Protein AF-A0A519LPR6-F1 (afdb_monomer)

Secondary structure (DSSP, 8-state):
----SEEEEE--SSPBTTSEEE-EEEEE-TTS-GGG--GGG-EEEEEEE-TTS-EEEEEEEEES--EEEB-TTGGGS-EEEEEESSS--SSSTTEEEE--B--SS-EEEEEEEEETTS-B-SS--TTPEEEEEEEEES-TT-EEEEEEEE--SSSSS--TTSPEEEEEEEE--TTSEEEEEEE--HHHHHHHTTS-S-TTEEEEEEEEESSTT-EEEPPPEEEE-TT-PPPPPPP-------------------------SSSS--S-PPPPP----TTTHHHHHHHHHHB-----------TTPPPPPPP------------S--EEEEEEEEEEEEEEEEEEEEEEEEEE--SS-EE-SSHHHHHHHHHHHHTSHHHHGGGGGTEE--HHHHHHH--SSEE-TT-EEEEEEEEEEEEEEE-SEE-TT-EEEEEEEEES-TTSEEEEEEEESS-TTTSSTT-B--EEE--HHHHHS---TTSPPPSEEESSEEEE-BTTEEEEEEESS-S-HHHHHHHHHHHHH-EEEEEEEEE-SS-EE--SHHHHHHHHHHHHHHHHH-BTTBPPPPTTEE--HHHHHHH--SSEEPTT-EEEEEEEE---EEEEEEEEEESSSEEEEEES-STTTSEEES----TTSPPPHHHHHHHHHHHHHHTT-S-SS--S-STT---S---HHHHHHHHHHHHHHTTTTSHHHHHHHHHHHHHHTTTTT-SB-SS-SGGGSTTT-TTTTTTT--STTHHHHTS-BTTTTB-SHHHHHHHHHHH---TTT-TTHHHH-HHHHHHHHHHIIIIISEE-SSSEEEPP-SHHHHHTT-TT-EEEPEEEEEEETTEEEEEEE--THHHHTTT-HHHHHHHHHSSSTTHHHHHHHHHHHHHHTTTTTTT--TTS------S-EEEE-STT--GGGS-HHHHHHHHHHHHHTT-SEEEEEE----HHHHHHHHHHHHHHH-HHHHTTTS-HHHHHHHHHHHHHHHTT--HHHHHHHHHHHHHHH-HHHH-GGGS-TTTEEEEEEEGGG-SSHHHHHHHHHT-TTEEEEEEETTEEEEEEE-

Foldseek 3Di:
DQDWWQAAKDWDQAAAALDKTFIDRDDTGPPHDPVNHQLQQKKKFKWWQDPVRDTDGLPDIDGNTRIWHWAQVQLVTKMKIAITNPDTPRDHRRIGIHRYDADPDKDFNDKFKAFQVRHGDQEDDLFGKIKIKTAIGPQAQAKKKKWKWWDQDPDWDDDPPIDTQDIDIFGQHPLRMTMDIDGNHPVSLVVQCVRHPDNFKIKMWMWMDRDPPDIDIHTIHIYGDPPDDPDDDDDDDDDDDDDDDDDDDDDDDDDDDDDDDDDDPDDDDDDDDDDDDPDPPPSVVVSVSTIDDDDDDNDDDDDDDDYDDHDDDDDDDDQDDADQDKDWDAKAKWDKAQAAFPVAWPFKDKDFDAAFWQFLQDPVSLLVVLVVRCPDPVQVCVSVVQKHDDSVQQSVQPPDRTDHGRDMTMGIIGGGDIDTHGDQEDAAQDKIKIKIFIHNQAQFKKKKAKFWQDCLQPNHGRDTDWFWFDDPVLNPDDDDPPDQRDGDTDRMDMDGQHSRMDITITGRAGRDPVSRVSSVVSLVQAHWDDKFKFFAQAKQAAADLVSLLVVLVVSQVCCCVDDPRGGHDDPQKHFDSVQSSVQDDRGIDGGGDITMGIIHGNDWIWMKMWMWIDDVHTYTDIHLPDVVSTRTNAQPFQAQDAQDLVLQLVLQQLLCVVVVNPDSGWAQADPPFQAPDGDSVVLSVLLRVLCVVQVCRALLSVLLLCLQLCLQQVNRHFFFDPDQQQCLAPVNDPCNVVLPRDHRPQRNLFFFGASLGGGGLNLQVVVCLVPVDVCSVVVCCCRHYSNNSSVSSSCCQAPSQFDDDDFKDFQDDDPLCVVLVSHRPIATWDWDWGQDPVGIDIGIDHRCSVVSVSVSNSSVVCSSPVDDPCSVVSVVSSVSSCVSSVPPPSGNPPPDDDPPVLLADEAQDEPQRDPVLADPVVVVLLSVLCSQLVFNYWYWDHKADALLVVLLVLLVVCVVPNLVVVVVVWDPLQNVLSVLLVVCVVVVHDPVVSSVSSSVSCVVSPVCNGDVSNDDNQFKIWTWIQQVNTPRNVSSVVSLVVDPQWPDWDCPPRTTTTIGGD

Structure (mmCIF, N/CA/C/O backbone):
data_AF-A0A519LPR6-F1
#
_entry.id   AF-A0A519LPR6-F1
#
loop_
_atom_site.group_PDB
_atom_site.id
_atom_site.type_symbol
_atom_site.label_atom_id
_atom_site.label_alt_id
_atom_site.label_comp_id
_atom_site.label_asym_id
_atom_site.label_entity_id
_atom_site.label_seq_id
_atom_site.pdbx_PDB_ins_code
_atom_site.Cartn_x
_atom_site.Cartn_y
_atom_site.Cartn_z
_atom_site.occupancy
_atom_site.B_iso_or_equiv
_atom_site.auth_seq_id
_atom_site.auth_comp_id
_atom_site.auth_asym_id
_atom_site.auth_atom_id
_atom_site.pdbx_PDB_model_num
ATOM 1 N N . MET A 1 1 ? -40.014 -63.577 -13.607 1.00 56.56 1 MET A N 1
ATOM 2 C CA . MET A 1 1 ? -39.777 -64.097 -12.241 1.00 56.56 1 MET A CA 1
ATOM 3 C C . MET A 1 1 ? -40.738 -63.402 -11.289 1.00 56.56 1 MET A C 1
ATOM 5 O O . MET A 1 1 ? -40.980 -62.219 -11.478 1.00 56.56 1 MET A O 1
ATOM 9 N N . SER A 1 2 ? -41.324 -64.108 -10.322 1.00 75.56 2 SER A N 1
ATOM 10 C CA . SER A 1 2 ? -42.172 -63.490 -9.291 1.00 75.56 2 SER A CA 1
ATOM 11 C C . SER A 1 2 ? -41.346 -62.517 -8.442 1.00 75.56 2 SER A C 1
ATOM 13 O O . SER A 1 2 ? -40.274 -62.906 -7.972 1.00 75.56 2 SER A O 1
ATOM 15 N N . LYS A 1 3 ? -41.830 -61.282 -8.254 1.00 80.12 3 LYS A N 1
ATOM 16 C CA . LYS A 1 3 ? -41.153 -60.248 -7.455 1.00 80.12 3 LYS A CA 1
ATOM 17 C C . LYS A 1 3 ? -40.879 -60.742 -6.028 1.00 80.12 3 LYS A C 1
ATOM 19 O O . LYS A 1 3 ? -41.720 -61.423 -5.442 1.00 80.12 3 LYS A O 1
ATOM 24 N N . LYS A 1 4 ? -39.705 -60.415 -5.485 1.00 84.38 4 LYS A N 1
ATOM 25 C CA . LYS A 1 4 ? -39.261 -60.747 -4.120 1.00 84.38 4 LYS A CA 1
ATOM 26 C C . LYS A 1 4 ? -38.779 -59.468 -3.432 1.00 84.38 4 LYS A C 1
ATOM 28 O O . LYS A 1 4 ? -38.292 -58.572 -4.108 1.00 84.38 4 LYS A O 1
ATOM 33 N N . GLY A 1 5 ? -38.883 -59.396 -2.109 1.00 88.06 5 GLY A N 1
ATOM 34 C CA . GLY A 1 5 ? -38.517 -58.231 -1.300 1.00 88.06 5 GLY A CA 1
ATOM 35 C C . GLY A 1 5 ? -39.729 -57.524 -0.685 1.00 88.06 5 GLY A C 1
ATOM 36 O O . GLY A 1 5 ? -40.789 -58.129 -0.504 1.00 88.06 5 GLY A O 1
ATOM 37 N N . VAL A 1 6 ? -39.549 -56.254 -0.326 1.00 89.75 6 VAL A N 1
ATOM 38 C CA . VAL A 1 6 ? -40.571 -55.397 0.297 1.00 89.75 6 VAL A CA 1
ATOM 39 C C . VAL A 1 6 ? -41.661 -55.062 -0.721 1.00 89.75 6 VAL A C 1
ATOM 41 O O . VAL A 1 6 ? -41.338 -54.624 -1.818 1.00 89.75 6 VAL A O 1
ATOM 44 N N . SER A 1 7 ? -42.935 -55.249 -0.366 1.00 89.19 7 SER A N 1
ATOM 45 C CA . SER A 1 7 ? -44.067 -54.868 -1.227 1.00 89.19 7 SER A CA 1
ATOM 46 C C . SER A 1 7 ? -44.792 -53.613 -0.744 1.00 89.19 7 SER A C 1
ATOM 48 O O . SER A 1 7 ? -45.415 -52.929 -1.556 1.00 89.19 7 SER A O 1
ATOM 50 N N . LYS A 1 8 ? -44.727 -53.292 0.558 1.00 90.38 8 LYS A N 1
ATOM 51 C CA . LYS A 1 8 ? -45.408 -52.116 1.111 1.00 90.38 8 LYS A CA 1
ATOM 52 C C . LYS A 1 8 ? -44.695 -51.499 2.306 1.00 90.38 8 LYS A C 1
ATOM 54 O O . LYS A 1 8 ? -44.289 -52.211 3.228 1.00 90.38 8 LYS A O 1
ATOM 59 N N . ILE A 1 9 ? -44.658 -50.170 2.351 1.00 92.69 9 ILE A N 1
ATOM 60 C CA . ILE A 1 9 ? -44.212 -49.392 3.515 1.00 92.69 9 ILE A CA 1
ATOM 61 C C . ILE A 1 9 ? -45.292 -48.434 4.030 1.00 92.69 9 ILE A C 1
ATOM 63 O O . ILE A 1 9 ? -46.254 -48.124 3.330 1.00 92.69 9 ILE A O 1
ATOM 67 N N . SER A 1 10 ? -45.143 -47.985 5.277 1.00 88.94 10 SER A N 1
ATOM 68 C CA . SER A 1 10 ? -46.020 -47.004 5.926 1.00 88.94 10 SER A CA 1
ATOM 69 C C . SER A 1 10 ? -45.217 -46.008 6.764 1.00 88.94 10 SER A C 1
ATOM 71 O O . SER A 1 10 ? -44.190 -46.365 7.344 1.00 88.94 10 SER A O 1
ATOM 73 N N . GLY A 1 11 ? -45.695 -44.766 6.846 1.00 88.75 11 GLY A N 1
ATOM 74 C CA . GLY A 1 11 ? -45.138 -43.704 7.683 1.00 88.75 11 GLY A CA 1
ATOM 75 C C . GLY A 1 11 ? -45.740 -42.335 7.358 1.00 88.75 11 GLY A C 1
ATOM 76 O O . GLY A 1 11 ? -46.621 -42.217 6.506 1.00 88.75 11 GLY A O 1
ATOM 77 N N . ASN A 1 12 ? -45.297 -41.295 8.065 1.00 88.19 12 ASN A N 1
ATOM 78 C CA . ASN A 1 12 ? -45.859 -39.949 7.939 1.00 88.19 12 ASN A CA 1
ATOM 79 C C . ASN A 1 12 ? -45.363 -39.245 6.659 1.00 88.19 12 ASN A C 1
ATOM 81 O O . ASN A 1 12 ? -44.190 -38.911 6.558 1.00 88.19 12 ASN A O 1
ATOM 85 N N . ALA A 1 13 ? -46.259 -38.951 5.714 1.00 88.25 13 ALA A N 1
ATOM 86 C CA . ALA A 1 13 ? -45.936 -38.226 4.477 1.00 88.25 13 ALA A CA 1
ATOM 87 C C . ALA A 1 13 ? -45.678 -36.714 4.680 1.00 88.25 13 ALA A C 1
ATOM 89 O O . ALA A 1 13 ? -45.269 -36.009 3.758 1.00 88.25 13 ALA A O 1
ATOM 90 N N . SER A 1 14 ? -45.933 -36.180 5.875 1.00 86.69 14 SER A N 1
ATOM 91 C CA . SER A 1 14 ? -45.749 -34.764 6.219 1.00 86.69 14 SER A CA 1
ATOM 92 C C . SER A 1 14 ? -45.088 -34.613 7.596 1.00 86.69 14 SER A C 1
ATOM 94 O O . SER A 1 14 ? -45.714 -34.129 8.543 1.00 86.69 14 SER A O 1
ATOM 96 N N . PRO A 1 15 ? -43.831 -35.070 7.750 1.00 87.31 15 PRO A N 1
ATOM 97 C CA . PRO A 1 15 ? -43.103 -34.981 9.008 1.00 87.31 15 PRO A CA 1
ATOM 98 C C . PRO A 1 15 ? -42.803 -33.525 9.349 1.00 87.31 15 PRO A C 1
ATOM 100 O O . PRO A 1 15 ? -42.586 -32.697 8.465 1.00 87.31 15 PRO A O 1
ATOM 103 N N . LYS A 1 16 ? -42.763 -33.206 10.637 1.00 82.31 16 LYS A N 1
ATOM 104 C CA . LYS A 1 16 ? -42.327 -31.889 11.095 1.00 82.31 16 LYS A CA 1
ATOM 105 C C . LYS A 1 16 ? -40.807 -31.802 11.033 1.00 82.31 16 LYS A C 1
ATOM 107 O O . LYS A 1 16 ? -40.107 -32.730 11.436 1.00 82.31 16 LYS A O 1
ATOM 112 N N . VAL A 1 17 ? -40.296 -30.685 10.530 1.00 75.81 17 VAL A N 1
ATOM 113 C CA . VAL A 1 17 ? -38.853 -30.435 10.480 1.00 75.81 17 VAL A CA 1
ATOM 114 C C . VAL A 1 17 ? -38.254 -30.440 11.893 1.00 75.81 17 VAL A C 1
ATOM 116 O O . VAL A 1 17 ? -38.772 -29.802 12.806 1.00 75.81 17 VAL A O 1
ATOM 119 N N . GLY A 1 18 ? -37.150 -31.167 12.068 1.00 63.06 18 GLY A N 1
ATOM 120 C CA . GLY A 1 18 ? -36.461 -31.356 13.344 1.00 63.06 18 GLY A CA 1
ATOM 121 C C . GLY A 1 18 ? -37.014 -32.464 14.247 1.00 63.06 18 GLY A C 1
ATOM 122 O O . GLY A 1 18 ? -36.446 -32.687 15.314 1.00 63.06 18 GLY A O 1
ATOM 123 N N . GLU A 1 19 ? -38.071 -33.177 13.841 1.00 79.00 19 GLU A N 1
ATOM 124 C CA . GLU A 1 19 ? -38.595 -34.353 14.551 1.00 79.00 19 GLU A CA 1
ATOM 125 C C . GLU A 1 19 ? -38.208 -35.653 13.821 1.00 79.00 19 GLU A C 1
ATOM 127 O O . GLU A 1 19 ? -38.385 -35.783 12.605 1.00 79.00 19 GLU A O 1
ATOM 132 N N . ALA A 1 20 ? -37.685 -36.635 14.563 1.00 78.81 20 ALA A N 1
ATOM 133 C CA . ALA A 1 20 ? -37.379 -37.955 14.017 1.00 78.81 20 ALA A CA 1
ATOM 134 C C . ALA A 1 20 ? -38.678 -38.693 13.659 1.00 78.81 20 ALA A C 1
ATOM 136 O O . ALA A 1 20 ? -39.588 -38.814 14.477 1.00 78.81 20 ALA A O 1
ATOM 137 N N . THR A 1 21 ? -38.767 -39.197 12.430 1.00 82.12 21 THR A N 1
ATOM 138 C CA . THR A 1 21 ? -39.942 -39.899 11.903 1.00 82.12 21 THR A CA 1
ATOM 139 C C . THR A 1 21 ? -39.553 -41.299 11.447 1.00 82.12 21 THR A C 1
ATOM 141 O O . THR A 1 21 ? -38.676 -41.450 10.598 1.00 82.12 21 THR A O 1
ATOM 144 N N . THR A 1 22 ? -40.217 -42.325 11.978 1.00 88.50 22 THR A N 1
ATOM 145 C CA . THR A 1 22 ? -39.957 -43.728 11.622 1.00 88.50 22 THR A CA 1
ATOM 146 C C . THR A 1 22 ? -40.942 -44.238 10.577 1.00 88.50 22 THR A C 1
ATOM 148 O O . THR A 1 22 ? -42.157 -44.120 10.734 1.00 88.50 22 THR A O 1
ATOM 151 N N . TYR A 1 23 ? -40.403 -44.847 9.523 1.00 88.06 23 TYR A N 1
ATOM 152 C CA . TYR A 1 23 ? -41.128 -45.551 8.472 1.00 88.06 23 TYR A CA 1
ATOM 153 C C . TYR A 1 23 ? -40.917 -47.059 8.639 1.00 88.06 23 TYR A C 1
ATOM 155 O O . TYR A 1 23 ? -39.864 -47.510 9.090 1.00 88.06 23 TYR A O 1
ATOM 163 N N . THR A 1 24 ? -41.934 -47.852 8.311 1.00 90.00 24 THR A N 1
ATOM 164 C CA . THR A 1 24 ? -41.951 -49.297 8.581 1.00 90.00 24 THR A CA 1
ATOM 165 C C . THR A 1 24 ? -42.332 -50.099 7.347 1.00 90.00 24 THR A C 1
ATOM 167 O O . THR A 1 24 ? -43.152 -49.666 6.536 1.00 90.00 24 THR A O 1
ATOM 170 N N . VAL A 1 25 ? -41.735 -51.284 7.202 1.00 89.88 25 VAL A N 1
ATOM 171 C CA . VAL A 1 25 ? -42.185 -52.281 6.225 1.00 89.88 25 VAL A CA 1
ATOM 172 C C . VAL A 1 25 ? -43.454 -52.925 6.756 1.00 89.88 25 VAL A C 1
ATOM 174 O O . VAL A 1 25 ? -43.456 -53.485 7.849 1.00 89.88 25 VAL A O 1
ATOM 177 N N . THR A 1 26 ? -44.529 -52.838 5.980 1.00 89.38 26 THR A N 1
ATOM 178 C CA . THR A 1 26 ? -45.843 -53.379 6.355 1.00 89.38 26 THR A CA 1
ATOM 179 C C . THR A 1 26 ? -46.196 -54.646 5.596 1.00 89.38 26 THR A C 1
ATOM 181 O O . THR A 1 26 ? -47.017 -55.417 6.084 1.00 89.38 26 THR A O 1
ATOM 184 N N . ASP A 1 27 ? -45.574 -54.892 4.440 1.00 90.31 27 ASP A N 1
ATOM 185 C CA . ASP A 1 27 ? -45.832 -56.098 3.660 1.00 90.31 27 ASP A CA 1
ATOM 186 C C . ASP A 1 27 ? -44.630 -56.510 2.788 1.00 90.31 27 ASP A C 1
ATOM 188 O O . ASP A 1 27 ? -43.763 -55.696 2.447 1.00 90.31 27 ASP A O 1
ATOM 192 N N . TRP A 1 28 ? -44.592 -57.795 2.431 1.00 90.19 28 TRP A N 1
ATOM 193 C CA . TRP A 1 28 ? -43.559 -58.428 1.609 1.00 90.19 28 TRP A CA 1
ATOM 194 C C . TRP A 1 28 ? -44.188 -59.137 0.413 1.00 90.19 28 TRP A C 1
ATOM 196 O O . TRP A 1 28 ? -45.256 -59.737 0.527 1.00 90.19 28 TRP A O 1
ATOM 206 N N . TYR A 1 29 ? -43.499 -59.172 -0.730 1.00 89.25 29 TYR A N 1
ATOM 207 C CA . TYR A 1 29 ? -44.006 -59.923 -1.877 1.00 89.25 29 TYR A CA 1
ATOM 208 C C . TYR A 1 29 ? -44.158 -61.420 -1.535 1.00 89.25 29 TYR A C 1
ATOM 210 O O . TYR A 1 29 ? -43.256 -61.981 -0.898 1.00 89.25 29 TYR A O 1
ATOM 218 N N . PRO A 1 30 ? -45.226 -62.107 -1.997 1.00 85.75 30 PRO A N 1
ATOM 219 C CA . PRO A 1 30 ? -45.496 -63.506 -1.650 1.00 85.75 30 PRO A CA 1
ATOM 220 C C . PRO A 1 30 ? -44.339 -64.470 -1.939 1.00 85.75 30 PRO A C 1
ATOM 222 O O . PRO A 1 30 ? -44.128 -65.418 -1.189 1.00 85.75 30 PRO A O 1
ATOM 225 N N . ALA A 1 31 ? -43.546 -64.203 -2.981 1.00 86.50 31 ALA A N 1
ATOM 226 C CA . ALA A 1 31 ? -42.402 -65.032 -3.355 1.00 86.50 31 ALA A CA 1
ATOM 227 C C . ALA A 1 31 ? -41.140 -64.805 -2.495 1.00 86.50 31 ALA A C 1
ATOM 229 O O . ALA A 1 31 ? -40.107 -65.419 -2.769 1.00 86.50 31 ALA A O 1
ATOM 230 N N . THR A 1 32 ? -41.205 -63.939 -1.476 1.00 87.25 32 THR A N 1
ATOM 231 C CA . THR A 1 32 ? -40.131 -63.703 -0.497 1.00 87.25 32 THR A CA 1
ATOM 232 C C . THR A 1 32 ? -40.218 -64.748 0.620 1.00 87.25 32 THR A C 1
ATOM 234 O O . THR A 1 32 ? -41.171 -64.692 1.414 1.00 87.25 32 THR A O 1
ATOM 237 N N . PRO A 1 33 ? -39.259 -65.694 0.711 1.00 84.31 33 PRO A N 1
ATOM 238 C CA . PRO A 1 33 ? -39.266 -66.740 1.732 1.00 84.31 33 PRO A CA 1
ATOM 239 C C . PRO A 1 33 ? -39.314 -66.150 3.142 1.00 84.31 33 PRO A C 1
ATOM 241 O O . PRO A 1 33 ? -38.659 -65.148 3.417 1.00 84.31 33 PRO A O 1
ATOM 244 N N . GLN A 1 34 ? -40.073 -66.765 4.049 1.00 81.44 34 GLN A N 1
ATOM 245 C CA . GLN A 1 34 ? -40.317 -66.211 5.386 1.00 81.44 34 GLN A CA 1
ATOM 246 C C . GLN A 1 34 ? -39.031 -66.032 6.211 1.00 81.44 34 GLN A C 1
ATOM 248 O O . GLN A 1 34 ? -38.907 -65.053 6.937 1.00 81.44 34 GLN A O 1
ATOM 253 N N . ASN A 1 35 ? -38.037 -66.904 6.022 1.00 82.50 35 ASN A N 1
ATOM 254 C CA . ASN A 1 35 ? -36.707 -66.791 6.631 1.00 82.50 35 ASN A CA 1
ATOM 255 C C . ASN A 1 35 ? -35.829 -65.672 6.033 1.00 82.50 35 ASN A C 1
ATOM 257 O O . ASN A 1 35 ? -34.797 -65.344 6.608 1.00 82.50 35 ASN A O 1
ATOM 261 N N . GLN A 1 36 ? -36.216 -65.093 4.893 1.00 80.50 36 GLN A N 1
ATOM 262 C CA . GLN A 1 36 ? -35.518 -63.981 4.236 1.00 80.50 36 GLN A CA 1
ATOM 263 C C . GLN A 1 36 ? -36.206 -62.626 4.463 1.00 80.50 36 GLN A C 1
ATOM 265 O O . GLN A 1 36 ? -35.655 -61.597 4.083 1.00 80.50 36 GLN A O 1
ATOM 270 N N . ARG A 1 37 ? -37.385 -62.595 5.104 1.00 86.12 37 ARG A N 1
ATOM 271 C CA . ARG A 1 37 ? -38.114 -61.363 5.462 1.00 86.12 37 ARG A CA 1
ATOM 272 C C . ARG A 1 37 ? -37.467 -60.677 6.667 1.00 86.12 37 ARG A C 1
ATOM 274 O O . ARG A 1 37 ? -38.037 -60.606 7.751 1.00 86.12 37 ARG A O 1
ATOM 281 N N . ASN A 1 38 ? -36.241 -60.209 6.476 1.00 82.25 38 ASN A N 1
ATOM 282 C CA . ASN A 1 38 ? -35.452 -59.554 7.505 1.00 82.25 38 ASN A CA 1
ATOM 283 C C . ASN A 1 38 ? -35.555 -58.032 7.358 1.00 82.25 38 ASN A C 1
ATOM 285 O O . ASN A 1 38 ? -34.907 -57.452 6.490 1.00 82.25 38 ASN A O 1
ATOM 289 N N . VAL A 1 39 ? -36.331 -57.383 8.232 1.00 81.88 39 VAL A N 1
ATOM 290 C CA . VAL A 1 39 ? -36.450 -55.912 8.268 1.00 81.88 39 VAL A CA 1
ATOM 291 C C . VAL A 1 39 ? -35.086 -55.250 8.501 1.00 81.88 39 VAL A C 1
ATOM 293 O O . VAL A 1 39 ? -34.797 -54.227 7.891 1.00 81.88 39 VAL A O 1
ATOM 296 N N . GLY A 1 40 ? -34.208 -55.876 9.294 1.00 80.56 40 GLY A N 1
ATOM 297 C CA . GLY A 1 40 ? -32.841 -55.404 9.531 1.00 80.56 40 GLY A CA 1
ATOM 298 C C . GLY A 1 40 ? -31.945 -55.421 8.285 1.00 80.56 40 GLY A C 1
ATOM 299 O O . GLY A 1 40 ? -30.918 -54.753 8.272 1.00 80.56 40 GLY A O 1
ATOM 300 N N . GLY A 1 41 ? -32.334 -56.154 7.236 1.00 82.19 41 GLY A N 1
ATOM 301 C CA . GLY A 1 41 ? -31.647 -56.190 5.942 1.00 82.19 41 GLY A CA 1
ATOM 302 C C . GLY A 1 41 ? -32.251 -55.267 4.879 1.00 82.19 41 GLY A C 1
ATOM 303 O O . GLY A 1 41 ? -31.742 -55.234 3.765 1.00 82.19 41 GLY A O 1
ATOM 304 N N . VAL A 1 42 ? -33.332 -54.541 5.185 1.00 89.50 42 VAL A N 1
ATOM 305 C CA . VAL A 1 42 ? -34.010 -53.659 4.221 1.00 89.50 42 VAL A CA 1
ATOM 306 C C . VAL A 1 42 ? -33.230 -52.366 4.047 1.00 89.50 42 VAL A C 1
ATOM 308 O O . VAL A 1 42 ? -32.928 -51.688 5.029 1.00 89.50 42 VAL A O 1
ATOM 311 N N . THR A 1 43 ? -32.963 -52.000 2.799 1.00 89.81 43 THR A N 1
ATOM 312 C CA . THR A 1 43 ? -32.401 -50.709 2.414 1.00 89.81 43 THR A CA 1
ATOM 313 C C . THR A 1 43 ? -33.516 -49.684 2.232 1.00 89.81 43 THR A C 1
ATOM 315 O O . THR A 1 43 ? -34.444 -49.897 1.459 1.00 89.81 43 THR A O 1
ATOM 318 N N . TRP A 1 44 ? -33.398 -48.564 2.933 1.00 89.31 44 TRP A N 1
ATOM 319 C CA . TRP A 1 44 ? -34.225 -47.370 2.842 1.00 89.31 44 TRP A CA 1
ATOM 320 C C . TRP A 1 44 ? -33.446 -46.288 2.101 1.00 89.31 44 TRP A C 1
ATOM 322 O O . TRP A 1 44 ? -32.408 -45.851 2.594 1.00 89.31 44 TRP A O 1
ATOM 332 N N . GLU A 1 45 ? -33.919 -45.847 0.941 1.00 90.38 45 GLU A N 1
ATOM 333 C CA . GLU A 1 45 ? -33.246 -44.843 0.113 1.00 90.38 45 GLU A CA 1
ATOM 334 C C . GLU A 1 45 ? -34.130 -43.624 -0.124 1.00 90.38 45 GLU A C 1
ATOM 336 O O . GLU A 1 45 ? -35.321 -43.752 -0.410 1.00 90.38 45 GLU A O 1
ATOM 341 N N . LEU A 1 46 ? -33.533 -42.436 -0.021 1.00 87.69 46 LEU A N 1
ATOM 342 C CA . LEU A 1 46 ? -34.230 -41.181 -0.245 1.00 87.69 46 LEU A CA 1
ATOM 343 C C . LEU A 1 46 ? -33.880 -40.569 -1.608 1.00 87.69 46 LEU A C 1
ATOM 345 O O . LEU A 1 46 ? -32.729 -40.511 -2.039 1.00 87.69 46 LEU A O 1
ATOM 349 N N . PHE A 1 47 ? -34.898 -40.036 -2.266 1.00 86.88 47 PHE A N 1
ATOM 350 C CA . PHE A 1 47 ? -34.804 -39.344 -3.540 1.00 86.88 47 PHE A CA 1
ATOM 351 C C . PHE A 1 47 ? -35.416 -37.953 -3.410 1.00 86.88 47 PHE A C 1
ATOM 353 O O . PHE A 1 47 ? -36.399 -37.757 -2.700 1.00 86.88 47 PHE A O 1
ATOM 360 N N . LYS A 1 48 ? -34.864 -36.973 -4.124 1.00 86.75 48 LYS A N 1
ATOM 361 C CA . LYS A 1 48 ? -35.350 -35.590 -4.140 1.00 86.75 48 LYS A CA 1
ATOM 362 C C . LYS A 1 48 ? -36.062 -35.283 -5.449 1.00 86.75 48 LYS A C 1
ATOM 364 O O . LYS A 1 48 ? -35.532 -35.567 -6.527 1.00 86.75 48 LYS A O 1
ATOM 369 N N . LYS A 1 49 ? -37.233 -34.652 -5.357 1.00 86.94 49 LYS A N 1
ATOM 370 C CA . LYS A 1 49 ? -37.983 -34.153 -6.512 1.00 86.94 49 LYS A CA 1
ATOM 371 C C . LYS A 1 49 ? -37.293 -32.918 -7.091 1.00 86.94 49 LYS A C 1
ATOM 373 O O . LYS A 1 49 ? -37.007 -31.959 -6.376 1.00 86.94 49 LYS A O 1
ATOM 378 N N . ARG A 1 50 ? -37.007 -32.937 -8.390 1.00 84.38 50 ARG A N 1
ATOM 379 C CA . ARG A 1 50 ? -36.439 -31.801 -9.131 1.00 84.38 50 ARG A CA 1
ATOM 380 C C . ARG A 1 50 ? -37.548 -30.927 -9.717 1.00 84.38 50 ARG A C 1
ATOM 382 O O . ARG A 1 50 ? -38.706 -31.333 -9.783 1.00 84.38 50 ARG A O 1
ATOM 389 N N . SER A 1 51 ? -37.182 -29.739 -10.195 1.00 72.50 51 SER A N 1
ATOM 390 C CA . SER A 1 51 ? -38.108 -28.787 -10.831 1.00 72.50 51 SER A CA 1
ATOM 391 C C . SER A 1 51 ? -38.843 -29.361 -12.049 1.00 72.50 51 SER A C 1
ATOM 393 O O . SER A 1 51 ? -39.962 -28.952 -12.331 1.00 72.50 51 SER A O 1
ATOM 395 N N . ASN A 1 52 ? -38.254 -30.342 -12.740 1.00 73.19 52 ASN A N 1
ATOM 396 C CA . ASN A 1 52 ? -38.876 -31.067 -13.854 1.00 73.19 52 ASN A CA 1
ATOM 397 C C . ASN A 1 52 ? -39.798 -32.226 -13.410 1.00 73.19 52 ASN A C 1
ATOM 399 O O . ASN A 1 52 ? -40.211 -33.028 -14.242 1.00 73.19 52 ASN A O 1
ATOM 403 N N . GLY A 1 53 ? -40.076 -32.360 -12.109 1.00 77.38 53 GLY A N 1
ATOM 404 C CA . GLY A 1 53 ? -40.940 -33.396 -11.538 1.00 77.38 53 GLY A CA 1
ATOM 405 C C . GLY A 1 53 ? -40.280 -34.764 -11.337 1.00 77.38 53 GLY A C 1
ATOM 406 O O . GLY A 1 53 ? -40.871 -35.615 -10.675 1.00 77.38 53 GLY A O 1
ATOM 407 N N . ARG A 1 54 ? -39.058 -34.985 -11.846 1.00 83.00 54 ARG A N 1
ATOM 408 C CA . ARG A 1 54 ? -38.337 -36.260 -11.706 1.00 83.00 54 ARG A CA 1
ATOM 409 C C . ARG A 1 54 ? -37.682 -36.378 -10.331 1.00 83.00 54 ARG A C 1
ATOM 411 O O . ARG A 1 54 ? -37.100 -35.416 -9.828 1.00 83.00 54 ARG A O 1
ATOM 418 N N . PHE A 1 55 ? -37.720 -37.578 -9.760 1.00 84.00 55 PHE A N 1
ATOM 419 C CA . PHE A 1 55 ? -36.962 -37.918 -8.559 1.00 84.00 55 PHE A CA 1
ATOM 420 C C . PHE A 1 55 ? -35.544 -38.357 -8.931 1.00 84.00 55 PHE A C 1
ATOM 422 O O . PHE A 1 55 ? -35.342 -39.183 -9.821 1.00 84.00 55 PHE A O 1
ATOM 429 N N . THR A 1 56 ? -34.552 -37.773 -8.267 1.00 82.69 56 THR A N 1
ATOM 430 C CA . THR A 1 56 ? -33.138 -38.162 -8.381 1.00 82.69 56 THR A CA 1
ATOM 431 C C . THR A 1 56 ? -32.632 -38.589 -7.016 1.00 82.69 56 THR A C 1
ATOM 433 O O . THR A 1 56 ? -33.034 -37.973 -6.028 1.00 82.69 56 THR A O 1
ATOM 436 N N . THR A 1 57 ? -31.738 -39.576 -6.955 1.00 79.19 57 THR A N 1
ATOM 437 C CA . THR A 1 57 ? -31.166 -40.033 -5.679 1.00 79.19 57 THR A CA 1
ATOM 438 C C . THR A 1 57 ? -30.534 -38.866 -4.917 1.00 79.19 57 THR A C 1
ATOM 440 O O . THR A 1 57 ? -29.928 -37.973 -5.521 1.00 79.19 57 THR A O 1
ATOM 443 N N . THR A 1 58 ? -30.716 -38.845 -3.596 1.00 74.06 58 THR A N 1
ATOM 444 C CA . THR A 1 58 ? -29.905 -38.000 -2.709 1.00 74.06 58 THR A CA 1
ATOM 445 C C . THR A 1 58 ? -28.606 -38.703 -2.316 1.00 74.06 58 THR A C 1
ATOM 447 O O . THR A 1 58 ? -27.770 -38.096 -1.669 1.00 74.06 58 THR A O 1
ATOM 450 N N . ASN A 1 59 ? -28.408 -39.970 -2.699 1.00 74.31 59 ASN A N 1
ATOM 451 C CA . ASN A 1 59 ? -27.379 -40.881 -2.184 1.00 74.31 59 ASN A CA 1
ATOM 452 C C . ASN A 1 59 ? -27.530 -41.239 -0.691 1.00 74.31 59 ASN A C 1
ATOM 454 O O . ASN A 1 59 ? -26.664 -41.909 -0.134 1.00 74.31 59 ASN A O 1
ATOM 458 N N . ILE A 1 60 ? -28.633 -40.854 -0.038 1.00 74.94 60 ILE A N 1
ATOM 459 C CA . ILE A 1 60 ? -28.896 -41.196 1.365 1.00 74.94 60 ILE A CA 1
ATOM 460 C C . ILE A 1 60 ? -29.579 -42.564 1.417 1.00 74.94 60 ILE A C 1
ATOM 462 O O . ILE A 1 60 ? -30.740 -42.698 1.024 1.00 74.94 60 ILE A O 1
ATOM 466 N N . LYS A 1 61 ? -28.854 -43.569 1.923 1.00 82.56 61 LYS A N 1
ATOM 467 C CA . LYS A 1 61 ? -29.324 -44.951 2.099 1.00 82.56 61 LYS A CA 1
ATOM 468 C C . LYS A 1 61 ? -29.086 -45.420 3.534 1.00 82.56 61 LYS A C 1
ATOM 470 O O . LYS A 1 61 ? -28.011 -45.186 4.079 1.00 82.56 61 LYS A O 1
ATOM 475 N N . LYS A 1 62 ? -30.049 -46.124 4.128 1.00 81.88 62 LYS A N 1
ATOM 476 C CA . LYS A 1 62 ? -29.921 -46.773 5.445 1.00 81.88 62 LYS A CA 1
ATOM 477 C C . LYS A 1 62 ? -30.330 -48.222 5.346 1.00 81.88 62 LYS A C 1
ATOM 479 O O . LYS A 1 62 ? -31.345 -48.519 4.733 1.00 81.88 62 LYS A O 1
ATOM 484 N N . THR A 1 63 ? -29.589 -49.119 5.981 1.00 84.25 63 THR A N 1
ATOM 485 C CA . THR A 1 63 ? -29.989 -50.528 6.060 1.00 84.25 63 THR A CA 1
ATOM 486 C C . THR A 1 63 ? -30.489 -50.828 7.465 1.00 84.25 63 THR A C 1
ATOM 488 O O . THR A 1 63 ? -29.836 -50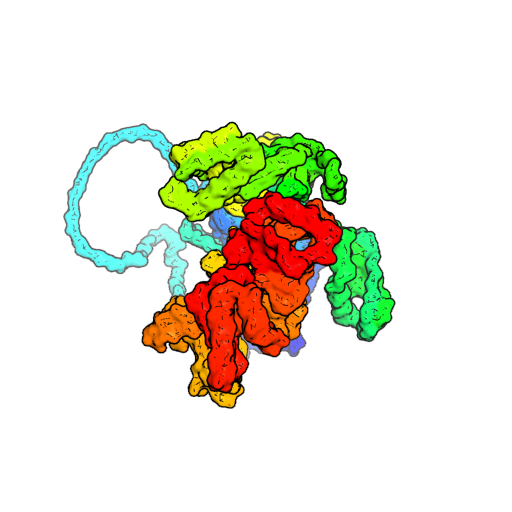.477 8.443 1.00 84.25 63 THR A O 1
ATOM 491 N N . GLY A 1 64 ? -31.678 -51.415 7.569 1.00 75.88 64 GLY A N 1
ATOM 492 C CA . GLY A 1 64 ? -32.281 -51.848 8.830 1.00 75.88 64 GLY A CA 1
ATOM 493 C C . GLY A 1 64 ? -32.962 -50.761 9.669 1.00 75.88 64 GLY A C 1
ATOM 494 O O . GLY A 1 64 ? -33.765 -51.103 10.533 1.00 75.88 64 GLY A O 1
ATOM 495 N N . SER A 1 65 ? -32.718 -49.473 9.400 1.00 79.94 65 SER A N 1
ATOM 496 C CA . SER A 1 65 ? -33.383 -48.347 10.074 1.00 79.94 65 S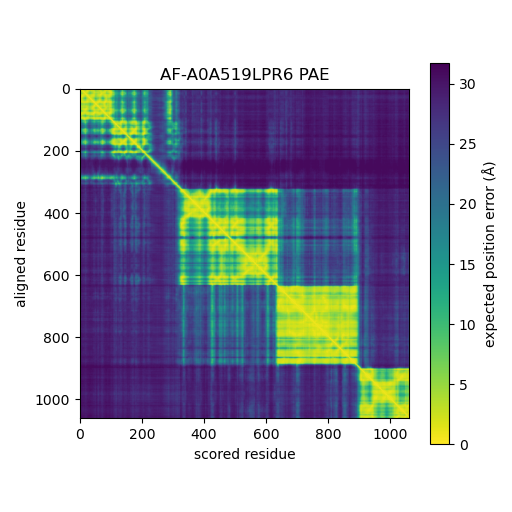ER A CA 1
ATOM 497 C C . SER A 1 65 ? -34.195 -47.508 9.090 1.00 79.94 65 SER A C 1
ATOM 499 O O . SER A 1 65 ? -33.638 -46.888 8.185 1.00 79.94 65 SER A O 1
ATOM 501 N N . GLY A 1 66 ? -35.512 -47.469 9.298 1.00 81.38 66 GLY A N 1
ATOM 502 C CA . GLY A 1 66 ? -36.438 -46.601 8.569 1.00 81.38 66 GLY A CA 1
ATOM 503 C C . GLY A 1 66 ? -36.669 -45.248 9.245 1.00 81.38 66 GLY A C 1
ATOM 504 O O . GLY A 1 66 ? -37.648 -44.586 8.929 1.00 81.38 66 GLY A O 1
ATOM 505 N N . THR A 1 67 ? -35.845 -44.835 10.210 1.00 84.38 67 THR A N 1
ATOM 506 C CA . THR A 1 67 ? -36.008 -43.546 10.910 1.00 84.38 67 THR A CA 1
ATOM 507 C C . THR A 1 67 ? -35.303 -42.432 10.154 1.00 84.38 67 THR A C 1
ATOM 509 O O . THR A 1 67 ? -34.181 -42.638 9.723 1.00 84.38 67 THR A O 1
ATOM 512 N N . PHE A 1 68 ? -35.929 -41.266 9.972 1.00 82.38 68 PHE A N 1
ATOM 513 C CA . PHE A 1 68 ? -35.350 -40.089 9.311 1.00 82.38 68 PHE A CA 1
ATOM 514 C C . PHE A 1 68 ? -35.766 -38.792 10.017 1.00 82.38 68 PHE A C 1
ATOM 516 O O . PHE A 1 68 ? -36.933 -38.629 10.365 1.00 82.38 68 PHE A O 1
ATOM 523 N N . THR A 1 69 ? -34.838 -37.843 10.148 1.00 81.88 69 THR A N 1
ATOM 524 C CA . THR A 1 69 ? -35.109 -36.477 10.629 1.00 81.88 69 THR A CA 1
ATOM 525 C C . THR A 1 69 ? -34.836 -35.488 9.500 1.00 81.88 69 THR A C 1
ATOM 527 O O . THR A 1 69 ? -33.769 -35.528 8.888 1.00 81.88 69 THR A O 1
ATOM 530 N N . PHE A 1 70 ? -35.786 -34.601 9.212 1.00 80.88 70 PHE A N 1
ATOM 531 C CA . PHE A 1 70 ? -35.686 -33.616 8.126 1.00 80.88 70 PHE A CA 1
ATOM 532 C C . PHE A 1 70 ? -35.263 -32.245 8.672 1.00 80.88 70 PHE A C 1
ATOM 534 O O . PHE A 1 70 ? -35.798 -31.820 9.693 1.00 80.88 70 PHE A O 1
ATOM 541 N N . GLY A 1 71 ? -34.322 -31.564 8.008 1.00 73.81 71 GLY A N 1
ATOM 542 C CA . GLY A 1 71 ? -33.782 -30.259 8.427 1.00 73.81 71 GLY A CA 1
ATOM 543 C C . GLY A 1 71 ? -34.530 -29.034 7.873 1.00 73.81 71 GLY A C 1
ATOM 544 O O . GLY A 1 71 ? -35.456 -29.167 7.073 1.00 73.81 71 GLY A O 1
ATOM 545 N N . GLU A 1 72 ? -34.120 -27.820 8.269 1.00 76.31 72 GLU A N 1
ATOM 546 C CA . GLU A 1 72 ? -34.754 -26.528 7.898 1.00 76.31 72 GLU A CA 1
ATOM 547 C C . GLU A 1 72 ? -34.895 -26.326 6.379 1.00 76.31 72 GLU A C 1
ATOM 549 O O . GLU A 1 72 ? -35.870 -25.744 5.902 1.00 76.31 72 GLU A O 1
ATOM 554 N N . VAL A 1 73 ? -33.953 -26.836 5.584 1.00 73.94 73 VAL A N 1
ATOM 555 C CA . VAL A 1 73 ? -33.999 -26.733 4.115 1.00 73.94 73 VAL A CA 1
ATOM 556 C C . VAL A 1 73 ? -35.018 -27.708 3.506 1.00 73.94 73 VAL A C 1
ATOM 558 O O . VAL A 1 73 ? -35.580 -27.443 2.438 1.00 73.94 73 VAL A O 1
ATOM 561 N N . ALA A 1 74 ? -35.310 -28.819 4.187 1.00 78.88 74 ALA A N 1
ATOM 562 C CA . ALA A 1 74 ? -36.157 -29.887 3.669 1.00 78.88 74 ALA A CA 1
ATOM 563 C C . ALA A 1 74 ? -37.631 -29.478 3.525 1.00 78.88 74 ALA A C 1
ATOM 565 O O . ALA A 1 74 ? -38.294 -29.966 2.616 1.00 78.88 74 ALA A O 1
ATOM 566 N N . GLN A 1 75 ? -38.127 -28.521 4.323 1.00 76.25 75 GLN A N 1
ATOM 567 C CA . GLN A 1 75 ? -39.501 -27.991 4.190 1.00 76.25 75 GLN A CA 1
ATOM 568 C C . GLN A 1 75 ? -39.785 -27.320 2.836 1.00 76.25 75 GLN A C 1
ATOM 570 O O . GLN A 1 75 ? -40.934 -27.071 2.487 1.00 76.25 75 GLN A O 1
ATOM 575 N N . ARG A 1 76 ? -38.738 -26.982 2.072 1.00 78.56 76 ARG A N 1
ATOM 576 C CA . ARG A 1 76 ? -38.857 -26.339 0.754 1.00 78.56 76 ARG A CA 1
ATOM 577 C C . ARG A 1 76 ? -38.863 -27.343 -0.398 1.00 78.56 76 ARG A C 1
ATOM 579 O O . ARG A 1 76 ? -38.890 -26.933 -1.555 1.00 78.56 76 ARG A O 1
ATOM 586 N N . ASN A 1 77 ? -38.776 -28.639 -0.102 1.00 83.75 77 ASN A N 1
ATOM 587 C CA . ASN A 1 77 ? -38.591 -29.695 -1.089 1.00 83.75 77 ASN A CA 1
ATOM 588 C C . ASN A 1 77 ? -39.557 -30.863 -0.843 1.00 83.75 77 ASN A C 1
ATOM 590 O O . ASN A 1 77 ? -40.053 -31.071 0.261 1.00 83.75 77 ASN A O 1
ATOM 594 N N . THR A 1 78 ? -39.781 -31.659 -1.888 1.00 88.00 78 THR A N 1
ATOM 595 C CA . THR A 1 78 ? -40.498 -32.937 -1.803 1.00 88.00 78 THR A CA 1
ATOM 596 C C . THR A 1 78 ? -39.513 -34.077 -2.021 1.00 88.00 78 THR A C 1
ATOM 598 O O . THR A 1 78 ? -38.688 -34.031 -2.941 1.00 88.00 78 THR A O 1
ATOM 601 N N . TYR A 1 79 ? -39.624 -35.115 -1.201 1.00 90.69 79 TYR A N 1
ATOM 602 C CA . TYR A 1 79 ? -38.786 -36.306 -1.245 1.00 90.69 79 TYR A CA 1
ATOM 603 C C . TYR A 1 79 ? -39.616 -37.546 -1.553 1.00 90.69 79 TYR A C 1
ATOM 605 O O . TYR A 1 79 ? -40.833 -37.536 -1.413 1.00 90.69 79 TYR A O 1
ATOM 613 N N . ARG A 1 80 ? -38.956 -38.617 -1.978 1.00 92.12 80 ARG A N 1
ATOM 614 C CA . ARG A 1 80 ? -39.524 -39.958 -2.075 1.00 92.12 80 ARG A CA 1
ATOM 615 C C . ARG A 1 80 ? -38.633 -40.896 -1.290 1.00 92.12 80 ARG A C 1
ATOM 617 O O . ARG A 1 80 ? -37.432 -40.932 -1.535 1.00 92.12 80 ARG A O 1
ATOM 624 N N . LEU A 1 81 ? -39.215 -41.603 -0.336 1.00 91.56 81 LEU A N 1
ATOM 625 C CA . LEU A 1 81 ? -38.555 -42.666 0.401 1.00 91.56 81 LEU A CA 1
ATOM 626 C C . LEU A 1 81 ? -38.955 -43.999 -0.211 1.00 91.56 81 LEU A C 1
ATOM 628 O O . LEU A 1 81 ? -40.143 -44.248 -0.401 1.00 91.56 81 LEU A O 1
ATOM 632 N N . GLU A 1 82 ? -37.978 -44.846 -0.486 1.00 91.75 82 GLU A N 1
ATOM 633 C CA . GLU A 1 82 ? -38.185 -46.194 -1.007 1.00 91.75 82 GLU A CA 1
ATOM 634 C C . GLU A 1 82 ? -37.564 -47.210 -0.058 1.00 91.75 82 GLU A C 1
ATOM 636 O O . GLU A 1 82 ? -36.502 -46.948 0.508 1.00 91.75 82 GLU A O 1
ATOM 641 N N . ALA A 1 83 ? -38.201 -48.371 0.104 1.00 89.00 83 ALA A N 1
ATOM 642 C CA . ALA A 1 83 ? -37.638 -49.475 0.873 1.00 89.00 83 ALA A CA 1
ATOM 643 C C . ALA A 1 83 ? -37.589 -50.758 0.047 1.00 89.00 83 ALA A C 1
ATOM 645 O O . ALA A 1 83 ? -38.601 -51.181 -0.512 1.00 89.00 83 ALA A O 1
ATOM 646 N N . TYR A 1 84 ? -36.429 -51.408 0.009 1.00 90.19 84 TYR A N 1
ATOM 647 C CA . TYR A 1 84 ? -36.219 -52.629 -0.762 1.00 90.19 84 TYR A CA 1
ATOM 648 C C . TYR A 1 84 ? -35.200 -53.564 -0.104 1.00 90.19 84 TYR A C 1
ATOM 650 O O . TYR A 1 84 ? -34.325 -53.135 0.639 1.00 90.19 84 TYR A O 1
ATOM 658 N N . LEU A 1 85 ? -35.321 -54.870 -0.369 1.00 86.69 85 LEU A N 1
ATOM 659 C CA . LEU A 1 85 ? -34.379 -55.891 0.123 1.00 86.69 85 LEU A CA 1
ATOM 660 C C . LEU A 1 85 ? -33.329 -56.289 -0.929 1.00 86.69 85 LEU A C 1
ATOM 662 O O . LEU A 1 85 ? -32.244 -56.727 -0.568 1.00 86.69 85 LEU A O 1
ATOM 666 N N . TYR A 1 86 ? -33.658 -56.162 -2.219 1.00 85.00 86 TYR A N 1
ATOM 667 C CA . TYR A 1 86 ? -32.780 -56.564 -3.323 1.00 85.00 86 TYR A CA 1
ATOM 668 C C . TYR A 1 86 ? -32.490 -55.381 -4.253 1.00 85.00 86 TYR A C 1
ATOM 670 O O . TYR A 1 86 ? -31.351 -54.936 -4.327 1.00 85.00 86 TYR A O 1
ATOM 678 N N . GLU A 1 87 ? -33.518 -54.829 -4.906 1.00 82.75 87 GLU A N 1
ATOM 679 C CA . GLU A 1 87 ? -33.398 -53.694 -5.833 1.00 82.75 87 GLU A CA 1
ATOM 680 C C . GLU A 1 87 ? -34.548 -52.696 -5.635 1.00 82.75 87 GLU A C 1
ATOM 682 O O . GLU A 1 87 ? -35.650 -53.089 -5.243 1.00 82.75 87 GLU A O 1
ATOM 687 N N . SER A 1 88 ? -34.283 -51.412 -5.904 1.00 81.88 88 SER A N 1
ATOM 688 C CA . SER A 1 88 ? -35.281 -50.332 -5.868 1.00 81.88 88 SER A CA 1
ATOM 689 C C . SER A 1 88 ? -36.308 -50.507 -6.988 1.00 81.88 88 SER A C 1
ATOM 691 O O . SER A 1 88 ? -35.957 -50.814 -8.128 1.00 81.88 88 SER A O 1
ATOM 693 N N . GLU A 1 89 ? -37.586 -50.310 -6.655 1.00 79.12 89 GLU A N 1
ATOM 694 C CA . GLU A 1 89 ? -38.688 -50.407 -7.619 1.00 79.12 89 GLU A CA 1
ATOM 695 C C . GLU A 1 89 ? -39.021 -49.059 -8.279 1.00 79.12 89 GLU A C 1
ATOM 697 O O . GLU A 1 89 ? -39.639 -49.048 -9.340 1.00 79.12 89 GLU A O 1
ATOM 702 N N . GLY A 1 90 ? -38.598 -47.928 -7.701 1.00 74.19 90 GLY A N 1
ATOM 703 C CA . GLY A 1 90 ? -38.779 -46.586 -8.266 1.00 74.19 90 GLY A CA 1
ATOM 704 C C . GLY A 1 90 ? -40.200 -46.010 -8.170 1.00 74.19 90 GLY A C 1
ATOM 705 O O . GLY A 1 90 ? -40.374 -44.790 -8.258 1.00 74.19 90 GLY A O 1
ATOM 706 N N . ASP A 1 91 ? -41.221 -46.851 -7.995 1.00 75.75 91 ASP A N 1
ATOM 707 C CA . ASP A 1 91 ? -42.625 -46.483 -7.816 1.00 75.75 91 ASP A CA 1
ATOM 708 C C . ASP A 1 91 ? -43.431 -47.569 -7.065 1.00 75.75 91 ASP A C 1
ATOM 710 O O . ASP A 1 91 ? -42.923 -48.630 -6.706 1.00 75.75 91 ASP A O 1
ATOM 714 N N . GLY A 1 92 ? -44.704 -47.282 -6.769 1.00 79.12 92 GLY A N 1
ATOM 715 C CA . GLY A 1 92 ? -45.620 -48.232 -6.130 1.00 79.12 92 GLY A CA 1
ATOM 716 C C . GLY A 1 92 ? -45.662 -48.162 -4.599 1.00 79.12 92 GLY A C 1
ATOM 717 O O . GLY A 1 92 ? -45.221 -47.197 -3.975 1.00 79.12 92 GLY A O 1
ATOM 718 N N . ALA A 1 93 ? -46.263 -49.183 -3.980 1.00 81.38 93 ALA A N 1
ATOM 719 C CA . ALA A 1 93 ? -46.593 -49.201 -2.549 1.00 81.38 93 ALA A CA 1
ATOM 720 C C . ALA A 1 93 ? -45.372 -49.374 -1.616 1.00 81.38 93 ALA A C 1
ATOM 722 O O . ALA A 1 93 ? -45.484 -49.181 -0.404 1.00 81.38 93 ALA A O 1
ATOM 723 N N . SER A 1 94 ? -44.208 -49.702 -2.180 1.00 83.12 94 SER A N 1
ATOM 724 C CA . SER A 1 94 ? -42.889 -49.719 -1.535 1.00 83.12 94 SER A CA 1
ATOM 725 C C . SER A 1 94 ? -42.246 -48.321 -1.447 1.00 83.12 94 SER A C 1
ATOM 727 O O . SER A 1 94 ? -41.118 -48.198 -0.963 1.00 83.12 94 SER A O 1
ATOM 729 N N . THR A 1 95 ? -42.968 -47.265 -1.857 1.00 90.31 95 THR A N 1
ATOM 730 C CA . THR A 1 95 ? -42.513 -45.865 -1.842 1.00 90.31 95 THR A CA 1
ATOM 731 C C . THR A 1 95 ? -43.477 -44.929 -1.094 1.00 90.31 95 THR A C 1
ATOM 733 O O . THR A 1 95 ? -44.682 -45.176 -1.046 1.00 90.31 95 THR A O 1
ATOM 736 N N . ILE A 1 96 ? -42.962 -43.838 -0.511 1.00 90.62 96 ILE A N 1
ATOM 737 C CA . ILE A 1 96 ? -43.743 -42.753 0.118 1.00 90.62 96 ILE A CA 1
ATOM 738 C C . ILE A 1 96 ? -43.190 -41.402 -0.345 1.00 90.62 96 ILE A C 1
ATOM 740 O O . ILE A 1 96 ? -42.002 -41.133 -0.170 1.00 90.62 96 ILE A O 1
ATOM 744 N N . GLU A 1 97 ? -44.039 -40.528 -0.896 1.00 91.75 97 GLU A N 1
ATOM 745 C CA . GLU A 1 97 ? -43.676 -39.123 -1.130 1.00 91.75 97 GLU A CA 1
ATOM 746 C C . GLU A 1 97 ? -43.834 -38.308 0.162 1.00 91.75 97 GLU A C 1
ATOM 748 O O . GLU A 1 97 ? -44.871 -38.353 0.820 1.00 91.75 97 GLU A O 1
ATOM 753 N N . ILE A 1 98 ? -42.788 -37.574 0.535 1.00 92.38 98 ILE A N 1
ATOM 754 C CA . ILE A 1 98 ? -42.649 -36.880 1.814 1.00 92.38 98 ILE A CA 1
ATOM 755 C C . ILE A 1 98 ? -42.490 -35.383 1.553 1.00 92.38 98 ILE A C 1
ATOM 757 O O . ILE A 1 98 ? -41.582 -34.966 0.832 1.00 92.38 98 ILE A O 1
ATOM 761 N N . THR A 1 99 ? -43.339 -34.565 2.173 1.00 89.25 99 THR A N 1
ATOM 762 C CA . THR A 1 99 ? -43.231 -33.097 2.156 1.00 89.25 99 THR A CA 1
ATOM 763 C C . THR A 1 99 ? -43.128 -32.580 3.592 1.00 89.25 99 THR A C 1
ATOM 765 O O . THR A 1 99 ? -44.161 -32.441 4.259 1.00 89.25 99 THR A O 1
ATOM 768 N N . PRO A 1 100 ? -41.906 -32.332 4.101 1.00 89.31 100 PRO A N 1
ATOM 769 C CA . PRO A 1 100 ? -41.706 -31.873 5.471 1.00 89.31 100 PRO A CA 1
ATOM 770 C C . PRO A 1 100 ? -42.402 -30.535 5.745 1.00 89.31 100 PRO A C 1
ATOM 772 O O . PRO A 1 100 ? -42.421 -29.653 4.891 1.00 89.31 100 PRO A O 1
ATOM 775 N N . GLN A 1 101 ? -42.973 -30.385 6.938 1.00 80.44 101 GLN A N 1
ATOM 776 C CA . GLN A 1 101 ? -43.731 -29.204 7.352 1.00 80.44 101 GLN A CA 1
ATOM 777 C C . GLN A 1 101 ? -42.929 -28.333 8.333 1.00 80.44 101 GLN A C 1
ATOM 779 O O . GLN A 1 101 ? -42.202 -28.880 9.173 1.00 80.44 101 GLN A O 1
ATOM 784 N N . PRO A 1 102 ? -43.081 -26.995 8.279 1.00 69.38 102 PRO A N 1
ATOM 785 C CA . PRO A 1 102 ? -42.468 -26.086 9.245 1.00 69.38 102 PRO A CA 1
ATOM 786 C C . PRO A 1 102 ? -43.002 -26.325 10.664 1.00 69.38 102 PRO A C 1
ATOM 788 O O . PRO A 1 102 ? -44.158 -26.709 10.859 1.00 69.38 102 PRO A O 1
ATOM 791 N N . VAL A 1 103 ? -42.181 -26.027 11.673 1.00 63.62 103 VAL A N 1
ATOM 792 C CA . VAL A 1 103 ? -42.594 -26.015 13.086 1.00 63.62 103 VAL A CA 1
ATOM 793 C C . VAL A 1 103 ? -42.788 -24.570 13.545 1.00 63.62 103 VAL A C 1
ATOM 795 O O . VAL A 1 103 ? -41.911 -23.730 13.371 1.00 63.62 103 VAL A O 1
ATOM 798 N N . ALA A 1 104 ? -43.941 -24.267 14.151 1.00 50.34 104 ALA A N 1
ATOM 799 C CA . ALA A 1 104 ? -44.287 -22.908 14.585 1.00 50.34 104 ALA A CA 1
ATOM 800 C C . ALA A 1 104 ? -43.433 -22.398 15.761 1.00 50.34 104 ALA A C 1
ATOM 802 O O . ALA A 1 104 ? -43.305 -21.193 15.955 1.00 50.34 104 ALA A O 1
ATOM 803 N N . ILE A 1 105 ? -42.854 -23.306 16.548 1.00 57.12 105 ILE A N 1
ATOM 804 C CA . ILE A 1 105 ? -42.064 -22.983 17.737 1.00 57.12 105 ILE A CA 1
ATOM 805 C C . ILE A 1 105 ? -40.578 -22.995 17.355 1.00 57.12 105 ILE A C 1
ATOM 807 O O . ILE A 1 105 ? -40.076 -24.055 16.978 1.00 57.12 105 ILE A O 1
ATOM 811 N N . PRO A 1 106 ? -39.865 -21.861 17.466 1.00 62.50 106 PRO A N 1
ATOM 812 C CA . PRO A 1 106 ? -38.434 -21.828 17.211 1.00 62.50 106 PRO A CA 1
ATOM 813 C C . PRO A 1 106 ? -37.662 -22.698 18.205 1.00 62.50 106 PRO A C 1
ATOM 815 O O . PRO A 1 106 ? -37.917 -22.650 19.414 1.00 62.50 106 PRO A O 1
ATOM 818 N N . LYS A 1 107 ? -36.714 -23.495 17.709 1.00 67.12 107 LYS A N 1
ATOM 819 C CA . LYS A 1 107 ? -35.978 -24.464 18.532 1.00 67.12 107 LYS A CA 1
ATOM 820 C C . LYS A 1 107 ? -34.550 -24.675 18.029 1.00 67.12 107 LYS A C 1
ATOM 822 O O . LYS A 1 107 ? -34.314 -24.755 16.825 1.00 67.12 107 LYS A O 1
ATOM 827 N N . ILE A 1 108 ? -33.616 -24.833 18.969 1.00 66.88 108 ILE A N 1
ATOM 828 C CA . ILE A 1 108 ? -32.275 -25.380 18.724 1.00 66.88 108 ILE A CA 1
ATOM 829 C C . ILE A 1 108 ? -32.384 -26.903 18.869 1.00 66.88 108 ILE A C 1
ATOM 831 O O . ILE A 1 108 ? -32.767 -27.389 19.929 1.00 66.88 108 ILE A O 1
ATOM 835 N N . ASN A 1 109 ? -32.117 -27.666 17.812 1.00 63.56 109 ASN A N 1
ATOM 836 C CA . ASN A 1 109 ? -32.264 -29.124 17.834 1.00 63.56 109 ASN A CA 1
ATOM 837 C C . ASN A 1 109 ? -31.005 -29.850 18.285 1.00 63.56 109 ASN A C 1
ATOM 839 O O . ASN A 1 109 ? -31.114 -30.833 19.011 1.00 63.56 109 ASN A O 1
ATOM 843 N N . LYS A 1 110 ? -29.830 -29.372 17.874 1.00 70.31 110 LYS A N 1
ATOM 844 C CA . LYS A 1 110 ? -28.549 -29.948 18.282 1.00 70.31 110 LYS A CA 1
ATOM 845 C C . LYS A 1 110 ? -27.462 -28.892 18.268 1.00 70.31 110 LYS A C 1
ATOM 847 O O . LYS A 1 110 ? -27.508 -27.966 17.458 1.00 70.31 110 LYS A O 1
ATOM 852 N N . VAL A 1 111 ? -26.480 -29.068 19.140 1.00 64.12 111 VAL A N 1
ATOM 853 C CA . VAL A 1 111 ? -25.209 -28.354 19.107 1.00 64.12 111 VAL A CA 1
ATOM 854 C C . VAL A 1 111 ? -24.113 -29.399 18.914 1.00 64.12 111 VAL A C 1
ATOM 856 O O . VAL A 1 111 ? -24.136 -30.443 19.557 1.00 64.12 111 VAL A O 1
ATOM 859 N N . GLU A 1 112 ? -23.194 -29.158 17.987 1.00 69.62 112 GLU A N 1
ATOM 860 C CA . GLU A 1 112 ? -22.110 -30.080 17.639 1.00 69.62 112 GLU A CA 1
ATOM 861 C C . GLU A 1 112 ? -20.763 -29.389 17.793 1.00 69.62 112 GLU A C 1
ATOM 863 O O . GLU A 1 112 ? -20.637 -28.208 17.466 1.00 69.62 112 GLU A O 1
ATOM 868 N N . LEU A 1 113 ? -19.755 -30.135 18.242 1.00 64.69 113 LEU A N 1
ATOM 869 C CA . LEU A 1 113 ? -18.369 -29.683 18.277 1.00 64.69 113 LEU A CA 1
ATOM 870 C C . LEU A 1 113 ? -17.598 -30.311 17.113 1.00 64.69 113 LEU A C 1
ATOM 872 O O . LEU A 1 113 ? -17.676 -31.511 16.846 1.00 64.69 113 LEU A O 1
ATOM 876 N N . GLN A 1 114 ? -16.884 -29.471 16.377 1.00 74.19 114 GLN A N 1
ATOM 877 C CA . GLN A 1 114 ? -16.163 -29.817 15.160 1.00 74.19 114 GLN A CA 1
ATOM 878 C C . GLN A 1 114 ? -14.778 -29.180 15.182 1.00 74.19 114 GLN A C 1
ATOM 880 O O . GLN A 1 114 ? -14.566 -28.138 15.810 1.00 74.19 114 GLN A O 1
ATOM 885 N N . TYR A 1 115 ? -13.829 -29.779 14.472 1.00 63.97 115 TYR A N 1
ATOM 886 C CA . TYR A 1 115 ? -12.627 -29.057 14.076 1.00 63.97 115 TYR A CA 1
ATOM 887 C C . TYR A 1 115 ? -12.995 -27.975 13.049 1.00 63.97 115 TYR A C 1
ATOM 889 O O . TYR A 1 115 ? -14.067 -27.972 12.444 1.00 63.97 115 TYR A O 1
ATOM 897 N N . VAL A 1 116 ? -12.088 -27.029 12.834 1.00 59.31 116 VAL A N 1
ATOM 898 C CA . VAL A 1 116 ? -12.245 -25.934 11.859 1.00 59.31 116 VAL A CA 1
ATOM 899 C C . VAL A 1 116 ? -12.393 -26.374 10.400 1.00 59.31 116 VAL A C 1
ATOM 901 O O . VAL A 1 116 ? -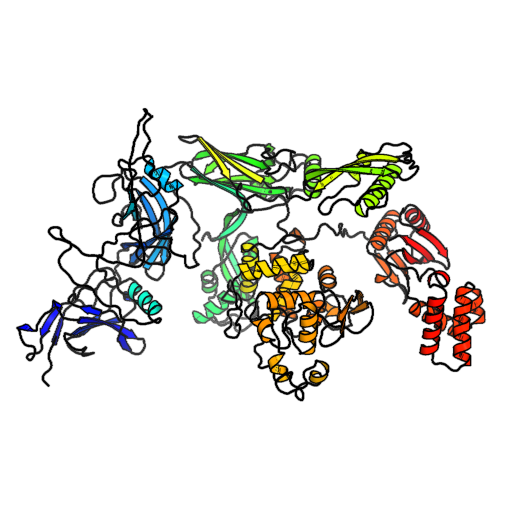12.782 -25.558 9.567 1.00 59.31 116 VAL A O 1
ATOM 904 N N . ASP A 1 117 ? -12.101 -27.634 10.082 1.00 59.03 117 ASP A N 1
ATOM 905 C CA . ASP A 1 117 ? -12.333 -28.246 8.770 1.00 59.03 117 ASP A CA 1
ATOM 906 C C . ASP A 1 117 ? -13.686 -28.987 8.668 1.00 59.03 117 ASP A C 1
ATOM 908 O O . ASP A 1 117 ? -13.907 -29.733 7.716 1.00 59.03 117 ASP A O 1
ATOM 912 N N . ASP A 1 118 ? -14.584 -28.778 9.640 1.00 55.97 118 ASP A N 1
ATOM 913 C CA . ASP A 1 118 ? -15.916 -29.389 9.763 1.00 55.97 118 ASP A CA 1
ATOM 914 C C . ASP A 1 118 ? -15.925 -30.906 10.020 1.00 55.97 118 ASP A C 1
ATOM 916 O O . ASP A 1 118 ? -16.990 -31.540 9.998 1.00 55.97 118 ASP A O 1
ATOM 920 N N . SER A 1 119 ? -14.767 -31.509 10.312 1.00 60.78 119 SER A N 1
ATOM 921 C CA . SER A 1 119 ? -14.727 -32.878 10.825 1.00 60.78 119 SER A CA 1
ATOM 922 C C . SER A 1 119 ? -15.252 -32.927 12.275 1.00 60.78 119 SER A C 1
ATOM 924 O O . SER A 1 119 ? -15.010 -31.995 13.048 1.00 60.78 119 SER A O 1
ATOM 926 N N . PRO A 1 120 ? -16.015 -33.968 12.673 1.00 53.00 120 PRO A N 1
ATOM 927 C CA . PRO A 1 120 ? -16.487 -34.118 14.050 1.00 53.00 120 PRO A CA 1
ATOM 928 C C . PRO A 1 120 ? -15.319 -34.079 15.036 1.00 53.00 120 PRO A C 1
ATOM 930 O O . PRO A 1 120 ? -14.343 -34.811 14.876 1.00 53.00 120 PRO A O 1
ATOM 933 N N . GLY A 1 121 ? -15.411 -33.211 16.039 1.00 54.53 121 GLY A N 1
ATOM 934 C CA . GLY A 1 121 ? -14.342 -32.988 16.998 1.00 54.53 121 GLY A CA 1
ATOM 935 C C . GLY A 1 121 ? -14.677 -33.627 18.332 1.00 54.53 121 GLY A C 1
ATOM 936 O O . GLY A 1 121 ? -15.541 -33.135 19.049 1.00 54.53 121 GLY A O 1
ATOM 937 N N . THR A 1 122 ? -13.982 -34.714 18.663 1.00 51.16 122 THR A N 1
ATOM 938 C CA . THR A 1 122 ? -14.106 -35.388 19.966 1.00 51.16 122 THR A CA 1
ATOM 939 C C . THR A 1 122 ? -12.854 -35.241 20.833 1.00 51.16 122 THR A C 1
ATOM 941 O O . THR A 1 122 ? -12.887 -35.629 21.991 1.00 51.16 122 THR A O 1
ATOM 944 N N . VAL A 1 123 ? -11.742 -34.705 20.302 1.00 49.06 123 VAL A N 1
ATOM 945 C CA . VAL A 1 123 ? -10.492 -34.453 21.051 1.00 49.06 123 VAL A CA 1
ATOM 946 C C . VAL A 1 123 ? -9.752 -33.249 20.455 1.00 49.06 123 VAL A C 1
ATOM 948 O O . VAL A 1 123 ? -9.206 -33.336 19.358 1.00 49.06 123 VAL A O 1
ATOM 951 N N . PHE A 1 124 ? -9.668 -32.124 21.161 1.00 55.47 124 PHE A N 1
ATOM 952 C CA . PHE A 1 124 ? -9.050 -30.901 20.627 1.00 55.47 124 PHE A CA 1
ATOM 953 C C . PHE A 1 124 ? -7.630 -30.666 21.161 1.00 55.47 124 PHE A C 1
ATOM 955 O O . PHE A 1 124 ? -7.334 -30.941 22.321 1.00 55.47 124 PHE A O 1
ATOM 962 N N . SER A 1 125 ? -6.734 -30.127 20.327 1.00 52.44 125 SER A N 1
ATOM 963 C CA . SER A 1 125 ? -5.395 -29.703 20.765 1.00 52.44 125 SER A CA 1
ATOM 964 C C . SER A 1 125 ? -5.432 -28.363 21.520 1.00 52.44 125 SER A C 1
ATOM 966 O O . SER A 1 125 ? -6.218 -27.475 21.204 1.00 52.44 125 SER A O 1
ATOM 968 N N . TYR A 1 126 ? -4.483 -28.150 22.442 1.00 51.91 126 TYR A N 1
ATOM 969 C CA . TYR A 1 126 ? -4.249 -26.909 23.223 1.00 51.91 126 TYR A CA 1
ATOM 970 C C . TYR A 1 126 ? -3.832 -25.680 22.393 1.00 51.91 126 TYR A C 1
ATOM 972 O O . TYR A 1 126 ? -3.374 -24.663 22.928 1.00 51.91 126 TYR A O 1
ATOM 980 N N . ARG A 1 127 ? -3.843 -25.816 21.070 1.00 53.69 127 ARG A N 1
ATOM 981 C CA . ARG A 1 127 ? -3.600 -24.750 20.095 1.00 53.69 127 ARG A CA 1
ATOM 982 C C . ARG A 1 127 ? -4.605 -24.812 18.940 1.00 53.69 127 ARG A C 1
ATOM 984 O O . ARG A 1 127 ? -4.430 -24.094 17.960 1.00 53.69 127 ARG A O 1
ATOM 991 N N . GLU A 1 128 ? -5.606 -25.686 19.034 1.00 59.47 128 GLU A N 1
ATOM 992 C CA . GLU A 1 128 ? -6.648 -25.864 18.029 1.00 59.47 128 GLU A CA 1
ATOM 993 C C . GLU A 1 128 ? -7.731 -24.792 18.192 1.00 59.47 128 GLU A C 1
ATOM 995 O O . GLU A 1 128 ? -7.961 -24.245 19.277 1.00 59.47 128 GLU A O 1
ATOM 1000 N N . LYS A 1 129 ? -8.446 -24.536 17.100 1.00 69.75 129 LYS A N 1
ATOM 1001 C CA . LYS A 1 129 ? -9.742 -23.869 17.140 1.00 69.75 129 LYS A CA 1
ATOM 1002 C C . LYS A 1 129 ? -10.838 -24.927 17.148 1.00 69.75 129 LYS A C 1
ATOM 1004 O O . LYS A 1 129 ? -10.877 -25.782 16.268 1.00 69.75 129 LYS A O 1
ATOM 1009 N N . MET A 1 130 ? -11.729 -24.833 18.123 1.00 72.19 130 MET A N 1
ATOM 1010 C CA . MET A 1 130 ? -12.935 -25.643 18.221 1.00 72.19 130 MET A CA 1
ATOM 1011 C C . MET A 1 130 ? -14.109 -24.885 17.603 1.00 72.19 130 MET A C 1
ATOM 1013 O O . MET A 1 130 ? -14.344 -23.731 17.943 1.00 72.19 130 MET A O 1
ATOM 1017 N N . ARG A 1 131 ? -14.872 -25.519 16.719 1.00 78.88 131 ARG A N 1
ATOM 1018 C CA . ARG A 1 131 ? -16.058 -24.948 16.074 1.00 78.88 131 ARG A CA 1
ATOM 1019 C C . ARG A 1 131 ? -17.316 -25.568 16.681 1.00 78.88 131 ARG A C 1
ATOM 1021 O O . ARG A 1 131 ? -17.525 -26.767 16.570 1.00 78.88 131 ARG A O 1
ATOM 1028 N N . ALA A 1 132 ? -18.156 -24.754 17.310 1.00 79.31 132 ALA A N 1
ATOM 1029 C CA . ALA A 1 132 ? -19.470 -25.144 17.802 1.00 79.31 132 ALA A CA 1
ATOM 1030 C C . ALA A 1 132 ? -20.550 -24.769 16.780 1.00 79.31 132 ALA A C 1
ATOM 1032 O O . ALA A 1 132 ? -20.650 -23.610 16.369 1.00 79.31 132 ALA A O 1
ATOM 1033 N N . ARG A 1 133 ? -21.376 -25.734 16.379 1.00 80.25 133 ARG A N 1
ATOM 1034 C CA . ARG A 1 133 ? -22.410 -25.576 15.352 1.00 80.25 133 ARG A CA 1
ATOM 1035 C C . ARG A 1 133 ? -23.783 -25.903 15.924 1.00 80.25 133 ARG A C 1
ATOM 1037 O O . ARG A 1 133 ? -24.023 -27.035 16.319 1.00 80.25 133 ARG A O 1
ATOM 1044 N N . ALA A 1 134 ? -24.691 -24.929 15.940 1.00 77.88 134 ALA A N 1
ATOM 1045 C CA . ALA A 1 134 ? -26.074 -25.125 16.364 1.00 77.88 134 ALA A CA 1
ATOM 1046 C C . ALA A 1 134 ? -26.993 -25.298 15.152 1.00 77.88 134 ALA A C 1
ATOM 1048 O O . ALA A 1 134 ? -27.057 -24.427 14.281 1.00 77.88 134 ALA A O 1
ATOM 1049 N N . GLN A 1 135 ? -27.727 -26.407 15.120 1.00 75.25 135 GLN A N 1
ATOM 1050 C CA . GLN A 1 135 ? -28.748 -26.695 14.120 1.00 75.25 135 GLN A CA 1
ATOM 1051 C C . GLN A 1 135 ? -30.117 -26.293 14.652 1.00 75.25 135 GLN A C 1
ATOM 1053 O O . GLN A 1 135 ? -30.541 -26.723 15.726 1.00 75.25 135 GLN A O 1
ATOM 1058 N N . CYS A 1 136 ? -30.798 -25.446 13.900 1.00 74.19 136 CYS A N 1
ATOM 1059 C CA . CYS A 1 136 ? -31.924 -24.662 14.364 1.00 74.19 136 CYS A CA 1
ATOM 1060 C C . CYS A 1 136 ? -33.090 -24.763 13.388 1.00 74.19 136 CYS A C 1
ATOM 1062 O O . CYS A 1 136 ? -32.888 -24.880 12.181 1.00 74.19 136 CYS A O 1
ATOM 1064 N N . VAL A 1 137 ? -34.309 -24.685 13.917 1.00 66.19 137 VAL A N 1
ATOM 1065 C CA . VAL A 1 137 ? -35.542 -24.657 13.120 1.00 66.19 137 VAL A CA 1
ATOM 1066 C C . VAL A 1 137 ? -36.325 -23.405 13.463 1.00 66.19 137 VAL A C 1
ATOM 1068 O O . VAL A 1 137 ? -36.486 -23.089 14.644 1.00 66.19 137 VAL A O 1
ATOM 1071 N N . ASN A 1 138 ? -36.796 -22.696 12.434 1.00 65.44 138 ASN A N 1
ATOM 1072 C CA . ASN A 1 138 ? -37.551 -21.443 12.557 1.00 65.44 138 ASN A CA 1
ATOM 1073 C C . ASN A 1 138 ? -36.793 -20.327 13.322 1.00 65.44 138 ASN A C 1
ATOM 1075 O O . ASN A 1 138 ? -37.383 -19.518 14.037 1.00 65.44 138 ASN A O 1
ATOM 1079 N N . LEU A 1 139 ? -35.460 -20.304 13.185 1.00 66.81 139 LEU A N 1
ATOM 1080 C CA . LEU A 1 139 ? -34.558 -19.337 13.828 1.00 66.81 139 LEU A CA 1
ATOM 1081 C C . LEU A 1 139 ? -33.725 -18.508 12.848 1.00 66.81 139 LEU A C 1
ATOM 1083 O O . LEU A 1 139 ? -32.924 -17.691 13.286 1.00 66.81 139 LEU A O 1
ATOM 1087 N N . THR A 1 140 ? -33.886 -18.686 11.537 1.00 75.44 140 THR A N 1
ATOM 1088 C CA . THR A 1 140 ? -33.124 -17.943 10.521 1.00 75.44 140 THR A CA 1
ATOM 1089 C C . THR A 1 140 ? -33.180 -16.428 10.750 1.00 75.44 140 THR A C 1
ATOM 1091 O O . THR A 1 140 ? -34.246 -15.847 10.941 1.00 75.44 140 THR A O 1
ATOM 1094 N N . GLY A 1 141 ? -32.014 -15.780 10.720 1.00 60.47 141 GLY A N 1
ATOM 1095 C CA . GLY A 1 141 ? -31.842 -14.349 10.977 1.00 60.47 141 GLY A CA 1
ATOM 1096 C C . GLY A 1 141 ? -31.786 -13.967 12.459 1.00 60.47 141 GLY A C 1
ATOM 1097 O O . GLY A 1 141 ? -31.482 -12.817 12.772 1.00 60.47 141 GLY A O 1
ATOM 1098 N N . GLN A 1 142 ? -32.036 -14.905 13.374 1.00 68.56 142 GLN A N 1
ATOM 1099 C CA . GLN A 1 142 ? -31.950 -14.668 14.810 1.00 68.56 142 GLN A CA 1
ATOM 1100 C C . GLN A 1 142 ? -30.538 -14.899 15.344 1.00 68.56 142 GLN A C 1
ATOM 1102 O O . GLN A 1 142 ? -29.791 -15.730 14.830 1.00 68.56 142 GLN A O 1
ATOM 1107 N N . LYS A 1 143 ? -30.174 -14.181 16.408 1.00 78.12 143 LYS A N 1
ATOM 1108 C CA . LYS A 1 143 ? -28.897 -14.358 17.106 1.00 78.12 143 LYS A CA 1
ATOM 1109 C C . LYS A 1 143 ? -29.011 -15.405 18.207 1.00 78.12 143 LYS A C 1
ATOM 1111 O O . LYS A 1 143 ? -29.937 -15.353 19.010 1.00 78.12 143 LYS A O 1
ATOM 1116 N N . LEU A 1 144 ? -28.031 -16.299 18.268 1.00 72.94 144 LEU A N 1
ATOM 1117 C CA . LEU A 1 144 ? -27.837 -17.255 19.354 1.00 72.94 144 LEU A CA 1
ATOM 1118 C C . LEU A 1 144 ? -26.591 -16.903 20.152 1.00 72.94 144 LEU A C 1
ATOM 1120 O O . LEU A 1 144 ? -25.599 -16.450 19.578 1.00 72.94 144 LEU A O 1
ATOM 1124 N N . LYS A 1 145 ? -26.628 -17.180 21.454 1.00 78.38 145 LYS A N 1
ATOM 1125 C CA . LYS A 1 145 ? -25.493 -17.051 22.368 1.00 78.38 145 LYS A CA 1
ATOM 1126 C C . LYS A 1 145 ? -24.894 -18.434 22.628 1.00 78.38 145 LYS A C 1
ATOM 1128 O O . LYS A 1 145 ? -25.571 -19.284 23.188 1.00 78.38 145 LYS A O 1
ATOM 1133 N N . PHE A 1 146 ? -23.650 -18.648 22.216 1.00 80.94 146 PHE A N 1
ATOM 1134 C CA . PHE A 1 146 ? -22.843 -19.842 22.469 1.00 80.94 146 PHE A CA 1
ATOM 1135 C C . PHE A 1 146 ? -21.927 -19.579 23.662 1.00 80.94 146 PHE A C 1
ATOM 1137 O O . PHE A 1 146 ? -21.175 -18.608 23.634 1.00 80.94 146 PHE A O 1
ATOM 1144 N N . SER A 1 147 ? -21.931 -20.440 24.670 1.00 71.44 147 SER A N 1
ATOM 1145 C CA . SER A 1 147 ? -21.098 -20.315 25.867 1.00 71.44 147 SER A CA 1
ATOM 1146 C C . SER A 1 147 ? -20.281 -21.588 26.064 1.00 71.44 147 SER A C 1
ATOM 1148 O O . SER A 1 147 ? -20.850 -22.669 26.130 1.00 71.44 147 SER A O 1
ATOM 1150 N N . LEU A 1 148 ? -18.958 -21.462 26.119 1.00 72.69 148 LEU A N 1
ATOM 1151 C CA . LEU A 1 148 ? -18.010 -22.543 26.385 1.00 72.69 148 LEU A CA 1
ATOM 1152 C C . LEU A 1 148 ? -17.791 -22.673 27.893 1.00 72.69 148 LEU A C 1
ATOM 1154 O O . LEU A 1 148 ? -17.450 -21.679 28.533 1.00 72.69 148 LEU A O 1
ATOM 1158 N N . TRP A 1 149 ? -17.930 -23.879 28.427 1.00 64.31 149 TRP A N 1
ATOM 1159 C CA . TRP A 1 149 ? -17.802 -24.201 29.846 1.00 64.31 149 TRP A CA 1
ATOM 1160 C C . TRP A 1 149 ? -16.734 -25.268 30.066 1.00 64.31 149 TRP A C 1
ATOM 1162 O O . TRP A 1 149 ? -16.540 -26.126 29.206 1.00 64.31 149 TRP A O 1
ATOM 1172 N N . GLU A 1 150 ? -16.075 -25.205 31.216 1.00 65.50 150 GLU A N 1
ATOM 1173 C CA . GLU A 1 150 ? -15.363 -26.329 31.832 1.00 65.50 150 GLU A CA 1
ATOM 1174 C C . GLU A 1 150 ? -16.345 -27.130 32.691 1.00 65.50 150 GLU A C 1
ATOM 1176 O O . GLU A 1 150 ? -17.192 -26.530 33.362 1.00 65.50 150 GLU A O 1
ATOM 1181 N N . ASP A 1 151 ? -16.256 -28.458 32.669 1.00 59.84 151 ASP A N 1
ATOM 1182 C CA . ASP A 1 151 ? -17.000 -29.316 33.589 1.00 59.84 151 ASP A CA 1
ATOM 1183 C C . ASP A 1 151 ? -16.121 -29.762 34.761 1.00 59.84 151 ASP A C 1
ATOM 1185 O O . ASP A 1 151 ? -15.248 -30.609 34.609 1.00 59.84 151 ASP A O 1
ATOM 1189 N N . ASP A 1 152 ? -16.336 -29.157 35.929 1.00 55.50 152 ASP A N 1
ATOM 1190 C CA . ASP A 1 152 ? -15.607 -29.431 37.172 1.00 55.50 152 ASP A CA 1
ATOM 1191 C C . ASP A 1 152 ? -16.471 -30.167 38.219 1.00 55.50 152 ASP A C 1
ATOM 1193 O O . ASP A 1 152 ? -16.022 -30.431 39.340 1.00 55.50 152 ASP A O 1
ATOM 1197 N N . ALA A 1 153 ? -17.713 -30.528 37.870 1.00 48.41 153 ALA A N 1
ATOM 1198 C CA . ALA A 1 153 ? -18.664 -31.187 38.758 1.00 48.41 153 ALA A CA 1
ATOM 1199 C C . ALA A 1 153 ? -18.802 -32.686 38.438 1.00 48.41 153 ALA A C 1
ATOM 1201 O O . ALA A 1 153 ? -18.875 -33.101 37.290 1.00 48.41 153 ALA A O 1
ATOM 1202 N N . ALA A 1 154 ? -18.895 -33.537 39.465 1.00 45.34 154 ALA A N 1
ATOM 1203 C CA . ALA A 1 154 ? -19.112 -34.969 39.257 1.00 45.34 154 ALA A CA 1
ATOM 1204 C C . ALA A 1 154 ? -20.543 -35.260 38.748 1.00 45.34 154 ALA A C 1
ATOM 1206 O O . ALA A 1 154 ? -21.506 -35.108 39.505 1.00 45.34 154 ALA A O 1
ATOM 1207 N N . GLY A 1 155 ? -20.669 -35.735 37.503 1.00 45.84 155 GLY A N 1
ATOM 1208 C CA . GLY A 1 155 ? -21.921 -36.193 36.875 1.00 45.84 155 GLY A CA 1
ATOM 1209 C C . GLY A 1 155 ? -22.161 -35.576 35.490 1.00 45.84 155 GLY A C 1
ATOM 1210 O O . GLY A 1 155 ? -21.551 -34.574 35.156 1.00 45.84 155 GLY A O 1
ATOM 1211 N N . ASP A 1 156 ? -23.056 -36.160 34.685 1.00 41.00 156 ASP A N 1
ATOM 1212 C CA . ASP A 1 156 ? -23.352 -35.653 33.335 1.00 41.00 156 ASP A CA 1
ATOM 1213 C C . ASP A 1 156 ? -24.214 -34.366 33.376 1.00 41.00 156 ASP A C 1
ATOM 1215 O O . ASP A 1 156 ? -25.296 -34.353 33.973 1.00 41.00 156 ASP A O 1
ATOM 1219 N N . GLY A 1 157 ? -23.795 -33.306 32.668 1.00 43.44 157 GLY A N 1
ATOM 1220 C CA . GLY A 1 157 ? -24.622 -32.133 32.335 1.00 43.44 157 GLY A CA 1
ATOM 1221 C C . GLY A 1 157 ? -24.293 -30.814 33.061 1.00 43.44 157 GLY A C 1
ATOM 1222 O O . GLY A 1 157 ? -23.569 -30.766 34.046 1.00 43.44 157 GLY A O 1
ATOM 1223 N N . HIS A 1 158 ? -24.862 -29.699 32.570 1.00 46.31 158 HIS A N 1
ATOM 1224 C CA . HIS A 1 158 ? -24.562 -28.338 33.054 1.00 46.31 158 HIS A CA 1
ATOM 1225 C C . HIS A 1 158 ? -24.957 -28.121 34.525 1.00 46.31 158 HIS A C 1
ATOM 1227 O O . HIS A 1 158 ? -26.146 -28.010 34.845 1.00 46.31 158 HIS A O 1
ATOM 1233 N N . ASN A 1 159 ? -23.962 -27.969 35.400 1.00 56.94 159 ASN A N 1
ATOM 1234 C CA . ASN A 1 159 ? -24.124 -27.579 36.799 1.00 56.94 159 ASN A CA 1
ATOM 1235 C C . ASN A 1 159 ? -23.769 -26.083 36.985 1.00 56.94 159 ASN A C 1
ATOM 1237 O O . ASN A 1 159 ? -23.051 -25.477 36.192 1.00 56.94 159 ASN A O 1
ATOM 1241 N N . ALA A 1 160 ? -24.349 -25.440 38.002 1.00 51.19 160 ALA A N 1
ATOM 1242 C CA . ALA A 1 160 ? -24.129 -24.027 38.318 1.00 51.19 160 ALA A CA 1
ATOM 1243 C C . ALA A 1 160 ? -22.696 -23.716 38.786 1.00 51.19 160 ALA A C 1
ATOM 1245 O O . ALA A 1 160 ? -22.309 -22.548 38.787 1.00 51.19 160 ALA A O 1
ATOM 1246 N N . ASN A 1 161 ? -21.939 -24.741 39.182 1.00 49.69 161 ASN A N 1
ATOM 1247 C CA . ASN A 1 161 ? -20.552 -24.609 39.629 1.00 49.69 161 ASN A CA 1
ATOM 1248 C C . ASN A 1 161 ? -19.543 -24.571 38.468 1.00 49.69 161 ASN A C 1
ATOM 1250 O O . ASN A 1 161 ? -18.429 -24.104 38.668 1.00 49.69 161 ASN A O 1
ATOM 1254 N N . ASN A 1 162 ? -19.969 -24.952 37.262 1.00 57.19 162 ASN A N 1
ATOM 1255 C CA . ASN A 1 162 ? -19.123 -25.045 36.079 1.00 57.19 162 ASN A CA 1
ATOM 1256 C C . ASN A 1 162 ? -18.559 -23.686 35.658 1.00 57.19 162 ASN A C 1
ATOM 1258 O O . ASN A 1 162 ? -19.270 -22.673 35.600 1.00 57.19 162 ASN A O 1
ATOM 1262 N N . LEU A 1 163 ? -17.280 -23.663 35.284 1.00 59.09 163 LEU A N 1
ATOM 1263 C CA . LEU A 1 163 ? -16.589 -22.428 34.934 1.00 59.09 163 LEU A CA 1
ATOM 1264 C C . LEU A 1 163 ? -16.917 -21.986 33.500 1.00 59.09 163 LEU A C 1
ATOM 1266 O O . LEU A 1 163 ? -16.564 -22.643 32.522 1.00 59.09 163 LEU A O 1
ATOM 1270 N N . LEU A 1 164 ? -17.536 -20.810 33.351 1.00 60.84 164 LEU A N 1
ATOM 1271 C CA . LEU A 1 164 ? -17.731 -20.170 32.046 1.00 60.84 164 LEU A CA 1
ATOM 1272 C C . LEU A 1 164 ? -16.398 -19.639 31.495 1.00 60.84 164 LEU A C 1
ATOM 1274 O O . LEU A 1 164 ? -15.779 -18.736 32.066 1.00 60.84 164 LEU A O 1
ATOM 1278 N N . ILE A 1 165 ? -15.987 -20.152 30.340 1.00 58.50 165 ILE A N 1
ATOM 1279 C CA . ILE A 1 165 ? -14.695 -19.862 29.710 1.00 58.50 165 ILE A CA 1
ATOM 1280 C C . ILE A 1 165 ? -14.793 -18.690 28.733 1.00 58.50 165 ILE A C 1
ATOM 1282 O O . ILE A 1 165 ? -14.034 -17.726 28.839 1.00 58.50 165 ILE A O 1
ATOM 1286 N N . GLU A 1 166 ? -15.707 -18.772 27.764 1.00 64.50 166 GLU A N 1
ATOM 1287 C CA . GLU A 1 166 ? -15.876 -17.782 26.695 1.00 64.50 166 GLU A CA 1
ATOM 1288 C C . GLU A 1 166 ? -17.326 -17.801 26.192 1.00 64.50 166 GLU A C 1
ATOM 1290 O O . GLU A 1 166 ? -18.000 -18.824 26.242 1.00 64.50 166 GLU A O 1
ATOM 1295 N N . THR A 1 167 ? -17.832 -16.673 25.691 1.00 74.00 167 THR A N 1
ATOM 1296 C CA . THR A 1 167 ? -19.151 -16.597 25.047 1.00 74.00 167 THR A CA 1
ATOM 1297 C C . THR A 1 167 ? -19.056 -15.890 23.700 1.00 74.00 167 THR A C 1
ATOM 1299 O O . THR A 1 167 ? -18.346 -14.892 23.569 1.00 74.00 167 THR A O 1
ATOM 1302 N N . LYS A 1 168 ? -19.793 -16.382 22.701 1.00 73.31 168 LYS A N 1
ATOM 1303 C CA . LYS A 1 168 ? -19.891 -15.811 21.352 1.00 73.31 168 LYS A CA 1
ATOM 1304 C C . LYS A 1 168 ? -21.332 -15.732 20.891 1.00 73.31 168 LYS A C 1
ATOM 1306 O O . LYS A 1 168 ? -22.134 -16.599 21.207 1.00 73.31 168 LYS A O 1
ATOM 1311 N N . GLU A 1 169 ? -21.648 -14.721 20.094 1.00 79.00 169 GLU A N 1
ATOM 1312 C CA . GLU A 1 169 ? -22.920 -14.672 19.377 1.00 79.00 169 GLU A CA 1
ATOM 1313 C C . GLU A 1 169 ? -22.732 -15.112 17.927 1.00 79.00 169 GLU A C 1
ATOM 1315 O O . GLU A 1 169 ? -21.771 -14.700 17.274 1.00 79.00 169 GLU A O 1
ATOM 1320 N N . ALA A 1 170 ? -23.678 -15.886 17.402 1.00 76.12 170 ALA A N 1
ATOM 1321 C CA . ALA A 1 170 ? -23.752 -16.197 15.979 1.00 76.12 170 ALA A CA 1
ATOM 1322 C C . ALA A 1 170 ? -25.195 -16.081 15.483 1.00 76.12 170 ALA A C 1
ATOM 1324 O O . ALA A 1 170 ? -26.139 -16.435 16.185 1.00 76.12 170 ALA A O 1
ATOM 1325 N N . THR A 1 171 ? -25.367 -15.542 14.276 1.00 81.00 171 THR A N 1
ATOM 1326 C CA . THR A 1 171 ? -26.690 -15.432 13.645 1.00 81.00 171 THR A CA 1
ATOM 1327 C C . THR A 1 171 ? -26.985 -16.715 12.883 1.00 81.00 171 THR A C 1
ATOM 1329 O O . THR A 1 171 ? -26.114 -17.207 12.170 1.00 81.00 171 THR A O 1
ATOM 1332 N N . VAL A 1 172 ? -28.195 -17.248 13.032 1.00 73.62 172 VAL A N 1
ATOM 1333 C CA . VAL A 1 172 ? -28.648 -18.419 12.280 1.00 73.62 172 VAL A CA 1
ATOM 1334 C C . VAL A 1 172 ? -28.814 -18.029 10.818 1.00 73.62 172 VAL A C 1
ATOM 1336 O O . VAL A 1 172 ? -29.548 -17.096 10.486 1.00 73.62 172 VAL A O 1
ATOM 1339 N N . ASP A 1 173 ? -28.128 -18.737 9.938 1.00 69.06 173 ASP A N 1
ATOM 1340 C CA . ASP A 1 173 ? -28.164 -18.489 8.509 1.00 69.06 173 ASP A CA 1
ATOM 1341 C C . ASP A 1 173 ? -29.460 -19.002 7.849 1.00 69.06 173 ASP A C 1
ATOM 1343 O O . ASP A 1 173 ? -30.379 -19.543 8.478 1.00 69.06 173 ASP A O 1
ATOM 1347 N N . SER A 1 174 ? -29.545 -18.820 6.531 1.00 67.62 174 SER A N 1
ATOM 1348 C CA . SER A 1 174 ? -30.684 -19.257 5.718 1.00 67.62 174 SER A CA 1
ATOM 1349 C C . SER A 1 174 ? -30.852 -20.776 5.619 1.00 67.62 174 SER A C 1
ATOM 1351 O O . SER A 1 174 ? -31.848 -21.226 5.055 1.00 67.62 174 SER A O 1
ATOM 1353 N N . THR A 1 175 ? -29.884 -21.554 6.112 1.00 66.31 175 THR A N 1
ATOM 1354 C CA . THR A 1 175 ? -29.924 -23.020 6.179 1.00 66.31 175 THR A CA 1
ATOM 1355 C C . THR A 1 175 ? -30.350 -23.538 7.554 1.00 66.31 175 THR A C 1
ATOM 1357 O O . THR A 1 175 ? -30.473 -24.747 7.734 1.00 66.31 175 THR A O 1
ATOM 1360 N N . GLY A 1 176 ? -30.606 -22.639 8.512 1.00 67.50 176 GLY A N 1
ATOM 1361 C CA . GLY A 1 176 ? -30.956 -22.999 9.884 1.00 67.50 176 GLY A CA 1
ATOM 1362 C C . GLY A 1 176 ? -29.734 -23.298 10.751 1.00 67.50 176 GLY A C 1
ATOM 1363 O O . GLY A 1 176 ? -29.855 -23.999 11.750 1.00 67.50 176 GLY A O 1
ATOM 1364 N N . VAL A 1 177 ? -28.547 -22.799 10.396 1.00 76.94 177 VAL A N 1
ATOM 1365 C CA . VAL A 1 177 ? -27.298 -23.101 11.108 1.00 76.94 177 VAL A CA 1
ATOM 1366 C C . VAL A 1 177 ? -26.688 -21.831 11.692 1.00 76.94 177 VAL A C 1
ATOM 1368 O O . VAL A 1 177 ? -26.574 -20.819 11.011 1.00 76.94 177 VAL A O 1
ATOM 1371 N N . ALA A 1 178 ? -26.247 -21.883 12.948 1.00 79.88 178 ALA A N 1
ATOM 1372 C CA . ALA A 1 178 ? -25.358 -20.878 13.533 1.00 79.88 178 ALA A CA 1
ATOM 1373 C C . ALA A 1 178 ? -24.032 -21.530 13.934 1.00 79.88 178 ALA A C 1
ATOM 1375 O O . ALA A 1 178 ? -24.002 -22.687 14.353 1.00 79.88 178 ALA A O 1
ATOM 1376 N N . THR A 1 179 ? -22.921 -20.810 13.798 1.00 84.69 179 THR A N 1
ATOM 1377 C CA . THR A 1 179 ? -21.583 -21.349 14.079 1.00 84.69 179 THR A CA 1
ATOM 1378 C C . THR A 1 179 ? -20.741 -20.348 14.856 1.00 84.69 179 THR A C 1
ATOM 1380 O O . THR A 1 179 ? -20.648 -19.183 14.474 1.00 84.69 179 THR A O 1
ATOM 1383 N N . ALA A 1 180 ? -20.112 -20.816 15.932 1.00 79.75 180 ALA A N 1
ATOM 1384 C CA . ALA A 1 180 ? -19.180 -20.056 16.753 1.00 79.75 180 ALA A CA 1
ATOM 1385 C C . ALA A 1 180 ? -17.861 -20.825 16.903 1.00 79.75 180 ALA A C 1
ATOM 1387 O O . ALA A 1 180 ? -17.867 -22.021 17.167 1.00 79.75 180 ALA A O 1
ATOM 1388 N N . GLU A 1 181 ? -16.721 -20.152 16.757 1.00 81.94 181 GLU A N 1
ATOM 1389 C CA . GLU A 1 181 ? -15.400 -20.775 16.919 1.00 81.94 181 GLU A CA 1
ATOM 1390 C C . GLU A 1 181 ? -14.724 -20.314 18.206 1.00 81.94 181 GLU A C 1
ATOM 1392 O O . GLU A 1 181 ? -14.619 -19.114 18.423 1.00 81.94 181 GLU A O 1
ATOM 1397 N N . PHE A 1 182 ? -14.190 -21.225 19.010 1.00 71.75 182 PHE A N 1
ATOM 1398 C CA . PHE A 1 182 ? -13.448 -20.972 20.243 1.00 71.75 182 PHE A CA 1
ATOM 1399 C C . PHE A 1 182 ? -11.966 -21.332 20.059 1.00 71.75 182 PHE A C 1
ATOM 1401 O O . PHE A 1 182 ? -11.637 -22.361 19.474 1.00 71.75 182 PHE A O 1
ATOM 1408 N N . MET A 1 183 ? -11.052 -20.484 20.539 1.00 72.62 183 MET A N 1
ATOM 1409 C CA . MET A 1 183 ? -9.606 -20.761 20.517 1.00 72.62 183 MET A CA 1
ATOM 1410 C C . MET A 1 183 ? -9.198 -21.373 21.856 1.00 72.62 183 MET A C 1
ATOM 1412 O O . MET A 1 183 ? -9.192 -20.670 22.864 1.00 72.62 183 MET A O 1
ATOM 1416 N N . LEU A 1 184 ? -8.790 -22.641 21.879 1.00 59.03 184 LEU A N 1
ATOM 1417 C CA . LEU A 1 184 ? -8.330 -23.293 23.108 1.00 59.03 184 LEU A CA 1
ATOM 1418 C C . LEU A 1 184 ? -6.870 -22.900 23.371 1.00 59.03 184 LEU A C 1
ATOM 1420 O O . LEU A 1 184 ? -5.946 -23.598 22.975 1.00 59.03 184 LEU A O 1
ATOM 1424 N N . THR A 1 185 ? -6.638 -21.722 23.962 1.00 54.62 185 THR A N 1
ATOM 1425 C CA . THR A 1 185 ? -5.278 -21.214 24.228 1.00 54.62 185 THR A CA 1
ATOM 1426 C C . THR A 1 185 ? -4.703 -21.736 25.547 1.00 54.62 185 THR A C 1
ATOM 1428 O O . THR A 1 185 ? -5.430 -21.981 26.507 1.00 54.62 185 THR A O 1
ATOM 1431 N N . ARG A 1 186 ? -3.367 -21.796 25.656 1.00 42.28 186 ARG A N 1
ATOM 1432 C CA . ARG A 1 186 ? -2.664 -22.131 26.915 1.00 42.28 186 ARG A CA 1
ATOM 1433 C C . ARG A 1 186 ? -3.100 -21.284 28.122 1.00 42.28 186 ARG A C 1
ATOM 1435 O O . ARG A 1 186 ? -3.100 -21.801 29.230 1.00 42.28 186 ARG A O 1
ATOM 1442 N N . ALA A 1 187 ? -3.473 -20.019 27.919 1.00 43.03 187 ALA A N 1
ATOM 1443 C CA . ALA A 1 187 ? -3.923 -19.132 28.995 1.00 43.03 187 ALA A CA 1
ATOM 1444 C C . ALA A 1 187 ? -5.343 -19.470 29.492 1.00 43.03 187 ALA A C 1
ATOM 1446 O O . ALA A 1 187 ? -5.606 -19.371 30.686 1.00 43.03 187 ALA A O 1
ATOM 1447 N N . LEU A 1 188 ? -6.237 -19.912 28.596 1.00 50.09 188 LEU A N 1
ATOM 1448 C CA . LEU A 1 188 ? -7.584 -20.387 28.950 1.00 50.09 188 LEU A CA 1
ATOM 1449 C C . LEU A 1 188 ? -7.518 -21.708 29.728 1.00 50.09 188 LEU A C 1
ATOM 1451 O O . LEU A 1 188 ? -8.262 -21.900 30.678 1.00 50.09 188 LEU A O 1
ATOM 1455 N N . MET A 1 189 ? -6.559 -22.568 29.385 1.00 51.50 189 MET A N 1
ATOM 1456 C CA . MET A 1 189 ? -6.354 -23.860 30.050 1.00 51.50 189 MET A CA 1
ATOM 1457 C C . MET A 1 189 ? -5.626 -23.727 31.396 1.00 51.50 189 MET A C 1
ATOM 1459 O O . MET A 1 189 ? -5.929 -24.458 32.326 1.00 51.50 189 MET A O 1
ATOM 1463 N N . GLN A 1 190 ? -4.738 -22.738 31.562 1.00 48.09 190 GLN A N 1
ATOM 1464 C CA . GLN A 1 190 ? -4.170 -22.393 32.877 1.00 48.09 190 GLN A CA 1
ATOM 1465 C C . GLN A 1 190 ? -5.208 -21.846 33.865 1.00 48.09 190 GLN A C 1
ATOM 1467 O O . GLN A 1 190 ? -4.995 -21.935 35.070 1.00 48.09 190 GLN A O 1
ATOM 1472 N N . LYS A 1 191 ? -6.299 -21.257 33.362 1.00 49.44 191 LYS A N 1
ATOM 1473 C CA . LYS A 1 191 ? -7.412 -20.751 34.171 1.00 49.44 191 LYS A CA 1
ATOM 1474 C C . LYS A 1 191 ? -8.306 -21.891 34.673 1.00 49.44 191 LYS A C 1
ATOM 1476 O O . LYS A 1 191 ? -8.695 -21.853 35.830 1.00 49.44 191 LYS A O 1
ATOM 1481 N N . ALA A 1 192 ? -8.549 -22.896 33.833 1.00 46.00 192 ALA A N 1
ATOM 1482 C CA . ALA A 1 192 ? -9.266 -24.120 34.192 1.00 46.00 192 ALA A CA 1
ATOM 1483 C C . ALA A 1 192 ? -8.496 -24.952 35.249 1.00 46.00 192 ALA A C 1
ATOM 1485 O O . ALA A 1 192 ? -8.998 -25.267 36.320 1.00 46.00 192 ALA A O 1
ATOM 1486 N N . MET A 1 193 ? -7.171 -25.084 35.081 1.00 47.88 193 MET A N 1
ATOM 1487 C CA . MET A 1 193 ? -6.279 -25.748 36.052 1.00 47.88 193 MET A CA 1
ATOM 1488 C C . MET A 1 193 ? -6.231 -25.127 37.470 1.00 47.88 193 MET A C 1
ATOM 1490 O O . MET A 1 193 ? -5.617 -25.715 38.359 1.00 47.88 193 MET A O 1
ATOM 1494 N N . GLN A 1 194 ? -6.786 -23.929 37.702 1.00 49.53 194 GLN A N 1
ATOM 1495 C CA . GLN A 1 194 ? -6.784 -23.284 39.027 1.00 49.53 194 GLN A CA 1
ATOM 1496 C C . GLN A 1 194 ? -7.917 -23.772 39.947 1.00 49.53 194 GLN A C 1
ATOM 1498 O O . GLN A 1 194 ? -7.868 -23.467 41.139 1.00 49.53 194 GLN A O 1
ATOM 1503 N N . GLY A 1 195 ? -8.894 -24.524 39.423 1.00 49.34 195 GLY A N 1
ATOM 1504 C CA . GLY A 1 195 ? -10.044 -25.040 40.179 1.00 49.34 195 GLY A CA 1
ATOM 1505 C C . GLY A 1 195 ? -10.172 -26.568 40.242 1.00 49.34 195 GLY A C 1
ATOM 1506 O O . GLY A 1 195 ? -11.096 -27.057 40.881 1.00 49.34 195 GLY A O 1
ATOM 1507 N N . GLU A 1 196 ? -9.269 -27.330 39.620 1.00 41.47 196 GLU A N 1
ATOM 1508 C CA . GLU A 1 196 ? -9.534 -28.730 39.258 1.00 41.47 196 GLU A CA 1
ATOM 1509 C C . GLU A 1 196 ? -8.976 -29.784 40.241 1.00 41.47 196 GLU A C 1
ATOM 1511 O O . GLU A 1 196 ? -7.909 -29.623 40.843 1.00 41.47 196 GLU A O 1
ATOM 1516 N N . THR A 1 197 ? -9.695 -30.907 40.357 1.00 41.53 197 THR A N 1
ATOM 1517 C CA . THR A 1 197 ? -9.381 -32.035 41.260 1.00 41.53 197 THR A CA 1
ATOM 1518 C C . THR A 1 197 ? -8.425 -33.068 40.624 1.00 41.53 197 THR A C 1
ATOM 1520 O O . THR A 1 197 ? -7.712 -33.757 41.356 1.00 41.53 197 THR A O 1
ATOM 1523 N N . ASP A 1 198 ? -8.347 -33.153 39.282 1.00 46.25 198 ASP A N 1
ATOM 1524 C CA . ASP A 1 198 ? -7.344 -33.948 38.541 1.00 46.25 198 ASP A CA 1
ATOM 1525 C C . ASP A 1 198 ? -6.750 -33.165 37.345 1.00 46.25 198 ASP A C 1
ATOM 1527 O O . ASP A 1 198 ? -7.331 -33.136 36.266 1.00 46.25 198 ASP A O 1
ATOM 1531 N N . PRO A 1 199 ? -5.534 -32.600 37.465 1.00 46.22 199 PRO A N 1
ATOM 1532 C CA . PRO A 1 199 ? -4.917 -31.747 36.442 1.00 46.22 199 PRO A CA 1
ATOM 1533 C C . PRO A 1 199 ? -4.452 -32.492 35.170 1.00 46.22 199 PRO A C 1
ATOM 1535 O O . PRO A 1 199 ? -3.681 -31.939 34.373 1.00 46.22 199 PRO A O 1
ATOM 1538 N N . LYS A 1 200 ? -4.825 -33.767 34.990 1.00 42.25 200 LYS A N 1
ATOM 1539 C CA . LYS A 1 200 ? -4.432 -34.611 33.848 1.00 42.25 200 LYS A CA 1
ATOM 1540 C C . LYS A 1 200 ? -5.445 -34.610 32.702 1.00 42.25 200 LYS A C 1
ATOM 1542 O O . LYS A 1 200 ? -5.024 -34.882 31.574 1.00 42.25 200 LYS A O 1
ATOM 1547 N N . GLN A 1 201 ? -6.719 -34.305 32.948 1.00 49.81 201 GLN A N 1
ATOM 1548 C CA . GLN A 1 201 ? -7.783 -34.292 31.938 1.00 49.81 201 GLN A CA 1
ATOM 1549 C C . GLN A 1 201 ? -8.744 -33.138 32.214 1.00 49.81 201 GLN A C 1
ATOM 1551 O O . GLN A 1 201 ? -9.282 -33.085 33.304 1.00 49.81 201 GLN A O 1
ATOM 1556 N N . LEU A 1 202 ? -8.945 -32.261 31.229 1.00 52.84 202 LEU A N 1
ATOM 1557 C CA . LEU A 1 202 ? -9.903 -31.156 31.291 1.00 52.84 202 LEU A CA 1
ATOM 1558 C C . LEU A 1 202 ? -11.138 -31.506 30.447 1.00 52.84 202 LEU A C 1
ATOM 1560 O O . LEU A 1 202 ? -10.984 -31.863 29.271 1.00 52.84 202 LEU A O 1
ATOM 1564 N N . GLU A 1 203 ? -12.337 -31.397 31.015 1.00 54.28 203 GLU A N 1
ATOM 1565 C CA . GLU A 1 203 ? -13.613 -31.641 30.324 1.00 54.28 203 GLU A CA 1
ATOM 1566 C C . GLU A 1 203 ? -14.283 -30.314 29.935 1.00 54.28 203 GLU A C 1
ATOM 1568 O O . GLU A 1 203 ? -14.361 -29.382 30.734 1.00 54.28 203 GLU A O 1
ATOM 1573 N N . PHE A 1 204 ? -14.760 -30.199 28.690 1.00 62.75 204 PHE A N 1
ATOM 1574 C CA . PHE A 1 204 ? -15.430 -28.987 28.204 1.00 62.75 204 PHE A CA 1
ATOM 1575 C C . PHE A 1 204 ? -16.713 -29.299 27.436 1.00 62.75 204 PHE A C 1
ATOM 1577 O O . PHE A 1 204 ? -16.814 -30.320 26.754 1.00 62.75 204 PHE A O 1
ATOM 1584 N N . TYR A 1 205 ? -17.660 -28.362 27.468 1.00 62.31 205 TYR A N 1
ATOM 1585 C CA . TYR A 1 205 ? -18.887 -28.406 26.666 1.00 62.31 205 TYR A CA 1
ATOM 1586 C C . TYR A 1 205 ? -19.345 -27.000 26.264 1.00 62.31 205 TYR A C 1
ATOM 1588 O O . TYR A 1 205 ? -18.890 -25.986 26.798 1.00 62.31 205 TYR A O 1
ATOM 1596 N N . VAL A 1 206 ? -20.256 -26.915 25.292 1.00 69.38 206 VAL A N 1
ATOM 1597 C CA . VAL A 1 206 ? -20.834 -25.645 24.832 1.00 69.38 206 VAL A CA 1
ATOM 1598 C C . VAL A 1 206 ? -22.341 -25.640 25.067 1.00 69.38 206 VAL A C 1
ATOM 1600 O O . VAL A 1 206 ? -23.043 -26.577 24.701 1.00 69.38 206 VAL A O 1
ATOM 1603 N N . THR A 1 207 ? -22.869 -24.559 25.636 1.00 67.62 207 THR A N 1
ATOM 1604 C CA . THR A 1 207 ? -24.313 -24.301 25.686 1.00 67.62 207 THR A CA 1
ATOM 1605 C C . THR A 1 207 ? -24.710 -23.279 24.632 1.00 67.62 207 THR A C 1
ATOM 1607 O O . THR A 1 207 ? -23.928 -22.390 24.294 1.00 67.62 207 THR A O 1
ATOM 1610 N N . VAL A 1 208 ? -25.929 -23.394 24.097 1.00 69.81 208 VAL A N 1
ATOM 1611 C CA . VAL A 1 208 ? -26.482 -22.428 23.138 1.00 69.81 208 VAL A CA 1
ATOM 1612 C C . VAL A 1 208 ? -27.863 -21.964 23.586 1.00 69.81 208 VAL A C 1
ATOM 1614 O O . VAL A 1 208 ? -28.724 -22.773 23.932 1.00 69.81 208 VAL A O 1
ATOM 1617 N N . GLU A 1 209 ? -28.072 -20.648 23.583 1.00 66.31 209 GLU A N 1
ATOM 1618 C CA . GLU A 1 209 ? -29.287 -19.994 24.071 1.00 66.31 209 GLU A CA 1
ATOM 1619 C C . GLU A 1 209 ? -29.903 -19.092 22.985 1.00 66.31 209 GLU A C 1
ATOM 1621 O O . GLU A 1 209 ? -29.200 -18.334 22.313 1.00 66.31 209 GLU A O 1
ATOM 1626 N N . TYR A 1 210 ? -31.231 -19.169 22.833 1.00 50.38 210 TYR A N 1
ATOM 1627 C CA . TYR A 1 210 ? -32.032 -18.337 21.917 1.00 50.38 210 TYR A CA 1
ATOM 1628 C C . TYR A 1 210 ? -32.947 -17.330 22.658 1.00 50.38 210 TYR A C 1
ATOM 1630 O O . TYR A 1 210 ? -33.302 -16.291 22.115 1.00 50.38 210 TYR A O 1
ATOM 1638 N N . PHE A 1 211 ? -33.266 -17.583 23.935 1.00 41.91 211 PHE A N 1
ATOM 1639 C CA . PHE A 1 211 ? -33.934 -16.657 24.861 1.00 41.91 211 PHE A CA 1
ATOM 1640 C C . PHE A 1 211 ? -33.389 -16.894 26.275 1.00 41.91 211 PHE A C 1
ATOM 1642 O O . PHE A 1 211 ? -33.043 -18.032 26.591 1.00 41.91 211 PHE A O 1
ATOM 1649 N N . GLN A 1 212 ? -33.372 -15.867 27.135 1.00 42.75 212 GLN A N 1
ATOM 1650 C CA . GLN A 1 212 ? -32.751 -15.888 28.477 1.00 42.75 212 GLN A CA 1
ATOM 1651 C C . GLN A 1 212 ? -33.168 -17.061 29.404 1.00 42.75 212 GLN A C 1
ATOM 1653 O O . GLN A 1 212 ? -32.502 -17.276 30.410 1.00 42.75 212 GLN A O 1
ATOM 1658 N N . ASN A 1 213 ? -34.202 -17.856 29.075 1.00 36.41 213 ASN A N 1
ATOM 1659 C CA . ASN A 1 213 ? -34.790 -18.861 29.974 1.00 36.41 213 ASN A CA 1
ATOM 1660 C C . ASN A 1 213 ? -34.910 -20.308 29.414 1.00 36.41 213 ASN A C 1
ATOM 1662 O O . ASN A 1 213 ? -35.640 -21.107 30.001 1.00 36.41 213 ASN A O 1
ATOM 1666 N N . ARG A 1 214 ? -34.240 -20.703 28.313 1.00 41.31 214 ARG A N 1
ATOM 1667 C CA . ARG A 1 214 ? -34.139 -22.133 27.897 1.00 41.31 214 ARG A CA 1
ATOM 1668 C C . ARG A 1 214 ? -32.741 -22.478 27.361 1.00 41.31 214 ARG A C 1
ATOM 1670 O O . ARG A 1 214 ? -32.409 -22.104 26.240 1.00 41.31 214 ARG A O 1
ATOM 1677 N N . LYS A 1 215 ? -31.952 -23.213 28.155 1.00 43.50 215 LYS A N 1
ATOM 1678 C CA . LYS A 1 215 ? -30.590 -23.686 27.832 1.00 43.50 215 LYS A CA 1
ATOM 1679 C C . LYS A 1 215 ? -30.630 -25.027 27.092 1.00 43.50 215 LYS A C 1
ATOM 1681 O O . LYS A 1 215 ? -31.435 -25.881 27.458 1.00 43.50 215 LYS A O 1
ATOM 1686 N N . HIS A 1 216 ? -29.802 -25.226 26.065 1.00 47.09 216 HIS A N 1
ATOM 1687 C CA . HIS A 1 216 ? -29.498 -26.546 25.480 1.00 47.09 216 HIS A CA 1
ATOM 1688 C C . HIS A 1 216 ? -27.969 -26.729 25.509 1.00 47.09 216 HIS A C 1
ATOM 1690 O O . HIS A 1 216 ? -27.248 -25.824 25.087 1.00 47.09 216 HIS A O 1
ATOM 1696 N N . ALA A 1 217 ? -27.483 -27.847 26.054 1.00 40.53 217 ALA A N 1
ATOM 1697 C CA . ALA A 1 217 ? -26.057 -28.158 26.222 1.00 40.53 217 ALA A CA 1
ATOM 1698 C C . ALA A 1 217 ? -25.606 -29.247 25.230 1.00 40.53 217 ALA A C 1
ATOM 1700 O O . ALA A 1 217 ? -26.436 -30.051 24.804 1.00 40.53 217 ALA A O 1
ATOM 1701 N N . THR A 1 218 ? -24.327 -29.253 24.842 1.00 46.06 218 THR A N 1
ATOM 1702 C CA . THR A 1 218 ? -23.680 -30.411 24.191 1.00 46.06 218 THR A CA 1
ATOM 1703 C C . THR A 1 218 ? -23.360 -31.502 25.214 1.00 46.06 218 THR A C 1
ATOM 1705 O O . THR A 1 218 ? -23.319 -31.217 26.408 1.00 46.06 218 THR A O 1
ATOM 1708 N N . ASP A 1 219 ? -23.054 -32.712 24.741 1.00 37.34 219 ASP A N 1
ATOM 1709 C CA . ASP A 1 219 ? -22.367 -33.728 25.549 1.00 37.34 219 ASP A CA 1
ATOM 1710 C C . ASP A 1 219 ? -20.936 -33.270 25.909 1.00 37.34 219 ASP A C 1
ATOM 1712 O O . ASP A 1 219 ? -20.360 -32.409 25.226 1.00 37.34 219 ASP A O 1
ATOM 1716 N N . ASN A 1 220 ? -20.372 -33.846 26.975 1.00 35.62 220 ASN A N 1
ATOM 1717 C CA . ASN A 1 220 ? -19.030 -33.538 27.481 1.00 35.62 220 ASN A CA 1
ATOM 1718 C C . ASN A 1 220 ? -17.924 -34.076 26.558 1.00 35.62 220 ASN A C 1
ATOM 1720 O O . ASN A 1 220 ? -18.061 -35.139 25.945 1.00 35.62 220 ASN A O 1
ATOM 1724 N N . VAL A 1 221 ? -16.805 -33.348 26.463 1.00 39.84 221 VAL A N 1
ATOM 1725 C CA . VAL A 1 221 ? -15.628 -33.744 25.673 1.00 39.84 221 VAL A CA 1
ATOM 1726 C C . VAL A 1 221 ? -14.349 -33.662 26.513 1.00 39.84 221 VAL A C 1
ATOM 1728 O O . VAL A 1 221 ? -13.989 -32.585 26.986 1.00 39.84 221 VAL A O 1
ATOM 1731 N N . ASN A 1 222 ? -13.622 -34.781 26.632 1.00 37.81 222 ASN A N 1
ATOM 1732 C CA . ASN A 1 222 ? -12.425 -34.902 27.479 1.00 37.81 222 ASN A CA 1
ATOM 1733 C C . ASN A 1 222 ? -11.136 -34.570 26.708 1.00 37.81 222 ASN A C 1
ATOM 1735 O O . ASN A 1 222 ? -10.898 -35.081 25.608 1.00 37.81 222 ASN A O 1
ATOM 1739 N N . VAL A 1 223 ? -10.246 -33.775 27.311 1.00 37.50 223 VAL A N 1
ATOM 1740 C CA . VAL A 1 223 ? -8.960 -33.359 26.722 1.00 37.50 223 VAL A CA 1
ATOM 1741 C C . VAL A 1 223 ? -7.791 -33.662 27.676 1.00 37.50 223 VAL A C 1
ATOM 1743 O O . VAL A 1 223 ? -7.727 -33.142 28.783 1.00 37.50 223 VAL A O 1
ATOM 1746 N N . ASN A 1 224 ? -6.821 -34.486 27.252 1.00 40.00 224 ASN A N 1
ATOM 1747 C CA . ASN A 1 224 ? -5.644 -34.867 28.064 1.00 40.00 224 ASN A CA 1
ATOM 1748 C C . ASN A 1 224 ? -4.551 -33.779 28.110 1.00 40.00 224 ASN A C 1
ATOM 1750 O O . ASN A 1 224 ? -4.101 -33.355 27.049 1.00 40.00 224 ASN A O 1
ATOM 1754 N N . ASN A 1 225 ? -4.007 -33.459 29.296 1.00 41.47 225 ASN A N 1
ATOM 1755 C CA . ASN A 1 225 ? -2.972 -32.433 29.527 1.00 41.47 225 ASN A CA 1
ATOM 1756 C C . ASN A 1 225 ? -1.532 -32.867 29.146 1.00 41.47 225 ASN A C 1
ATOM 1758 O O . ASN A 1 225 ? -0.935 -33.700 29.830 1.00 41.47 225 ASN A O 1
ATOM 1762 N N . PRO A 1 226 ? -0.891 -32.258 28.125 1.00 39.25 226 PRO A N 1
ATOM 1763 C CA . PRO A 1 226 ? 0.442 -32.633 27.655 1.00 39.25 226 PRO A CA 1
ATOM 1764 C C . PRO A 1 226 ? 1.597 -31.938 28.401 1.00 39.25 226 PRO A C 1
ATOM 1766 O O . PRO A 1 226 ? 2.749 -32.143 28.029 1.00 39.25 226 PRO A O 1
ATOM 1769 N N . SER A 1 227 ? 1.332 -31.096 29.411 1.00 37.41 227 SER A N 1
ATOM 1770 C CA . SER A 1 227 ? 2.376 -30.336 30.137 1.00 37.41 227 SER A CA 1
ATOM 1771 C C . SER A 1 227 ? 2.617 -30.820 31.573 1.00 37.41 227 SER A C 1
ATOM 1773 O O . SER A 1 227 ? 3.254 -30.113 32.353 1.00 37.41 227 SER A O 1
ATOM 1775 N N . HIS A 1 228 ? 2.122 -32.004 31.947 1.00 37.50 228 HIS A N 1
ATOM 1776 C CA . HIS A 1 228 ? 2.349 -32.549 33.285 1.00 37.50 228 HIS A CA 1
ATOM 1777 C C . HIS A 1 228 ? 3.830 -32.909 33.489 1.00 37.50 228 HIS A C 1
ATOM 1779 O O . HIS A 1 228 ? 4.343 -33.854 32.890 1.00 37.50 228 HIS A O 1
ATOM 1785 N N . VAL A 1 229 ? 4.509 -32.164 34.361 1.00 35.00 229 VAL A N 1
ATOM 1786 C CA . VAL A 1 229 ? 5.821 -32.530 34.905 1.00 35.00 229 VAL A CA 1
ATOM 1787 C C . VAL A 1 229 ? 5.585 -33.047 36.327 1.00 35.00 229 VAL A C 1
ATOM 1789 O O . VAL A 1 229 ? 5.063 -32.287 37.146 1.00 35.00 229 VAL A O 1
ATOM 1792 N N . PRO A 1 230 ? 5.928 -34.307 36.655 1.00 32.25 230 PRO A N 1
ATOM 1793 C CA . PRO A 1 230 ? 5.813 -34.801 38.022 1.00 32.25 230 PRO A CA 1
ATOM 1794 C C . PRO A 1 230 ? 6.726 -33.992 38.950 1.00 32.25 230 PRO A C 1
ATOM 1796 O O . PRO A 1 230 ? 7.890 -33.755 38.624 1.00 32.25 230 PRO A O 1
ATOM 1799 N N . ALA A 1 231 ? 6.219 -33.577 40.110 1.00 29.28 231 ALA A N 1
ATOM 1800 C CA . ALA A 1 231 ? 7.021 -32.872 41.104 1.00 29.28 231 ALA A CA 1
ATOM 1801 C C . ALA A 1 231 ? 8.148 -33.781 41.638 1.00 29.28 231 ALA A C 1
ATOM 1803 O O . ALA A 1 231 ? 7.891 -34.853 42.181 1.00 29.28 231 ALA A O 1
ATOM 1804 N N . THR A 1 232 ? 9.402 -33.351 41.480 1.00 28.61 232 THR A N 1
ATOM 1805 C CA . THR A 1 232 ? 10.602 -34.013 42.018 1.00 28.61 232 THR A CA 1
ATOM 1806 C C . THR A 1 232 ? 10.790 -33.714 43.507 1.00 28.61 232 THR A C 1
ATOM 1808 O O . THR A 1 232 ? 10.912 -32.552 43.896 1.00 28.61 232 THR A O 1
ATOM 1811 N N . THR A 1 233 ? 10.874 -34.760 44.327 1.00 29.67 233 THR A N 1
ATOM 1812 C CA . THR A 1 233 ? 11.248 -34.729 45.754 1.00 29.67 233 THR A CA 1
ATOM 1813 C C . THR A 1 233 ? 12.777 -34.565 45.942 1.00 29.67 233 THR A C 1
ATOM 1815 O O . THR A 1 233 ? 13.531 -35.018 45.077 1.00 29.67 233 THR A O 1
ATOM 1818 N N . PRO A 1 234 ? 13.284 -33.954 47.039 1.00 28.58 234 PRO A N 1
ATOM 1819 C CA . PRO A 1 234 ? 14.720 -33.691 47.233 1.00 28.58 234 PRO A CA 1
ATOM 1820 C C . PRO A 1 234 ? 15.566 -34.941 47.562 1.00 28.58 234 PRO A C 1
ATOM 1822 O O . PRO A 1 234 ? 15.094 -35.879 48.197 1.00 28.58 234 PRO A O 1
ATOM 1825 N N . GLN A 1 235 ? 16.836 -34.906 47.140 1.00 30.27 235 GLN A N 1
ATOM 1826 C CA . GLN A 1 235 ? 17.832 -35.996 47.086 1.00 30.27 235 GLN A CA 1
ATOM 1827 C C . GLN A 1 235 ? 18.193 -36.718 48.403 1.00 30.27 235 GLN A C 1
ATOM 1829 O O . GLN A 1 235 ? 18.318 -36.100 49.457 1.00 30.27 235 GLN A O 1
ATOM 1834 N N . SER A 1 236 ? 18.615 -37.987 48.271 1.00 24.39 236 SER A N 1
ATOM 1835 C CA . SER A 1 236 ? 19.748 -38.574 49.021 1.00 24.39 236 SER A CA 1
ATOM 1836 C C . SER A 1 236 ? 20.507 -39.642 48.187 1.00 24.39 236 SER A C 1
ATOM 1838 O O . SER A 1 236 ? 20.073 -40.005 47.099 1.00 24.39 236 SER A O 1
ATOM 1840 N N . ARG A 1 237 ? 21.718 -40.003 48.645 1.00 23.05 237 ARG A N 1
ATOM 1841 C CA . ARG A 1 237 ? 22.963 -40.380 47.914 1.00 23.05 237 ARG A CA 1
ATOM 1842 C C . ARG A 1 237 ? 23.213 -41.934 47.829 1.00 23.05 237 ARG A C 1
ATOM 1844 O O . ARG A 1 237 ? 22.293 -42.662 48.163 1.00 23.05 237 ARG A O 1
ATOM 1851 N N . PRO A 1 238 ? 24.382 -42.481 47.387 1.00 43.84 238 PRO A N 1
ATOM 1852 C CA . PRO A 1 238 ? 24.559 -43.375 46.215 1.00 43.84 238 PRO A CA 1
ATOM 1853 C C . PRO A 1 238 ? 25.128 -44.800 46.516 1.00 43.84 238 PRO A C 1
ATOM 1855 O O . PRO A 1 238 ? 25.639 -45.013 47.606 1.00 43.84 238 PRO A O 1
ATOM 1858 N N . GLN A 1 239 ? 25.150 -45.729 45.535 1.00 24.30 239 GLN A N 1
ATOM 1859 C CA . GLN A 1 239 ? 26.331 -46.536 45.096 1.00 24.30 239 GLN A CA 1
ATOM 1860 C C . GLN A 1 239 ? 25.995 -47.770 44.208 1.00 24.30 239 GLN A C 1
ATOM 1862 O O . GLN A 1 239 ? 25.134 -48.580 44.525 1.00 24.30 239 GLN A O 1
ATOM 1867 N N . GLU A 1 240 ? 26.743 -47.829 43.098 1.00 22.41 240 GLU A N 1
ATOM 1868 C CA . GLU A 1 240 ? 27.253 -48.894 42.188 1.00 22.41 240 GLU A CA 1
ATOM 1869 C C . GLU A 1 240 ? 27.497 -50.345 42.714 1.00 22.41 240 GLU A C 1
ATOM 1871 O O . GLU A 1 240 ? 27.410 -50.533 43.925 1.00 22.41 240 GLU A O 1
ATOM 1876 N N . PRO A 1 241 ? 27.987 -51.346 41.907 1.00 36.78 241 PRO A N 1
ATOM 1877 C CA . PRO A 1 241 ? 28.154 -51.462 40.428 1.00 36.78 241 PRO A CA 1
ATOM 1878 C C . PRO A 1 241 ? 27.967 -52.888 39.778 1.00 36.78 241 PRO A C 1
ATOM 1880 O O . PRO A 1 241 ? 27.856 -53.905 40.451 1.00 36.78 241 PRO A O 1
ATOM 1883 N N . ALA A 1 242 ? 28.111 -52.920 38.434 1.00 25.06 242 ALA A N 1
ATOM 1884 C CA . ALA A 1 242 ? 28.812 -53.914 37.573 1.00 25.06 242 ALA A CA 1
ATOM 1885 C C . ALA A 1 242 ? 28.191 -55.292 37.206 1.00 25.06 242 ALA A C 1
ATOM 1887 O O . ALA A 1 242 ? 28.077 -56.184 38.036 1.00 25.06 242 ALA A O 1
ATOM 1888 N N . SER A 1 243 ? 28.008 -55.589 35.902 1.00 23.75 243 SER A N 1
ATOM 1889 C CA . SER A 1 243 ? 29.031 -56.155 34.972 1.00 23.75 243 SER A CA 1
ATOM 1890 C C . SER A 1 243 ? 28.441 -56.843 33.704 1.00 23.75 243 SER A C 1
ATOM 1892 O O . SER A 1 243 ? 27.383 -57.456 33.737 1.00 23.75 243 SER A O 1
ATOM 1894 N N . ASN A 1 244 ? 29.172 -56.672 32.590 1.00 23.27 244 ASN A N 1
ATOM 1895 C CA . ASN A 1 244 ? 29.030 -57.103 31.169 1.00 23.27 244 ASN A CA 1
ATOM 1896 C C . ASN A 1 244 ? 29.220 -58.644 30.935 1.00 23.27 244 ASN A C 1
ATOM 1898 O O . ASN A 1 244 ? 29.518 -59.291 31.937 1.00 23.27 244 ASN A O 1
ATOM 1902 N N . PRO A 1 245 ? 29.182 -59.273 29.705 1.00 34.91 245 PRO A N 1
ATOM 1903 C CA . PRO A 1 245 ? 29.411 -58.726 28.340 1.00 34.91 245 PRO A CA 1
ATOM 1904 C C . PRO A 1 245 ? 28.633 -59.299 27.099 1.00 34.91 245 PRO A C 1
ATOM 1906 O O . PRO A 1 245 ? 27.880 -60.262 27.155 1.00 34.91 245 PRO A O 1
ATOM 1909 N N . THR A 1 246 ? 28.895 -58.609 25.975 1.00 21.31 246 THR A N 1
ATOM 1910 C CA . THR A 1 246 ? 28.581 -58.645 24.508 1.00 21.31 246 THR A CA 1
ATOM 1911 C C . THR A 1 246 ? 29.005 -59.921 23.713 1.00 21.31 246 THR A C 1
ATOM 1913 O O . THR A 1 246 ? 29.553 -60.814 24.353 1.00 21.31 246 THR A O 1
ATOM 1916 N N . PRO A 1 247 ? 29.016 -60.009 22.338 1.00 37.72 247 PRO A N 1
ATOM 1917 C CA . PRO A 1 247 ? 28.233 -59.448 21.182 1.00 37.72 247 PRO A CA 1
ATOM 1918 C C . PRO A 1 247 ? 27.868 -60.531 20.089 1.00 37.72 247 PRO A C 1
ATOM 1920 O O . PRO A 1 247 ? 28.424 -61.620 20.091 1.00 37.72 247 PRO A O 1
ATOM 1923 N N . SER A 1 248 ? 26.971 -60.387 19.091 1.00 23.53 248 SER A N 1
ATOM 1924 C CA . SER A 1 248 ? 27.102 -59.692 17.773 1.00 23.53 248 SER A CA 1
ATOM 1925 C C . SER A 1 248 ? 25.983 -60.220 16.817 1.00 23.53 248 SER A C 1
ATOM 1927 O O . SER A 1 248 ? 25.831 -61.428 16.701 1.00 23.53 248 SER A O 1
ATOM 1929 N N . GLN A 1 249 ? 25.006 -59.393 16.392 1.00 24.58 249 GLN A N 1
ATOM 1930 C CA . GLN A 1 249 ? 24.769 -58.782 15.046 1.00 24.58 249 GLN A CA 1
ATOM 1931 C C . GLN A 1 249 ? 24.385 -59.721 13.867 1.00 24.58 249 GLN A C 1
ATOM 1933 O O . GLN A 1 249 ? 24.846 -60.855 13.859 1.00 24.58 249 GLN A O 1
ATOM 1938 N N . PRO A 1 250 ? 23.632 -59.267 12.823 1.00 29.55 250 PRO A N 1
ATOM 1939 C CA . PRO A 1 250 ? 23.148 -57.908 12.505 1.00 29.55 250 PRO A CA 1
ATOM 1940 C C . PRO A 1 250 ? 21.620 -57.781 12.230 1.00 29.55 250 PRO A C 1
ATOM 1942 O O . PRO A 1 250 ? 20.889 -58.756 12.102 1.00 29.55 250 PRO A O 1
ATOM 1945 N N . ALA A 1 251 ? 21.149 -56.529 12.168 1.00 23.00 251 ALA A N 1
ATOM 1946 C CA . ALA A 1 251 ? 19.766 -56.072 11.938 1.00 23.00 251 ALA A CA 1
ATOM 1947 C C . ALA A 1 251 ? 19.382 -56.044 10.427 1.00 23.00 251 ALA A C 1
ATOM 1949 O O . ALA A 1 251 ? 20.242 -56.390 9.617 1.00 23.00 251 ALA A O 1
ATOM 1950 N N . PRO A 1 252 ? 18.212 -55.511 9.982 1.00 31.55 252 PRO A N 1
ATOM 1951 C CA . PRO A 1 252 ? 17.006 -55.069 10.702 1.00 31.55 252 PRO A CA 1
ATOM 1952 C C . PRO A 1 252 ? 15.682 -55.560 10.046 1.00 31.55 252 PRO A C 1
ATOM 1954 O O . PRO A 1 252 ? 15.677 -56.266 9.045 1.00 31.55 252 PRO A O 1
ATOM 1957 N N . THR A 1 253 ? 14.558 -55.048 10.562 1.00 30.61 253 THR A N 1
ATOM 1958 C CA . THR A 1 253 ? 13.236 -54.880 9.909 1.00 30.61 253 THR A CA 1
ATOM 1959 C C . THR A 1 253 ? 12.177 -55.944 10.195 1.00 30.61 253 THR A C 1
ATOM 1961 O O . THR A 1 253 ? 11.939 -56.875 9.441 1.00 30.61 253 THR A O 1
ATOM 1964 N N . SER A 1 254 ? 11.506 -55.776 11.333 1.00 26.28 254 SER A N 1
ATOM 1965 C CA . SER A 1 254 ? 10.309 -56.514 11.745 1.00 26.28 254 SER A CA 1
ATOM 1966 C C . SER A 1 254 ? 9.808 -55.812 13.031 1.00 26.28 254 SER A C 1
ATOM 1968 O O . SER A 1 254 ? 10.623 -55.233 13.741 1.00 26.28 254 SER A O 1
ATOM 1970 N N . ASN A 1 255 ? 8.551 -55.764 13.448 1.00 25.86 255 ASN A N 1
ATOM 1971 C CA . ASN A 1 255 ? 7.404 -56.575 13.109 1.00 25.86 255 ASN A CA 1
ATOM 1972 C C . ASN A 1 255 ? 6.164 -55.970 13.774 1.00 25.86 255 ASN A C 1
ATOM 1974 O O . ASN A 1 255 ? 6.239 -55.294 14.802 1.00 25.86 255 ASN A O 1
ATOM 1978 N N . VAL A 1 256 ? 5.015 -56.329 13.220 1.00 28.95 256 VAL A N 1
ATOM 1979 C CA . VAL A 1 256 ? 3.742 -56.385 13.936 1.00 28.95 256 VAL A CA 1
ATOM 1980 C C . VAL A 1 256 ? 3.635 -57.745 14.655 1.00 28.95 256 VAL A C 1
ATOM 1982 O O . VAL A 1 256 ? 3.911 -58.755 14.023 1.00 28.95 256 VAL A O 1
ATOM 1985 N N . ALA A 1 257 ? 3.203 -57.705 15.931 1.00 34.75 257 ALA A N 1
ATOM 1986 C CA . ALA A 1 257 ? 2.415 -58.654 16.768 1.00 34.75 257 ALA A CA 1
ATOM 1987 C C . ALA A 1 257 ? 2.784 -60.169 16.856 1.00 34.75 257 ALA A C 1
ATOM 1989 O O . ALA A 1 257 ? 3.284 -60.745 15.898 1.00 34.75 257 ALA A O 1
ATOM 1990 N N . PRO A 1 258 ? 2.502 -60.858 17.994 1.00 32.78 258 PRO A N 1
ATOM 1991 C CA . PRO A 1 258 ? 1.143 -61.368 18.265 1.00 32.78 258 PRO A CA 1
ATOM 1992 C C . PRO A 1 258 ? 0.683 -61.331 19.747 1.00 32.78 258 PRO A C 1
ATOM 1994 O O . PRO A 1 258 ? 1.437 -61.013 20.662 1.00 32.78 258 PRO A O 1
ATOM 1997 N N . ARG A 1 259 ? -0.610 -61.632 19.949 1.00 29.59 259 ARG A N 1
ATOM 1998 C CA . ARG A 1 259 ? -1.388 -61.593 21.207 1.00 29.59 259 ARG A CA 1
ATOM 1999 C C . ARG A 1 259 ? -1.437 -62.954 21.925 1.00 29.59 259 ARG A C 1
ATOM 2001 O O . ARG A 1 259 ? -1.392 -63.988 21.266 1.00 29.59 259 ARG A O 1
ATOM 2008 N N . ALA A 1 260 ? -1.665 -62.930 23.245 1.00 25.80 260 ALA A N 1
ATOM 2009 C CA . ALA A 1 260 ? -2.111 -64.064 24.071 1.00 25.80 260 ALA A CA 1
ATOM 2010 C C . ALA A 1 260 ? -3.231 -63.635 25.056 1.00 25.80 260 ALA A C 1
ATOM 2012 O O . ALA A 1 260 ? -3.443 -62.444 25.271 1.00 25.80 260 ALA A O 1
ATOM 2013 N N . ALA A 1 261 ? -3.975 -64.617 25.576 1.00 25.55 261 ALA A N 1
ATOM 2014 C CA . ALA A 1 261 ? -5.416 -64.584 25.873 1.00 25.55 261 ALA A CA 1
ATOM 2015 C C . ALA A 1 261 ? -5.865 -64.137 27.292 1.00 25.55 261 ALA A C 1
ATOM 2017 O O . ALA A 1 261 ? -5.079 -64.136 28.233 1.00 25.55 261 ALA A O 1
ATOM 2018 N N . ASN A 1 262 ? -7.179 -63.861 27.414 1.00 33.19 262 ASN A N 1
ATOM 2019 C CA . ASN A 1 262 ? -7.986 -63.449 28.590 1.00 33.19 262 ASN A CA 1
ATOM 2020 C C . ASN A 1 262 ? -8.044 -61.953 28.958 1.00 33.19 262 ASN A C 1
ATOM 2022 O O . ASN A 1 262 ? -7.977 -61.569 30.123 1.00 33.19 262 ASN A O 1
ATOM 2026 N N . SER A 1 263 ? -8.291 -61.103 27.962 1.00 31.41 263 SER A N 1
ATOM 2027 C CA . SER A 1 263 ? -8.897 -59.772 28.139 1.00 31.41 263 SER A CA 1
ATOM 2028 C C . SER A 1 263 ? -9.547 -59.327 26.806 1.00 31.41 263 SER A C 1
ATOM 2030 O O . SER A 1 263 ? -9.168 -59.882 25.770 1.00 31.41 263 SER A O 1
ATOM 2032 N N . PRO A 1 264 ? -10.552 -58.417 26.799 1.00 32.12 264 PRO A N 1
ATOM 2033 C CA . PRO A 1 264 ? -11.665 -58.323 25.824 1.00 32.12 264 PRO A CA 1
ATOM 2034 C C . PRO A 1 264 ? -11.337 -57.883 24.381 1.00 32.12 264 PRO A C 1
ATOM 2036 O O . PRO A 1 264 ? -12.161 -57.272 23.707 1.00 32.12 264 PRO A O 1
ATOM 2039 N N . ALA A 1 265 ? -10.143 -58.186 23.879 1.00 34.78 265 ALA A N 1
ATOM 2040 C CA . ALA A 1 265 ? -9.672 -57.843 22.541 1.00 34.78 265 ALA A CA 1
ATOM 2041 C C . ALA A 1 265 ? -9.480 -59.080 21.636 1.00 34.78 265 ALA A C 1
ATOM 2043 O O . ALA A 1 265 ? -8.554 -59.097 20.822 1.00 34.78 265 ALA A O 1
ATOM 2044 N N . ALA A 1 266 ? -10.303 -60.128 21.769 1.00 29.81 266 ALA A N 1
ATOM 2045 C CA . ALA A 1 266 ? -10.104 -61.386 21.035 1.00 29.81 266 ALA A CA 1
ATOM 2046 C C . ALA A 1 266 ? -11.087 -61.671 19.880 1.00 29.81 266 ALA A C 1
ATOM 2048 O O . ALA A 1 266 ? -10.719 -62.447 19.006 1.00 29.81 266 ALA A O 1
ATOM 2049 N N . ASP A 1 267 ? -12.242 -61.005 19.766 1.00 33.50 267 ASP A N 1
ATOM 2050 C CA . ASP A 1 267 ? -13.230 -61.352 18.728 1.00 33.50 267 ASP A CA 1
ATOM 2051 C C . ASP A 1 267 ? -13.557 -60.187 17.779 1.00 33.50 267 ASP A C 1
ATOM 2053 O O . ASP A 1 267 ? -14.474 -59.413 18.053 1.00 33.50 267 ASP A O 1
ATOM 2057 N N . LYS A 1 268 ? -12.822 -60.078 16.651 1.00 29.84 268 LYS A N 1
ATOM 2058 C CA . LYS A 1 268 ? -13.338 -59.848 15.268 1.00 29.84 268 LYS A CA 1
ATOM 2059 C C . LYS A 1 268 ? -12.262 -59.390 14.250 1.00 29.84 268 LYS A C 1
ATOM 2061 O O . LYS A 1 268 ? -11.260 -58.797 14.647 1.00 29.84 268 LYS A O 1
ATOM 2066 N N . PRO A 1 269 ? -12.446 -59.699 12.944 1.00 28.05 269 PRO A N 1
ATOM 2067 C CA . PRO A 1 269 ? -11.369 -59.773 11.950 1.00 28.05 269 PRO A CA 1
ATOM 2068 C C . PRO A 1 269 ? -11.035 -58.452 11.233 1.00 28.05 269 PRO A C 1
ATOM 2070 O O . PRO A 1 269 ? -11.775 -57.473 11.275 1.00 28.05 269 PRO A O 1
ATOM 2073 N N . GLN A 1 270 ? -9.889 -58.473 10.544 1.00 29.55 270 GLN A N 1
ATOM 2074 C CA . GLN A 1 270 ? -9.257 -57.373 9.812 1.00 29.55 270 GLN A CA 1
ATOM 2075 C C . GLN A 1 270 ? -9.936 -57.106 8.454 1.00 29.55 270 GLN A C 1
ATOM 2077 O O . GLN A 1 270 ? -10.116 -58.030 7.662 1.00 29.55 270 GLN A O 1
ATOM 2082 N N . SER A 1 271 ? -10.273 -55.843 8.161 1.00 25.00 271 SER A N 1
ATOM 2083 C CA . SER A 1 271 ? -10.846 -55.423 6.871 1.00 25.00 271 SER A CA 1
ATOM 2084 C C . SER A 1 271 ? -9.763 -54.905 5.915 1.00 25.00 271 SER A C 1
ATOM 2086 O O . SER A 1 271 ? -8.889 -54.134 6.319 1.00 25.00 271 SER A O 1
ATOM 2088 N N . GLN A 1 272 ? -9.838 -55.338 4.656 1.00 26.03 272 GLN A N 1
ATOM 2089 C CA . GLN A 1 272 ? -8.957 -54.969 3.550 1.00 26.03 272 GLN A CA 1
ATOM 2090 C C . GLN A 1 272 ? -9.262 -53.563 3.007 1.00 26.03 272 GLN A C 1
ATOM 2092 O O . GLN A 1 272 ? -10.404 -53.112 3.009 1.00 26.03 272 GLN A O 1
ATOM 2097 N N . LYS A 1 273 ? -8.211 -52.893 2.520 1.00 31.19 273 LYS A N 1
ATOM 2098 C CA . LYS A 1 273 ? -8.284 -51.712 1.648 1.00 31.19 273 LYS A CA 1
ATOM 2099 C C . LYS A 1 273 ? -8.966 -52.070 0.326 1.00 31.19 273 LYS A C 1
ATOM 2101 O O . LYS A 1 273 ? -8.590 -53.073 -0.266 1.00 31.19 273 LYS A O 1
ATOM 2106 N N . GLU A 1 274 ? -9.768 -51.151 -0.205 1.00 22.70 274 GLU A N 1
ATOM 2107 C CA . GLU A 1 274 ? -9.779 -50.858 -1.642 1.00 22.70 274 GLU A CA 1
ATOM 2108 C C . GLU A 1 274 ? -10.182 -49.397 -1.906 1.00 22.70 274 GLU A C 1
ATOM 2110 O O . GLU A 1 274 ? -10.885 -48.764 -1.120 1.00 22.70 274 GLU A O 1
ATOM 2115 N N . GLU A 1 275 ? -9.620 -48.851 -2.980 1.00 33.66 275 GLU A N 1
ATOM 2116 C CA . GLU A 1 275 ? -9.589 -47.447 -3.388 1.00 33.66 275 GLU A CA 1
ATOM 2117 C C . GLU A 1 275 ? -10.876 -46.969 -4.084 1.00 33.66 275 GLU A C 1
ATOM 2119 O O . GLU A 1 275 ? -11.535 -47.745 -4.773 1.00 33.66 275 GLU A O 1
ATOM 2124 N N . LYS A 1 276 ? -11.164 -45.659 -3.963 1.00 24.70 276 LYS A N 1
ATOM 2125 C CA . LYS A 1 276 ? -11.870 -44.722 -4.884 1.00 24.70 276 LYS A CA 1
ATOM 2126 C C . LYS A 1 276 ? -12.231 -43.477 -4.054 1.00 24.70 276 LYS A C 1
ATOM 2128 O O . LYS A 1 276 ? -12.543 -43.613 -2.884 1.00 24.70 276 LYS A O 1
ATOM 2133 N N . GLY A 1 277 ? -12.226 -42.224 -4.492 1.00 24.42 277 GLY A N 1
ATOM 2134 C CA . GLY A 1 277 ? -12.008 -41.534 -5.757 1.00 24.42 277 GLY A CA 1
ATOM 2135 C C . GLY A 1 277 ? -12.432 -40.076 -5.489 1.00 24.42 277 GLY A C 1
ATOM 2136 O O . GLY A 1 277 ? -13.393 -39.832 -4.761 1.00 24.42 277 GLY A O 1
ATOM 2137 N N . ILE A 1 278 ? -11.684 -39.094 -5.987 1.00 29.33 278 ILE A N 1
ATOM 2138 C CA . ILE A 1 278 ? -11.884 -37.663 -5.699 1.00 29.33 278 ILE A CA 1
ATOM 2139 C C . ILE A 1 278 ? -13.094 -37.144 -6.500 1.00 29.33 278 ILE A C 1
ATOM 2141 O O . ILE A 1 278 ? -12.901 -36.562 -7.559 1.00 29.33 278 ILE A O 1
ATOM 2145 N N . VAL A 1 279 ? -14.334 -37.379 -6.040 1.00 28.19 279 VAL A N 1
ATOM 2146 C CA . VAL A 1 279 ? -15.544 -36.688 -6.565 1.00 28.19 279 VAL A CA 1
ATOM 2147 C C . VAL A 1 279 ? -16.614 -36.353 -5.492 1.00 28.19 279 VAL A C 1
ATOM 2149 O O . VAL A 1 279 ? -17.425 -35.465 -5.722 1.00 28.19 279 VAL A O 1
ATOM 2152 N N . ASP A 1 280 ? -16.610 -36.915 -4.276 1.00 28.05 280 ASP A N 1
ATOM 2153 C CA . ASP A 1 280 ? -17.820 -36.873 -3.412 1.00 28.05 280 ASP A CA 1
ATOM 2154 C C . ASP A 1 280 ? -17.991 -35.720 -2.393 1.00 28.05 280 ASP A C 1
ATOM 2156 O O . ASP A 1 280 ? -18.991 -35.674 -1.679 1.00 28.05 280 ASP A O 1
ATOM 2160 N N . ARG A 1 281 ? -17.089 -34.733 -2.295 1.00 32.72 281 ARG A N 1
ATOM 2161 C CA . ARG A 1 281 ? -17.189 -33.728 -1.203 1.00 32.72 281 ARG A CA 1
ATOM 2162 C C . ARG A 1 281 ? -18.349 -32.729 -1.327 1.00 32.72 281 ARG A C 1
ATOM 2164 O O . ARG A 1 281 ? -18.769 -32.172 -0.317 1.00 32.72 281 ARG A O 1
ATOM 2171 N N . VAL A 1 282 ? -18.869 -32.479 -2.531 1.00 27.17 282 VAL A N 1
ATOM 2172 C CA . VAL A 1 282 ? -19.926 -31.469 -2.739 1.00 27.17 282 VAL A CA 1
ATOM 2173 C C . VAL A 1 282 ? -21.308 -32.038 -2.407 1.00 27.17 282 VAL A C 1
ATOM 2175 O O . VAL A 1 282 ? -22.093 -31.367 -1.748 1.00 27.17 282 VAL A O 1
ATOM 2178 N N . THR A 1 283 ? -21.604 -33.278 -2.799 1.00 34.19 283 THR A N 1
ATOM 2179 C CA . THR A 1 283 ? -22.886 -33.969 -2.559 1.00 34.19 283 THR A CA 1
ATOM 2180 C C . THR A 1 283 ? -23.148 -34.230 -1.074 1.00 34.19 283 THR A C 1
ATOM 2182 O O . THR A 1 283 ? -24.268 -34.029 -0.605 1.00 34.19 283 THR A O 1
ATOM 2185 N N . ASP A 1 284 ? -22.108 -34.573 -0.316 1.00 40.19 284 ASP A N 1
ATOM 2186 C CA . ASP A 1 284 ? -22.198 -34.854 1.121 1.00 40.19 284 ASP A CA 1
ATOM 2187 C C . ASP A 1 284 ? -22.585 -33.626 1.964 1.00 40.19 284 ASP A C 1
ATOM 2189 O O . ASP A 1 284 ? -23.326 -33.731 2.944 1.00 40.19 284 ASP A O 1
ATOM 2193 N N . TRP A 1 285 ? -22.127 -32.435 1.564 1.00 37.22 285 TRP A N 1
ATOM 2194 C CA . TRP A 1 285 ? -22.448 -31.180 2.248 1.00 37.22 285 TRP A CA 1
ATOM 2195 C C . TRP A 1 285 ? -23.930 -30.798 2.106 1.00 37.22 285 TRP A C 1
ATOM 2197 O O . TRP A 1 285 ? -24.568 -30.440 3.096 1.00 37.22 285 TRP A O 1
ATOM 2207 N N . TRP A 1 286 ? -24.507 -30.942 0.905 1.00 33.94 286 TRP A N 1
ATOM 2208 C CA . TRP A 1 286 ? -25.931 -30.667 0.657 1.00 33.94 286 TRP A CA 1
ATOM 2209 C C . TRP A 1 286 ? -26.853 -31.663 1.372 1.00 33.94 286 TRP A C 1
ATOM 2211 O O . TRP A 1 286 ? -27.891 -31.270 1.905 1.00 33.94 286 TRP A O 1
ATOM 2221 N N . ASN A 1 287 ? -26.454 -32.935 1.448 1.00 49.66 287 ASN A N 1
ATOM 2222 C CA . ASN A 1 287 ? -27.215 -33.982 2.131 1.00 49.66 287 ASN A CA 1
ATOM 2223 C C . ASN A 1 287 ? -27.326 -33.748 3.647 1.00 49.66 287 ASN A C 1
ATOM 2225 O O . ASN A 1 287 ? -28.398 -33.954 4.215 1.00 49.66 287 ASN A O 1
ATOM 2229 N N . LYS A 1 288 ? -26.260 -33.241 4.288 1.00 54.47 288 LYS A N 1
ATOM 2230 C CA . LYS A 1 288 ? -26.241 -32.896 5.726 1.00 54.47 288 LYS A CA 1
ATOM 2231 C C . LYS A 1 288 ? -27.144 -31.711 6.098 1.00 54.47 288 LYS A C 1
ATOM 2233 O O . LYS A 1 288 ? -27.542 -31.593 7.254 1.00 54.47 288 LYS A O 1
ATOM 2238 N N . LEU A 1 289 ? -27.454 -30.820 5.153 1.00 47.78 289 LEU A N 1
ATOM 2239 C CA . LEU A 1 289 ? -28.354 -29.677 5.375 1.00 47.78 289 LEU A CA 1
ATOM 2240 C C . LEU A 1 289 ? -29.838 -30.071 5.279 1.00 47.78 289 LEU A C 1
ATOM 2242 O O . LEU A 1 289 ? -30.689 -29.421 5.887 1.00 47.78 289 LEU A O 1
ATOM 2246 N N . GLU A 1 290 ? -30.151 -31.123 4.515 1.00 57.31 290 GLU A N 1
ATOM 2247 C CA . GLU A 1 290 ? -31.525 -31.566 4.245 1.00 57.31 290 GLU A CA 1
ATOM 2248 C C . GLU A 1 290 ? -31.993 -32.706 5.169 1.00 57.31 290 GLU A C 1
ATOM 2250 O O . GLU A 1 290 ? -33.165 -32.721 5.552 1.00 57.31 290 GLU A O 1
ATOM 2255 N N . LEU A 1 291 ? -31.106 -33.622 5.586 1.00 48.44 291 LEU A N 1
ATOM 2256 C CA . LEU A 1 291 ? -31.422 -34.686 6.549 1.00 48.44 291 LEU A CA 1
ATOM 2257 C C . LEU A 1 291 ? -30.429 -34.771 7.708 1.00 48.44 291 LEU A C 1
ATOM 2259 O O . LEU A 1 291 ? -29.216 -34.706 7.525 1.00 48.44 291 LEU A O 1
ATOM 2263 N N . TRP A 1 292 ? -30.974 -34.981 8.904 1.00 51.12 292 TRP A N 1
ATOM 2264 C CA . TRP A 1 292 ? -30.267 -35.028 10.184 1.00 51.12 292 TRP A CA 1
ATOM 2265 C C . TRP A 1 292 ? -30.334 -36.434 10.794 1.00 51.12 292 TRP A C 1
ATOM 2267 O O . TRP A 1 292 ? -30.992 -36.653 11.808 1.00 51.12 292 TRP A O 1
ATOM 2277 N N . ASP A 1 293 ? -29.709 -37.420 10.147 1.00 46.56 293 ASP A N 1
ATOM 2278 C CA . ASP A 1 293 ? -29.642 -38.785 10.677 1.00 46.56 293 ASP A CA 1
ATOM 2279 C C . ASP A 1 293 ? -28.219 -39.165 11.075 1.00 46.56 293 ASP A C 1
ATOM 2281 O O . ASP A 1 293 ? -27.323 -39.193 10.230 1.00 46.56 293 ASP A O 1
ATOM 2285 N N . TRP A 1 294 ? -28.009 -39.439 12.360 1.00 46.47 294 TRP A N 1
ATOM 2286 C CA . TRP A 1 294 ? -26.683 -39.652 12.934 1.00 46.47 294 TRP A CA 1
ATOM 2287 C C . TRP A 1 294 ? -26.628 -40.979 13.691 1.00 46.47 294 TRP A C 1
ATOM 2289 O O . TRP A 1 294 ? -27.504 -41.265 14.502 1.00 46.47 294 TRP A O 1
ATOM 2299 N N . ALA A 1 295 ? -25.575 -41.762 13.447 1.00 29.34 295 ALA A N 1
ATOM 2300 C CA . ALA A 1 295 ? -25.145 -42.835 14.336 1.00 29.34 295 ALA A CA 1
ATOM 2301 C C . ALA A 1 295 ? -24.158 -42.251 15.360 1.00 29.34 295 ALA A C 1
ATOM 2303 O O . ALA A 1 295 ? -23.200 -41.577 14.976 1.00 29.34 295 ALA A O 1
ATOM 2304 N N . GLU A 1 296 ? -24.388 -42.494 16.650 1.00 26.98 296 GLU A N 1
ATOM 2305 C CA . GLU A 1 296 ? -23.431 -42.174 17.712 1.00 26.98 296 GLU A CA 1
ATOM 2306 C C . GLU A 1 296 ? -22.158 -43.013 17.523 1.00 26.98 296 GLU A C 1
ATOM 2308 O O . GLU A 1 296 ? -22.210 -44.219 17.274 1.00 26.98 296 GLU A O 1
ATOM 2313 N N . SER A 1 297 ? -20.989 -42.383 17.587 1.00 25.84 297 SER A N 1
ATOM 2314 C CA . SER A 1 297 ? -19.699 -43.078 17.576 1.00 25.84 297 SER A CA 1
ATOM 2315 C C . SER A 1 297 ? -18.723 -42.316 18.476 1.00 25.84 297 SER A C 1
ATOM 2317 O O . SER A 1 297 ? -18.357 -41.193 18.131 1.00 25.84 297 SER A O 1
ATOM 2319 N N . PRO A 1 298 ? -18.297 -42.878 19.622 1.00 26.83 298 PRO A N 1
ATOM 2320 C CA . PRO A 1 298 ? -17.304 -42.244 20.483 1.00 26.83 298 PRO A CA 1
ATOM 2321 C C . PRO A 1 298 ? -15.903 -42.357 19.856 1.00 26.83 298 PRO A C 1
ATOM 2323 O O . PRO A 1 298 ? -15.479 -43.438 19.446 1.00 26.83 298 PRO A O 1
ATOM 2326 N N . GLY A 1 299 ? -15.178 -41.238 19.766 1.00 28.16 299 GLY A N 1
ATOM 2327 C CA . GLY A 1 299 ? -13.819 -41.174 19.215 1.00 28.16 299 GLY A CA 1
ATOM 2328 C C . GLY A 1 299 ? -12.748 -40.960 20.292 1.00 28.16 299 GLY A C 1
ATOM 2329 O O . GLY A 1 299 ? -12.856 -40.038 21.090 1.00 28.16 299 GLY A O 1
ATOM 2330 N N . THR A 1 300 ? -11.684 -41.771 20.279 1.00 29.47 300 THR A N 1
ATOM 2331 C CA . THR A 1 300 ? -10.476 -41.681 21.142 1.00 29.47 300 THR A CA 1
ATOM 2332 C C . THR A 1 300 ? -9.240 -41.209 20.361 1.00 29.47 300 THR A C 1
ATOM 2334 O O . THR A 1 300 ? -9.063 -41.689 19.241 1.00 29.47 300 THR A O 1
ATOM 2337 N N . ILE A 1 301 ? -8.316 -40.403 20.933 1.00 33.66 301 ILE A N 1
ATOM 2338 C CA . ILE A 1 301 ? -7.035 -40.016 20.274 1.00 33.66 301 ILE A CA 1
ATOM 2339 C C . ILE A 1 301 ? -5.817 -39.931 21.233 1.00 33.66 301 ILE A C 1
ATOM 2341 O O . ILE A 1 301 ? -5.941 -39.683 22.430 1.00 33.66 301 ILE A O 1
ATOM 2345 N N . LYS A 1 302 ? -4.622 -40.168 20.657 1.00 34.91 302 LYS A N 1
ATOM 2346 C CA . LYS A 1 302 ? -3.280 -40.309 21.257 1.00 34.91 302 LYS A CA 1
ATOM 2347 C C . LYS A 1 302 ? -2.426 -39.014 21.209 1.00 34.91 302 LYS A C 1
ATOM 2349 O O . LYS A 1 302 ? -2.631 -38.190 20.323 1.00 34.91 302 LYS A O 1
ATOM 2354 N N . PRO A 1 303 ? -1.382 -38.880 22.058 1.00 30.81 303 PRO A N 1
ATOM 2355 C CA . PRO A 1 303 ? -0.669 -37.618 22.345 1.00 30.81 303 PRO A CA 1
ATOM 2356 C C . PRO A 1 303 ? 0.125 -36.939 21.211 1.00 30.81 303 PRO A C 1
ATOM 2358 O O . PRO A 1 303 ? 0.700 -35.878 21.433 1.00 30.81 303 PRO A O 1
ATOM 2361 N N . THR A 1 304 ? 0.222 -37.529 20.019 1.00 36.97 304 THR A N 1
ATOM 2362 C CA . THR A 1 304 ? 1.151 -37.084 18.960 1.00 36.97 304 THR A CA 1
ATOM 2363 C C . THR A 1 304 ? 0.460 -36.523 17.714 1.00 36.97 304 THR A C 1
ATOM 2365 O O . THR A 1 304 ? 1.093 -36.434 16.664 1.00 36.97 304 THR A O 1
ATOM 2368 N N . GLN A 1 305 ? -0.828 -36.173 17.785 1.00 37.47 305 GLN A N 1
ATOM 2369 C CA . GLN A 1 305 ? -1.567 -35.698 16.613 1.00 37.47 305 GLN A CA 1
ATOM 2370 C C . GLN A 1 305 ? -1.304 -34.200 16.330 1.00 37.47 305 GLN A C 1
ATOM 2372 O O . GLN A 1 305 ? -1.489 -33.370 17.222 1.00 37.47 305 GLN A O 1
ATOM 2377 N N . PRO A 1 306 ? -0.853 -33.831 15.115 1.00 38.12 306 PRO A N 1
ATOM 2378 C CA . PRO A 1 306 ? -0.676 -32.435 14.712 1.00 38.12 306 PRO A CA 1
ATOM 2379 C C . PRO A 1 306 ? -2.028 -31.731 14.455 1.00 38.12 306 PRO A C 1
ATOM 2381 O O . PRO A 1 306 ? -2.993 -32.407 14.100 1.00 38.12 306 PRO A O 1
ATOM 2384 N N . PRO A 1 307 ? -2.103 -30.391 14.613 1.00 34.69 307 PRO A N 1
ATOM 2385 C CA . PRO A 1 307 ? 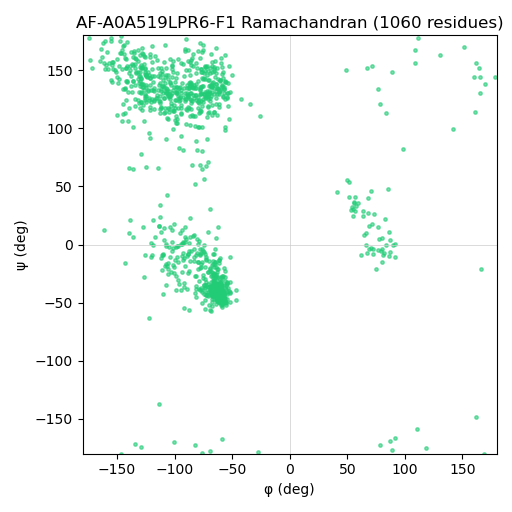-3.331 -29.617 14.413 1.00 34.69 307 PRO A CA 1
ATOM 2386 C C . PRO A 1 307 ? -3.802 -29.629 12.954 1.00 34.69 307 PRO A C 1
ATOM 2388 O O . PRO A 1 307 ? -2.997 -29.714 12.020 1.00 34.69 307 PRO A O 1
ATOM 2391 N N . THR A 1 308 ? -5.111 -29.503 12.767 1.00 35.16 308 THR A N 1
ATOM 2392 C CA . THR A 1 308 ? -5.769 -29.587 11.460 1.00 35.16 308 THR A CA 1
ATOM 2393 C C . THR A 1 308 ? -5.686 -28.240 10.735 1.00 35.16 308 THR A C 1
ATOM 2395 O O . THR A 1 308 ? -5.900 -27.180 11.324 1.00 35.16 308 THR A O 1
ATOM 2398 N N . GLN A 1 309 ? -5.332 -28.242 9.445 1.00 35.06 309 GLN A N 1
ATOM 2399 C CA . GLN A 1 309 ? -5.138 -27.004 8.679 1.00 35.06 309 GLN A CA 1
ATOM 2400 C C . GLN A 1 309 ? -6.479 -26.317 8.347 1.00 35.06 309 GLN A C 1
ATOM 2402 O O . GLN A 1 309 ? -7.381 -26.939 7.793 1.00 35.06 309 GLN A O 1
ATOM 2407 N N . GLN A 1 310 ? -6.595 -25.020 8.672 1.00 32.97 310 GLN A N 1
ATOM 2408 C CA . GLN A 1 310 ? -7.808 -24.211 8.473 1.00 32.97 310 GLN A CA 1
ATOM 2409 C C . GLN A 1 310 ? -8.140 -23.949 6.990 1.00 32.97 310 GLN A C 1
ATOM 2411 O O . GLN A 1 310 ? -7.267 -23.490 6.251 1.00 32.97 310 GLN A O 1
ATOM 2416 N N . PRO A 1 311 ? -9.418 -24.065 6.583 1.00 30.86 311 PRO A N 1
ATOM 2417 C CA . PRO A 1 311 ? -9.955 -23.372 5.414 1.00 30.86 311 PRO A CA 1
ATOM 2418 C C . PRO A 1 311 ? -10.165 -21.876 5.711 1.00 30.86 311 PRO A C 1
ATOM 2420 O O . PRO A 1 311 ? -10.548 -21.492 6.818 1.00 30.86 311 PRO A O 1
ATOM 2423 N N . ALA A 1 312 ? -9.914 -21.021 4.720 1.00 30.17 312 ALA A N 1
ATOM 2424 C CA . ALA A 1 312 ? -9.973 -19.569 4.853 1.00 30.17 312 ALA A CA 1
ATOM 2425 C C . ALA A 1 312 ? -11.376 -19.020 4.542 1.00 30.17 312 ALA A C 1
ATOM 2427 O O . ALA A 1 312 ? -11.731 -18.944 3.374 1.00 30.17 312 ALA A O 1
ATOM 2428 N N . ASP A 1 313 ? -12.150 -18.644 5.569 1.00 30.78 313 ASP A N 1
ATOM 2429 C CA . ASP A 1 313 ? -13.045 -17.468 5.566 1.00 30.78 313 ASP A CA 1
ATOM 2430 C C . ASP A 1 313 ? -13.831 -17.323 6.887 1.00 30.78 313 ASP A C 1
ATOM 2432 O O . ASP A 1 313 ? -14.259 -18.310 7.480 1.00 30.78 313 ASP A O 1
ATOM 2436 N N . GLY A 1 314 ? -14.063 -16.075 7.328 1.00 29.19 314 GLY A N 1
ATOM 2437 C CA . GLY A 1 314 ? -15.095 -15.745 8.328 1.00 29.19 314 GLY A CA 1
ATOM 2438 C C . GLY A 1 314 ? -14.729 -14.667 9.358 1.00 29.19 314 GLY A C 1
ATOM 2439 O O . GLY A 1 314 ? -14.099 -14.942 10.375 1.00 29.19 314 GLY A O 1
ATOM 2440 N N . LYS A 1 315 ? -15.181 -13.423 9.137 1.00 33.12 315 LYS A N 1
ATOM 2441 C CA . LYS A 1 315 ? -15.192 -12.338 10.141 1.00 33.12 315 LYS A CA 1
ATOM 2442 C C . LYS A 1 315 ? -16.467 -12.404 10.991 1.00 33.12 315 LYS A C 1
ATOM 2444 O O . LYS A 1 315 ? -17.554 -12.486 10.430 1.00 33.12 315 LYS A O 1
ATOM 2449 N N . ALA A 1 316 ? -16.345 -12.192 12.303 1.00 25.16 316 ALA A N 1
ATOM 2450 C CA . ALA A 1 316 ? -17.452 -11.800 13.178 1.00 25.16 316 ALA A CA 1
ATOM 2451 C C . ALA A 1 316 ? -17.020 -10.651 14.109 1.00 25.16 316 ALA A C 1
ATOM 2453 O O . ALA A 1 316 ? -15.908 -10.644 14.638 1.00 25.16 316 ALA A O 1
ATOM 2454 N N . VAL A 1 317 ? -17.899 -9.659 14.273 1.00 24.83 317 VAL A N 1
ATOM 2455 C CA . VAL A 1 317 ? -17.744 -8.494 15.158 1.00 24.83 317 VAL A CA 1
ATOM 2456 C C . VAL A 1 317 ? -18.456 -8.806 16.477 1.00 24.83 317 VAL A C 1
ATOM 2458 O O . VAL A 1 317 ? -19.645 -9.107 16.471 1.00 24.83 317 VAL A O 1
ATOM 2461 N N . SER A 1 318 ? -17.737 -8.738 17.598 1.00 24.27 318 SER A N 1
ATOM 2462 C CA . SER A 1 318 ? -18.234 -9.048 18.946 1.00 24.27 318 SER A CA 1
ATOM 2463 C C . SER A 1 318 ? -18.635 -7.787 19.723 1.00 24.27 318 SER A C 1
ATOM 2465 O O . SER A 1 318 ? -17.834 -6.857 19.838 1.00 24.27 318 SER A O 1
ATOM 2467 N N . VAL A 1 319 ? -19.817 -7.801 20.339 1.00 23.75 319 VAL A N 1
ATOM 2468 C CA . VAL A 1 319 ? -20.127 -7.026 21.552 1.00 23.75 319 VAL A CA 1
ATOM 2469 C C . VAL A 1 319 ? -20.140 -8.036 22.702 1.00 23.75 319 VAL A C 1
ATOM 2471 O O . VAL A 1 319 ? -20.777 -9.077 22.583 1.00 23.75 319 VAL A O 1
ATOM 2474 N N . VAL A 1 320 ? -19.371 -7.773 23.760 1.00 26.36 320 VAL A N 1
ATOM 2475 C CA . VAL A 1 320 ? -19.248 -8.630 24.950 1.00 26.36 320 VAL A CA 1
ATOM 2476 C C . VAL A 1 320 ? -20.368 -8.262 25.924 1.00 26.36 320 VAL A C 1
ATOM 2478 O O . VAL A 1 320 ? -20.541 -7.081 26.218 1.00 26.36 320 VAL A O 1
ATOM 2481 N N . GLN A 1 321 ? -21.105 -9.252 26.431 1.00 25.92 321 GLN A N 1
ATOM 2482 C CA . GLN A 1 321 ? -21.966 -9.101 27.605 1.00 25.92 321 GLN A CA 1
ATOM 2483 C C . GLN A 1 321 ? -21.501 -10.097 28.681 1.00 25.92 321 GLN A C 1
ATOM 2485 O O . GLN A 1 321 ? -21.213 -11.252 28.369 1.00 25.92 321 GLN A O 1
ATOM 2490 N N . ASP A 1 322 ? -21.367 -9.575 29.902 1.00 30.12 322 ASP A N 1
ATOM 2491 C CA . ASP A 1 322 ? -20.597 -10.044 31.063 1.00 30.12 322 ASP A CA 1
ATOM 2492 C C . ASP A 1 322 ? -20.466 -11.560 31.288 1.00 30.12 322 ASP A C 1
ATOM 2494 O O . ASP A 1 322 ? -21.431 -12.265 31.581 1.00 30.12 322 ASP A O 1
ATOM 2498 N N . THR A 1 323 ? -19.212 -12.022 31.304 1.00 34.16 323 THR A N 1
ATOM 2499 C CA . THR A 1 323 ? -18.757 -13.102 32.190 1.00 34.16 323 THR A CA 1
ATOM 2500 C C . THR A 1 323 ? -18.175 -12.436 33.435 1.00 34.16 323 THR A C 1
ATOM 2502 O O . THR A 1 323 ? -17.366 -11.523 33.273 1.00 34.16 323 THR A O 1
ATOM 2505 N N . GLY A 1 324 ? -18.522 -12.873 34.649 1.00 44.75 324 GLY A N 1
ATOM 2506 C CA . GLY A 1 324 ? -18.072 -12.275 35.922 1.00 44.75 324 GLY A CA 1
ATOM 2507 C C . GLY A 1 324 ? -16.558 -12.308 36.199 1.00 44.75 324 GLY A C 1
ATOM 2508 O O . GLY A 1 324 ? -16.140 -12.108 37.330 1.00 44.75 324 GLY A O 1
ATOM 2509 N N . VAL A 1 325 ? -15.724 -12.570 35.190 1.00 56.66 325 VAL A N 1
ATOM 2510 C CA . VAL A 1 325 ? -14.272 -12.448 35.275 1.00 56.66 325 VAL A CA 1
ATOM 2511 C C . VAL A 1 325 ? -13.862 -11.077 34.762 1.00 56.66 325 VAL A C 1
ATOM 2513 O O . VAL A 1 325 ? -13.970 -10.770 33.570 1.00 56.66 325 VAL A O 1
ATOM 2516 N N . GLU A 1 326 ? -13.367 -10.277 35.696 1.00 80.19 326 GLU A N 1
ATOM 2517 C CA . GLU A 1 326 ? -12.736 -8.998 35.430 1.00 80.19 326 GLU A CA 1
ATOM 2518 C C . GLU A 1 326 ? -11.456 -9.194 34.611 1.00 80.19 326 GLU A C 1
ATOM 2520 O O . GLU A 1 326 ? -10.584 -9.983 34.987 1.00 80.19 326 GLU A O 1
ATOM 2525 N N . ASP A 1 327 ? -11.338 -8.500 33.476 1.00 81.56 327 ASP A N 1
ATOM 2526 C CA . ASP A 1 327 ? -10.084 -8.411 32.732 1.00 81.56 327 ASP A CA 1
ATOM 2527 C C . ASP A 1 327 ? -10.036 -7.239 31.740 1.00 81.56 327 ASP A C 1
ATOM 2529 O O . ASP A 1 327 ? -11.060 -6.790 31.221 1.00 81.56 327 ASP A O 1
ATOM 2533 N N . ILE A 1 328 ? -8.821 -6.795 31.404 1.00 84.25 328 ILE A N 1
ATOM 2534 C CA . ILE A 1 328 ? -8.558 -5.911 30.261 1.00 84.25 328 ILE A CA 1
ATOM 2535 C C . ILE A 1 328 ? -8.165 -6.789 29.070 1.00 84.25 328 ILE A C 1
ATOM 2537 O O . ILE A 1 328 ? -7.157 -7.504 29.112 1.00 84.25 328 ILE A O 1
ATOM 2541 N N . LEU A 1 329 ? -8.975 -6.734 28.015 1.00 80.00 329 LEU A N 1
ATOM 2542 C CA . LEU A 1 329 ? -8.894 -7.603 26.840 1.00 80.00 329 LEU A CA 1
ATOM 2543 C C . LEU A 1 329 ? -8.032 -7.004 25.725 1.00 80.00 329 LEU A C 1
ATOM 2545 O O . LEU A 1 329 ? -7.346 -7.731 25.013 1.00 80.00 329 LEU A O 1
ATOM 2549 N N . ASP A 1 330 ? -8.095 -5.685 25.540 1.00 88.38 330 ASP A N 1
ATOM 2550 C CA . ASP A 1 330 ? -7.396 -4.975 24.465 1.00 88.38 330 ASP A CA 1
ATOM 2551 C C . ASP A 1 330 ? -7.220 -3.498 24.834 1.00 88.38 330 ASP A C 1
ATOM 2553 O O . ASP A 1 330 ? -8.074 -2.939 25.523 1.00 88.38 330 ASP A O 1
ATOM 2557 N N . ALA A 1 331 ? -6.170 -2.852 24.327 1.00 92.06 331 ALA A N 1
ATOM 2558 C CA . ALA A 1 331 ? -6.009 -1.401 24.374 1.00 92.06 331 ALA A CA 1
ATOM 2559 C C . ALA A 1 331 ? -5.317 -0.889 23.103 1.00 92.06 331 ALA A C 1
ATOM 2561 O O . ALA A 1 331 ? -4.330 -1.465 22.639 1.00 92.06 331 ALA A O 1
ATOM 2562 N N . TYR A 1 332 ? -5.849 0.178 22.508 1.00 91.44 332 TYR A N 1
ATOM 2563 C CA . TYR A 1 332 ? -5.403 0.674 21.208 1.00 91.44 332 TYR A CA 1
ATOM 2564 C C . TYR A 1 332 ? -5.758 2.144 20.955 1.00 91.44 332 TYR A C 1
ATOM 2566 O O . TYR A 1 332 ? -6.603 2.731 21.628 1.00 91.44 332 TYR A O 1
ATOM 2574 N N . PHE A 1 333 ? -5.123 2.725 19.935 1.00 93.50 333 PHE A N 1
ATOM 2575 C CA . PHE A 1 333 ? -5.488 4.026 19.378 1.00 93.50 333 PHE A CA 1
ATOM 2576 C C . PHE A 1 333 ? -6.593 3.854 18.336 1.00 93.50 333 PHE A C 1
ATOM 2578 O O . PHE A 1 333 ? -6.541 2.925 17.528 1.00 93.50 333 PHE A O 1
ATOM 2585 N N . ALA A 1 334 ? -7.578 4.746 18.315 1.00 88.62 334 ALA A N 1
ATOM 2586 C CA . ALA A 1 334 ? -8.708 4.665 17.398 1.00 88.62 334 ALA A CA 1
ATOM 2587 C C . ALA A 1 334 ? -9.084 6.016 16.780 1.00 88.62 334 ALA A C 1
ATOM 2589 O O . ALA A 1 334 ? -8.866 7.077 17.368 1.00 88.62 334 ALA A O 1
ATOM 2590 N N . LYS A 1 335 ? -9.713 5.963 15.603 1.00 86.12 335 LYS A N 1
ATOM 2591 C CA . LYS A 1 335 ? -10.499 7.064 15.037 1.00 86.12 335 LYS A CA 1
ATOM 2592 C C . LYS A 1 335 ? -11.983 6.736 15.160 1.00 86.12 335 LYS A C 1
ATOM 2594 O O . LYS A 1 335 ? -12.386 5.586 15.005 1.00 86.12 335 LYS A O 1
ATOM 2599 N N . LYS A 1 336 ? -12.792 7.754 15.443 1.00 84.19 336 LYS A N 1
ATOM 2600 C CA . LYS A 1 336 ? -14.252 7.641 15.474 1.00 84.19 336 LYS A CA 1
ATOM 2601 C C . LYS A 1 336 ? -14.783 7.834 14.061 1.00 84.19 336 LYS A C 1
ATOM 2603 O O . LYS A 1 336 ? -14.622 8.903 13.480 1.00 84.19 336 LYS A O 1
ATOM 2608 N N . GLU A 1 337 ? -15.402 6.798 13.520 1.00 79.56 337 GLU A N 1
ATOM 2609 C CA . GLU A 1 337 ? -16.023 6.798 12.200 1.00 79.56 337 GLU A CA 1
ATOM 2610 C C . GLU A 1 337 ? -17.506 6.466 12.329 1.00 79.56 337 GLU A C 1
ATOM 2612 O O . GLU A 1 337 ? -17.894 5.633 13.139 1.00 79.56 337 GLU A O 1
ATOM 2617 N N . TYR A 1 338 ? -18.354 7.091 11.521 1.00 77.12 338 TYR A N 1
ATOM 2618 C CA . TYR A 1 338 ? -19.784 6.793 11.508 1.00 77.12 338 TYR A CA 1
ATOM 2619 C C . TYR A 1 338 ? -20.058 5.798 10.386 1.00 77.12 338 TYR A C 1
ATOM 2621 O O . TYR A 1 338 ? -20.390 6.197 9.277 1.00 77.12 338 TYR A O 1
ATOM 2629 N N . THR A 1 339 ? -19.851 4.504 10.643 1.00 70.88 339 THR A N 1
ATOM 2630 C CA . THR A 1 339 ? -20.046 3.448 9.628 1.00 70.88 339 THR A CA 1
ATOM 2631 C C . THR A 1 339 ? -20.984 2.326 10.058 1.00 70.88 339 THR A C 1
ATOM 2633 O O . THR A 1 339 ? -21.373 1.507 9.227 1.00 70.88 339 THR A O 1
ATOM 2636 N N . LYS A 1 340 ? -21.396 2.284 11.330 1.00 73.00 340 LYS A N 1
ATOM 2637 C CA . LYS A 1 340 ? -22.326 1.264 11.826 1.00 73.00 340 LYS A CA 1
ATOM 2638 C C . LYS A 1 340 ? -23.751 1.623 11.416 1.00 73.00 340 LYS A C 1
ATOM 2640 O O . LYS A 1 340 ? -24.252 2.666 11.801 1.00 73.00 340 LYS A O 1
ATOM 2645 N N . GLN A 1 341 ? -24.446 0.767 10.686 1.00 77.31 341 GLN A N 1
ATOM 2646 C CA . GLN A 1 341 ? -25.861 0.988 10.372 1.00 77.31 341 GLN A CA 1
ATOM 2647 C C . GLN A 1 341 ? -26.712 0.782 11.640 1.00 77.31 341 GLN A C 1
ATOM 2649 O O . GLN A 1 341 ? -26.671 -0.301 12.220 1.00 77.31 341 GLN A O 1
ATOM 2654 N N . THR A 1 342 ? -27.436 1.805 12.120 1.00 70.75 342 THR A N 1
ATOM 2655 C CA . THR A 1 342 ? -28.156 1.732 13.417 1.00 70.75 342 THR A CA 1
ATOM 2656 C C . THR A 1 342 ? -29.643 1.416 13.301 1.00 70.75 342 THR A C 1
ATOM 2658 O O . THR A 1 342 ? -30.316 1.327 14.321 1.00 70.75 342 THR A O 1
ATOM 2661 N N . GLY A 1 343 ? -30.180 1.275 12.085 1.00 75.88 343 GLY A N 1
ATOM 2662 C CA . GLY A 1 343 ? -31.626 1.138 11.831 1.00 75.88 343 GLY A CA 1
ATOM 2663 C C . GLY A 1 343 ? -32.480 2.344 12.264 1.00 75.88 343 GLY A C 1
ATOM 2664 O O . GLY A 1 343 ? -33.655 2.415 11.923 1.00 75.88 343 GLY A O 1
ATOM 2665 N N . GLU A 1 344 ? -31.898 3.309 12.977 1.00 83.25 344 GLU A N 1
ATOM 2666 C CA . GLU A 1 344 ? -32.562 4.504 13.480 1.00 83.25 344 GLU A CA 1
ATOM 2667 C C . GLU A 1 344 ? -32.870 5.453 12.324 1.00 83.25 344 GLU A C 1
ATOM 2669 O O . GLU A 1 344 ? -31.981 5.793 11.544 1.00 83.25 344 GLU A O 1
ATOM 2674 N N . ALA A 1 345 ? -34.121 5.893 12.212 1.00 86.88 345 ALA A N 1
ATOM 2675 C CA . ALA A 1 345 ? -34.535 6.848 11.195 1.00 86.88 345 ALA A CA 1
ATOM 2676 C C . ALA A 1 345 ? -33.780 8.183 11.351 1.00 86.88 345 ALA A C 1
ATOM 2678 O O . ALA A 1 345 ? -33.735 8.764 12.437 1.00 86.88 345 ALA A O 1
ATOM 2679 N N . ALA A 1 346 ? -33.193 8.675 10.258 1.00 88.50 346 ALA A N 1
ATOM 2680 C CA . ALA A 1 346 ? -32.586 10.005 10.194 1.00 88.50 346 ALA A CA 1
ATOM 2681 C C . ALA A 1 346 ? -33.525 11.027 9.539 1.00 88.50 346 ALA A C 1
ATOM 2683 O O . ALA A 1 346 ? -33.636 12.155 10.011 1.00 88.50 346 ALA A O 1
ATOM 2684 N N . GLY A 1 347 ? -34.243 10.615 8.492 1.00 91.56 347 GLY A N 1
ATOM 2685 C CA . GLY A 1 347 ? -35.163 11.472 7.751 1.00 91.56 347 GLY A CA 1
ATOM 2686 C C . GLY A 1 347 ? -35.479 10.892 6.378 1.00 91.56 347 GLY A C 1
ATOM 2687 O O . GLY A 1 347 ? -35.498 9.679 6.194 1.00 91.56 347 GLY A O 1
ATOM 2688 N N . THR A 1 348 ? -35.726 11.750 5.397 1.00 93.75 348 THR A N 1
ATOM 2689 C CA . THR A 1 348 ? -35.948 11.334 4.008 1.00 93.75 348 THR A CA 1
ATOM 2690 C C . THR A 1 348 ? -34.982 12.044 3.078 1.00 93.75 348 THR A C 1
ATOM 2692 O O . THR A 1 348 ? -34.682 13.220 3.276 1.00 93.75 348 THR A O 1
ATOM 2695 N N . PHE A 1 349 ? -34.548 11.361 2.025 1.00 95.19 349 PHE A N 1
ATOM 2696 C CA . PHE A 1 349 ? -33.720 11.927 0.970 1.00 95.19 349 PHE A CA 1
ATOM 2697 C C . PHE A 1 349 ? -34.479 11.937 -0.352 1.00 95.19 349 PHE A C 1
ATOM 2699 O O . PHE A 1 349 ? -35.081 10.935 -0.738 1.00 95.19 349 PHE A O 1
ATOM 2706 N N . GLU A 1 350 ? -34.435 13.075 -1.040 1.00 96.19 350 GLU A N 1
ATOM 2707 C CA . GLU A 1 350 ? -35.047 13.271 -2.350 1.00 96.19 350 GLU A CA 1
ATOM 2708 C C . GLU A 1 350 ? -33.971 13.155 -3.439 1.00 96.19 350 GLU A C 1
ATOM 2710 O O . GLU A 1 350 ? -32.992 13.902 -3.459 1.00 96.19 350 GLU A O 1
ATOM 2715 N N . TYR A 1 351 ? -34.146 12.202 -4.351 1.00 95.38 351 TYR A N 1
ATOM 2716 C CA . TYR A 1 351 ? -33.239 11.927 -5.458 1.00 95.38 351 TYR A CA 1
ATOM 2717 C C . TYR A 1 351 ? -33.889 12.269 -6.802 1.00 95.38 351 TYR A C 1
ATOM 2719 O O . TYR A 1 351 ? -34.966 11.766 -7.122 1.00 95.38 351 TYR A O 1
ATOM 2727 N N . THR A 1 352 ? -33.207 13.073 -7.620 1.00 95.31 352 THR A N 1
ATOM 2728 C CA . THR A 1 352 ? -33.658 13.440 -8.970 1.00 95.31 352 THR A CA 1
ATOM 2729 C C . THR A 1 352 ? -33.126 12.460 -10.018 1.00 95.31 352 THR A C 1
ATOM 2731 O O . THR A 1 352 ? -31.918 12.257 -10.152 1.00 95.31 352 THR A O 1
ATOM 2734 N N . ILE A 1 353 ? -34.030 11.883 -10.805 1.00 92.94 353 ILE A N 1
ATOM 2735 C CA . ILE A 1 353 ? -33.751 10.916 -11.867 1.00 92.94 353 ILE A CA 1
ATOM 2736 C C . ILE A 1 353 ? -33.077 11.610 -13.061 1.00 92.94 353 ILE A C 1
ATOM 2738 O O . ILE A 1 353 ? -33.546 12.632 -13.557 1.00 92.94 353 ILE A O 1
ATOM 2742 N N . GLY A 1 354 ? -31.966 11.053 -13.551 1.00 86.88 354 GLY A N 1
ATOM 2743 C CA . GLY A 1 354 ? -31.154 11.669 -14.614 1.00 86.88 354 GLY A CA 1
ATOM 2744 C C . GLY A 1 354 ? -31.495 11.254 -16.054 1.00 86.88 354 GLY A C 1
ATOM 2745 O O . GLY A 1 354 ? -31.007 11.878 -16.996 1.00 86.88 354 GLY A O 1
ATOM 2746 N N . SER A 1 355 ? -32.311 10.215 -16.240 1.00 87.31 355 SER A N 1
ATOM 2747 C CA . SER A 1 355 ? -32.605 9.563 -17.530 1.00 87.31 355 SER A CA 1
ATOM 2748 C C . SER A 1 355 ? -34.107 9.369 -17.735 1.00 87.31 355 SER A C 1
ATOM 2750 O O . SER A 1 355 ? -34.854 9.332 -16.767 1.00 87.31 355 SER A O 1
ATOM 2752 N N . ASN A 1 356 ? -34.561 9.226 -18.982 1.00 89.75 356 ASN A N 1
ATOM 2753 C CA . ASN A 1 356 ? -35.959 8.899 -19.292 1.00 89.75 356 ASN A CA 1
ATOM 2754 C C . ASN A 1 356 ? -36.212 7.383 -19.281 1.00 89.75 356 ASN A C 1
ATOM 2756 O O . ASN A 1 356 ? -35.283 6.609 -19.504 1.00 89.75 356 ASN A O 1
ATOM 2760 N N . GLY A 1 357 ? -37.469 6.972 -19.087 1.00 85.31 357 GLY A N 1
ATOM 2761 C CA . GLY A 1 357 ? -37.906 5.590 -19.317 1.00 85.31 357 GLY A CA 1
ATOM 2762 C C . GLY A 1 357 ? -37.439 4.557 -18.284 1.00 85.31 357 GLY A C 1
ATOM 2763 O O . GLY A 1 357 ? -37.321 3.379 -18.619 1.00 85.31 357 GLY A O 1
ATOM 2764 N N . ASN A 1 358 ? -37.172 4.961 -17.040 1.00 89.25 358 ASN A N 1
ATOM 2765 C CA . ASN A 1 358 ? -36.768 4.032 -15.982 1.00 89.25 358 ASN A CA 1
ATOM 2766 C C . ASN A 1 358 ? -38.011 3.306 -15.445 1.00 89.25 358 ASN A C 1
ATOM 2768 O O . ASN A 1 358 ? -38.770 3.876 -14.664 1.00 89.25 358 ASN A O 1
ATOM 2772 N N . LYS A 1 359 ? -38.232 2.064 -15.882 1.00 90.44 359 LYS A N 1
ATOM 2773 C CA . LYS A 1 359 ? -39.379 1.236 -15.473 1.00 90.44 359 LYS A CA 1
ATOM 2774 C C . LYS A 1 359 ? -39.208 0.692 -14.055 1.00 90.44 359 LYS A C 1
ATOM 2776 O O . LYS A 1 359 ? -38.140 0.182 -13.737 1.00 90.44 359 LYS A O 1
ATOM 2781 N N . SER A 1 360 ? -40.264 0.746 -13.251 1.00 90.69 360 SER A N 1
ATOM 2782 C CA . SER A 1 360 ? -40.336 0.281 -11.856 1.00 90.69 360 SER A CA 1
ATOM 2783 C C . SER A 1 360 ? -41.647 -0.453 -11.534 1.00 90.69 360 SER A C 1
ATOM 2785 O O . SER A 1 360 ? -42.021 -0.556 -10.368 1.00 90.69 360 SER A O 1
ATOM 2787 N N . ALA A 1 361 ? -42.352 -0.976 -12.540 1.00 87.81 361 ALA A N 1
ATOM 2788 C CA . ALA A 1 361 ? -43.637 -1.653 -12.350 1.00 87.81 361 ALA A CA 1
ATOM 2789 C C . ALA A 1 361 ? -43.488 -3.027 -11.665 1.00 87.81 361 ALA A C 1
ATOM 2791 O O . ALA A 1 361 ? -44.334 -3.434 -10.871 1.00 87.81 361 ALA A O 1
ATOM 2792 N N . THR A 1 362 ? -42.392 -3.744 -11.929 1.00 92.00 362 THR A N 1
ATOM 2793 C CA . THR A 1 362 ? -42.120 -5.067 -11.338 1.00 92.00 362 THR A CA 1
ATOM 2794 C C . THR A 1 362 ? -41.068 -5.018 -10.227 1.00 92.00 362 THR A C 1
ATOM 2796 O O . THR A 1 362 ? -40.240 -4.109 -10.156 1.00 92.00 362 THR A O 1
ATOM 2799 N N . ALA A 1 363 ? -41.045 -6.036 -9.358 1.00 82.94 363 ALA A N 1
ATOM 2800 C CA . ALA A 1 363 ? -40.051 -6.138 -8.286 1.00 82.94 363 ALA A CA 1
ATOM 2801 C C . ALA A 1 363 ? -38.604 -6.153 -8.818 1.00 82.94 363 ALA A C 1
ATOM 2803 O O . ALA A 1 363 ? -37.738 -5.486 -8.257 1.00 82.94 363 ALA A O 1
ATOM 2804 N N . ALA A 1 364 ? -38.356 -6.856 -9.930 1.00 83.00 364 ALA A N 1
ATOM 2805 C CA . ALA A 1 364 ? -37.043 -6.911 -10.576 1.00 83.00 364 ALA A CA 1
ATOM 2806 C C . ALA A 1 364 ? -36.622 -5.553 -11.168 1.00 83.00 364 ALA A C 1
ATOM 2808 O O . ALA A 1 364 ? -35.461 -5.157 -11.080 1.00 83.00 364 ALA A O 1
ATOM 2809 N N . GLU A 1 365 ? -37.569 -4.809 -11.735 1.00 88.56 365 GLU A N 1
ATOM 2810 C CA . GLU A 1 365 ? -37.342 -3.461 -12.258 1.00 88.56 365 GLU A CA 1
ATOM 2811 C C . GLU A 1 365 ? -37.043 -2.446 -11.140 1.00 88.56 365 GLU A C 1
ATOM 2813 O O . GLU A 1 365 ? -36.068 -1.694 -11.239 1.00 88.56 365 GLU A O 1
ATOM 2818 N N . LYS A 1 366 ? -37.801 -2.480 -10.031 1.00 91.56 366 LYS A N 1
ATOM 2819 C CA . LYS A 1 366 ? -37.517 -1.662 -8.835 1.00 91.56 366 LYS A CA 1
ATOM 2820 C C . LYS A 1 366 ? -36.143 -1.964 -8.253 1.00 91.56 366 LYS A C 1
ATOM 2822 O O . LYS A 1 366 ? -35.413 -1.040 -7.910 1.00 91.56 366 LYS A O 1
ATOM 2827 N N . GLU A 1 367 ? -35.782 -3.241 -8.165 1.00 88.81 367 GLU A N 1
ATOM 2828 C CA . GLU A 1 367 ? -34.471 -3.690 -7.696 1.00 88.81 367 GLU A CA 1
ATOM 2829 C C . GLU A 1 367 ? -33.337 -3.099 -8.555 1.00 88.81 367 GLU A C 1
ATOM 2831 O O . GLU A 1 367 ? -32.363 -2.562 -8.022 1.00 88.81 367 GLU A O 1
ATOM 2836 N N . ASN A 1 368 ? -33.482 -3.136 -9.884 1.00 86.75 368 ASN A N 1
ATOM 2837 C CA . ASN A 1 368 ? -32.492 -2.599 -10.817 1.00 86.75 368 ASN A CA 1
ATOM 2838 C C . ASN A 1 368 ? -32.314 -1.083 -10.666 1.00 86.75 368 ASN A C 1
ATOM 2840 O O . ASN A 1 368 ? -31.184 -0.610 -10.530 1.00 86.75 368 ASN A O 1
ATOM 2844 N N . ILE A 1 369 ? -33.409 -0.315 -10.631 1.00 90.56 369 ILE A N 1
ATOM 2845 C CA . ILE A 1 369 ? -33.337 1.142 -10.434 1.00 90.56 369 ILE A CA 1
ATOM 2846 C C . ILE A 1 369 ? -32.767 1.474 -9.055 1.00 90.56 369 ILE A C 1
ATOM 2848 O O . ILE A 1 369 ? -31.888 2.329 -8.947 1.00 90.56 369 ILE A O 1
ATOM 2852 N N . ALA A 1 370 ? -33.214 0.788 -8.003 1.00 89.88 370 ALA A N 1
ATOM 2853 C CA . ALA A 1 370 ? -32.750 1.044 -6.647 1.00 89.88 370 ALA A CA 1
ATOM 2854 C C . ALA A 1 370 ? -31.242 0.790 -6.495 1.00 89.88 370 ALA A C 1
ATOM 2856 O O . ALA A 1 370 ? -30.558 1.605 -5.876 1.00 89.88 370 ALA A O 1
ATOM 2857 N N . ARG A 1 371 ? -30.691 -0.260 -7.127 1.00 87.75 371 ARG A N 1
ATOM 2858 C CA . ARG A 1 371 ? -29.234 -0.491 -7.183 1.00 87.75 371 ARG A CA 1
ATOM 2859 C C . ARG A 1 371 ? -28.496 0.637 -7.899 1.00 87.75 371 ARG A C 1
ATOM 2861 O O . ARG A 1 371 ? -27.452 1.082 -7.421 1.00 87.75 371 ARG A O 1
ATOM 2868 N N . ILE A 1 372 ? -29.038 1.119 -9.020 1.00 84.50 372 ILE A N 1
ATOM 2869 C CA . ILE A 1 372 ? -28.448 2.235 -9.771 1.00 84.50 372 ILE A CA 1
ATOM 2870 C C . ILE A 1 372 ? -28.416 3.501 -8.913 1.00 84.50 372 ILE A C 1
ATOM 2872 O O . ILE A 1 372 ? -27.381 4.163 -8.877 1.00 84.50 372 ILE A O 1
ATOM 2876 N N . ILE A 1 373 ? -29.517 3.827 -8.224 1.00 87.75 373 ILE A N 1
ATOM 2877 C CA . ILE A 1 373 ? -29.623 4.992 -7.331 1.00 87.75 373 ILE A CA 1
ATOM 2878 C C . ILE A 1 373 ? -28.640 4.855 -6.165 1.00 87.75 373 ILE A C 1
ATOM 2880 O O . ILE A 1 373 ? -27.864 5.778 -5.924 1.00 87.75 373 ILE A O 1
ATOM 2884 N N . LEU A 1 374 ? -28.600 3.693 -5.502 1.00 85.62 374 LEU A N 1
ATOM 2885 C CA . LEU A 1 374 ? -27.707 3.416 -4.371 1.00 85.62 374 LEU A CA 1
ATOM 2886 C C . LEU A 1 374 ? -26.222 3.638 -4.724 1.00 85.62 374 LEU A C 1
ATOM 2888 O O . LEU A 1 374 ? -25.436 4.064 -3.881 1.00 85.62 374 LEU A O 1
ATOM 2892 N N . GLY A 1 375 ? -25.839 3.409 -5.985 1.00 74.31 375 GLY A N 1
ATOM 2893 C CA . GLY A 1 375 ? -24.481 3.633 -6.488 1.00 74.31 375 GLY A CA 1
ATOM 2894 C C . GLY A 1 375 ? -24.107 5.093 -6.794 1.00 74.31 375 GLY A C 1
ATOM 2895 O O . GLY A 1 375 ? -22.936 5.364 -7.084 1.00 74.31 375 GLY A O 1
ATOM 2896 N N . LYS A 1 376 ? -25.048 6.047 -6.756 1.00 85.94 376 LYS A N 1
ATOM 2897 C CA . LYS A 1 376 ? -24.807 7.446 -7.161 1.00 85.94 376 LYS A CA 1
ATOM 2898 C C . LYS A 1 376 ? -24.048 8.243 -6.103 1.00 85.94 376 LYS A C 1
ATOM 2900 O O . LYS A 1 376 ? -24.228 8.055 -4.904 1.00 85.94 376 LYS A O 1
ATOM 2905 N N . SER A 1 377 ? -23.247 9.208 -6.559 1.00 71.31 377 SER A N 1
ATOM 2906 C CA . SER A 1 377 ? -22.471 10.112 -5.696 1.00 71.31 377 SER A CA 1
ATOM 2907 C C . SER A 1 377 ? -23.336 10.859 -4.678 1.00 71.31 377 SER A C 1
ATOM 2909 O O . SER A 1 377 ? -22.932 10.983 -3.529 1.00 71.31 377 SER A O 1
ATOM 2911 N N . ALA A 1 378 ? -24.544 11.278 -5.065 1.00 81.88 378 ALA A N 1
ATOM 2912 C CA . ALA A 1 378 ? -25.496 11.939 -4.171 1.00 81.88 378 ALA A CA 1
ATOM 2913 C C . ALA A 1 378 ? -25.900 11.065 -2.968 1.00 81.88 378 ALA A C 1
ATOM 2915 O O . ALA A 1 378 ? -26.080 11.586 -1.873 1.00 81.88 378 ALA A O 1
ATOM 2916 N N . ILE A 1 379 ? -25.995 9.743 -3.153 1.00 85.81 379 ILE A N 1
ATOM 2917 C CA . ILE A 1 379 ? -26.299 8.799 -2.067 1.00 85.81 379 ILE A CA 1
ATOM 2918 C C . ILE A 1 379 ? -25.057 8.527 -1.229 1.00 85.81 379 ILE A C 1
ATOM 2920 O O . ILE A 1 379 ? -25.138 8.483 -0.006 1.00 85.81 379 ILE A O 1
ATOM 2924 N N . LYS A 1 380 ? -23.886 8.426 -1.868 1.00 77.69 380 LYS A N 1
ATOM 2925 C CA . LYS A 1 380 ? -22.606 8.314 -1.154 1.00 77.69 380 LYS A CA 1
ATOM 2926 C C . LYS A 1 380 ? -22.344 9.527 -0.251 1.00 77.69 380 LYS A C 1
ATOM 2928 O O . LYS A 1 380 ? -21.802 9.349 0.829 1.00 77.69 380 LYS A O 1
ATOM 2933 N N . ALA A 1 381 ? -22.794 10.724 -0.634 1.00 79.81 381 ALA A N 1
ATOM 2934 C CA . ALA A 1 381 ? -22.666 11.938 0.176 1.00 79.81 381 ALA A CA 1
ATOM 2935 C C . ALA A 1 381 ? -23.497 11.919 1.478 1.00 79.81 381 ALA A C 1
ATOM 2937 O O . ALA A 1 381 ? -23.242 12.722 2.373 1.00 79.81 381 ALA A O 1
ATOM 2938 N N . LEU A 1 382 ? -24.457 10.995 1.645 1.00 81.44 382 LEU A N 1
ATOM 2939 C CA . LEU A 1 382 ? -25.190 10.844 2.912 1.00 81.44 382 LEU A CA 1
ATOM 2940 C C . LEU A 1 382 ? -24.259 10.526 4.090 1.00 81.44 382 LEU A C 1
ATOM 2942 O O . LEU A 1 382 ? -24.514 10.984 5.205 1.00 81.44 382 LEU A O 1
ATOM 2946 N N . SER A 1 383 ? -23.142 9.828 3.855 1.00 73.75 383 SER A N 1
ATOM 2947 C CA . SER A 1 383 ? -22.194 9.508 4.927 1.00 73.75 383 SER A CA 1
ATOM 2948 C C . SER A 1 383 ? -21.540 10.752 5.534 1.00 73.75 383 SER A C 1
ATOM 2950 O O . SER A 1 383 ? -21.191 10.738 6.711 1.00 73.75 383 SER A O 1
ATOM 2952 N N . GLU A 1 384 ? -21.415 11.845 4.772 1.00 78.12 384 GLU A N 1
ATOM 2953 C CA . GLU A 1 384 ? -20.911 13.136 5.274 1.00 78.12 384 GLU A CA 1
ATOM 2954 C C . GLU A 1 384 ? -21.879 13.761 6.286 1.00 78.12 384 GLU A C 1
ATOM 2956 O O . GLU A 1 384 ? -21.463 14.435 7.226 1.00 78.12 384 GLU A O 1
ATOM 2961 N N . LYS A 1 385 ? -23.175 13.460 6.142 1.00 84.31 385 LYS A N 1
ATOM 2962 C CA . LYS A 1 385 ? -24.231 13.823 7.094 1.00 84.31 385 LYS A CA 1
ATOM 2963 C C . LYS A 1 385 ? -24.397 12.797 8.218 1.00 84.31 385 LYS A C 1
ATOM 2965 O O . LYS A 1 385 ? -25.311 12.931 9.022 1.00 84.31 385 LYS A O 1
ATOM 2970 N N . LYS A 1 386 ? -23.516 11.789 8.301 1.00 86.62 386 LYS A N 1
ATOM 2971 C CA . LYS A 1 386 ? -23.625 10.650 9.229 1.00 86.62 386 LYS A CA 1
ATOM 2972 C C . LYS A 1 386 ? -24.927 9.855 9.004 1.00 86.62 386 LYS A C 1
ATOM 2974 O O . LYS A 1 386 ? -25.513 9.333 9.949 1.00 86.62 386 LYS A O 1
ATOM 2979 N N . GLU A 1 387 ? -25.366 9.739 7.749 1.00 91.00 387 GLU A N 1
ATOM 2980 C CA . GLU A 1 387 ? -26.578 9.024 7.332 1.00 91.00 387 GLU A CA 1
ATOM 2981 C C . GLU A 1 387 ? -26.290 7.977 6.243 1.00 91.00 387 GLU A C 1
ATOM 2983 O O . GLU A 1 387 ? -25.275 8.022 5.550 1.00 91.00 387 GLU A O 1
ATOM 2988 N N . TYR A 1 388 ? -27.207 7.029 6.060 1.00 88.31 388 TYR A N 1
ATOM 2989 C CA . TYR A 1 388 ? -27.219 6.078 4.949 1.00 88.31 388 TYR A CA 1
ATOM 2990 C C . TYR A 1 388 ? -28.656 5.770 4.509 1.00 88.31 388 TYR A C 1
ATOM 2992 O O . TYR A 1 388 ? -29.621 6.140 5.170 1.00 88.31 388 TYR A O 1
ATOM 3000 N N . THR A 1 389 ? -28.819 5.071 3.390 1.00 92.31 389 THR A N 1
ATOM 3001 C CA . THR A 1 389 ? -30.105 4.490 2.977 1.00 92.31 389 THR A CA 1
ATOM 3002 C C . THR A 1 389 ? -29.900 3.032 2.574 1.00 92.31 389 THR A C 1
ATOM 3004 O O . THR A 1 389 ? -28.764 2.576 2.420 1.00 92.31 389 THR A O 1
ATOM 3007 N N . THR A 1 390 ? -30.987 2.285 2.421 1.00 90.56 390 THR A N 1
ATOM 3008 C CA . THR A 1 390 ? -30.956 0.870 2.042 1.00 90.56 390 THR A CA 1
ATOM 3009 C C . THR A 1 390 ? -31.608 0.661 0.685 1.00 90.56 390 THR A C 1
ATOM 3011 O O . THR A 1 390 ? -32.430 1.459 0.234 1.00 90.56 390 THR A O 1
ATOM 3014 N N . LEU A 1 391 ? -31.266 -0.457 0.041 1.00 90.75 391 LEU A N 1
ATOM 3015 C CA . LEU A 1 391 ? -31.918 -0.879 -1.195 1.00 90.75 391 LEU A CA 1
ATOM 3016 C C . LEU A 1 391 ? -33.443 -0.970 -1.017 1.00 90.75 391 LEU A C 1
ATOM 3018 O O . LEU A 1 391 ? -34.192 -0.477 -1.856 1.00 90.75 391 LEU A O 1
ATOM 3022 N N . GLU A 1 392 ? -33.891 -1.529 0.110 1.00 92.44 392 GLU A N 1
ATOM 3023 C CA . GLU A 1 392 ? -35.312 -1.664 0.440 1.00 92.44 392 GLU A CA 1
ATOM 3024 C C . GLU A 1 392 ? -36.004 -0.312 0.645 1.00 92.44 392 GLU A C 1
ATOM 3026 O O . GLU A 1 392 ? -37.115 -0.119 0.154 1.00 92.44 392 GLU A O 1
ATOM 3031 N N . ALA A 1 393 ? -35.345 0.659 1.285 1.00 91.62 393 ALA A N 1
ATOM 3032 C CA . ALA A 1 393 ? -35.899 2.003 1.442 1.00 91.62 393 ALA A CA 1
ATOM 3033 C C . ALA A 1 393 ? -36.071 2.713 0.089 1.00 91.62 393 ALA A C 1
ATOM 3035 O O . ALA A 1 393 ? -37.105 3.336 -0.151 1.00 91.62 393 ALA A O 1
ATOM 3036 N N . ILE A 1 394 ? -35.101 2.579 -0.821 1.00 95.00 394 ILE A N 1
ATOM 3037 C CA . ILE A 1 394 ? -35.202 3.148 -2.173 1.00 95.00 394 ILE A CA 1
ATOM 3038 C C . ILE A 1 394 ? -36.315 2.454 -2.968 1.00 95.00 394 ILE A C 1
ATOM 3040 O O . ILE A 1 394 ? -37.120 3.130 -3.607 1.00 95.00 394 ILE A O 1
ATOM 3044 N N . LYS A 1 395 ? -36.411 1.119 -2.899 1.00 94.12 395 LYS A N 1
ATOM 3045 C CA . LYS A 1 395 ? -37.500 0.348 -3.527 1.00 94.12 395 LYS A CA 1
ATOM 3046 C C . LYS A 1 395 ? -38.873 0.789 -3.030 1.00 94.12 395 LYS A C 1
ATOM 3048 O O . LYS A 1 395 ? -39.789 0.914 -3.840 1.00 94.12 395 LYS A O 1
ATOM 3053 N N . ALA A 1 396 ? -39.004 1.047 -1.730 1.00 92.88 396 ALA A N 1
ATOM 3054 C CA . ALA A 1 396 ? -40.233 1.563 -1.138 1.00 92.88 396 ALA A CA 1
ATOM 3055 C C . ALA A 1 396 ? -40.581 2.974 -1.652 1.00 92.88 396 ALA A C 1
ATOM 3057 O O . ALA A 1 396 ? -41.757 3.280 -1.830 1.00 92.88 396 ALA A O 1
ATOM 3058 N N . GLY A 1 397 ? -39.576 3.806 -1.950 1.00 92.38 397 GLY A N 1
ATOM 3059 C CA . GLY A 1 397 ? -39.759 5.136 -2.545 1.00 92.38 397 GLY A CA 1
ATOM 3060 C C . GLY A 1 397 ? -40.141 5.135 -4.034 1.00 92.38 397 GLY A C 1
ATOM 3061 O O . GLY A 1 397 ? -40.681 6.125 -4.528 1.00 92.38 397 GLY A O 1
ATOM 3062 N N . LEU A 1 398 ? -39.893 4.038 -4.761 1.00 94.69 398 LEU A N 1
ATOM 3063 C CA . LEU A 1 398 ? -40.274 3.875 -6.170 1.00 94.69 398 LEU A CA 1
ATOM 3064 C C . LEU A 1 398 ? -41.751 3.468 -6.283 1.00 94.69 398 LEU A C 1
ATOM 3066 O O . LEU A 1 398 ? -42.096 2.282 -6.297 1.00 94.69 398 LEU A O 1
ATOM 3070 N N . THR A 1 399 ? -42.629 4.462 -6.362 1.00 93.62 399 THR A N 1
ATOM 3071 C CA . THR A 1 399 ? -44.090 4.293 -6.367 1.00 93.62 399 THR A CA 1
ATOM 3072 C C . THR A 1 399 ? -44.728 4.373 -7.752 1.00 93.62 399 THR A C 1
ATOM 3074 O O . THR A 1 399 ? -45.841 3.882 -7.916 1.00 93.62 399 THR A O 1
ATOM 3077 N N . LYS A 1 400 ? -44.049 4.953 -8.751 1.00 92.12 400 LYS A N 1
ATOM 3078 C CA . LYS A 1 400 ? -44.539 5.010 -10.141 1.00 92.12 400 LYS A CA 1
ATOM 3079 C C . LYS A 1 400 ? -44.115 3.785 -10.950 1.00 92.12 400 LYS A C 1
ATOM 3081 O O . LYS A 1 400 ? -43.090 3.174 -10.657 1.00 92.12 400 LYS A O 1
ATOM 3086 N N . ASP A 1 401 ? -44.845 3.494 -12.024 1.00 90.62 401 ASP A N 1
ATOM 3087 C CA . ASP A 1 401 ? -44.489 2.438 -12.984 1.00 90.62 401 ASP A CA 1
ATOM 3088 C C . ASP A 1 401 ? -43.309 2.825 -13.881 1.00 90.62 401 ASP A C 1
ATOM 3090 O O . ASP A 1 401 ? -42.545 1.963 -14.313 1.00 90.62 401 ASP A O 1
ATOM 3094 N N . VAL A 1 402 ? -43.144 4.122 -14.159 1.00 92.94 402 VAL A N 1
ATOM 3095 C CA . VAL A 1 402 ? -42.039 4.674 -14.950 1.00 92.94 402 VAL A CA 1
ATOM 3096 C C . VAL A 1 402 ? -41.615 6.017 -14.365 1.00 92.94 402 VAL A C 1
ATOM 3098 O O . VAL A 1 402 ? -42.464 6.863 -14.085 1.00 92.94 402 VAL A O 1
ATOM 3101 N N . TYR A 1 403 ? -40.304 6.216 -14.232 1.00 93.12 403 TYR A N 1
ATOM 3102 C CA . TYR A 1 403 ? -39.682 7.493 -13.896 1.00 93.12 403 TYR A CA 1
ATOM 3103 C C . TYR A 1 403 ? -38.889 8.054 -15.078 1.00 93.12 403 TYR A C 1
ATOM 3105 O O . TYR A 1 403 ? -38.083 7.358 -15.704 1.00 93.12 403 TYR A O 1
ATOM 3113 N N . ASN A 1 404 ? -39.073 9.338 -15.351 1.00 92.19 404 ASN A N 1
ATOM 3114 C CA . ASN A 1 404 ? -38.408 10.100 -16.392 1.00 92.19 404 ASN A CA 1
ATOM 3115 C C . ASN A 1 404 ? -37.397 11.100 -15.823 1.00 92.19 404 ASN A C 1
ATOM 3117 O O . ASN A 1 404 ? -37.302 11.326 -14.616 1.00 92.19 404 ASN A O 1
ATOM 3121 N N . LYS A 1 405 ? -36.619 11.710 -16.716 1.00 92.00 405 LYS A N 1
ATOM 3122 C CA . LYS A 1 405 ? -35.589 12.679 -16.362 1.00 92.00 405 LYS A CA 1
ATOM 3123 C C . LYS A 1 405 ? -36.218 13.852 -15.611 1.00 92.00 405 LYS A C 1
ATOM 3125 O O . LYS A 1 405 ? -37.255 14.370 -16.013 1.00 92.00 405 LYS A O 1
ATOM 3130 N N . ASN A 1 406 ? -35.539 14.291 -14.558 1.00 90.56 406 ASN A N 1
ATOM 3131 C CA . ASN A 1 406 ? -35.936 15.336 -13.614 1.00 90.56 406 ASN A CA 1
ATOM 3132 C C . ASN A 1 406 ? -37.090 14.974 -12.667 1.00 90.56 406 ASN A C 1
ATOM 3134 O O . ASN A 1 406 ? -37.410 15.774 -11.788 1.00 90.56 406 ASN A O 1
ATOM 3138 N N . GLU A 1 407 ? -37.691 13.788 -12.783 1.00 93.75 407 GLU A N 1
ATOM 3139 C CA . GLU A 1 407 ? -38.626 13.320 -11.762 1.00 93.75 407 GLU A CA 1
ATOM 3140 C C . GLU A 1 407 ? -37.889 12.945 -10.479 1.00 93.75 407 GLU A C 1
ATOM 3142 O O . GLU A 1 407 ? -36.710 12.587 -10.496 1.00 93.75 407 GLU A O 1
ATOM 3147 N N . LYS A 1 408 ? -38.591 13.037 -9.351 1.00 94.00 408 LYS A N 1
ATOM 3148 C CA . LYS A 1 408 ? -37.998 12.860 -8.030 1.00 94.00 408 LYS A CA 1
ATOM 3149 C C . LYS A 1 408 ? -38.520 11.606 -7.344 1.00 94.00 408 LYS A C 1
ATOM 3151 O O . LYS A 1 408 ? -39.691 11.254 -7.477 1.00 94.00 408 LYS A O 1
ATOM 3156 N N . VAL A 1 409 ? -37.635 10.956 -6.602 1.00 94.94 409 VAL A N 1
ATOM 3157 C CA . VAL A 1 409 ? -37.921 9.795 -5.760 1.00 94.94 409 VAL A CA 1
ATOM 3158 C C . VAL A 1 409 ? -37.507 10.146 -4.341 1.00 94.94 409 VAL A C 1
ATOM 3160 O O . VAL A 1 409 ? -36.360 10.526 -4.121 1.00 94.94 409 VAL A O 1
ATOM 3163 N N . THR A 1 410 ? -38.417 9.991 -3.385 1.00 96.12 410 THR A N 1
ATOM 3164 C CA . THR A 1 410 ? -38.140 10.246 -1.969 1.00 96.12 410 THR A CA 1
ATOM 3165 C C . THR A 1 410 ? -38.126 8.930 -1.210 1.00 96.12 410 THR A C 1
ATOM 3167 O O . THR A 1 410 ? -39.047 8.128 -1.348 1.00 96.12 410 THR A O 1
ATOM 3170 N N . PHE A 1 411 ? -37.090 8.695 -0.410 1.00 95.94 411 PHE A N 1
ATOM 3171 C CA . PHE A 1 411 ? -36.945 7.475 0.388 1.00 95.94 411 PHE A CA 1
ATOM 3172 C C . PHE A 1 411 ? -36.323 7.753 1.756 1.00 95.94 411 PHE A C 1
ATOM 3174 O O . PHE A 1 411 ? -35.688 8.782 1.975 1.00 95.94 411 PHE A O 1
ATOM 3181 N N . GLN A 1 412 ? -36.515 6.815 2.683 1.00 94.12 412 GLN A N 1
ATOM 3182 C CA . GLN A 1 412 ? -36.035 6.910 4.059 1.00 94.12 412 GLN A CA 1
ATOM 3183 C C . GLN A 1 412 ? -34.498 6.862 4.132 1.00 94.12 412 GLN A C 1
ATOM 3185 O O . GLN A 1 412 ? -33.849 6.046 3.468 1.00 94.12 412 GLN A O 1
ATOM 3190 N N . THR A 1 413 ? -33.923 7.702 4.990 1.00 93.19 413 THR A N 1
ATOM 3191 C CA . THR A 1 413 ? -32.536 7.608 5.454 1.00 93.19 413 THR A CA 1
ATOM 3192 C C . THR A 1 413 ? -32.481 7.190 6.915 1.00 93.19 413 THR A C 1
ATOM 3194 O O . THR A 1 413 ? -33.429 7.352 7.693 1.00 93.19 413 THR A O 1
ATOM 3197 N N . PHE A 1 414 ? -31.341 6.632 7.285 1.00 89.69 414 PHE A N 1
ATOM 3198 C CA . PHE A 1 414 ? -31.050 6.071 8.588 1.00 89.69 414 PHE A CA 1
ATOM 3199 C C . PHE A 1 414 ? -29.734 6.639 9.109 1.00 89.69 414 PHE A C 1
ATOM 3201 O O . PHE A 1 414 ? -28.846 6.975 8.325 1.00 89.69 414 PHE A O 1
ATOM 3208 N N . LYS A 1 415 ? -29.579 6.723 10.427 1.00 85.75 415 LYS A N 1
ATOM 3209 C CA . LYS A 1 415 ? -28.354 7.236 11.040 1.00 85.75 415 LYS A CA 1
ATOM 3210 C C . LYS A 1 415 ? -27.230 6.207 10.954 1.00 85.75 415 LYS A C 1
ATOM 3212 O O . LYS A 1 415 ? -27.433 5.002 11.102 1.00 85.75 415 LYS A O 1
ATOM 3217 N N . LEU A 1 416 ? -26.018 6.692 10.734 1.00 79.06 416 LEU A N 1
ATOM 3218 C CA . LEU A 1 416 ? -24.805 5.922 10.954 1.00 79.06 416 LEU A CA 1
ATOM 3219 C C . LEU A 1 416 ? -24.365 6.124 12.404 1.00 79.06 416 LEU A C 1
ATOM 3221 O O . LEU A 1 416 ? -24.219 7.241 12.889 1.00 79.06 416 LEU A O 1
ATOM 3225 N N . GLY A 1 417 ? -24.154 5.023 13.105 1.00 76.94 417 GLY A N 1
ATOM 3226 C CA . GLY A 1 417 ? -23.618 4.961 14.451 1.00 76.94 417 GLY A CA 1
ATOM 3227 C C . GLY A 1 417 ? -22.102 5.063 14.442 1.00 76.94 417 GLY A C 1
ATOM 3228 O O . GLY A 1 417 ? -21.430 4.586 13.521 1.00 76.94 417 GLY A O 1
ATOM 3229 N N . ALA A 1 418 ? -21.576 5.669 15.503 1.00 77.38 418 ALA A N 1
ATOM 3230 C CA . ALA A 1 418 ? -20.147 5.781 15.725 1.00 77.38 418 ALA A CA 1
ATOM 3231 C C . ALA A 1 418 ? -19.521 4.408 16.015 1.00 77.38 418 ALA A C 1
ATOM 3233 O O . ALA A 1 418 ? -20.014 3.627 16.830 1.00 77.38 418 ALA A O 1
ATOM 3234 N N . GLU A 1 419 ? -18.393 4.155 15.374 1.00 78.19 419 GLU A N 1
ATOM 3235 C CA . GLU A 1 419 ? -17.517 3.014 15.556 1.00 78.19 419 GLU A CA 1
ATOM 3236 C C . GLU A 1 419 ? -16.094 3.536 15.775 1.00 78.19 419 GLU A C 1
ATOM 3238 O O . GLU A 1 419 ? -15.633 4.446 15.086 1.00 78.19 419 GLU A O 1
ATOM 3243 N N . PHE A 1 420 ? -15.389 2.973 16.753 1.00 81.06 420 PHE A N 1
ATOM 3244 C CA . PHE A 1 420 ? -14.007 3.342 17.046 1.00 81.06 420 PHE A CA 1
ATOM 3245 C C . PHE A 1 420 ? -13.079 2.381 16.317 1.00 81.06 420 PHE A C 1
ATOM 3247 O O . PHE A 1 420 ? -12.770 1.296 16.810 1.00 81.06 420 PHE A O 1
ATOM 3254 N N . LYS A 1 421 ? -12.655 2.764 15.113 1.00 75.50 421 LYS A N 1
ATOM 3255 C CA . LYS A 1 421 ? -11.767 1.936 14.303 1.00 75.50 421 LYS A CA 1
ATOM 3256 C C . LYS A 1 421 ? -10.340 2.077 14.784 1.00 75.50 421 LYS A C 1
ATOM 3258 O O . LYS A 1 421 ? -9.790 3.179 14.815 1.00 75.50 421 LYS A O 1
ATOM 3263 N N . LYS A 1 422 ? -9.747 0.940 15.141 1.00 80.38 422 LYS A N 1
ATOM 3264 C CA . LYS A 1 422 ? -8.337 0.841 15.505 1.00 80.38 422 LYS A CA 1
ATOM 3265 C C . LYS A 1 422 ? -7.468 1.417 14.388 1.00 80.38 422 LYS A C 1
ATOM 3267 O O . LYS A 1 422 ? -7.623 1.055 13.223 1.00 80.38 422 LYS A O 1
ATOM 3272 N N . VAL A 1 423 ? -6.552 2.300 14.762 1.00 73.31 423 VAL A N 1
ATOM 3273 C CA . VAL A 1 423 ? -5.511 2.841 13.893 1.00 73.31 423 VAL A CA 1
ATOM 3274 C C . VAL A 1 423 ? -4.153 2.468 14.465 1.00 73.31 423 VAL A C 1
ATOM 3276 O O . VAL A 1 423 ? -3.945 2.503 15.674 1.00 73.31 423 VAL A O 1
ATOM 3279 N N . ASN A 1 424 ? -3.225 2.113 13.582 1.00 78.62 424 ASN A N 1
ATOM 3280 C CA . ASN A 1 424 ? -1.885 1.676 13.976 1.00 78.62 424 ASN A CA 1
ATOM 3281 C C . ASN A 1 424 ? -0.823 2.757 13.726 1.00 78.62 424 ASN A C 1
ATOM 3283 O O . ASN A 1 424 ? 0.341 2.546 14.043 1.00 78.62 424 ASN A O 1
ATOM 3287 N N . SER A 1 425 ? -1.206 3.909 13.167 1.00 79.75 425 SER A N 1
ATOM 3288 C CA . SER A 1 425 ? -0.327 5.068 13.049 1.00 79.75 425 SER A CA 1
ATOM 3289 C C . SER A 1 425 ? -1.103 6.383 12.986 1.00 79.75 425 SER A C 1
ATOM 3291 O O . SER A 1 425 ? -2.274 6.419 12.590 1.00 79.75 425 SER A O 1
ATOM 3293 N N . ALA A 1 426 ? -0.432 7.474 13.347 1.00 78.44 426 ALA A N 1
ATOM 3294 C CA . ALA A 1 426 ? -0.857 8.840 13.061 1.00 78.44 426 ALA A CA 1
ATOM 3295 C C . ALA A 1 426 ? 0.339 9.800 13.171 1.00 78.44 426 ALA A C 1
ATOM 3297 O O . ALA A 1 426 ? 1.256 9.543 13.957 1.00 78.44 426 ALA A O 1
ATOM 3298 N N . PRO A 1 427 ? 0.354 10.925 12.433 1.00 78.06 427 PRO A N 1
ATOM 3299 C CA . PRO A 1 427 ? 1.329 11.974 12.692 1.00 78.06 427 PRO A CA 1
ATOM 3300 C C . PRO A 1 427 ? 1.074 12.641 14.048 1.00 78.06 427 PRO A C 1
ATOM 3302 O O . PRO A 1 427 ? -0.055 12.663 14.544 1.00 78.06 427 PRO A O 1
ATOM 3305 N N . LEU A 1 428 ? 2.119 13.254 14.609 1.00 85.12 428 LEU A N 1
ATOM 3306 C CA . LEU A 1 428 ? 1.958 14.206 15.707 1.00 85.12 428 LEU A CA 1
ATOM 3307 C C . LEU A 1 428 ? 0.944 15.288 15.326 1.00 85.12 428 LEU A C 1
ATOM 3309 O O . LEU A 1 428 ? 0.793 15.606 14.146 1.00 85.12 428 LEU A O 1
ATOM 3313 N N . ASP A 1 429 ? 0.295 15.867 16.333 1.00 86.88 429 ASP A N 1
ATOM 3314 C CA . ASP A 1 429 ? -0.765 16.870 16.180 1.00 86.88 429 ASP A CA 1
ATOM 3315 C C . ASP A 1 429 ? -2.096 16.299 15.639 1.00 86.88 429 ASP A C 1
ATOM 3317 O O . ASP A 1 429 ? -2.971 17.046 15.210 1.00 86.88 429 ASP A O 1
ATOM 3321 N N . THR A 1 430 ? -2.292 14.974 15.700 1.00 85.75 430 THR A N 1
ATOM 3322 C CA . THR A 1 430 ? -3.556 14.311 15.318 1.00 85.75 430 THR A CA 1
ATOM 3323 C C . THR A 1 430 ? -4.479 14.098 16.517 1.00 85.75 430 THR A C 1
ATOM 3325 O O . THR A 1 430 ? -4.033 13.668 17.579 1.00 85.75 430 THR A O 1
ATOM 3328 N N . LYS A 1 431 ? -5.786 14.318 16.340 1.00 90.06 431 LYS A N 1
ATOM 3329 C CA . LYS A 1 431 ? -6.821 13.959 17.323 1.00 90.06 431 LYS A CA 1
ATOM 3330 C C . LYS A 1 431 ? -7.208 12.480 17.194 1.00 90.06 431 LYS A C 1
ATOM 3332 O O . LYS A 1 431 ? -7.502 12.017 16.092 1.00 90.06 431 LYS A O 1
ATOM 3337 N N . LEU A 1 432 ? -7.194 11.740 18.300 1.00 94.06 432 LEU A N 1
ATOM 3338 C CA . LEU A 1 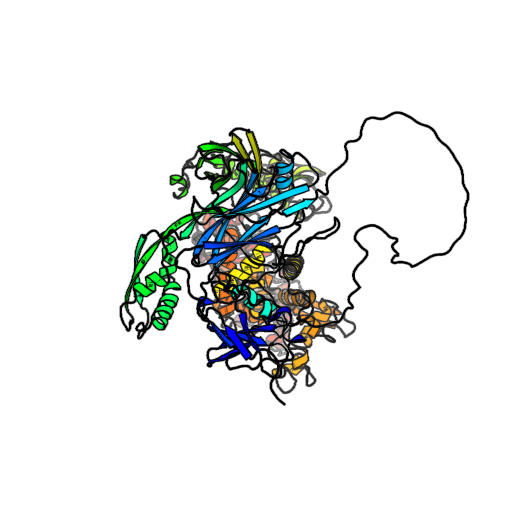432 ? -7.422 10.291 18.373 1.00 94.06 432 LEU A CA 1
ATOM 3339 C C . LEU A 1 432 ? -8.238 9.930 19.620 1.00 94.06 432 LEU A C 1
ATOM 3341 O O . LEU A 1 432 ? -8.483 10.767 20.480 1.00 94.06 432 LEU A O 1
ATOM 3345 N N . TYR A 1 433 ? -8.616 8.661 19.735 1.00 95.62 433 TYR A N 1
ATOM 3346 C CA . TYR A 1 433 ? -9.119 8.075 20.973 1.00 95.62 433 TYR A CA 1
ATOM 3347 C C . TYR A 1 433 ? -8.141 7.028 21.495 1.00 95.62 433 TYR A C 1
ATOM 3349 O O . TYR A 1 433 ? -7.663 6.196 20.724 1.00 95.62 433 TYR A O 1
ATOM 3357 N N . LEU A 1 434 ? -7.896 7.024 22.802 1.00 97.38 434 LEU A N 1
ATOM 3358 C CA . LEU A 1 434 ? -7.398 5.845 23.504 1.00 97.38 434 LEU A CA 1
ATOM 3359 C C . LEU A 1 434 ? -8.600 4.977 23.866 1.00 97.38 434 LEU A C 1
ATOM 3361 O O . LEU A 1 434 ? -9.533 5.454 24.511 1.00 97.38 434 LEU A O 1
ATOM 3365 N N . VAL A 1 435 ? -8.594 3.722 23.432 1.00 94.75 435 VAL A N 1
ATOM 3366 C CA . VAL A 1 435 ? -9.688 2.781 23.672 1.00 94.75 435 VAL A CA 1
ATOM 3367 C C . VAL A 1 435 ? -9.150 1.558 24.390 1.00 94.75 435 VAL A C 1
ATOM 3369 O O . VAL A 1 435 ? -8.155 0.988 23.951 1.00 94.75 435 VAL A O 1
ATOM 3372 N N . ALA A 1 436 ? -9.823 1.126 25.453 1.00 91.88 436 ALA A N 1
ATOM 3373 C CA . ALA A 1 436 ? -9.593 -0.180 26.062 1.00 91.88 436 ALA A CA 1
ATOM 3374 C C . ALA A 1 436 ? -10.901 -0.966 26.146 1.00 91.88 436 ALA A C 1
ATOM 3376 O O . ALA A 1 436 ? -11.949 -0.417 26.479 1.00 91.88 436 ALA A O 1
ATOM 3377 N N . ARG A 1 437 ? -10.828 -2.256 25.813 1.00 86.62 437 ARG A N 1
ATOM 3378 C CA . ARG A 1 437 ? -11.933 -3.209 25.946 1.00 86.62 437 ARG A CA 1
ATOM 3379 C C . ARG A 1 437 ? -11.693 -4.071 27.169 1.00 86.62 437 ARG A C 1
ATOM 3381 O O . ARG A 1 437 ? -10.579 -4.543 27.386 1.00 86.62 437 ARG A O 1
ATOM 3388 N N . THR A 1 438 ? -12.742 -4.300 27.932 1.00 81.44 438 THR A N 1
ATOM 3389 C CA . THR A 1 438 ? -12.700 -4.980 29.222 1.00 81.44 438 THR A CA 1
ATOM 3390 C C . THR A 1 438 ? -13.885 -5.929 29.358 1.00 81.44 438 THR A C 1
ATOM 3392 O O . THR A 1 438 ? -14.939 -5.686 28.777 1.00 81.44 438 THR A O 1
ATOM 3395 N N . SER A 1 439 ? -13.731 -6.972 30.163 1.00 77.94 439 SER A N 1
ATOM 3396 C CA . SER A 1 439 ? -14.812 -7.856 30.616 1.00 77.94 439 SER A CA 1
ATOM 3397 C C . SER A 1 439 ? -14.970 -7.705 32.126 1.00 77.94 439 SER A C 1
ATOM 3399 O O . SER A 1 439 ? -13.965 -7.472 32.794 1.00 77.94 439 SER A O 1
ATOM 3401 N N . GLY A 1 440 ? -16.190 -7.786 32.667 1.00 70.75 440 GLY A N 1
ATOM 3402 C CA . GLY A 1 440 ? -16.457 -7.807 34.114 1.00 70.75 440 GLY A CA 1
ATOM 3403 C C . GLY A 1 440 ? -16.143 -6.517 34.886 1.00 70.75 440 GLY A C 1
ATOM 3404 O O . GLY A 1 440 ? -16.489 -6.404 36.052 1.00 70.75 440 GLY A O 1
ATOM 3405 N N . LEU A 1 441 ? -15.513 -5.522 34.254 1.00 79.81 441 LEU A N 1
ATOM 3406 C CA . LEU A 1 441 ? -15.040 -4.287 34.894 1.00 79.81 441 LEU A CA 1
ATOM 3407 C C . LEU A 1 441 ? -15.981 -3.087 34.673 1.00 79.81 441 LEU A C 1
ATOM 3409 O O . LEU A 1 441 ? -15.575 -1.936 34.836 1.00 79.81 441 LEU A O 1
ATOM 3413 N N . ASN A 1 442 ? -17.233 -3.322 34.270 1.00 84.38 442 ASN A N 1
ATOM 3414 C CA . ASN A 1 442 ? -18.181 -2.245 33.990 1.00 84.38 442 ASN A CA 1
ATOM 3415 C C . ASN A 1 442 ? -18.438 -1.384 35.245 1.00 84.38 442 ASN A C 1
ATOM 3417 O O . ASN A 1 442 ? -18.645 -1.903 36.339 1.00 84.38 442 ASN A O 1
ATOM 3421 N N . GLY A 1 443 ? -18.399 -0.058 35.100 1.00 83.56 443 GLY A N 1
ATOM 3422 C CA . GLY A 1 443 ? -18.506 0.897 36.208 1.00 83.56 443 GLY A CA 1
ATOM 3423 C C . GLY A 1 443 ? -17.222 1.106 37.026 1.00 83.56 443 GLY A C 1
ATOM 3424 O O . GLY A 1 443 ? -17.197 1.991 37.881 1.00 83.56 443 GLY A O 1
ATOM 3425 N N . LYS A 1 444 ? -16.142 0.348 36.780 1.00 91.19 444 LYS A N 1
ATOM 3426 C CA . LYS A 1 444 ? -14.830 0.554 37.425 1.00 91.19 444 LYS A CA 1
ATOM 3427 C C . LYS A 1 444 ? -14.013 1.634 36.702 1.00 91.19 444 LYS A C 1
ATOM 3429 O O . LYS A 1 444 ? -14.299 1.993 35.560 1.00 91.19 444 LYS A O 1
ATOM 3434 N N . GLN A 1 445 ? -12.975 2.144 37.367 1.00 93.19 445 GLN A N 1
ATOM 3435 C CA . GLN A 1 445 ? -12.002 3.068 36.771 1.00 93.19 445 GLN A CA 1
ATOM 3436 C C . GLN A 1 445 ? -10.881 2.301 36.062 1.00 93.19 445 GLN A C 1
ATOM 3438 O O . GLN A 1 445 ? -10.321 1.352 36.622 1.00 93.19 445 GLN A O 1
ATOM 3443 N N . ALA A 1 446 ? -10.514 2.758 34.866 1.00 93.88 446 ALA A N 1
ATOM 3444 C CA . ALA A 1 446 ? -9.318 2.320 34.158 1.00 93.88 446 ALA A CA 1
ATOM 3445 C C . ALA A 1 446 ? -8.391 3.497 33.842 1.00 93.88 446 ALA A C 1
ATOM 3447 O O . ALA A 1 446 ? -8.844 4.600 33.539 1.00 93.88 446 ALA A O 1
ATOM 3448 N N . THR A 1 447 ? -7.090 3.225 33.871 1.00 97.44 447 THR A N 1
ATOM 3449 C CA . THR A 1 447 ? -6.008 4.160 33.573 1.00 97.44 447 THR A CA 1
ATOM 3450 C C . THR A 1 447 ? -5.220 3.668 32.367 1.00 97.44 447 THR A C 1
ATOM 3452 O O . THR A 1 447 ? -4.687 2.560 32.384 1.00 97.44 447 THR A O 1
ATOM 3455 N N . LEU A 1 448 ? -5.090 4.498 31.338 1.00 98.00 448 LEU A N 1
ATOM 3456 C CA . LEU A 1 448 ? -4.282 4.239 30.150 1.00 98.00 448 LEU A CA 1
ATOM 3457 C C . LEU A 1 448 ? -3.031 5.122 30.172 1.00 98.00 448 LEU A C 1
ATOM 3459 O O . LEU A 1 448 ? -3.106 6.314 30.462 1.00 98.00 448 LEU A O 1
ATOM 3463 N N . ILE A 1 449 ? -1.876 4.538 29.868 1.00 98.25 449 ILE A N 1
ATOM 3464 C CA . ILE A 1 449 ? -0.571 5.207 29.860 1.00 98.25 449 ILE A CA 1
ATOM 3465 C C . ILE A 1 449 ? 0.094 4.913 28.521 1.00 98.25 449 ILE A C 1
ATOM 3467 O O . ILE A 1 449 ? 0.295 3.751 28.168 1.00 98.25 449 ILE A O 1
ATOM 3471 N N . VAL A 1 450 ? 0.450 5.959 27.781 1.00 98.06 450 VAL A N 1
ATOM 3472 C CA . VAL A 1 450 ? 1.149 5.834 26.498 1.00 98.06 450 VAL A CA 1
ATOM 3473 C C . VAL A 1 450 ? 2.653 5.868 26.740 1.00 98.06 450 VAL A C 1
ATOM 3475 O O . VAL A 1 450 ? 3.150 6.751 27.441 1.00 98.06 450 VAL A O 1
ATOM 3478 N N . LYS A 1 451 ? 3.382 4.905 26.174 1.00 97.06 451 LYS A N 1
ATOM 3479 C CA . LYS A 1 451 ? 4.832 4.774 26.339 1.00 97.06 451 LYS A CA 1
ATOM 3480 C C . LYS A 1 451 ? 5.551 4.612 25.011 1.00 97.06 451 LYS A C 1
ATOM 3482 O O . LYS A 1 451 ? 5.020 3.995 24.093 1.00 97.06 451 LYS A O 1
ATOM 3487 N N . GLU A 1 452 ? 6.776 5.112 24.946 1.00 94.81 452 GLU A N 1
ATOM 3488 C CA . GLU A 1 452 ? 7.685 4.939 23.812 1.00 94.81 452 GLU A CA 1
ATOM 3489 C C . GLU A 1 452 ? 8.388 3.580 23.873 1.00 94.81 452 GLU A C 1
ATOM 3491 O O . GLU A 1 452 ? 8.848 3.159 24.935 1.00 94.81 452 GLU A O 1
ATOM 3496 N N . LYS A 1 453 ? 8.530 2.892 22.739 1.00 92.06 453 LYS A N 1
ATOM 3497 C CA . LYS A 1 453 ? 9.314 1.652 22.631 1.00 92.06 453 LYS A CA 1
ATOM 3498 C C . LYS A 1 453 ? 10.798 1.955 22.794 1.00 92.06 453 LYS A C 1
ATOM 3500 O O . LYS A 1 453 ? 11.445 1.395 23.672 1.00 92.06 453 LYS A O 1
ATOM 3505 N N . ASP A 1 454 ? 11.312 2.854 21.957 1.00 87.44 454 ASP A N 1
ATOM 3506 C CA . ASP A 1 454 ? 12.750 3.096 21.794 1.00 87.44 454 ASP A CA 1
ATOM 3507 C C . ASP A 1 454 ? 13.216 4.445 22.356 1.00 87.44 454 ASP A C 1
ATOM 3509 O O . ASP A 1 454 ? 14.430 4.688 22.424 1.00 87.44 454 ASP A O 1
ATOM 3513 N N . GLY A 1 455 ? 12.260 5.291 22.761 1.00 87.38 455 GLY A N 1
ATOM 3514 C CA . GLY A 1 455 ? 12.489 6.580 23.400 1.00 87.38 455 GLY A CA 1
ATOM 3515 C C . GLY A 1 455 ? 13.064 7.637 22.467 1.00 87.38 455 GLY A C 1
ATOM 3516 O O . GLY A 1 455 ? 14.038 8.284 22.851 1.00 87.38 455 GLY A O 1
ATOM 3517 N N . LEU A 1 456 ? 12.545 7.805 21.245 1.00 89.31 456 LEU A N 1
ATOM 3518 C CA . LEU A 1 456 ? 13.071 8.825 20.329 1.00 89.31 456 LEU A CA 1
ATOM 3519 C C . LEU A 1 456 ? 12.770 10.246 20.818 1.00 89.31 456 LEU A C 1
ATOM 3521 O O . LEU A 1 456 ? 13.588 11.149 20.647 1.00 89.31 456 LEU A O 1
ATOM 3525 N N . ILE A 1 457 ? 11.602 10.455 21.423 1.00 90.06 457 ILE A N 1
ATOM 3526 C CA . ILE A 1 457 ? 11.107 11.755 21.866 1.00 90.06 457 ILE A CA 1
ATOM 3527 C C . ILE A 1 457 ? 11.597 12.061 23.284 1.00 90.06 457 ILE A C 1
ATOM 3529 O O . ILE A 1 457 ? 12.248 13.095 23.482 1.00 90.06 457 ILE A O 1
ATOM 3533 N N . LYS A 1 458 ? 11.330 11.200 24.276 1.00 90.38 458 LYS A N 1
ATOM 3534 C CA . LYS A 1 458 ? 11.732 11.441 25.679 1.00 90.38 458 LYS A CA 1
ATOM 3535 C C . LYS A 1 458 ? 13.128 10.916 26.015 1.00 90.38 458 LYS A C 1
ATOM 3537 O O . LYS A 1 458 ? 13.647 11.260 27.072 1.00 90.38 458 LYS A O 1
ATOM 3542 N N . GLY A 1 459 ? 13.772 10.173 25.115 1.00 82.00 459 GLY A N 1
ATOM 3543 C CA . GLY A 1 459 ? 15.185 9.796 25.227 1.00 82.00 459 GLY A CA 1
ATOM 3544 C C . GLY A 1 459 ? 15.460 8.467 25.935 1.00 82.00 459 GLY A C 1
ATOM 3545 O O . GLY A 1 459 ? 16.624 8.094 26.065 1.00 82.00 459 GLY A O 1
ATOM 3546 N N . SER A 1 460 ? 14.437 7.736 26.388 1.00 86.88 460 SER A N 1
ATOM 3547 C CA . SER A 1 460 ? 14.608 6.421 27.016 1.00 86.88 460 SER A CA 1
ATOM 3548 C C . SER A 1 460 ? 13.513 5.429 26.622 1.00 86.88 460 SER A C 1
ATOM 3550 O O . SER A 1 460 ? 12.338 5.769 26.494 1.00 86.88 460 SER A O 1
ATOM 3552 N N . ALA A 1 461 ? 13.912 4.175 26.404 1.00 89.88 461 ALA A N 1
ATOM 3553 C CA . ALA A 1 461 ? 12.990 3.091 26.086 1.00 89.88 461 ALA A CA 1
ATOM 3554 C C . ALA A 1 461 ? 12.007 2.859 27.246 1.00 89.88 461 ALA A C 1
ATOM 3556 O O . ALA A 1 461 ? 12.409 2.802 28.409 1.00 89.88 461 ALA A O 1
ATOM 3557 N N . GLY A 1 462 ? 10.718 2.724 26.939 1.00 91.00 462 GLY A N 1
ATOM 3558 C CA . GLY A 1 462 ? 9.649 2.580 27.928 1.00 91.00 462 GLY A CA 1
ATOM 3559 C C . GLY A 1 462 ? 9.230 3.879 28.624 1.00 91.00 462 GLY A C 1
ATOM 3560 O O . GLY A 1 462 ? 8.400 3.817 29.537 1.00 91.00 462 GLY A O 1
ATOM 3561 N N . ALA A 1 463 ? 9.773 5.037 28.227 1.00 95.06 463 ALA A N 1
ATOM 3562 C CA . ALA A 1 463 ? 9.385 6.329 28.785 1.00 95.06 463 ALA A CA 1
ATOM 3563 C C . ALA A 1 463 ? 7.900 6.621 28.548 1.00 95.06 463 ALA A C 1
ATOM 3565 O O . ALA A 1 463 ? 7.357 6.321 27.487 1.00 95.06 463 ALA A O 1
ATOM 3566 N N . VAL A 1 464 ? 7.246 7.233 29.537 1.00 96.81 464 VAL A N 1
ATOM 3567 C CA . VAL A 1 464 ? 5.869 7.719 29.391 1.00 96.81 464 VAL A CA 1
ATOM 3568 C C . VAL A 1 464 ? 5.873 8.966 28.514 1.00 96.81 464 VAL A C 1
ATOM 3570 O O . VAL A 1 464 ? 6.639 9.895 28.771 1.00 96.81 464 VAL A O 1
ATOM 3573 N N . LEU A 1 465 ? 4.994 8.990 27.514 1.00 96.25 465 LEU A N 1
ATOM 3574 C CA . LEU A 1 465 ? 4.806 10.116 26.607 1.00 96.25 465 LEU A CA 1
ATOM 3575 C C . LEU A 1 465 ? 3.570 10.925 27.050 1.00 96.25 465 LEU A C 1
ATOM 3577 O O . LEU A 1 465 ? 2.452 10.436 26.875 1.00 96.25 465 LEU A O 1
ATOM 3581 N N . PRO A 1 466 ? 3.727 12.130 27.635 1.00 95.25 466 PRO A N 1
ATOM 3582 C CA . PRO A 1 466 ? 2.592 12.960 28.044 1.00 95.25 466 PRO A CA 1
ATOM 3583 C C . PRO A 1 466 ? 1.845 13.502 26.824 1.00 95.25 466 PRO A C 1
ATOM 3585 O O . PRO A 1 466 ? 2.479 14.053 25.934 1.00 95.25 466 PRO A O 1
ATOM 3588 N N . LEU A 1 467 ? 0.518 13.377 26.770 1.00 96.06 467 LEU A N 1
ATOM 3589 C CA . LEU A 1 467 ? -0.301 13.876 25.652 1.00 96.06 467 LEU A CA 1
ATOM 3590 C C . LEU A 1 467 ? -1.419 14.790 26.164 1.00 96.06 467 LEU A C 1
ATOM 3592 O O . LEU A 1 467 ? -1.771 14.753 27.343 1.00 96.06 467 LEU A O 1
ATOM 3596 N N . LEU A 1 468 ? -2.013 15.590 25.280 1.00 94.44 468 LEU A N 1
ATOM 3597 C CA . LEU A 1 468 ? -3.192 16.388 25.614 1.00 94.44 468 LEU A CA 1
ATOM 3598 C C . LEU A 1 468 ? -4.459 15.520 25.658 1.00 94.44 468 LEU A C 1
ATOM 3600 O O . LEU A 1 468 ? -4.873 14.963 24.644 1.00 94.44 468 LEU A O 1
ATOM 3604 N N . GLU A 1 469 ? -5.121 15.457 26.811 1.00 95.44 469 GLU A N 1
ATOM 3605 C CA . GLU A 1 469 ? -6.513 15.012 26.917 1.00 95.44 469 GLU A CA 1
ATOM 3606 C C . GLU A 1 469 ? -7.445 16.143 26.472 1.00 95.44 469 GLU A C 1
ATOM 3608 O O . GLU A 1 469 ? -7.288 17.293 26.904 1.00 95.44 469 GLU A O 1
ATOM 3613 N N . ILE A 1 470 ? -8.413 15.812 25.618 1.00 93.19 470 ILE A N 1
ATOM 3614 C CA . ILE A 1 470 ? -9.382 16.758 25.059 1.00 93.19 470 ILE A CA 1
ATOM 3615 C C . ILE A 1 470 ? -10.811 16.226 25.209 1.00 93.19 470 ILE A C 1
ATOM 3617 O O . ILE A 1 470 ? -11.038 15.045 25.460 1.00 93.19 470 ILE A O 1
ATOM 3621 N N . THR A 1 471 ? -11.802 17.102 25.072 1.00 91.50 471 THR A N 1
ATOM 3622 C CA . THR A 1 471 ? -13.222 16.742 25.173 1.00 91.50 471 THR A CA 1
ATOM 3623 C C . THR A 1 471 ? -13.781 16.235 23.841 1.00 91.50 471 THR A C 1
ATOM 3625 O O . THR A 1 471 ? -13.254 16.534 22.770 1.00 91.50 471 THR A O 1
ATOM 3628 N N . GLU A 1 472 ? -14.911 15.522 23.878 1.00 88.00 472 GLU A N 1
ATOM 3629 C CA . GLU A 1 472 ? -15.640 15.122 22.660 1.00 88.00 472 GLU A CA 1
ATOM 3630 C C . GLU A 1 472 ? -16.032 16.330 21.789 1.00 88.00 472 GLU A C 1
ATOM 3632 O O . GLU A 1 472 ? -15.963 16.251 20.567 1.00 88.00 472 GLU A O 1
ATOM 3637 N N . ALA A 1 473 ? -16.366 17.479 22.388 1.00 85.88 473 ALA A N 1
ATOM 3638 C CA . ALA A 1 473 ? -16.641 18.703 21.632 1.00 85.88 473 ALA A CA 1
ATOM 3639 C C . ALA A 1 473 ? -15.387 19.223 20.905 1.00 85.88 473 ALA A C 1
ATOM 3641 O O . ALA A 1 473 ? -15.457 19.656 19.757 1.00 85.88 473 ALA A O 1
ATOM 3642 N N . GLN A 1 474 ? -14.220 19.133 21.547 1.00 85.25 474 GLN A N 1
ATOM 3643 C CA . GLN A 1 474 ? -12.940 19.526 20.954 1.00 85.25 474 GLN A CA 1
ATOM 3644 C C . GLN A 1 474 ? -12.484 18.565 19.848 1.00 85.25 474 GLN A C 1
ATOM 3646 O O . GLN A 1 474 ? -11.733 18.987 18.968 1.00 85.25 474 GLN A O 1
ATOM 3651 N N . MET A 1 475 ? -12.949 17.309 19.838 1.00 83.69 475 MET A N 1
ATOM 3652 C CA . MET A 1 475 ? -12.693 16.370 18.736 1.00 83.69 475 MET A CA 1
ATOM 3653 C C . MET A 1 475 ? -13.299 16.840 17.410 1.00 83.69 475 MET A C 1
ATOM 3655 O O . MET A 1 475 ? -12.697 16.611 16.364 1.00 83.69 475 MET A O 1
ATOM 3659 N N . GLU A 1 476 ? -14.455 17.511 17.447 1.00 76.50 476 GLU A N 1
ATOM 3660 C CA . GLU A 1 476 ? -15.184 17.955 16.247 1.00 76.50 476 GLU A CA 1
ATOM 3661 C C . GLU A 1 476 ? -14.837 19.397 15.812 1.00 76.50 476 GLU A C 1
ATOM 3663 O O . GLU A 1 476 ? -15.183 19.811 14.709 1.00 76.50 476 GLU A O 1
ATOM 3668 N N . GLN A 1 477 ? -14.106 20.160 16.633 1.00 71.62 477 GLN A N 1
ATOM 3669 C CA . GLN A 1 477 ? -13.679 21.527 16.306 1.00 71.62 477 GLN A CA 1
ATOM 3670 C C . GLN A 1 477 ? -12.404 21.549 15.447 1.00 71.62 477 GLN A C 1
ATOM 3672 O O . GLN A 1 477 ? -11.425 20.856 15.742 1.00 71.62 477 GLN A O 1
ATOM 3677 N N . ALA A 1 478 ? -12.368 22.402 14.421 1.00 55.62 478 ALA A N 1
ATOM 3678 C CA . ALA A 1 478 ? -11.126 22.745 13.732 1.00 55.62 478 ALA A CA 1
ATOM 3679 C C . ALA A 1 478 ? -10.259 23.619 14.652 1.00 55.62 478 ALA A C 1
ATOM 3681 O O . ALA A 1 478 ? -10.753 24.597 15.208 1.00 55.62 478 ALA A O 1
ATOM 3682 N N . THR A 1 479 ? -8.984 23.269 14.837 1.00 53.44 479 THR A N 1
ATOM 3683 C CA . THR A 1 479 ? -8.056 24.065 15.655 1.00 53.44 479 THR A CA 1
ATOM 3684 C C . THR A 1 479 ? -7.596 25.285 14.842 1.00 53.44 479 THR A C 1
ATOM 3686 O O . THR A 1 479 ? -6.950 25.088 13.811 1.00 53.44 479 THR A O 1
ATOM 3689 N N . PRO A 1 480 ? -7.910 26.531 15.244 1.00 47.97 480 PRO A N 1
ATOM 3690 C CA . PRO A 1 480 ? -7.463 27.719 14.523 1.00 47.97 480 PRO A CA 1
ATOM 3691 C C . PRO A 1 480 ? -5.948 27.908 14.669 1.00 47.97 480 PRO A C 1
ATOM 3693 O O . PRO A 1 480 ? -5.400 27.760 15.765 1.00 47.97 480 PRO A O 1
ATOM 3696 N N . ALA A 1 481 ? -5.265 28.264 13.580 1.00 39.59 481 ALA A N 1
ATOM 3697 C CA . ALA A 1 481 ? -3.833 28.553 13.610 1.00 39.59 481 ALA A CA 1
ATOM 3698 C C . ALA A 1 481 ? -3.530 29.742 14.546 1.00 39.59 481 ALA A C 1
ATOM 3700 O O . ALA A 1 481 ? -4.179 30.782 14.452 1.00 39.59 481 ALA A O 1
ATOM 3701 N N . GLY A 1 482 ? -2.544 29.593 15.439 1.00 44.09 482 GLY A N 1
ATOM 3702 C CA . GLY A 1 482 ? -2.053 30.677 16.305 1.00 44.09 482 GLY A CA 1
ATOM 3703 C C . GLY A 1 482 ? -2.809 30.899 17.624 1.00 44.09 482 GLY A C 1
ATOM 3704 O O . GLY A 1 482 ? -2.555 31.897 18.293 1.00 44.09 482 GLY A O 1
ATOM 3705 N N . THR A 1 483 ? -3.711 29.995 18.026 1.00 53.50 483 THR A N 1
ATOM 3706 C CA . THR A 1 483 ? -4.353 30.015 19.359 1.00 53.50 483 THR A CA 1
ATOM 3707 C C . THR A 1 483 ? -3.891 28.840 20.220 1.00 53.50 483 THR A C 1
ATOM 3709 O O . THR A 1 483 ? -3.576 27.775 19.693 1.00 53.50 483 THR A O 1
ATOM 3712 N N . ALA A 1 484 ? -3.845 29.027 21.547 1.00 58.66 484 ALA A N 1
ATOM 3713 C CA . ALA A 1 484 ? -3.461 27.971 22.484 1.00 58.66 484 ALA A CA 1
ATOM 3714 C C . ALA A 1 484 ? -4.360 26.741 22.298 1.00 58.66 484 ALA A C 1
ATOM 3716 O O . ALA A 1 484 ? -5.587 26.848 22.367 1.00 58.66 484 ALA A O 1
ATOM 3717 N N . VAL A 1 485 ? -3.751 25.575 22.064 1.00 65.88 485 VAL A N 1
ATOM 3718 C CA . VAL A 1 485 ? -4.510 24.349 21.813 1.00 65.88 485 VAL A CA 1
ATOM 3719 C C . VAL A 1 485 ? -5.243 23.934 23.090 1.00 65.88 485 VAL A C 1
ATOM 3721 O O . VAL A 1 485 ? -4.601 23.716 24.122 1.00 65.88 485 VAL A O 1
ATOM 3724 N N . PRO A 1 486 ? -6.583 23.848 23.062 1.00 70.38 486 PRO A N 1
ATOM 3725 C CA . PRO A 1 486 ? -7.356 23.521 24.248 1.00 70.38 486 PRO A CA 1
ATOM 3726 C C . PRO A 1 486 ? -7.133 22.054 24.644 1.00 70.38 486 PRO A C 1
ATOM 3728 O O . PRO A 1 486 ? -7.127 21.172 23.789 1.00 70.38 486 PRO A O 1
ATOM 3731 N N . GLY A 1 487 ? -6.950 21.794 25.941 1.00 81.75 487 GLY A N 1
ATOM 3732 C CA . GLY A 1 487 ? -6.696 20.456 26.482 1.00 81.75 487 GLY A CA 1
ATOM 3733 C C . GLY A 1 487 ? -5.865 20.480 27.765 1.00 81.75 487 GLY A C 1
ATOM 3734 O O . GLY A 1 487 ? -5.324 21.518 28.159 1.00 81.75 487 GLY A O 1
ATOM 3735 N N . THR A 1 488 ? -5.760 19.328 28.427 1.00 89.00 488 THR A N 1
ATOM 3736 C CA . THR A 1 488 ? -4.920 19.148 29.623 1.00 89.00 488 THR A CA 1
ATOM 3737 C C . THR A 1 488 ? -3.842 18.119 29.336 1.00 89.00 488 THR A C 1
ATOM 3739 O O . THR A 1 488 ? -4.156 16.994 28.963 1.00 89.00 488 THR A O 1
ATOM 3742 N N . GLU A 1 489 ? -2.575 18.482 29.514 1.00 93.31 489 GLU A N 1
ATOM 3743 C CA . GLU A 1 489 ? -1.475 17.534 29.343 1.00 93.31 489 GLU A CA 1
ATOM 3744 C C . GLU A 1 489 ? -1.473 16.518 30.480 1.00 93.31 489 GLU A C 1
ATOM 3746 O O . GLU A 1 489 ? -1.492 16.889 31.656 1.00 93.31 489 GLU A O 1
ATOM 3751 N N . LYS A 1 490 ? -1.471 15.234 30.126 1.00 95.88 490 LYS A N 1
ATOM 3752 C CA . LYS A 1 490 ? -1.474 14.133 31.079 1.00 95.88 490 LYS A CA 1
ATOM 3753 C C . LYS A 1 490 ? -0.529 13.023 30.651 1.00 95.88 490 LYS A C 1
ATOM 3755 O O . LYS A 1 490 ? -0.408 12.680 29.479 1.00 95.88 490 LYS A O 1
ATOM 3760 N N . SER A 1 491 ? 0.084 12.409 31.654 1.00 95.75 491 SER A N 1
ATOM 3761 C CA . SER A 1 491 ? 0.875 11.181 31.519 1.00 95.75 491 SER A CA 1
ATOM 3762 C C . SER A 1 491 ? 0.042 9.920 31.777 1.00 95.75 491 SER A C 1
ATOM 3764 O O . SER A 1 491 ? 0.495 8.814 31.503 1.00 95.75 491 SER A O 1
ATOM 3766 N N . GLN A 1 492 ? -1.158 10.077 32.342 1.00 97.31 492 GLN A N 1
ATOM 3767 C CA . GLN A 1 492 ? -2.093 8.999 32.656 1.00 97.31 492 GLN A CA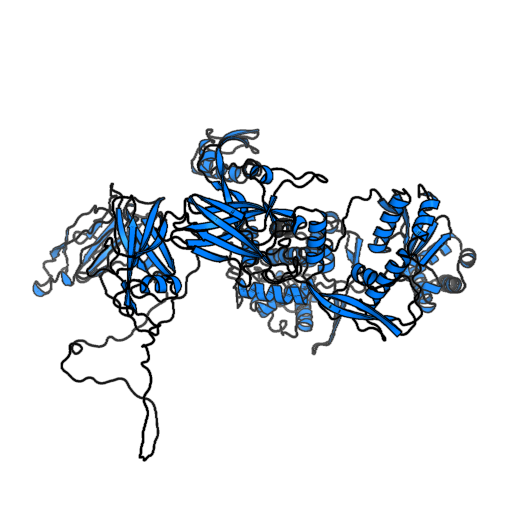 1
ATOM 3768 C C . GLN A 1 492 ? -3.515 9.464 32.339 1.00 97.31 492 GLN A C 1
ATOM 3770 O O . GLN A 1 492 ? -3.918 10.550 32.756 1.00 97.31 492 GLN A O 1
ATOM 3775 N N . PHE A 1 493 ? -4.265 8.639 31.619 1.00 97.44 493 PHE A N 1
ATOM 3776 C CA . PHE A 1 493 ? -5.608 8.947 31.142 1.00 97.44 493 PHE A CA 1
ATOM 3777 C C . PHE A 1 493 ? -6.605 8.039 31.851 1.00 97.44 493 PHE A C 1
ATOM 3779 O O . PHE A 1 493 ? -6.575 6.826 31.659 1.00 97.44 493 PHE A O 1
ATOM 3786 N N . THR A 1 494 ? -7.457 8.614 32.691 1.00 95.06 494 THR A N 1
ATOM 3787 C CA . THR A 1 494 ? -8.387 7.874 33.552 1.00 95.06 494 THR A CA 1
ATOM 3788 C C . THR A 1 494 ? -9.821 8.051 33.090 1.00 95.06 494 THR A C 1
ATOM 3790 O O . THR A 1 494 ? -10.218 9.165 32.751 1.00 95.06 494 THR A O 1
ATOM 3793 N N . GLY A 1 495 ? -10.622 6.996 33.157 1.00 92.44 495 GLY A N 1
ATOM 3794 C CA . GLY A 1 495 ? -12.060 7.104 32.945 1.00 92.44 495 GLY A CA 1
ATOM 3795 C C . GLY A 1 495 ? -12.830 5.889 33.440 1.00 92.44 495 GLY A C 1
ATOM 3796 O O . GLY A 1 495 ? -12.260 4.845 33.766 1.00 92.44 495 GLY A O 1
ATOM 3797 N N . THR A 1 496 ? -14.149 6.045 33.494 1.00 92.19 496 THR A N 1
ATOM 3798 C CA . THR A 1 496 ? -15.073 4.972 33.861 1.00 92.19 496 THR A CA 1
ATOM 3799 C C . THR A 1 496 ? -15.277 4.034 32.675 1.00 92.19 496 THR A C 1
ATOM 3801 O O . THR A 1 496 ? -15.458 4.480 31.541 1.00 92.19 496 THR A O 1
ATOM 3804 N N . ILE A 1 497 ? -15.252 2.731 32.935 1.00 86.44 497 ILE A N 1
ATOM 3805 C CA . ILE A 1 497 ? -15.580 1.704 31.948 1.00 86.44 497 ILE A CA 1
ATOM 3806 C C . ILE A 1 497 ? -17.101 1.652 31.790 1.00 86.44 497 ILE A C 1
ATOM 3808 O O . ILE A 1 497 ? -17.815 1.401 32.760 1.00 86.44 497 ILE A O 1
ATOM 3812 N N . GLU A 1 498 ? -17.592 1.830 30.566 1.00 76.62 498 GLU A N 1
ATOM 3813 C CA . GLU A 1 498 ? -19.015 1.766 30.230 1.00 76.62 498 GLU A CA 1
ATOM 3814 C C . GLU A 1 498 ? -19.253 0.754 29.106 1.00 76.62 498 GLU A C 1
ATOM 3816 O O . GLU A 1 498 ? -18.629 0.808 28.046 1.00 76.62 498 GLU A O 1
ATOM 3821 N N . ASN A 1 499 ? -20.179 -0.180 29.323 1.00 71.88 499 ASN A N 1
ATOM 3822 C CA . ASN A 1 499 ? -20.470 -1.297 28.421 1.00 71.88 499 ASN A CA 1
ATOM 3823 C C . ASN A 1 499 ? -19.205 -2.082 28.027 1.00 71.88 499 ASN A C 1
ATOM 3825 O O . ASN A 1 499 ? -19.005 -2.427 26.862 1.00 71.88 499 ASN A O 1
ATOM 3829 N N . GLY A 1 500 ? -18.318 -2.306 29.004 1.00 76.19 500 GLY A N 1
ATOM 3830 C CA . GLY A 1 500 ? -17.054 -3.017 28.803 1.00 76.19 500 GLY A CA 1
ATOM 3831 C C . GLY A 1 500 ? -16.027 -2.260 27.954 1.00 76.19 500 GLY A C 1
ATOM 3832 O O . GLY A 1 500 ? -15.082 -2.869 27.452 1.00 76.19 500 GLY A O 1
ATOM 3833 N N . VAL A 1 501 ? -16.193 -0.951 27.746 1.00 83.25 501 VAL A N 1
ATOM 3834 C CA . VAL A 1 501 ? -15.264 -0.136 26.957 1.00 83.25 501 VAL A CA 1
ATOM 3835 C C . VAL A 1 501 ? -14.984 1.186 27.659 1.00 83.25 501 VAL A C 1
ATOM 3837 O O . VAL A 1 501 ? -15.875 1.836 28.194 1.00 83.25 501 VAL A O 1
ATOM 3840 N N . ILE A 1 502 ? -13.734 1.624 27.597 1.00 90.94 502 ILE A N 1
ATOM 3841 C CA . ILE A 1 502 ? -13.337 2.997 27.897 1.00 90.94 502 ILE A CA 1
ATOM 3842 C C . ILE A 1 502 ? -12.843 3.661 26.612 1.00 90.94 502 ILE A C 1
ATOM 3844 O O . ILE A 1 502 ? -12.146 3.033 25.813 1.00 90.94 502 ILE A O 1
ATOM 3848 N N . LYS A 1 503 ? -13.222 4.925 26.405 1.00 94.44 503 LYS A N 1
ATOM 3849 C CA . LYS A 1 503 ? -12.836 5.757 25.258 1.00 94.44 503 LYS A CA 1
ATOM 3850 C C . LYS A 1 503 ? -12.428 7.139 25.766 1.00 94.44 503 LYS A C 1
ATOM 3852 O O . LYS A 1 503 ? -13.234 7.830 26.378 1.00 94.44 503 LYS A O 1
ATOM 3857 N N . ILE A 1 504 ? -11.184 7.534 25.530 1.00 95.75 504 ILE A N 1
ATOM 3858 C CA . ILE A 1 504 ? -10.647 8.813 26.005 1.00 95.75 504 ILE A CA 1
ATOM 3859 C C . ILE A 1 504 ? -10.177 9.617 24.793 1.00 95.75 504 ILE A C 1
ATOM 3861 O O . ILE A 1 504 ? -9.256 9.165 24.107 1.00 95.75 504 ILE A O 1
ATOM 3865 N N . PRO A 1 505 ? -10.794 10.772 24.490 1.00 96.19 505 PRO A N 1
ATOM 3866 C CA . PRO A 1 505 ? -10.336 11.630 23.411 1.00 96.19 505 PRO A CA 1
ATOM 3867 C C . PRO A 1 505 ? -9.001 12.296 23.771 1.00 96.19 505 PRO A C 1
ATOM 3869 O O . PRO A 1 505 ? -8.826 12.855 24.854 1.00 96.19 505 PRO A O 1
ATOM 3872 N N . ILE A 1 506 ? -8.050 12.239 22.845 1.00 96.12 506 ILE A N 1
ATOM 3873 C CA . ILE A 1 506 ? -6.708 12.799 23.002 1.00 96.12 506 ILE A CA 1
ATOM 3874 C C . ILE A 1 506 ? -6.288 13.578 21.755 1.00 96.12 506 ILE A C 1
ATOM 3876 O O . ILE A 1 506 ? -6.722 13.300 20.636 1.00 96.12 506 ILE A O 1
ATOM 3880 N N . HIS A 1 507 ? -5.374 14.521 21.935 1.00 93.75 507 HIS A N 1
ATOM 3881 C CA . HIS A 1 507 ? -4.616 15.153 20.865 1.00 93.75 507 HIS A CA 1
ATOM 3882 C C . HIS A 1 507 ? -3.155 14.720 21.011 1.00 93.75 507 HIS A C 1
ATOM 3884 O O . HIS A 1 507 ? -2.522 14.958 22.037 1.00 93.75 507 HIS A O 1
ATOM 3890 N N . LEU A 1 508 ? -2.630 14.034 19.994 1.00 93.06 508 LEU A N 1
ATOM 3891 C CA . LEU A 1 508 ? -1.310 13.401 19.968 1.00 93.06 508 LEU A CA 1
ATOM 3892 C C . LEU A 1 508 ? -0.179 14.438 19.849 1.00 93.06 508 LEU A C 1
ATOM 3894 O O . LEU A 1 508 ? 0.473 14.567 18.812 1.00 93.06 508 LEU A O 1
ATOM 3898 N N . ARG A 1 509 ? 0.002 15.233 20.897 1.00 92.19 509 ARG A N 1
ATOM 3899 C CA . ARG A 1 509 ? 0.963 16.333 20.994 1.00 92.19 509 ARG A CA 1
ATOM 3900 C C . ARG A 1 509 ? 1.178 16.730 22.462 1.00 92.19 509 ARG A C 1
ATOM 3902 O O . ARG A 1 509 ? 0.298 16.444 23.279 1.00 92.19 509 ARG A O 1
ATOM 3909 N N . PRO A 1 510 ? 2.274 17.439 22.775 1.00 92.00 510 PRO A N 1
ATOM 3910 C CA . PRO A 1 510 ? 2.405 18.157 24.034 1.00 92.00 510 PRO A CA 1
ATOM 3911 C C . PRO A 1 510 ? 1.560 19.441 24.021 1.00 92.00 510 PRO A C 1
ATOM 3913 O O . PRO A 1 510 ? 1.027 19.866 22.982 1.00 92.00 510 PRO A O 1
ATOM 3916 N N . LYS A 1 511 ? 1.462 20.089 25.183 1.00 87.56 511 LYS A N 1
ATOM 3917 C CA . LYS A 1 511 ? 0.748 21.362 25.341 1.00 87.56 511 LYS A CA 1
ATOM 3918 C C . LYS A 1 511 ? 1.421 22.519 24.603 1.00 87.56 511 LYS A C 1
ATOM 3920 O O . LYS A 1 511 ? 0.726 23.344 24.018 1.00 87.56 511 LYS A O 1
ATOM 3925 N N . SER A 1 512 ? 2.753 22.575 24.622 1.00 86.94 512 SER A N 1
ATOM 3926 C CA . SER A 1 512 ? 3.538 23.655 24.010 1.00 86.94 512 SER A CA 1
ATOM 3927 C C . SER A 1 512 ? 3.791 23.417 22.516 1.00 86.94 512 SER A C 1
ATOM 3929 O O . SER A 1 512 ? 4.184 22.319 22.119 1.00 86.94 512 SER A O 1
ATOM 3931 N N . ASP A 1 513 ? 3.617 24.450 21.686 1.00 81.50 513 ASP A N 1
ATOM 3932 C CA . ASP A 1 513 ? 4.002 24.417 20.266 1.00 81.50 513 ASP A CA 1
ATOM 3933 C C . ASP A 1 513 ? 5.523 24.281 20.076 1.00 81.50 513 ASP A C 1
ATOM 3935 O O . ASP A 1 513 ? 5.973 23.604 19.146 1.00 81.50 513 ASP A O 1
ATOM 3939 N N . ASP A 1 514 ? 6.324 24.843 20.986 1.00 84.56 514 ASP A N 1
ATOM 3940 C CA . ASP A 1 514 ? 7.784 24.708 20.959 1.00 84.56 514 ASP A CA 1
ATOM 3941 C C . ASP A 1 514 ? 8.200 23.262 21.235 1.00 84.56 514 ASP A C 1
ATOM 3943 O O . ASP A 1 514 ? 9.040 22.697 20.531 1.00 84.56 514 ASP A O 1
ATOM 3947 N N . GLU A 1 515 ? 7.570 22.619 22.223 1.00 89.06 515 GLU A N 1
ATOM 3948 C CA . GLU A 1 515 ? 7.839 21.211 22.518 1.00 89.06 515 GLU A CA 1
ATOM 3949 C C . GLU A 1 515 ? 7.357 20.310 21.372 1.00 89.06 515 GLU A C 1
ATOM 3951 O O . GLU A 1 515 ? 8.071 19.391 20.968 1.00 89.06 515 GLU A O 1
ATOM 3956 N N . LEU A 1 516 ? 6.201 20.608 20.769 1.00 86.19 516 LEU A N 1
ATOM 3957 C CA . LEU A 1 516 ? 5.731 19.900 19.577 1.00 86.19 516 LEU A CA 1
ATOM 3958 C C . LEU A 1 516 ? 6.723 20.040 18.413 1.00 86.19 516 LEU A C 1
ATOM 3960 O O . LEU A 1 516 ? 6.950 19.075 17.681 1.00 86.19 516 LEU A O 1
ATOM 3964 N N . THR A 1 517 ? 7.330 21.215 18.244 1.00 78.94 517 THR A N 1
ATOM 3965 C CA . THR A 1 517 ? 8.370 21.453 17.234 1.00 78.94 517 THR A CA 1
ATOM 3966 C C . THR A 1 517 ? 9.602 20.589 17.505 1.00 78.94 517 THR A C 1
ATOM 3968 O O . THR A 1 517 ? 10.073 19.906 16.596 1.00 78.94 517 THR A O 1
ATOM 3971 N N . GLN A 1 518 ? 10.052 20.502 18.760 1.00 86.81 518 GLN A N 1
ATOM 3972 C CA . GLN A 1 518 ? 11.153 19.614 19.157 1.00 86.81 518 GLN A CA 1
ATOM 3973 C C . GLN A 1 518 ? 10.821 18.129 18.937 1.00 86.81 518 GLN A C 1
ATOM 3975 O O . GLN A 1 518 ? 11.672 17.360 18.488 1.00 86.81 518 GLN A O 1
ATOM 3980 N N . TRP A 1 519 ? 9.588 17.701 19.229 1.00 90.00 519 TRP A N 1
ATOM 3981 C CA . TRP A 1 519 ? 9.141 16.331 18.962 1.00 90.00 519 TRP A CA 1
ATOM 3982 C C . TRP A 1 519 ? 9.164 16.026 17.460 1.00 90.00 519 TRP A C 1
ATOM 3984 O O . TRP A 1 519 ? 9.697 14.995 17.049 1.00 90.00 519 TRP A O 1
ATOM 3994 N N . LYS A 1 520 ? 8.632 16.935 16.630 1.00 81.69 520 LYS A N 1
ATOM 3995 C CA . LYS A 1 520 ? 8.657 16.823 15.162 1.00 81.69 520 LYS A CA 1
ATOM 3996 C C . LYS A 1 520 ? 10.092 16.745 14.635 1.00 81.69 520 LYS A C 1
ATOM 3998 O O . LYS A 1 520 ? 10.377 15.900 13.787 1.00 81.69 520 LYS A O 1
ATOM 4003 N N . GLU A 1 521 ? 10.998 17.565 15.167 1.00 81.69 521 GLU A N 1
ATOM 4004 C CA . GLU A 1 521 ? 12.419 17.542 14.814 1.00 81.69 521 GLU A CA 1
ATOM 4005 C C . GLU A 1 521 ? 13.047 16.178 15.138 1.00 81.69 521 GLU A C 1
ATOM 4007 O O . GLU A 1 521 ? 13.618 15.554 14.245 1.00 81.69 521 GLU A O 1
ATOM 4012 N N . LYS A 1 522 ? 12.869 15.655 16.358 1.00 86.00 522 LYS A N 1
ATOM 4013 C CA . LYS A 1 522 ? 13.398 14.339 16.770 1.00 86.00 522 LYS A CA 1
ATOM 4014 C C . LYS A 1 522 ? 12.882 13.195 15.896 1.00 86.00 522 LYS A C 1
ATOM 4016 O O . LYS A 1 522 ? 13.676 12.389 15.412 1.00 86.00 522 LYS A O 1
ATOM 4021 N N . VAL A 1 523 ? 11.574 13.164 15.628 1.00 83.00 523 VAL A N 1
ATOM 4022 C CA . VAL A 1 523 ? 10.955 12.167 14.736 1.00 83.00 523 VAL A CA 1
ATOM 4023 C C . VAL A 1 523 ? 11.511 12.271 13.311 1.00 83.00 523 VAL A C 1
ATOM 4025 O O . VAL A 1 523 ? 11.718 11.252 12.654 1.00 83.00 523 VAL A O 1
ATOM 4028 N N . SER A 1 524 ? 11.796 13.485 12.829 1.00 76.94 524 SER A N 1
ATOM 4029 C CA . SER A 1 524 ? 12.376 13.692 11.498 1.00 76.94 524 SER A CA 1
ATOM 4030 C C . SER A 1 524 ? 13.853 13.292 11.414 1.00 76.94 524 SER A C 1
ATOM 4032 O O . SER A 1 524 ? 14.260 12.671 10.429 1.00 76.94 524 SER A O 1
ATOM 4034 N N . LYS A 1 525 ? 14.642 13.613 12.451 1.00 78.38 525 LYS A N 1
ATOM 4035 C CA . LYS A 1 525 ? 16.088 13.387 12.480 1.00 78.38 525 LYS A CA 1
ATOM 4036 C C . LYS A 1 525 ? 16.439 11.914 12.679 1.00 78.38 525 LYS A C 1
ATOM 4038 O O . LYS A 1 525 ? 17.397 11.438 12.065 1.00 78.38 525 LYS A O 1
ATOM 4043 N N . GLY A 1 526 ? 15.638 11.195 13.467 1.00 82.06 526 GLY A N 1
ATOM 4044 C CA . GLY A 1 526 ? 15.906 9.821 13.885 1.00 82.06 526 GLY A CA 1
ATOM 4045 C C . GLY A 1 526 ? 16.719 9.752 15.180 1.00 82.06 526 GLY A C 1
ATOM 4046 O O . GLY A 1 526 ? 16.999 10.771 15.811 1.00 82.06 526 GLY A O 1
ATOM 4047 N N . LYS A 1 527 ? 17.065 8.536 15.609 1.00 85.38 527 LYS A N 1
ATOM 4048 C CA . LYS A 1 527 ? 17.753 8.302 16.884 1.00 85.38 527 LYS A CA 1
ATOM 4049 C C . LYS A 1 527 ? 19.225 8.669 16.754 1.00 85.38 527 LYS A C 1
ATOM 4051 O O . LYS A 1 527 ? 19.853 8.330 15.754 1.00 85.38 527 LYS A O 1
ATOM 4056 N N . GLU A 1 528 ? 19.767 9.352 17.754 1.00 88.31 528 GLU A N 1
ATOM 4057 C CA . GLU A 1 528 ? 21.200 9.636 17.825 1.00 88.31 528 GLU A CA 1
ATOM 4058 C C . GLU A 1 528 ? 21.995 8.319 17.796 1.00 88.31 528 GLU A C 1
ATOM 4060 O O . GLU A 1 528 ? 21.704 7.387 18.546 1.00 88.31 528 GLU A O 1
ATOM 4065 N N . ASP A 1 529 ? 22.959 8.227 16.882 1.00 88.19 529 ASP A N 1
ATOM 4066 C CA . ASP A 1 529 ? 23.736 7.023 16.579 1.00 88.19 529 ASP A CA 1
ATOM 4067 C C . ASP A 1 529 ? 25.212 7.391 16.357 1.00 88.19 529 ASP A C 1
ATOM 4069 O O . ASP A 1 529 ? 25.777 7.270 15.259 1.00 88.19 529 ASP A O 1
ATOM 4073 N N . GLY A 1 530 ? 25.830 7.857 17.442 1.00 91.50 530 GLY A N 1
ATOM 4074 C CA . GLY A 1 530 ? 27.243 8.208 17.522 1.00 91.50 530 GLY A CA 1
ATOM 4075 C C . GLY A 1 530 ? 27.556 9.641 17.096 1.00 91.50 530 GLY A C 1
ATOM 4076 O O . GLY A 1 530 ? 26.674 10.477 16.911 1.00 91.50 530 GLY A O 1
ATOM 4077 N N . GLU A 1 531 ? 28.846 9.916 16.933 1.00 94.31 531 GLU A N 1
ATOM 4078 C CA . GLU A 1 531 ? 29.367 11.226 16.550 1.00 94.31 531 GLU A CA 1
ATOM 4079 C C . GLU A 1 531 ? 30.252 11.112 15.310 1.00 94.31 531 GLU A C 1
ATOM 4081 O O . GLU A 1 531 ? 30.909 10.098 15.071 1.00 94.31 531 GLU A O 1
ATOM 4086 N N . TYR A 1 532 ? 30.297 12.187 14.535 1.00 95.50 532 TYR A N 1
ATOM 4087 C CA . TYR A 1 532 ? 31.211 12.367 13.425 1.00 95.50 532 TYR A CA 1
ATOM 4088 C C . TYR A 1 532 ? 32.283 13.381 13.813 1.00 95.50 532 TYR A C 1
ATOM 4090 O O . TYR A 1 532 ? 31.968 14.471 14.287 1.00 95.50 532 TYR A O 1
ATOM 4098 N N . THR A 1 533 ? 33.552 13.034 13.591 1.00 96.31 533 THR A N 1
ATOM 4099 C CA . THR A 1 533 ? 34.683 13.948 13.793 1.00 96.31 533 THR A CA 1
ATOM 4100 C C . THR A 1 533 ? 35.117 14.508 12.445 1.00 96.31 533 THR A C 1
ATOM 4102 O O . THR A 1 533 ? 35.592 13.767 11.587 1.00 96.31 533 THR A O 1
ATOM 4105 N N . TYR A 1 534 ? 34.961 15.816 12.259 1.00 95.94 534 TYR A N 1
ATOM 4106 C CA . TYR A 1 534 ? 35.414 16.526 11.069 1.00 95.94 534 TYR A CA 1
ATOM 4107 C C . TYR A 1 534 ? 36.759 17.196 11.318 1.00 95.94 534 TYR A C 1
ATOM 4109 O O . TYR A 1 534 ? 36.937 17.845 12.346 1.00 95.94 534 TYR A O 1
ATOM 4117 N N . LYS A 1 535 ? 37.678 17.071 10.361 1.00 96.06 535 LYS A N 1
ATOM 4118 C CA . LYS A 1 535 ? 39.034 17.617 10.395 1.00 96.06 535 LYS A CA 1
ATOM 4119 C C . LYS A 1 535 ? 39.208 18.718 9.346 1.00 96.06 535 LYS A C 1
ATOM 4121 O O . LYS A 1 535 ? 39.009 18.483 8.148 1.00 96.06 535 LYS A O 1
ATOM 4126 N N . PHE A 1 536 ? 39.610 19.911 9.782 1.00 93.69 536 PHE A N 1
ATOM 4127 C CA . PHE A 1 536 ? 39.836 21.061 8.905 1.00 93.69 536 PHE A CA 1
ATOM 4128 C C . PHE A 1 536 ? 41.107 20.877 8.060 1.00 93.69 536 PHE A C 1
ATOM 4130 O O . PHE A 1 536 ? 42.167 20.515 8.564 1.00 93.69 536 PHE A O 1
ATOM 4137 N N . ARG A 1 537 ? 41.013 21.132 6.747 1.00 88.62 537 ARG A N 1
ATOM 4138 C CA . ARG A 1 537 ? 42.132 20.964 5.791 1.00 88.62 537 ARG A CA 1
ATOM 4139 C C . ARG A 1 537 ? 43.012 22.211 5.639 1.00 88.62 537 ARG A C 1
ATOM 4141 O O . ARG A 1 537 ? 44.068 22.135 5.017 1.00 88.62 537 ARG A O 1
ATOM 4148 N N . GLY A 1 538 ? 42.578 23.332 6.200 1.00 87.38 538 GLY A N 1
ATOM 4149 C CA . GLY A 1 538 ? 43.220 24.641 6.135 1.00 87.38 538 GLY A CA 1
ATOM 4150 C C . GLY A 1 538 ? 42.483 25.632 7.033 1.00 87.38 538 GLY A C 1
ATOM 4151 O O . GLY A 1 538 ? 41.464 25.275 7.632 1.00 87.38 538 GLY A O 1
ATOM 4152 N N . GLU A 1 539 ? 42.994 26.858 7.111 1.00 88.94 539 GLU A N 1
ATOM 4153 C CA . GLU A 1 539 ? 42.408 27.917 7.934 1.00 88.94 539 GLU A CA 1
ATOM 4154 C C . GLU A 1 539 ? 40.945 28.185 7.539 1.00 88.94 539 GLU A C 1
ATOM 4156 O O . GLU A 1 539 ? 40.631 28.388 6.367 1.00 88.94 539 GLU A O 1
ATOM 4161 N N . ASN A 1 540 ? 40.040 28.150 8.517 1.00 89.38 540 ASN A N 1
ATOM 4162 C CA . ASN A 1 540 ? 38.625 28.475 8.347 1.00 89.38 540 ASN A CA 1
ATOM 4163 C C . ASN A 1 540 ? 38.223 29.537 9.366 1.00 89.38 540 ASN A C 1
ATOM 4165 O O . ASN A 1 540 ? 38.101 29.257 10.560 1.00 89.38 540 ASN A O 1
ATOM 4169 N N . ARG A 1 541 ? 38.025 30.766 8.891 1.00 90.06 541 ARG A N 1
ATOM 4170 C CA . ARG A 1 541 ? 37.681 31.913 9.730 1.00 90.06 541 ARG A CA 1
ATOM 4171 C C . ARG A 1 541 ? 36.163 32.053 9.861 1.00 90.06 541 ARG A C 1
ATOM 4173 O O . ARG A 1 541 ? 35.489 32.316 8.872 1.00 90.06 541 ARG A O 1
ATOM 4180 N N . ILE A 1 542 ? 35.650 31.920 11.085 1.00 93.12 542 ILE A N 1
ATOM 4181 C CA . ILE A 1 542 ? 34.250 32.192 11.438 1.00 93.12 542 ILE A CA 1
ATOM 4182 C C . ILE A 1 542 ? 34.205 33.526 12.188 1.00 93.12 542 ILE A C 1
ATOM 4184 O O . ILE A 1 542 ? 34.771 33.641 13.275 1.00 93.12 542 ILE A O 1
ATOM 4188 N N . THR A 1 543 ? 33.570 34.538 11.598 1.00 90.75 543 THR A N 1
ATOM 4189 C CA . THR A 1 543 ? 33.509 35.921 12.114 1.00 90.75 543 THR A CA 1
ATOM 4190 C C . THR A 1 543 ? 32.182 36.274 12.775 1.00 90.75 543 THR A C 1
ATOM 4192 O O . THR A 1 543 ? 32.138 37.168 13.614 1.00 90.75 543 THR A O 1
ATOM 4195 N N . ASP A 1 544 ? 31.115 35.569 12.412 1.00 90.06 544 ASP A N 1
ATOM 4196 C CA . ASP A 1 544 ? 29.731 35.837 12.810 1.00 90.06 544 ASP A CA 1
ATOM 4197 C C . ASP A 1 544 ? 28.837 34.597 12.585 1.00 90.06 544 ASP A C 1
ATOM 4199 O O . ASP A 1 544 ? 29.264 33.600 11.995 1.00 90.06 544 ASP A O 1
ATOM 4203 N N . GLU A 1 545 ? 27.581 34.648 13.035 1.00 85.44 545 GLU A N 1
ATOM 4204 C CA . GLU A 1 545 ? 26.625 33.535 12.910 1.00 85.44 545 GLU A CA 1
ATOM 4205 C C . GLU A 1 545 ? 26.299 33.150 11.447 1.00 85.44 545 GLU A C 1
ATOM 4207 O O . GLU A 1 545 ? 26.056 31.975 11.159 1.00 85.44 545 GLU A O 1
ATOM 4212 N N . ASN A 1 546 ? 26.376 34.080 10.487 1.00 84.19 546 ASN A N 1
ATOM 4213 C CA . ASN A 1 546 ? 26.145 33.770 9.068 1.00 84.19 546 ASN A CA 1
ATOM 4214 C C . ASN A 1 546 ? 27.321 32.979 8.473 1.00 84.19 546 ASN A C 1
ATOM 4216 O O . ASN A 1 546 ? 27.129 31.964 7.791 1.00 84.19 546 ASN A O 1
ATOM 4220 N N . SER A 1 547 ? 28.553 33.392 8.785 1.00 84.88 547 SER A N 1
ATOM 4221 C CA . SER A 1 547 ? 29.766 32.651 8.423 1.00 84.88 547 SER A CA 1
ATOM 4222 C C . SER A 1 547 ? 29.785 31.261 9.074 1.00 84.88 547 SER A C 1
ATOM 4224 O O . SER A 1 547 ? 30.186 30.282 8.446 1.00 84.88 547 SER A O 1
ATOM 4226 N N . LYS A 1 548 ? 29.246 31.137 10.294 1.00 90.19 548 LYS A N 1
ATOM 4227 C CA . LYS A 1 548 ? 29.119 29.872 11.026 1.00 90.19 548 LYS A CA 1
ATOM 4228 C C . LYS A 1 548 ? 28.184 28.888 10.323 1.00 90.19 548 LYS A C 1
ATOM 4230 O O . LYS A 1 548 ? 28.543 27.721 10.164 1.00 90.19 548 LYS A O 1
ATOM 4235 N N . LYS A 1 549 ? 27.026 29.359 9.846 1.00 85.38 549 LYS A N 1
ATOM 4236 C CA . LYS A 1 549 ? 26.082 28.562 9.043 1.00 85.38 549 LYS A CA 1
ATOM 4237 C C . LYS A 1 549 ? 26.711 28.087 7.731 1.00 85.38 549 LYS A C 1
ATOM 4239 O O . LYS A 1 549 ? 26.650 26.902 7.416 1.00 85.38 549 LYS A O 1
ATOM 4244 N N . THR A 1 550 ? 27.398 28.985 7.027 1.00 85.44 550 THR A N 1
ATOM 4245 C CA . THR A 1 550 ? 28.074 28.679 5.752 1.00 85.44 550 THR A CA 1
ATOM 4246 C C . THR A 1 550 ? 29.168 27.615 5.925 1.00 85.44 550 THR A C 1
ATOM 4248 O O . THR A 1 550 ? 29.267 26.654 5.153 1.00 85.44 550 THR A O 1
ATOM 4251 N N . VAL A 1 551 ? 29.977 27.737 6.984 1.00 91.25 551 VAL A N 1
ATOM 4252 C CA . VAL A 1 551 ? 31.003 26.739 7.320 1.00 91.25 551 VAL A CA 1
ATOM 4253 C C . VAL A 1 551 ? 30.360 25.408 7.719 1.00 91.25 551 VAL A C 1
ATOM 4255 O O . VAL A 1 551 ? 30.820 24.357 7.272 1.00 91.25 551 VAL A O 1
ATOM 4258 N N . ALA A 1 552 ? 29.266 25.419 8.482 1.00 90.44 552 ALA A N 1
ATOM 4259 C CA . ALA A 1 552 ? 28.542 24.205 8.854 1.00 90.44 552 ALA A CA 1
ATOM 4260 C C . ALA A 1 552 ? 27.964 23.444 7.644 1.00 90.44 552 ALA A C 1
ATOM 4262 O O . ALA A 1 552 ? 28.092 22.220 7.566 1.00 90.44 552 ALA A O 1
ATOM 4263 N N . GLU A 1 553 ? 27.383 24.146 6.668 1.00 85.19 553 GLU A N 1
ATOM 4264 C CA . GLU A 1 553 ? 26.891 23.557 5.412 1.00 85.19 553 GLU A CA 1
ATOM 4265 C C . GLU A 1 553 ? 28.029 22.920 4.600 1.00 85.19 553 GLU A C 1
ATOM 4267 O O . GLU A 1 553 ? 27.896 21.804 4.083 1.00 85.19 553 GLU A O 1
ATOM 4272 N N . THR A 1 554 ? 29.187 23.585 4.562 1.00 87.19 554 THR A N 1
ATOM 4273 C CA . THR A 1 554 ? 30.400 23.077 3.906 1.00 87.19 554 THR A CA 1
ATOM 4274 C C . THR A 1 554 ? 30.911 21.800 4.576 1.00 87.19 554 THR A C 1
ATOM 4276 O O . THR A 1 554 ? 31.207 20.809 3.902 1.00 87.19 554 THR A O 1
ATOM 4279 N N . ILE A 1 555 ? 30.968 21.790 5.911 1.00 92.94 555 ILE A N 1
ATOM 4280 C CA . ILE A 1 555 ? 31.322 20.608 6.706 1.00 92.94 555 ILE A CA 1
ATOM 4281 C C . ILE A 1 555 ? 30.370 19.451 6.392 1.00 92.94 555 ILE A C 1
ATOM 4283 O O . ILE A 1 555 ? 30.830 18.338 6.129 1.00 92.94 555 ILE A O 1
ATOM 4287 N N . LEU A 1 556 ? 29.058 19.708 6.351 1.00 88.69 556 LEU A N 1
ATOM 4288 C CA . LEU A 1 556 ? 28.062 18.679 6.062 1.00 88.69 556 LEU A CA 1
ATOM 4289 C C . LEU A 1 556 ? 28.228 18.086 4.657 1.00 88.69 556 LEU A C 1
ATOM 4291 O O . LEU A 1 556 ? 28.197 16.863 4.501 1.00 88.69 556 LEU A O 1
ATOM 4295 N N . LYS A 1 557 ? 28.422 18.928 3.634 1.00 85.75 557 LYS A N 1
ATOM 4296 C CA . LYS A 1 557 ? 28.652 18.488 2.246 1.00 85.75 557 LYS A CA 1
ATOM 4297 C C . LYS A 1 557 ? 29.878 17.577 2.147 1.00 85.75 557 LYS A C 1
ATOM 4299 O O . LYS A 1 557 ? 29.817 16.510 1.527 1.00 85.75 557 LYS A O 1
ATOM 4304 N N . ASN A 1 558 ? 30.967 17.975 2.802 1.00 89.62 558 ASN A N 1
ATOM 4305 C CA . ASN A 1 558 ? 32.218 17.224 2.826 1.00 89.62 558 ASN A CA 1
ATOM 4306 C C . ASN A 1 558 ? 32.079 15.893 3.573 1.00 89.62 558 ASN A C 1
ATOM 4308 O O . ASN A 1 558 ? 32.563 14.876 3.084 1.00 89.62 558 ASN A O 1
ATOM 4312 N N . ALA A 1 559 ? 31.390 15.878 4.714 1.00 88.19 559 ALA A N 1
ATOM 4313 C CA . ALA A 1 559 ? 31.138 14.656 5.473 1.00 88.19 559 ALA A CA 1
ATOM 4314 C C . ALA A 1 559 ? 30.246 13.665 4.696 1.00 88.19 559 ALA A C 1
ATOM 4316 O O . ALA A 1 559 ? 30.478 12.460 4.732 1.00 88.19 559 ALA A O 1
ATOM 4317 N N . LYS A 1 560 ? 29.255 14.150 3.932 1.00 80.69 560 LYS A N 1
ATOM 4318 C CA . LYS A 1 560 ? 28.381 13.299 3.098 1.00 80.69 560 LYS A CA 1
ATOM 4319 C C . LYS A 1 560 ? 29.086 12.681 1.893 1.00 80.69 560 LYS A C 1
ATOM 4321 O O . LYS A 1 560 ? 28.769 11.554 1.524 1.00 80.69 560 LYS A O 1
ATOM 4326 N N . SER A 1 561 ? 30.000 13.422 1.273 1.00 79.81 561 SER A N 1
ATOM 4327 C CA . SER A 1 561 ? 30.693 12.983 0.053 1.00 79.81 561 SER A CA 1
ATOM 4328 C C . SER A 1 561 ? 31.967 12.193 0.364 1.00 79.81 561 SER A C 1
ATOM 4330 O O . SER A 1 561 ? 32.394 11.365 -0.435 1.00 79.81 561 SER A O 1
ATOM 4332 N N . GLY A 1 562 ? 32.554 12.423 1.543 1.00 84.00 562 GLY A N 1
ATOM 4333 C CA . GLY A 1 562 ? 33.891 11.958 1.886 1.00 84.00 562 GLY A CA 1
ATOM 4334 C C . GLY A 1 562 ? 34.980 12.724 1.124 1.00 84.00 562 GLY A C 1
ATOM 4335 O O . GLY A 1 562 ? 34.765 13.273 0.046 1.00 84.00 562 GLY A O 1
ATOM 4336 N N . ASN A 1 563 ? 36.175 12.792 1.701 1.00 85.62 563 ASN A N 1
ATOM 4337 C CA . ASN A 1 563 ? 37.389 13.276 1.051 1.00 85.62 563 ASN A CA 1
ATOM 4338 C C . ASN A 1 563 ? 38.637 12.678 1.721 1.00 85.62 563 ASN A C 1
ATOM 4340 O O . ASN A 1 563 ? 38.546 11.970 2.720 1.00 85.62 563 ASN A O 1
ATOM 4344 N N . ALA A 1 564 ? 39.822 12.999 1.196 1.00 83.06 564 ALA A N 1
ATOM 4345 C CA . ALA A 1 564 ? 41.097 12.460 1.679 1.00 83.06 564 ALA A CA 1
ATOM 4346 C C . ALA A 1 564 ? 41.376 12.691 3.181 1.00 83.06 564 ALA A C 1
ATOM 4348 O O . ALA A 1 564 ? 42.178 11.970 3.765 1.00 83.06 564 ALA A O 1
ATOM 4349 N N . SER A 1 565 ? 40.747 13.688 3.815 1.00 84.69 565 SER A N 1
ATOM 4350 C CA . SER A 1 565 ? 40.945 14.009 5.238 1.00 84.69 565 SER A CA 1
ATOM 4351 C C . SER A 1 565 ? 39.736 13.682 6.118 1.00 84.69 565 SER A C 1
ATOM 4353 O O . SER A 1 565 ? 39.840 13.774 7.336 1.00 84.69 565 SER A O 1
ATOM 4355 N N . ASN A 1 566 ? 38.593 13.337 5.520 1.00 92.06 566 ASN A N 1
ATOM 4356 C CA . ASN A 1 566 ? 37.311 13.169 6.196 1.00 92.06 566 ASN A CA 1
ATOM 4357 C C . ASN A 1 566 ? 36.557 12.005 5.554 1.00 92.06 566 ASN A C 1
ATOM 4359 O O . ASN A 1 566 ? 36.167 12.091 4.392 1.00 92.06 566 ASN A O 1
ATOM 4363 N N . GLN A 1 567 ? 36.355 10.917 6.291 1.00 91.81 567 GLN A N 1
ATOM 4364 C CA . GLN A 1 567 ? 35.660 9.745 5.759 1.00 91.81 567 GLN A CA 1
ATOM 4365 C C . GLN A 1 567 ? 34.201 10.064 5.421 1.00 91.81 567 GLN A C 1
ATOM 4367 O O . GLN A 1 567 ? 33.556 10.862 6.089 1.00 91.81 567 GLN A O 1
ATOM 4372 N N . LYS A 1 568 ? 33.655 9.411 4.395 1.00 92.44 568 LYS A N 1
ATOM 4373 C CA . LYS A 1 568 ? 32.224 9.510 4.092 1.00 92.44 568 LYS A CA 1
ATOM 4374 C C . LYS A 1 568 ? 31.411 9.034 5.306 1.00 92.44 568 LYS A C 1
ATOM 4376 O O . LYS A 1 568 ? 31.725 7.987 5.873 1.00 92.44 568 LYS A O 1
ATOM 4381 N N . ILE A 1 569 ? 30.358 9.765 5.682 1.00 86.56 569 ILE A N 1
ATOM 4382 C CA . ILE A 1 569 ? 29.364 9.280 6.651 1.00 86.56 569 ILE A CA 1
ATOM 4383 C C . ILE A 1 569 ? 28.843 7.917 6.171 1.00 86.56 569 ILE A C 1
ATOM 4385 O O . ILE A 1 569 ? 28.471 7.765 5.007 1.00 86.56 569 ILE A O 1
ATOM 4389 N N . ALA A 1 570 ? 28.835 6.937 7.077 1.00 84.38 570 ALA A N 1
ATOM 4390 C CA . ALA A 1 570 ? 28.392 5.579 6.786 1.00 84.38 570 ALA A CA 1
ATOM 4391 C C . ALA A 1 570 ? 26.943 5.548 6.272 1.00 84.38 570 ALA A C 1
ATOM 4393 O O . ALA A 1 570 ? 26.082 6.292 6.753 1.00 84.38 570 ALA A O 1
ATOM 4394 N N . ASP A 1 571 ? 26.669 4.655 5.321 1.00 73.00 571 ASP A N 1
ATOM 4395 C CA . ASP A 1 571 ? 25.340 4.521 4.731 1.00 73.00 571 ASP A CA 1
ATOM 4396 C C . ASP A 1 571 ? 24.290 4.191 5.814 1.00 73.00 571 ASP A C 1
ATOM 4398 O O . ASP A 1 571 ? 24.516 3.386 6.719 1.00 73.00 571 ASP A O 1
ATOM 4402 N N . GLY A 1 572 ? 23.135 4.861 5.748 1.00 67.94 572 GLY A N 1
ATOM 4403 C CA . GLY A 1 572 ? 22.069 4.757 6.754 1.00 67.94 572 GLY A CA 1
ATOM 4404 C C . GLY A 1 572 ? 22.198 5.706 7.955 1.00 67.94 572 GLY A C 1
ATOM 4405 O O . GLY A 1 572 ? 21.252 5.794 8.742 1.00 67.94 572 GLY A O 1
ATOM 4406 N N . LYS A 1 573 ? 23.307 6.452 8.077 1.00 84.38 573 LYS A N 1
ATOM 4407 C CA . LYS A 1 573 ? 23.461 7.553 9.042 1.00 84.38 573 LYS A CA 1
ATOM 4408 C C . LYS A 1 573 ? 23.285 8.916 8.376 1.00 84.38 573 LYS A C 1
ATOM 4410 O O . LYS A 1 573 ? 23.409 9.075 7.164 1.00 84.38 573 LYS A O 1
ATOM 4415 N N . SER A 1 574 ? 22.952 9.924 9.168 1.00 82.69 574 SER A N 1
ATOM 4416 C CA . SER A 1 574 ? 22.728 11.297 8.718 1.00 82.69 574 SER A CA 1
ATOM 4417 C C . SER A 1 574 ? 23.264 12.293 9.738 1.00 82.69 574 SER A C 1
ATOM 4419 O O . SER A 1 574 ? 23.310 12.010 10.928 1.00 82.69 574 SER A O 1
ATOM 4421 N N . ALA A 1 575 ? 23.660 13.466 9.259 1.00 88.06 575 ALA A N 1
ATOM 4422 C CA . ALA A 1 575 ? 24.034 14.616 10.073 1.00 88.06 575 ALA A CA 1
ATOM 4423 C C . ALA A 1 575 ? 23.215 15.828 9.623 1.00 88.06 575 ALA A C 1
ATOM 4425 O O . ALA A 1 575 ? 22.781 15.887 8.466 1.00 88.06 575 ALA A O 1
ATOM 4426 N N . TYR A 1 576 ? 23.034 16.794 10.519 1.00 83.38 576 TYR A N 1
ATOM 4427 C CA . TYR A 1 576 ? 22.233 17.990 10.272 1.00 83.38 576 TYR A CA 1
ATOM 4428 C C . TYR A 1 576 ? 23.054 19.250 10.530 1.00 83.38 576 TYR A C 1
ATOM 4430 O O . TYR A 1 576 ? 23.903 19.279 11.420 1.00 83.38 576 TYR A O 1
ATOM 4438 N N . VAL A 1 577 ? 22.796 20.290 9.731 1.00 82.81 577 VAL A N 1
ATOM 4439 C CA . VAL A 1 577 ? 23.536 21.561 9.777 1.00 82.81 577 VAL A CA 1
ATOM 4440 C C . VAL A 1 577 ? 23.465 22.185 11.170 1.00 82.81 577 VAL A C 1
ATOM 4442 O O . VAL A 1 577 ? 24.493 22.603 11.689 1.00 82.81 577 VAL A O 1
ATOM 4445 N N . ASP A 1 578 ? 22.299 22.169 11.816 1.00 84.75 578 ASP A N 1
ATOM 4446 C CA . ASP A 1 578 ? 22.108 22.788 13.134 1.00 84.75 578 ASP A CA 1
ATOM 4447 C C . ASP A 1 578 ? 23.020 22.197 14.217 1.00 84.75 578 ASP A C 1
ATOM 4449 O O . ASP A 1 578 ? 23.513 22.919 15.081 1.00 84.75 578 ASP A O 1
ATOM 4453 N N . ASP A 1 579 ? 23.284 20.890 14.168 1.00 90.69 579 ASP A N 1
ATOM 4454 C CA . ASP A 1 579 ? 24.150 20.220 15.144 1.00 90.69 579 ASP A CA 1
ATOM 4455 C C . ASP A 1 579 ? 25.632 20.535 14.886 1.00 90.69 579 ASP A C 1
ATOM 4457 O O . ASP A 1 579 ? 26.424 20.626 15.823 1.00 90.69 579 ASP A O 1
ATOM 4461 N N . ILE A 1 580 ? 25.996 20.806 13.629 1.00 94.25 580 ILE A N 1
ATOM 4462 C CA . ILE A 1 580 ? 27.324 21.306 13.260 1.00 94.25 580 ILE A CA 1
ATOM 4463 C C . ILE A 1 580 ? 27.477 22.771 13.690 1.00 94.25 580 ILE A C 1
ATOM 4465 O O . ILE A 1 580 ? 28.497 23.124 14.274 1.00 94.25 580 ILE A O 1
ATOM 4469 N N . ILE A 1 581 ? 26.460 23.617 13.478 1.00 92.88 581 ILE A N 1
ATOM 4470 C CA . ILE A 1 581 ? 26.452 25.012 13.952 1.00 92.88 581 ILE A CA 1
ATOM 4471 C C . ILE A 1 581 ? 26.656 25.056 15.469 1.00 92.88 581 ILE A C 1
ATOM 4473 O O . ILE A 1 581 ? 27.462 25.849 15.952 1.00 92.88 581 ILE A O 1
ATOM 4477 N N . LYS A 1 582 ? 25.973 24.191 16.229 1.00 93.81 582 LYS A N 1
ATOM 4478 C CA . LYS A 1 582 ? 26.145 24.093 17.689 1.00 93.81 582 LYS A CA 1
ATOM 4479 C C . LYS A 1 582 ? 27.557 23.663 18.094 1.00 93.81 582 LYS A C 1
ATOM 4481 O O . LYS A 1 582 ? 28.044 24.111 19.125 1.00 93.81 582 LYS A O 1
ATOM 4486 N N . ALA A 1 583 ? 28.208 22.819 17.296 1.00 94.44 583 ALA A N 1
ATOM 4487 C CA . ALA A 1 583 ? 29.566 22.354 17.562 1.00 94.44 583 ALA A CA 1
ATOM 4488 C C . ALA A 1 583 ? 30.657 23.382 17.195 1.00 94.44 583 ALA A C 1
ATOM 4490 O O . ALA A 1 583 ? 31.785 23.298 17.685 1.00 94.44 583 ALA A O 1
ATOM 4491 N N . LEU A 1 584 ? 30.341 24.355 16.336 1.00 95.31 584 LEU A N 1
ATOM 4492 C CA . LEU A 1 584 ? 31.260 25.420 15.939 1.00 95.31 584 LEU A CA 1
ATOM 4493 C C . LEU A 1 584 ? 31.259 26.589 16.939 1.00 95.31 584 LEU A C 1
ATOM 4495 O O . LEU A 1 584 ? 30.269 26.887 17.605 1.00 95.31 584 LEU A O 1
ATOM 4499 N N . SER A 1 585 ? 32.373 27.314 17.000 1.00 94.62 585 SER A N 1
ATOM 4500 C CA . SER A 1 585 ? 32.545 28.578 17.730 1.00 94.62 585 SER A CA 1
ATOM 4501 C C . SER A 1 585 ? 32.925 29.694 16.758 1.00 94.62 585 SER A C 1
ATOM 4503 O O . SER A 1 585 ? 33.556 29.424 15.738 1.00 94.62 585 SER A O 1
ATOM 4505 N N . ILE A 1 586 ? 32.571 30.944 17.066 1.00 94.19 586 ILE A N 1
ATOM 4506 C CA . ILE A 1 586 ? 33.029 32.107 16.291 1.00 94.19 586 ILE A CA 1
ATOM 4507 C C . ILE A 1 586 ? 34.516 32.319 16.593 1.00 94.19 586 ILE A C 1
ATOM 4509 O O . ILE A 1 586 ? 34.884 32.943 17.587 1.00 94.19 586 ILE A O 1
ATOM 4513 N N . LYS A 1 587 ? 35.370 31.696 15.780 1.00 94.88 587 LYS A N 1
ATOM 4514 C CA . LYS A 1 587 ? 36.830 31.777 15.837 1.00 94.88 587 LYS A CA 1
ATOM 4515 C C . LYS A 1 587 ? 37.438 31.345 14.502 1.00 94.88 587 LYS A C 1
ATOM 4517 O O . LYS A 1 587 ? 36.752 30.831 13.618 1.00 94.88 587 LYS A O 1
ATOM 4522 N N . THR A 1 588 ? 38.752 31.473 14.388 1.00 94.31 588 THR A N 1
ATOM 4523 C CA . THR A 1 588 ? 39.516 30.831 13.316 1.00 94.31 588 THR A CA 1
ATOM 4524 C C . THR A 1 588 ? 39.883 29.401 13.715 1.00 94.31 588 THR A C 1
ATOM 4526 O O . THR A 1 588 ? 40.542 29.202 14.733 1.00 94.31 588 THR A O 1
ATOM 4529 N N . TYR A 1 589 ? 39.465 28.416 12.918 1.00 94.81 589 TYR A N 1
ATOM 4530 C CA . TYR A 1 589 ? 39.889 27.018 13.032 1.00 94.81 589 TYR A CA 1
ATOM 4531 C C . TYR A 1 589 ? 41.124 26.782 12.165 1.00 94.81 589 TYR A C 1
ATOM 4533 O O . TYR A 1 589 ? 41.090 27.030 10.957 1.00 94.81 589 TYR A O 1
ATOM 4541 N N . GLN A 1 590 ? 42.210 26.306 12.773 1.00 93.81 590 GLN A N 1
ATOM 4542 C CA . GLN A 1 590 ? 43.454 26.018 12.062 1.00 93.81 590 GLN A CA 1
ATOM 4543 C C . GLN A 1 590 ? 43.413 24.675 11.323 1.00 93.81 590 GLN A C 1
ATOM 4545 O O . GLN A 1 590 ? 42.546 23.826 11.546 1.00 93.81 590 GLN A O 1
ATOM 4550 N N . LYS A 1 591 ? 44.385 24.469 10.427 1.00 91.06 591 LYS A N 1
ATOM 4551 C CA . LYS A 1 591 ? 44.602 23.170 9.782 1.00 91.06 591 LYS A CA 1
ATOM 4552 C C . LYS A 1 591 ? 44.753 22.077 10.848 1.00 91.06 591 LYS A C 1
ATOM 4554 O O . LYS A 1 591 ? 45.420 22.277 11.855 1.00 91.06 591 LYS A O 1
ATOM 4559 N N . ASP A 1 592 ? 44.139 20.927 10.594 1.00 90.38 592 ASP A N 1
ATOM 4560 C CA . ASP A 1 592 ? 44.111 19.752 11.465 1.00 90.38 592 ASP A CA 1
ATOM 4561 C C . ASP A 1 592 ? 43.309 19.894 12.775 1.00 90.38 592 ASP A C 1
ATOM 4563 O O . ASP A 1 592 ? 43.114 18.881 13.452 1.00 90.38 592 ASP A O 1
ATOM 4567 N N . GLU A 1 593 ? 42.751 21.073 13.094 1.00 95.19 593 GLU A N 1
ATOM 4568 C CA . GLU A 1 593 ? 41.730 21.176 14.143 1.00 95.19 593 GLU A CA 1
ATOM 4569 C C . GLU A 1 593 ? 40.515 20.306 13.805 1.00 95.19 593 GLU A C 1
ATOM 4571 O O . GLU A 1 593 ? 40.240 19.992 12.639 1.00 95.19 593 GLU A O 1
ATOM 4576 N N . THR A 1 594 ? 39.770 19.915 14.841 1.00 95.50 594 THR A N 1
ATOM 4577 C CA . THR A 1 594 ? 38.595 19.061 14.682 1.00 95.50 594 THR A CA 1
ATOM 4578 C C . THR A 1 594 ? 37.359 19.635 15.350 1.00 95.50 594 THR A C 1
ATOM 4580 O O . THR A 1 594 ? 37.437 20.378 16.328 1.00 95.50 594 THR A O 1
ATOM 4583 N N . VAL A 1 595 ? 36.203 19.263 14.811 1.00 96.44 595 VAL A N 1
ATOM 4584 C CA . VAL A 1 595 ? 34.895 19.503 15.414 1.00 96.44 595 VAL A CA 1
ATOM 4585 C C . VAL A 1 595 ? 34.103 18.201 15.407 1.00 96.44 595 VAL A C 1
ATOM 4587 O O . VAL A 1 595 ? 34.164 17.437 14.440 1.00 96.44 595 VAL A O 1
ATOM 4590 N N . LYS A 1 596 ? 33.384 17.928 16.497 1.00 97.00 596 LYS A N 1
ATOM 4591 C CA . LYS A 1 596 ? 32.529 16.747 16.633 1.00 97.00 596 LYS A CA 1
ATOM 4592 C C . LYS A 1 596 ? 31.068 17.150 16.608 1.00 97.00 596 LYS A C 1
ATOM 4594 O O . LYS A 1 596 ? 30.692 18.108 17.273 1.00 97.00 596 LYS A O 1
ATOM 4599 N N . PHE A 1 597 ? 30.257 16.416 15.863 1.00 95.75 597 PHE A N 1
ATOM 4600 C CA . PHE A 1 597 ? 28.813 16.623 15.818 1.00 95.75 597 PHE A CA 1
ATOM 4601 C C . PHE A 1 597 ? 28.073 15.293 15.730 1.00 95.75 597 PHE A C 1
ATOM 4603 O O . PHE A 1 597 ? 28.634 14.267 15.348 1.00 95.75 597 PHE A O 1
ATOM 4610 N N . LYS A 1 598 ? 26.795 15.319 16.096 1.00 94.12 598 LYS A N 1
ATOM 4611 C CA . LYS A 1 598 ? 25.964 14.124 16.226 1.00 94.12 598 LYS A CA 1
ATOM 4612 C C . LYS A 1 598 ? 25.643 13.496 14.873 1.00 94.12 598 LYS A C 1
ATOM 4614 O O . LYS A 1 598 ? 25.364 14.194 13.894 1.00 94.12 598 LYS A O 1
ATOM 4619 N N . LEU A 1 599 ? 25.646 12.168 14.848 1.00 91.12 599 LEU A N 1
ATOM 4620 C CA . LEU A 1 599 ? 25.062 11.366 13.785 1.00 91.12 599 LEU A CA 1
ATOM 4621 C C . LEU A 1 599 ? 23.721 10.812 14.243 1.00 91.12 599 LEU A C 1
ATOM 4623 O O . LEU A 1 599 ? 23.499 10.549 15.420 1.00 91.12 599 LEU A O 1
ATOM 4627 N N . TYR A 1 600 ? 22.841 10.597 13.280 1.00 86.88 600 TYR A N 1
ATOM 4628 C CA . TYR A 1 600 ? 21.506 10.077 13.500 1.00 86.88 600 TYR A CA 1
ATOM 4629 C C . TYR A 1 600 ? 21.247 8.911 12.568 1.00 86.88 600 TYR A C 1
ATOM 4631 O O . TYR A 1 600 ? 21.650 8.925 11.404 1.00 86.88 600 TYR A O 1
ATOM 4639 N N . LYS A 1 601 ? 20.523 7.919 13.066 1.00 83.44 601 LYS A N 1
ATOM 4640 C CA . LYS A 1 601 ? 19.985 6.819 12.283 1.00 83.44 601 LYS A CA 1
ATOM 4641 C C . LYS A 1 601 ? 18.481 6.987 12.182 1.00 83.44 601 LYS A C 1
ATOM 4643 O O . LYS A 1 601 ? 17.785 7.110 13.192 1.00 83.44 601 LYS A O 1
ATOM 4648 N N . LYS A 1 602 ? 17.966 6.979 10.953 1.00 76.00 602 LYS A N 1
ATOM 4649 C CA . LYS A 1 602 ? 16.525 7.094 10.725 1.00 76.00 602 LYS A CA 1
ATOM 4650 C C . LYS A 1 602 ? 15.816 5.905 11.372 1.00 76.00 602 LYS A C 1
ATOM 4652 O O . LYS A 1 602 ? 16.091 4.755 11.037 1.00 76.00 602 LYS A O 1
ATOM 4657 N N . GLN A 1 603 ? 14.910 6.202 12.292 1.00 76.25 603 GLN A N 1
ATOM 4658 C CA . GLN A 1 603 ? 14.139 5.226 13.047 1.00 76.25 603 GLN A CA 1
ATOM 4659 C C . GLN A 1 603 ? 12.724 5.774 13.225 1.00 76.25 603 GLN A C 1
ATOM 4661 O O . GLN A 1 603 ? 12.545 6.977 13.400 1.00 76.25 603 GLN A O 1
ATOM 4666 N N . GLN A 1 604 ? 11.723 4.902 13.118 1.00 80.94 604 GLN A N 1
ATOM 4667 C CA . GLN A 1 604 ? 10.341 5.267 13.417 1.00 80.94 604 GLN A CA 1
ATOM 4668 C C . GLN A 1 604 ? 10.161 5.392 14.926 1.00 80.94 604 GLN A C 1
ATOM 4670 O O . GLN A 1 604 ? 10.712 4.584 15.671 1.00 80.94 604 GLN A O 1
ATOM 4675 N N . GLU A 1 605 ? 9.356 6.358 15.363 1.00 88.94 605 GLU A N 1
ATOM 4676 C CA . GLU A 1 605 ? 8.917 6.392 16.755 1.00 88.94 605 GLU A CA 1
ATOM 4677 C C . GLU A 1 605 ? 7.698 5.483 16.932 1.00 88.94 605 GLU A C 1
ATOM 4679 O O . GLU A 1 605 ? 6.741 5.545 16.156 1.00 88.94 605 GLU A O 1
ATOM 4684 N N . LEU A 1 606 ? 7.774 4.596 17.923 1.00 90.19 606 LEU A N 1
ATOM 4685 C CA . LEU A 1 606 ? 6.850 3.486 18.134 1.00 90.19 606 LEU A CA 1
ATOM 4686 C C . LEU A 1 606 ? 6.298 3.551 19.554 1.00 90.19 606 LEU A C 1
ATOM 4688 O O . LEU A 1 606 ? 7.066 3.546 20.510 1.00 90.19 606 LEU A O 1
ATOM 4692 N N . LEU A 1 607 ? 4.977 3.543 19.704 1.00 94.94 607 LEU A N 1
ATOM 4693 C CA . LEU A 1 607 ? 4.295 3.632 20.989 1.00 94.94 607 LEU A CA 1
ATOM 4694 C C . LEU A 1 607 ? 3.578 2.332 21.352 1.00 94.94 607 LEU A C 1
ATOM 4696 O O . LEU A 1 607 ? 3.105 1.591 20.489 1.00 94.94 607 LEU A O 1
ATOM 4700 N N . PHE A 1 608 ? 3.437 2.094 22.650 1.00 96.94 608 PHE A N 1
ATOM 4701 C CA . PHE A 1 608 ? 2.606 1.038 23.220 1.00 96.94 608 PHE A CA 1
ATOM 4702 C C . PHE A 1 608 ? 1.780 1.581 24.396 1.00 96.94 608 PHE A C 1
ATOM 4704 O O . PHE A 1 608 ? 2.040 2.680 24.893 1.00 96.94 608 PHE A O 1
ATOM 4711 N N . ILE A 1 609 ? 0.751 0.843 24.817 1.00 97.94 609 ILE A N 1
ATOM 4712 C CA . ILE A 1 609 ? -0.180 1.289 25.865 1.00 97.94 609 ILE A CA 1
ATOM 4713 C C . ILE A 1 609 ? -0.069 0.359 27.067 1.00 97.94 609 ILE A C 1
ATOM 4715 O O . ILE A 1 609 ? -0.250 -0.846 26.930 1.00 97.94 609 ILE A O 1
ATOM 4719 N N . GLN A 1 610 ? 0.171 0.912 28.251 1.00 97.81 610 GLN A N 1
ATOM 4720 C CA . GLN A 1 610 ? -0.052 0.217 29.516 1.00 97.81 610 GLN A CA 1
ATOM 4721 C C . GLN A 1 610 ? -1.447 0.583 30.030 1.00 97.81 610 GLN A C 1
ATOM 4723 O O . GLN A 1 610 ? -1.735 1.758 30.249 1.00 97.81 610 GLN A O 1
ATOM 4728 N N . ALA A 1 611 ? -2.314 -0.408 30.204 1.00 97.25 611 ALA A N 1
ATOM 4729 C CA . ALA A 1 611 ? -3.666 -0.238 30.715 1.00 97.25 611 ALA A CA 1
ATOM 4730 C C . ALA A 1 611 ? -3.787 -0.876 32.100 1.00 97.25 611 ALA A C 1
ATOM 4732 O O . ALA A 1 611 ? -3.388 -2.025 32.302 1.00 97.25 611 ALA A O 1
ATOM 4733 N N . LYS A 1 612 ? -4.359 -0.125 33.039 1.00 96.75 612 LYS A N 1
ATOM 4734 C CA . LYS A 1 612 ? -4.593 -0.549 34.417 1.00 96.75 612 LYS A CA 1
ATOM 4735 C C . LYS A 1 612 ? -6.062 -0.415 34.769 1.00 96.75 612 LYS A C 1
ATOM 4737 O O . LYS A 1 612 ? -6.699 0.529 34.320 1.00 96.75 612 LYS A O 1
ATOM 4742 N N . ALA A 1 613 ? -6.592 -1.311 35.584 1.00 94.06 613 ALA A N 1
ATOM 4743 C CA . ALA A 1 613 ? -7.939 -1.195 36.132 1.00 94.06 613 ALA A CA 1
ATOM 4744 C C . ALA A 1 613 ? -7.989 -1.872 37.500 1.00 94.06 613 ALA A C 1
ATOM 4746 O O . ALA A 1 613 ? -7.321 -2.885 37.712 1.00 94.06 613 ALA A O 1
ATOM 4747 N N . GLN A 1 614 ? -8.770 -1.304 38.416 1.00 86.56 614 GLN A N 1
ATOM 4748 C CA . GLN A 1 614 ? -8.983 -1.883 39.738 1.00 86.56 614 GLN A CA 1
ATOM 4749 C C . GLN A 1 614 ? -10.406 -2.426 39.832 1.00 86.56 614 GLN A C 1
ATOM 4751 O O . GLN A 1 614 ? -11.371 -1.659 39.829 1.00 86.56 614 GLN A O 1
ATOM 4756 N N . GLY A 1 615 ? -10.513 -3.744 39.935 1.00 82.00 615 GLY A N 1
ATOM 4757 C CA . GLY A 1 615 ? -11.741 -4.436 40.290 1.00 82.00 615 GLY A CA 1
ATOM 4758 C C . GLY A 1 615 ? -11.595 -5.129 41.646 1.00 82.00 615 GLY A C 1
ATOM 4759 O O . GLY A 1 615 ? -11.014 -4.552 42.570 1.00 82.00 615 GLY A O 1
ATOM 4760 N N . GLU A 1 616 ? -12.080 -6.359 41.765 1.00 79.56 616 GLU A N 1
ATOM 4761 C CA . GLU A 1 616 ? -11.744 -7.296 42.845 1.00 79.56 616 GLU A CA 1
ATOM 4762 C C . GLU A 1 616 ? -10.230 -7.520 42.947 1.00 79.56 616 GLU A C 1
ATOM 4764 O O . GLU A 1 616 ? -9.682 -7.623 44.045 1.00 79.56 616 GLU A O 1
ATOM 4769 N N . LYS A 1 617 ? -9.531 -7.519 41.805 1.00 82.06 617 LYS A N 1
ATOM 4770 C CA . LYS A 1 617 ? -8.065 -7.554 41.729 1.00 82.06 617 LYS A CA 1
ATOM 4771 C C . LYS A 1 617 ? -7.509 -6.428 40.863 1.00 82.06 617 LYS A C 1
ATOM 4773 O O . LYS A 1 617 ? -8.217 -5.783 40.089 1.00 82.06 617 LYS A O 1
ATOM 4778 N N . GLN A 1 618 ? -6.210 -6.182 41.011 1.00 88.75 618 GLN A N 1
ATOM 4779 C CA . GLN A 1 618 ? -5.504 -5.209 40.189 1.00 88.75 618 GLN A CA 1
ATOM 4780 C C . GLN A 1 618 ? -5.159 -5.817 38.824 1.00 88.75 618 GLN A C 1
ATOM 4782 O O . GLN A 1 618 ? -4.506 -6.857 38.741 1.00 88.75 618 GLN A O 1
ATOM 4787 N N . HIS A 1 619 ? -5.553 -5.132 37.753 1.00 89.00 619 HIS A N 1
ATOM 4788 C CA . HIS A 1 619 ? -5.155 -5.435 36.382 1.00 89.00 619 HIS A CA 1
ATOM 4789 C C . HIS A 1 619 ? -4.118 -4.412 35.924 1.00 89.00 619 HIS A C 1
ATOM 4791 O O . HIS A 1 619 ? -4.349 -3.211 36.043 1.00 89.00 619 HIS A O 1
ATOM 4797 N N . ASP A 1 620 ? -2.990 -4.879 35.388 1.00 95.94 620 ASP A N 1
ATOM 4798 C CA . ASP A 1 620 ? -1.940 -4.045 34.797 1.00 95.94 620 ASP A CA 1
ATOM 4799 C C . ASP A 1 620 ? -1.326 -4.802 33.611 1.00 95.94 620 ASP A C 1
ATOM 4801 O O . ASP A 1 620 ? -0.647 -5.814 33.790 1.00 95.94 620 ASP A O 1
ATOM 4805 N N . LYS A 1 621 ? -1.645 -4.372 32.386 1.00 93.44 621 LYS A N 1
ATOM 4806 C CA . LYS A 1 621 ? -1.250 -5.057 31.149 1.00 93.44 621 LYS A CA 1
ATOM 4807 C C . LYS A 1 621 ? -0.703 -4.081 30.122 1.00 93.44 621 LYS A C 1
ATOM 4809 O O . LYS A 1 621 ? -1.153 -2.944 30.022 1.00 93.44 621 LYS A O 1
ATOM 4814 N N . GLU A 1 622 ? 0.226 -4.559 29.305 1.00 95.44 622 GLU A N 1
ATOM 4815 C CA . GLU A 1 622 ? 0.776 -3.808 28.179 1.00 95.44 622 GLU A CA 1
ATOM 4816 C C . GLU A 1 622 ? 0.238 -4.359 26.853 1.00 95.44 622 GLU A C 1
ATOM 4818 O O . GLU A 1 622 ? 0.257 -5.563 26.600 1.00 95.44 622 GLU A O 1
ATOM 4823 N N . PHE A 1 623 ? -0.224 -3.459 25.994 1.00 93.88 623 PHE A N 1
ATOM 4824 C CA . PHE A 1 623 ? -0.794 -3.733 24.680 1.00 93.88 623 PHE A CA 1
ATOM 4825 C C . PHE A 1 623 ? 0.036 -3.048 23.600 1.00 93.88 623 PHE A C 1
ATOM 4827 O O . PHE A 1 623 ? 0.714 -2.057 23.866 1.00 93.88 623 PHE A O 1
ATOM 4834 N N . LEU A 1 624 ? -0.042 -3.562 22.368 1.00 89.62 624 LEU A N 1
ATOM 4835 C CA . LEU A 1 624 ? 0.744 -3.085 21.217 1.00 89.62 624 LEU A CA 1
ATOM 4836 C C . LEU A 1 624 ? 2.266 -3.272 21.382 1.00 89.62 624 LEU A C 1
ATOM 4838 O O . LEU A 1 624 ? 3.046 -2.572 20.754 1.00 89.62 624 LEU A O 1
ATOM 4842 N N . LYS A 1 625 ? 2.701 -4.227 22.215 1.00 84.75 625 LYS A N 1
ATOM 4843 C CA . LYS A 1 625 ? 4.124 -4.493 22.510 1.00 84.75 625 LYS A CA 1
ATOM 4844 C C . LYS A 1 625 ? 4.702 -5.715 21.771 1.00 84.75 625 LYS A C 1
ATOM 4846 O O . LYS A 1 625 ? 5.775 -6.197 22.116 1.00 84.75 625 LYS A O 1
ATOM 4851 N N . ALA A 1 626 ? 3.982 -6.245 20.782 1.00 71.94 626 ALA A N 1
ATOM 4852 C CA . ALA A 1 626 ? 4.487 -7.282 19.881 1.00 71.94 626 ALA A CA 1
ATOM 4853 C C . ALA A 1 626 ? 5.150 -6.641 18.650 1.00 71.94 626 ALA A C 1
ATOM 4855 O O . ALA A 1 626 ? 4.744 -5.559 18.222 1.00 71.94 626 ALA A O 1
ATOM 4856 N N . GLU A 1 627 ? 6.149 -7.303 18.059 1.00 57.81 627 GLU A N 1
ATOM 4857 C CA . GLU A 1 627 ? 6.770 -6.819 16.820 1.00 57.81 627 GLU A CA 1
ATOM 4858 C C . GLU A 1 627 ? 5.723 -6.655 15.707 1.00 57.81 627 GLU A C 1
ATOM 4860 O O . GLU A 1 627 ? 4.882 -7.527 15.487 1.00 57.81 627 GLU A O 1
ATOM 4865 N N . GLY A 1 628 ? 5.732 -5.489 15.055 1.00 53.78 628 GLY A N 1
ATOM 4866 C CA . GLY A 1 628 ? 4.713 -5.083 14.079 1.00 53.78 628 GLY A CA 1
ATOM 4867 C C . GLY A 1 628 ? 3.363 -4.623 14.657 1.00 53.78 628 GLY A C 1
ATOM 4868 O O . GLY A 1 628 ? 2.517 -4.172 13.889 1.00 53.78 628 GLY A O 1
ATOM 4869 N N . ALA A 1 629 ? 3.143 -4.694 15.977 1.00 69.12 629 ALA A N 1
ATOM 4870 C CA . ALA A 1 629 ? 1.893 -4.266 16.622 1.00 69.12 629 ALA A CA 1
ATOM 4871 C C . ALA A 1 629 ? 1.952 -2.866 17.259 1.00 69.12 629 ALA A C 1
ATOM 4873 O O . ALA A 1 629 ? 0.901 -2.336 17.621 1.00 69.12 629 ALA A O 1
ATOM 4874 N N . TYR A 1 630 ? 3.147 -2.286 17.412 1.00 83.19 630 TYR A N 1
ATOM 4875 C CA . TYR A 1 630 ? 3.345 -0.939 17.954 1.00 83.19 630 TYR A CA 1
ATOM 4876 C C . TYR A 1 630 ? 2.598 0.126 17.145 1.00 83.19 630 TYR A C 1
ATOM 4878 O O . TYR A 1 630 ? 2.457 0.023 15.926 1.00 83.19 630 TYR A O 1
ATOM 4886 N N . PHE A 1 631 ? 2.167 1.185 17.825 1.00 87.25 631 PHE A N 1
ATOM 4887 C CA . PHE A 1 631 ? 1.590 2.350 17.172 1.00 87.25 631 PHE A CA 1
ATOM 4888 C C . PHE A 1 631 ? 2.692 3.254 16.616 1.00 87.25 631 PHE A C 1
ATOM 4890 O O . PHE A 1 631 ? 3.554 3.709 17.358 1.00 87.25 631 PHE A O 1
ATOM 4897 N N . VAL A 1 632 ? 2.667 3.545 15.321 1.00 85.50 632 VAL A N 1
ATOM 4898 C CA . VAL A 1 632 ? 3.715 4.327 14.658 1.00 85.50 632 VAL A CA 1
ATOM 4899 C C . VAL A 1 632 ? 3.389 5.822 14.703 1.00 85.50 632 VAL A C 1
ATOM 4901 O O . VAL A 1 632 ? 2.348 6.259 14.206 1.00 85.50 632 VAL A O 1
ATOM 4904 N N . ILE A 1 633 ? 4.310 6.633 15.224 1.00 83.12 633 ILE A N 1
ATOM 4905 C CA . ILE A 1 633 ? 4.263 8.091 15.088 1.00 83.12 633 ILE A CA 1
ATOM 4906 C C . ILE A 1 633 ? 4.787 8.468 13.707 1.00 83.12 633 ILE A C 1
ATOM 4908 O O . ILE A 1 633 ? 5.984 8.468 13.426 1.00 83.12 633 ILE A O 1
ATOM 4912 N N . GLY A 1 634 ? 3.844 8.761 12.818 1.00 68.62 634 GLY A N 1
ATOM 4913 C CA . GLY A 1 634 ? 4.093 9.031 11.412 1.00 68.62 634 GLY A CA 1
ATOM 4914 C C . GLY A 1 634 ? 2.825 8.885 10.577 1.00 68.62 634 GLY A C 1
ATOM 4915 O O . GLY A 1 634 ? 1.872 8.196 10.948 1.00 68.62 634 GLY A O 1
ATOM 4916 N N . LYS A 1 635 ? 2.799 9.549 9.420 1.00 59.22 635 LYS A N 1
ATOM 4917 C CA . LYS A 1 635 ? 1.745 9.321 8.424 1.00 59.22 635 LYS A CA 1
ATOM 4918 C C . LYS A 1 635 ? 1.868 7.889 7.896 1.00 59.22 635 LYS A C 1
ATOM 4920 O O . LYS A 1 635 ? 2.983 7.380 7.777 1.00 59.22 635 LYS A O 1
ATOM 4925 N N . ASN A 1 636 ? 0.740 7.237 7.612 1.00 55.59 636 ASN A N 1
ATOM 4926 C CA . ASN A 1 636 ? 0.665 5.822 7.233 1.00 55.59 636 ASN A CA 1
ATOM 4927 C C . ASN A 1 636 ? 1.146 5.610 5.779 1.00 55.59 636 ASN A C 1
ATOM 4929 O O . ASN A 1 636 ? 0.401 5.143 4.921 1.00 55.59 636 ASN A O 1
ATOM 4933 N N . CYS A 1 637 ? 2.380 6.033 5.477 1.00 67.19 637 CYS A N 1
ATOM 4934 C CA . CYS A 1 637 ? 2.898 6.043 4.120 1.00 67.19 637 CYS A CA 1
ATOM 4935 C C . CYS A 1 637 ? 3.461 4.690 3.695 1.00 67.19 637 CYS A C 1
ATOM 4937 O O . CYS A 1 637 ? 4.257 4.092 4.413 1.00 67.19 637 CYS A O 1
ATOM 4939 N N . PHE A 1 638 ? 3.132 4.266 2.473 1.00 75.81 638 PHE A N 1
ATOM 4940 C CA . PHE A 1 638 ? 3.764 3.149 1.756 1.00 75.81 638 PHE A CA 1
ATOM 4941 C C . PHE A 1 638 ? 5.172 3.503 1.217 1.00 75.81 638 PHE A C 1
ATOM 4943 O O . PHE A 1 638 ? 5.831 2.677 0.579 1.00 75.81 638 PHE A O 1
ATOM 4950 N N . CYS A 1 639 ? 5.627 4.739 1.447 1.00 73.62 639 CYS A N 1
ATOM 4951 C CA . CYS A 1 639 ? 6.891 5.307 0.995 1.00 73.62 639 CYS A CA 1
ATOM 4952 C C . CYS A 1 639 ? 8.055 4.621 1.704 1.00 73.62 639 CYS A C 1
ATOM 4954 O O . CYS A 1 639 ? 8.046 4.511 2.927 1.00 73.62 639 CYS A O 1
ATOM 4956 N N . ASN A 1 640 ? 9.117 4.310 0.969 1.00 71.00 640 ASN A N 1
ATOM 4957 C CA . ASN A 1 640 ? 10.440 3.970 1.499 1.00 71.00 640 ASN A CA 1
ATOM 4958 C C . ASN A 1 640 ? 10.445 2.811 2.517 1.00 71.00 640 ASN A C 1
ATOM 4960 O O . ASN A 1 640 ? 11.347 2.714 3.345 1.00 71.00 640 ASN A O 1
ATOM 4964 N N . ARG A 1 641 ? 9.435 1.940 2.449 1.00 78.62 641 ARG A N 1
ATOM 4965 C CA . ARG A 1 641 ? 9.308 0.690 3.205 1.00 78.62 641 ARG A CA 1
ATOM 4966 C C . ARG A 1 641 ? 8.602 -0.355 2.356 1.00 78.62 641 ARG A C 1
ATOM 4968 O O . ARG A 1 641 ? 7.977 0.004 1.363 1.00 78.62 641 ARG A O 1
ATOM 4975 N N . ASP A 1 642 ? 8.620 -1.606 2.771 1.00 82.75 642 ASP A N 1
ATOM 4976 C CA . ASP A 1 642 ? 7.870 -2.663 2.095 1.00 82.75 642 ASP A CA 1
ATOM 4977 C C . ASP A 1 642 ? 6.357 -2.515 2.324 1.00 82.75 642 ASP A C 1
ATOM 4979 O O . ASP A 1 642 ? 5.910 -1.991 3.353 1.00 82.75 642 ASP A O 1
ATOM 4983 N N . ILE A 1 643 ? 5.562 -2.954 1.344 1.00 84.69 643 ILE A N 1
ATOM 4984 C CA . ILE A 1 643 ? 4.111 -3.115 1.509 1.00 84.69 643 ILE A CA 1
ATOM 4985 C C . ILE A 1 643 ? 3.894 -4.420 2.283 1.00 84.69 643 ILE A C 1
ATOM 4987 O O . ILE A 1 643 ? 4.448 -5.452 1.909 1.00 84.69 643 ILE A O 1
ATOM 4991 N N . THR A 1 644 ? 3.111 -4.393 3.358 1.00 82.12 644 THR A N 1
ATOM 4992 C CA . THR A 1 644 ? 2.787 -5.606 4.129 1.00 82.12 644 THR A CA 1
ATOM 4993 C C . THR A 1 644 ? 1.706 -6.439 3.433 1.00 82.12 644 THR A C 1
ATOM 4995 O O . THR A 1 644 ? 0.959 -5.926 2.600 1.00 82.12 644 THR A O 1
ATOM 4998 N N . LEU A 1 645 ? 1.585 -7.728 3.776 1.00 73.56 645 LEU A N 1
ATOM 4999 C CA . LEU A 1 645 ? 0.595 -8.626 3.160 1.00 73.56 645 LEU A CA 1
ATOM 5000 C C . LEU A 1 645 ? -0.836 -8.090 3.283 1.00 73.56 645 LEU A C 1
ATOM 5002 O O . LEU A 1 645 ? -1.522 -7.932 2.278 1.00 73.56 645 LEU A O 1
ATOM 5006 N N . THR A 1 646 ? -1.238 -7.702 4.491 1.00 71.12 646 THR A N 1
ATOM 5007 C CA . THR A 1 646 ? -2.564 -7.133 4.765 1.00 71.12 646 THR A CA 1
ATOM 5008 C C . THR A 1 646 ? -2.827 -5.853 3.969 1.00 71.12 646 THR A C 1
ATOM 5010 O O . THR A 1 646 ? -3.943 -5.605 3.506 1.00 71.12 646 THR A O 1
ATOM 5013 N N . GLU A 1 647 ? -1.806 -5.013 3.807 1.00 82.69 647 GLU A N 1
ATOM 5014 C CA . GLU A 1 647 ? -1.897 -3.787 3.017 1.00 82.69 647 GLU A CA 1
ATOM 5015 C C . GLU A 1 647 ? -2.071 -4.084 1.529 1.00 82.69 647 GLU A C 1
ATOM 5017 O O . GLU A 1 647 ? -2.934 -3.482 0.891 1.00 82.69 647 GLU A O 1
ATOM 5022 N N . PHE A 1 648 ? -1.304 -5.030 0.986 1.00 91.94 648 PHE A N 1
ATOM 5023 C CA . PHE A 1 648 ? -1.437 -5.466 -0.401 1.00 91.94 648 PHE A CA 1
ATOM 5024 C C . PHE A 1 648 ? -2.814 -6.080 -0.676 1.00 91.94 648 PHE A C 1
ATOM 5026 O O . PHE A 1 648 ? -3.475 -5.694 -1.637 1.00 91.94 648 PHE A O 1
ATOM 5033 N N . GLU A 1 649 ? -3.292 -6.963 0.201 1.00 85.56 649 GLU A N 1
ATOM 5034 C CA . GLU A 1 649 ? -4.636 -7.546 0.109 1.00 85.56 649 GLU A CA 1
ATOM 5035 C C . GLU A 1 649 ? -5.723 -6.471 0.157 1.00 85.56 649 GLU A C 1
ATOM 5037 O O . GLU A 1 649 ? -6.706 -6.534 -0.579 1.00 85.56 649 GLU A O 1
ATOM 5042 N N . THR A 1 650 ? -5.525 -5.434 0.974 1.00 82.50 650 THR A N 1
ATOM 5043 C CA . THR A 1 650 ? -6.431 -4.282 1.031 1.00 82.50 650 THR A CA 1
ATOM 5044 C C . THR A 1 650 ? -6.394 -3.465 -0.260 1.00 82.50 650 THR A C 1
ATOM 5046 O O . THR A 1 650 ? -7.450 -3.038 -0.729 1.00 82.50 650 THR A O 1
ATOM 5049 N N . ILE A 1 651 ? -5.209 -3.244 -0.842 1.00 89.94 651 ILE A N 1
ATOM 5050 C CA . ILE A 1 651 ? -5.055 -2.561 -2.134 1.00 89.94 651 ILE A CA 1
ATOM 5051 C C . ILE A 1 651 ? -5.805 -3.335 -3.222 1.00 89.94 651 ILE A C 1
ATOM 5053 O O . ILE A 1 651 ? -6.656 -2.760 -3.901 1.00 89.94 651 ILE A O 1
ATOM 5057 N N . LEU A 1 652 ? -5.539 -4.639 -3.340 1.00 94.31 652 LEU A N 1
ATOM 5058 C CA . LEU A 1 652 ? -6.161 -5.517 -4.328 1.00 94.31 652 LEU A CA 1
ATOM 5059 C C . LEU A 1 652 ? -7.684 -5.530 -4.190 1.00 94.31 652 LEU A C 1
ATOM 5061 O O . LEU A 1 652 ? -8.403 -5.325 -5.170 1.00 94.31 652 LEU A O 1
ATOM 5065 N N . LYS A 1 653 ? -8.165 -5.713 -2.958 1.00 88.12 653 LYS A N 1
ATOM 5066 C CA . LYS A 1 653 ? -9.588 -5.744 -2.647 1.00 88.12 653 LYS A CA 1
ATOM 5067 C C . LYS A 1 653 ? -10.281 -4.448 -3.048 1.00 88.12 653 LYS A C 1
ATOM 5069 O O . LYS A 1 653 ? -11.267 -4.500 -3.774 1.00 88.12 653 LYS A O 1
ATOM 5074 N N . LYS A 1 654 ? -9.759 -3.293 -2.621 1.00 85.94 654 LYS A N 1
ATOM 5075 C CA . LYS A 1 654 ? -10.378 -1.991 -2.911 1.00 85.94 654 LYS A CA 1
ATOM 5076 C C . LYS A 1 654 ? -10.413 -1.684 -4.408 1.00 85.94 654 LYS A C 1
ATOM 5078 O O . LYS A 1 654 ? -11.435 -1.206 -4.894 1.00 85.94 654 LYS A O 1
ATOM 5083 N N . LEU A 1 655 ? -9.342 -2.003 -5.142 1.00 89.31 655 LEU A N 1
ATOM 5084 C CA . LEU A 1 655 ? -9.323 -1.851 -6.600 1.00 89.31 655 LEU A CA 1
ATOM 5085 C C . LEU A 1 655 ? -10.425 -2.684 -7.252 1.00 89.31 655 LEU A C 1
ATOM 5087 O O . LEU A 1 655 ? -11.240 -2.157 -8.004 1.00 89.31 655 LEU A O 1
ATOM 5091 N N . ARG A 1 656 ? -10.511 -3.965 -6.899 1.00 90.00 656 ARG A N 1
ATOM 5092 C CA . ARG A 1 656 ? -11.478 -4.890 -7.491 1.00 90.00 656 ARG A CA 1
ATOM 5093 C C . ARG A 1 656 ? -12.925 -4.602 -7.094 1.00 90.00 656 ARG A C 1
ATOM 5095 O O . ARG A 1 656 ? -13.811 -4.713 -7.938 1.00 90.00 656 ARG A O 1
ATOM 5102 N N . GLU A 1 657 ? -13.168 -4.167 -5.859 1.00 84.25 657 GLU A N 1
ATOM 5103 C CA . GLU A 1 657 ? -14.480 -3.681 -5.412 1.00 84.25 657 GLU A CA 1
ATOM 5104 C C . GLU A 1 657 ? -14.919 -2.440 -6.197 1.00 84.25 657 GLU A C 1
ATOM 5106 O O . GLU A 1 657 ? -16.086 -2.345 -6.580 1.00 84.25 657 GLU A O 1
ATOM 5111 N N . SER A 1 658 ? -13.993 -1.517 -6.491 1.00 81.75 658 SER A N 1
ATOM 5112 C CA . SER A 1 658 ? -14.291 -0.314 -7.282 1.00 81.75 658 SER A CA 1
ATOM 5113 C C . SER A 1 658 ? -14.741 -0.628 -8.716 1.00 81.75 658 SER A C 1
ATOM 5115 O O . SER A 1 658 ? -15.439 0.175 -9.333 1.00 81.75 658 SER A O 1
ATOM 5117 N N . GLU A 1 659 ? -14.403 -1.821 -9.211 1.00 85.06 659 GLU A N 1
ATOM 5118 C CA . GLU A 1 659 ? -14.718 -2.305 -10.555 1.00 85.06 659 GLU A CA 1
ATOM 5119 C C . GLU A 1 659 ? -15.801 -3.397 -10.587 1.00 85.06 659 GLU A C 1
ATOM 5121 O O . GLU A 1 659 ? -16.138 -3.889 -11.663 1.00 85.06 659 GLU A O 1
ATOM 5126 N N . GLY A 1 660 ? -16.332 -3.815 -9.432 1.00 81.06 660 GLY A N 1
ATOM 5127 C CA . GLY A 1 660 ? -17.326 -4.891 -9.356 1.00 81.06 660 GLY A CA 1
ATOM 5128 C C . GLY A 1 660 ? -16.792 -6.286 -9.715 1.00 81.06 660 GLY A C 1
ATOM 5129 O O . GLY A 1 660 ? -17.556 -7.136 -10.171 1.00 81.06 660 GLY A O 1
ATOM 5130 N N . VAL A 1 661 ? -15.494 -6.546 -9.531 1.00 81.38 661 VAL A N 1
ATOM 5131 C CA . VAL A 1 661 ? -14.900 -7.877 -9.747 1.00 81.38 661 VAL A CA 1
ATOM 5132 C C . VAL A 1 661 ? -15.266 -8.801 -8.580 1.00 81.38 661 VAL A C 1
ATOM 5134 O O . VAL A 1 661 ? -14.990 -8.484 -7.426 1.00 81.38 661 VAL A O 1
ATOM 5137 N N . ALA A 1 662 ? -15.857 -9.965 -8.874 1.00 79.12 662 ALA A N 1
ATOM 5138 C CA . ALA A 1 662 ? -16.367 -10.890 -7.854 1.00 79.12 662 ALA A CA 1
ATOM 5139 C C . ALA A 1 662 ? -15.270 -11.462 -6.934 1.00 79.12 662 ALA A C 1
ATOM 5141 O O . ALA A 1 662 ? -15.431 -11.489 -5.716 1.00 79.12 662 ALA A O 1
ATOM 5142 N N . ASN A 1 663 ? -14.139 -11.898 -7.501 1.00 83.56 663 ASN A N 1
ATOM 5143 C CA . ASN A 1 663 ? -13.000 -12.369 -6.717 1.00 83.56 663 ASN A CA 1
ATOM 5144 C C . ASN A 1 663 ? -12.113 -11.182 -6.332 1.00 83.56 663 ASN A C 1
ATOM 5146 O O . ASN A 1 663 ? -11.333 -10.691 -7.146 1.00 83.56 663 ASN A O 1
ATOM 5150 N N . THR A 1 664 ? -12.207 -10.731 -5.085 1.00 84.12 664 THR A N 1
ATOM 5151 C CA . THR A 1 664 ? -11.501 -9.534 -4.606 1.00 84.12 664 THR A CA 1
ATOM 5152 C C . THR A 1 664 ? -10.138 -9.821 -3.968 1.00 84.12 664 THR A C 1
ATOM 5154 O O . THR A 1 664 ? -9.406 -8.878 -3.687 1.00 84.12 664 THR A O 1
ATOM 5157 N N . THR A 1 665 ? -9.764 -11.090 -3.766 1.00 80.44 665 THR A N 1
ATOM 5158 C CA . THR A 1 665 ? -8.597 -11.464 -2.940 1.00 80.44 665 THR A CA 1
ATOM 5159 C C . THR A 1 665 ? -7.586 -12.384 -3.622 1.00 80.44 665 THR A C 1
ATOM 5161 O O . THR A 1 665 ? -6.409 -12.326 -3.277 1.00 80.44 665 THR A O 1
ATOM 5164 N N . GLY A 1 666 ? -8.001 -13.224 -4.575 1.00 84.31 666 GLY A N 1
ATOM 5165 C CA . GLY A 1 666 ? -7.125 -14.204 -5.227 1.00 84.31 666 GLY A CA 1
ATOM 5166 C C . GLY A 1 666 ? -6.364 -13.640 -6.427 1.00 84.31 666 GLY A C 1
ATOM 5167 O O . GLY A 1 666 ? -6.896 -12.831 -7.187 1.00 84.31 666 GLY A O 1
ATOM 5168 N N . LEU A 1 667 ? -5.137 -14.096 -6.658 1.00 94.38 667 LEU A N 1
ATOM 5169 C CA . LEU A 1 667 ? -4.348 -13.733 -7.839 1.00 94.38 667 LEU A CA 1
ATOM 5170 C C . LEU A 1 667 ? -4.360 -14.859 -8.880 1.00 94.38 667 LEU A C 1
ATOM 5172 O O . LEU A 1 667 ? -4.518 -16.030 -8.546 1.00 94.38 667 LEU A O 1
ATOM 5176 N N . PHE A 1 668 ? -4.164 -14.490 -10.146 1.00 96.31 668 PHE A N 1
ATOM 5177 C CA . PHE A 1 668 ? -3.745 -15.396 -11.223 1.00 96.31 668 PHE A CA 1
ATOM 5178 C C . PHE A 1 668 ? -4.646 -16.632 -11.435 1.00 96.31 668 PHE A C 1
ATOM 5180 O O . PHE A 1 668 ? -4.179 -17.734 -11.734 1.00 96.31 668 PHE A O 1
ATOM 5187 N N . TYR A 1 669 ? -5.957 -16.458 -11.253 1.00 93.12 669 TYR A N 1
ATOM 5188 C CA . TYR A 1 669 ? -6.940 -17.547 -11.218 1.00 93.12 669 TYR A CA 1
ATOM 5189 C C . TYR A 1 669 ? -7.595 -17.869 -12.568 1.00 93.12 669 TYR A C 1
ATOM 5191 O O . TYR A 1 669 ? -8.461 -18.737 -12.616 1.00 93.12 669 TYR A O 1
ATOM 5199 N N . ARG A 1 670 ? -7.235 -17.183 -13.658 1.00 93.69 670 ARG A N 1
ATOM 5200 C CA . ARG A 1 670 ? -7.751 -17.523 -14.994 1.00 93.69 670 ARG A CA 1
ATOM 5201 C C . ARG A 1 670 ? -7.182 -18.850 -15.476 1.00 93.69 670 ARG A C 1
ATOM 5203 O O . ARG A 1 670 ? -6.015 -19.146 -15.232 1.00 93.69 670 ARG A O 1
ATOM 5210 N N . ASP A 1 671 ? -7.984 -19.582 -16.243 1.00 93.31 671 ASP A N 1
ATOM 5211 C CA . ASP A 1 671 ? -7.648 -20.922 -16.743 1.00 93.31 671 ASP A CA 1
ATOM 5212 C C . ASP A 1 671 ? -6.379 -20.954 -17.607 1.00 93.31 671 ASP A C 1
ATOM 5214 O O . ASP A 1 671 ? -5.681 -21.960 -17.654 1.00 93.31 671 ASP A O 1
ATOM 5218 N N . ASN A 1 672 ? -6.046 -19.847 -18.281 1.00 92.38 672 ASN A N 1
ATOM 5219 C CA . ASN A 1 672 ? -4.840 -19.748 -19.102 1.00 92.38 672 ASN A CA 1
ATOM 5220 C C . ASN A 1 672 ? -3.568 -19.410 -18.299 1.00 92.38 672 ASN A C 1
ATOM 5222 O O . ASN A 1 672 ? -2.487 -19.327 -18.882 1.00 92.38 672 ASN A O 1
ATOM 5226 N N . CYS A 1 673 ? -3.674 -19.174 -16.990 1.00 94.19 673 CYS A N 1
ATOM 5227 C CA . CYS A 1 673 ? -2.544 -18.811 -16.149 1.00 94.19 673 CYS A CA 1
ATOM 5228 C C . CYS A 1 673 ? -2.001 -20.040 -15.414 1.00 94.19 673 CYS A C 1
ATOM 5230 O O . CYS A 1 673 ? -2.593 -20.512 -14.446 1.00 94.19 673 CYS A O 1
ATOM 5232 N N . ASN A 1 674 ? -0.830 -20.517 -15.831 1.00 93.56 674 ASN A N 1
ATOM 5233 C CA . ASN A 1 674 ? -0.152 -21.683 -15.252 1.00 93.56 674 ASN A CA 1
ATOM 5234 C C . ASN A 1 674 ? 1.063 -21.279 -14.401 1.00 93.56 674 ASN A C 1
ATOM 5236 O O . ASN A 1 674 ? 2.134 -21.866 -14.525 1.00 93.56 674 ASN A O 1
ATOM 5240 N N . LEU A 1 675 ? 0.907 -20.232 -13.588 1.00 94.62 675 LEU A N 1
ATOM 5241 C CA . LEU A 1 675 ? 1.943 -19.765 -12.667 1.00 94.62 675 LEU A CA 1
ATOM 5242 C C . LEU A 1 675 ? 2.168 -20.785 -11.536 1.00 94.62 675 LEU A C 1
ATOM 5244 O O . LEU A 1 675 ? 1.196 -21.298 -10.978 1.00 94.62 675 LEU A O 1
ATOM 5248 N N . ASP A 1 676 ? 3.432 -21.051 -11.219 1.00 92.44 676 ASP A N 1
ATOM 5249 C CA . ASP A 1 676 ? 3.909 -22.004 -10.211 1.00 92.44 676 ASP A CA 1
ATOM 5250 C C . ASP A 1 676 ? 3.464 -21.664 -8.781 1.00 92.44 676 ASP A C 1
ATOM 5252 O O . ASP A 1 676 ? 3.065 -22.553 -8.029 1.00 92.44 676 ASP A O 1
ATOM 5256 N N . ASP A 1 677 ? 3.471 -20.380 -8.422 1.00 90.81 677 ASP A N 1
ATOM 5257 C CA . ASP A 1 677 ? 2.984 -19.862 -7.146 1.00 90.81 677 ASP A CA 1
ATOM 5258 C C . ASP A 1 677 ? 2.050 -18.667 -7.368 1.00 90.81 677 ASP A C 1
ATOM 5260 O O . ASP A 1 677 ? 2.414 -17.646 -7.954 1.00 90.81 677 ASP A O 1
ATOM 5264 N N . LYS A 1 678 ? 0.816 -18.801 -6.875 1.00 92.12 678 LYS A N 1
ATOM 5265 C CA . LYS A 1 678 ? -0.261 -17.810 -7.018 1.00 92.12 678 LYS A CA 1
ATOM 5266 C C . LYS A 1 678 ? -0.646 -17.152 -5.693 1.00 92.12 678 LYS A C 1
ATOM 5268 O O . LYS A 1 678 ? -1.676 -16.484 -5.611 1.00 92.12 678 LYS A O 1
ATOM 5273 N N . THR A 1 679 ? 0.136 -17.363 -4.637 1.00 90.56 679 THR A N 1
ATOM 5274 C CA . THR A 1 679 ? -0.166 -16.815 -3.315 1.00 90.56 679 THR A CA 1
ATOM 5275 C C . THR A 1 679 ? 0.152 -15.323 -3.243 1.00 90.56 679 THR A C 1
ATOM 5277 O O . THR A 1 679 ? 1.153 -14.838 -3.779 1.00 90.56 679 THR A O 1
ATOM 5280 N N . ASN A 1 680 ? -0.679 -14.578 -2.509 1.00 88.88 680 ASN A N 1
ATOM 5281 C CA . ASN A 1 680 ? -0.452 -13.153 -2.257 1.00 88.88 680 ASN A CA 1
ATOM 5282 C C . ASN A 1 680 ? 0.885 -12.912 -1.543 1.00 88.88 680 ASN A C 1
ATOM 5284 O O . ASN A 1 680 ? 1.582 -11.948 -1.849 1.00 88.88 680 ASN A O 1
ATOM 5288 N N . ALA A 1 681 ? 1.253 -13.801 -0.614 1.00 84.31 681 ALA A N 1
ATOM 5289 C CA . ALA A 1 681 ? 2.481 -13.703 0.166 1.00 84.31 681 ALA A CA 1
ATOM 5290 C C . ALA A 1 681 ? 3.736 -13.805 -0.711 1.00 84.31 681 ALA A C 1
ATOM 5292 O O . ALA A 1 681 ? 4.587 -12.916 -0.647 1.00 84.31 681 ALA A O 1
ATOM 5293 N N . SER A 1 682 ? 3.835 -14.832 -1.560 1.00 91.75 682 SER A N 1
ATOM 5294 C CA . SER A 1 682 ? 4.992 -15.007 -2.441 1.00 91.75 682 SER A CA 1
ATOM 5295 C C . SER A 1 682 ? 5.070 -13.918 -3.505 1.00 91.75 682 SER A C 1
ATOM 5297 O O . SER A 1 682 ? 6.147 -13.361 -3.731 1.00 91.75 682 SER A O 1
ATOM 5299 N N . PHE A 1 683 ? 3.934 -13.556 -4.115 1.00 97.19 683 PHE A N 1
ATOM 5300 C CA . PHE A 1 683 ? 3.874 -12.460 -5.084 1.00 97.19 683 PHE A CA 1
ATOM 5301 C C . PHE A 1 683 ? 4.384 -11.151 -4.476 1.00 97.19 683 PHE A C 1
ATOM 5303 O O . PHE A 1 683 ? 5.257 -10.488 -5.040 1.00 97.19 683 PHE A O 1
ATOM 5310 N N . LEU A 1 684 ? 3.887 -10.805 -3.287 1.00 97.00 684 LEU A N 1
ATOM 5311 C CA . LEU A 1 684 ? 4.273 -9.584 -2.598 1.00 97.00 684 LEU A CA 1
ATOM 5312 C C . LEU A 1 684 ? 5.739 -9.593 -2.161 1.00 97.00 684 LEU A C 1
ATOM 5314 O O . LEU A 1 684 ? 6.416 -8.575 -2.296 1.00 97.00 684 LEU A O 1
ATOM 5318 N N . ALA A 1 685 ? 6.238 -10.722 -1.653 1.00 92.88 685 ALA A N 1
ATOM 5319 C CA . ALA A 1 685 ? 7.640 -10.857 -1.275 1.00 92.88 685 ALA A CA 1
ATOM 5320 C C . ALA A 1 685 ? 8.556 -10.550 -2.469 1.00 92.88 685 ALA A C 1
ATOM 5322 O O . ALA A 1 685 ? 9.482 -9.748 -2.341 1.00 92.88 685 ALA A O 1
ATOM 5323 N N . LYS A 1 686 ? 8.240 -11.103 -3.648 1.00 96.81 686 LYS A N 1
ATOM 5324 C CA . LYS A 1 686 ? 8.992 -10.863 -4.888 1.00 96.81 686 LYS A CA 1
ATOM 5325 C C . LYS A 1 686 ? 8.867 -9.424 -5.383 1.00 96.81 686 LYS A C 1
ATOM 5327 O O . LYS A 1 686 ? 9.870 -8.819 -5.754 1.00 96.81 686 LYS A O 1
ATOM 5332 N N . ILE A 1 687 ? 7.667 -8.846 -5.343 1.00 97.00 687 ILE A N 1
ATOM 5333 C CA . ILE A 1 687 ? 7.438 -7.434 -5.684 1.00 97.00 687 ILE A CA 1
ATOM 5334 C C . ILE A 1 687 ? 8.271 -6.506 -4.785 1.00 97.00 687 ILE A C 1
ATOM 5336 O O . ILE A 1 687 ? 8.985 -5.653 -5.305 1.00 97.00 687 ILE A O 1
ATOM 5340 N N . ASN A 1 688 ? 8.225 -6.672 -3.458 1.00 94.44 688 ASN A N 1
ATOM 5341 C CA . ASN A 1 688 ? 8.968 -5.822 -2.518 1.00 94.44 688 ASN A CA 1
ATOM 5342 C C . ASN A 1 688 ? 10.488 -5.968 -2.691 1.00 94.44 688 ASN A C 1
ATOM 5344 O O . ASN A 1 688 ? 11.199 -4.962 -2.734 1.00 94.44 688 ASN A O 1
ATOM 5348 N N . GLU A 1 689 ? 10.978 -7.203 -2.858 1.00 94.44 689 GLU A N 1
ATOM 5349 C CA . GLU A 1 689 ? 12.386 -7.496 -3.158 1.00 94.44 689 GLU A CA 1
ATOM 5350 C C . GLU A 1 689 ? 12.862 -6.682 -4.372 1.00 94.44 689 GLU A C 1
ATOM 5352 O O . GLU A 1 689 ? 13.870 -5.970 -4.306 1.00 94.44 689 GLU A O 1
ATOM 5357 N N . LYS A 1 690 ? 12.092 -6.720 -5.467 1.00 95.38 690 LYS A N 1
ATOM 5358 C CA . LYS A 1 690 ? 12.431 -6.012 -6.705 1.00 95.38 690 LYS A CA 1
ATOM 5359 C C . LYS A 1 690 ? 12.223 -4.504 -6.604 1.00 95.38 690 LYS A C 1
ATOM 5361 O O . LYS A 1 690 ? 13.046 -3.756 -7.124 1.00 95.38 690 LYS A O 1
ATOM 5366 N N . PHE A 1 691 ? 11.201 -4.030 -5.894 1.00 94.69 691 PHE A N 1
ATOM 5367 C CA . PHE A 1 691 ? 11.008 -2.599 -5.643 1.00 94.69 691 PHE A CA 1
ATOM 5368 C C . PHE A 1 691 ? 12.216 -1.981 -4.950 1.00 94.69 691 PHE A C 1
ATOM 5370 O O . PHE A 1 691 ? 12.708 -0.943 -5.397 1.00 94.69 691 PHE A O 1
ATOM 5377 N N . LYS A 1 692 ? 12.736 -2.654 -3.919 1.00 85.44 692 LYS A N 1
ATOM 5378 C CA . LYS A 1 692 ? 13.926 -2.213 -3.195 1.00 85.44 692 LYS A CA 1
ATOM 5379 C C . LYS A 1 692 ? 15.160 -2.180 -4.095 1.00 85.44 692 LYS A C 1
ATOM 5381 O O . LYS A 1 692 ? 15.874 -1.180 -4.093 1.00 85.44 692 LYS A O 1
ATOM 5386 N N . ALA A 1 693 ? 15.387 -3.238 -4.876 1.00 81.56 693 ALA A N 1
ATOM 5387 C CA . ALA A 1 693 ? 16.545 -3.352 -5.767 1.00 81.56 693 ALA A CA 1
ATOM 5388 C C . ALA A 1 693 ? 16.549 -2.324 -6.917 1.00 81.56 693 ALA A C 1
ATOM 5390 O O . ALA A 1 693 ? 17.614 -1.957 -7.403 1.00 81.56 693 ALA A O 1
ATOM 5391 N N . HIS A 1 694 ? 15.373 -1.845 -7.333 1.00 84.44 694 HIS A N 1
ATOM 5392 C CA . HIS A 1 694 ? 15.188 -0.964 -8.495 1.00 84.44 694 HIS A CA 1
ATOM 5393 C C . HIS A 1 694 ? 14.699 0.448 -8.139 1.00 84.44 694 HIS A C 1
ATOM 5395 O O . HIS A 1 694 ? 14.202 1.188 -8.993 1.00 84.44 694 HIS A O 1
ATOM 5401 N N . GLU A 1 695 ? 14.819 0.824 -6.867 1.00 82.81 695 GLU A N 1
ATOM 5402 C CA . GLU A 1 695 ? 14.440 2.137 -6.343 1.00 82.81 695 GLU A CA 1
ATOM 5403 C C . GLU A 1 695 ? 12.975 2.535 -6.600 1.00 82.81 695 GLU A C 1
ATOM 5405 O O . GLU A 1 695 ? 12.628 3.720 -6.643 1.00 82.81 695 GLU A O 1
ATOM 5410 N N . ILE A 1 696 ? 12.068 1.563 -6.694 1.00 90.88 696 ILE A N 1
ATOM 5411 C CA . ILE A 1 696 ? 10.613 1.785 -6.754 1.00 90.88 696 ILE A CA 1
ATOM 5412 C C . ILE A 1 696 ? 10.097 1.969 -5.314 1.00 90.88 696 ILE A C 1
ATOM 5414 O O . ILE A 1 696 ? 9.205 1.280 -4.825 1.00 90.88 696 ILE A O 1
ATOM 5418 N N . ASN A 1 697 ? 10.738 2.886 -4.588 1.00 76.94 697 ASN A N 1
ATOM 5419 C CA . ASN A 1 697 ? 10.595 3.034 -3.142 1.00 76.94 697 ASN A CA 1
ATOM 5420 C C . ASN A 1 697 ? 9.592 4.131 -2.769 1.00 76.94 697 ASN A C 1
ATOM 5422 O O . ASN A 1 697 ? 8.911 4.021 -1.751 1.00 76.94 697 ASN A O 1
ATOM 5426 N N . THR A 1 698 ? 9.454 5.174 -3.588 1.00 80.31 698 THR A N 1
ATOM 5427 C CA . THR A 1 698 ? 8.498 6.259 -3.334 1.00 80.31 698 THR A CA 1
ATOM 5428 C C . THR A 1 698 ? 7.066 5.790 -3.594 1.00 80.31 698 THR A C 1
ATOM 5430 O O . THR A 1 698 ? 6.828 4.908 -4.421 1.00 80.31 698 THR A O 1
ATOM 5433 N N . CYS A 1 699 ? 6.088 6.394 -2.914 1.00 83.94 699 CYS A N 1
ATOM 5434 C CA . CYS A 1 699 ? 4.684 6.055 -3.149 1.00 83.94 699 CYS A CA 1
ATOM 5435 C C . CYS A 1 699 ? 4.281 6.228 -4.603 1.00 83.94 699 CYS A C 1
ATOM 5437 O O . CYS A 1 699 ? 3.676 5.325 -5.164 1.00 83.94 699 CYS A O 1
ATOM 5439 N N . ILE A 1 700 ? 4.649 7.348 -5.224 1.00 89.50 700 ILE A N 1
ATOM 5440 C CA . ILE A 1 700 ? 4.231 7.626 -6.594 1.00 89.50 700 ILE A CA 1
ATOM 5441 C C . ILE A 1 700 ? 4.818 6.610 -7.585 1.00 89.50 700 ILE A C 1
ATOM 5443 O O . ILE A 1 700 ? 4.082 6.092 -8.418 1.00 89.50 700 ILE A O 1
ATOM 5447 N N . ARG A 1 701 ? 6.081 6.188 -7.415 1.00 94.06 701 ARG A N 1
ATOM 5448 C CA . ARG A 1 701 ? 6.688 5.120 -8.229 1.00 94.06 701 ARG A CA 1
ATOM 5449 C C . ARG A 1 701 ? 5.943 3.790 -8.082 1.00 94.06 701 ARG A C 1
ATOM 5451 O O . ARG A 1 701 ? 5.596 3.180 -9.089 1.00 94.06 701 ARG A O 1
ATOM 5458 N N . LYS A 1 702 ? 5.629 3.370 -6.849 1.00 95.38 702 LYS A N 1
ATOM 5459 C CA . LYS A 1 702 ? 4.848 2.143 -6.594 1.00 95.38 702 LYS A CA 1
ATOM 5460 C C . LYS A 1 702 ? 3.444 2.221 -7.175 1.00 95.38 702 LYS A C 1
ATOM 5462 O O . LYS A 1 702 ? 2.989 1.263 -7.786 1.00 95.38 702 LYS A O 1
ATOM 5467 N N . ILE A 1 703 ? 2.771 3.356 -6.994 1.00 96.12 703 ILE A N 1
ATOM 5468 C CA . ILE A 1 703 ? 1.422 3.612 -7.503 1.00 96.12 703 ILE A CA 1
ATOM 5469 C C . ILE A 1 703 ? 1.402 3.454 -9.026 1.00 96.12 703 ILE A C 1
ATOM 5471 O O . ILE A 1 703 ? 0.569 2.715 -9.548 1.00 96.12 703 ILE A O 1
ATOM 5475 N N . HIS A 1 704 ? 2.328 4.105 -9.735 1.00 97.69 704 HIS A N 1
ATOM 5476 C CA . HIS A 1 704 ? 2.407 4.006 -11.193 1.00 97.69 704 HIS A CA 1
ATOM 5477 C C . HIS A 1 704 ? 2.785 2.599 -11.658 1.00 97.69 704 HIS A C 1
ATOM 5479 O O . HIS A 1 704 ? 2.130 2.079 -12.556 1.00 97.69 704 HIS A O 1
ATOM 5485 N N . PHE A 1 705 ? 3.764 1.947 -11.022 1.00 98.44 705 PHE A N 1
ATOM 5486 C CA . PHE A 1 705 ? 4.127 0.571 -11.366 1.00 98.44 705 PHE A CA 1
ATOM 5487 C C . PHE A 1 705 ? 2.930 -0.377 -11.208 1.00 98.44 705 PHE A C 1
ATOM 5489 O O . PHE A 1 705 ? 2.557 -1.056 -12.163 1.00 98.44 705 PHE A O 1
ATOM 5496 N N . LEU A 1 706 ? 2.292 -0.378 -10.027 1.00 98.00 706 LEU A N 1
ATOM 5497 C CA . LEU A 1 706 ? 1.125 -1.214 -9.724 1.00 98.00 706 LEU A CA 1
ATOM 5498 C C . LEU A 1 706 ? -0.033 -0.938 -10.687 1.00 98.00 706 LEU A C 1
ATOM 5500 O O . LEU A 1 706 ? -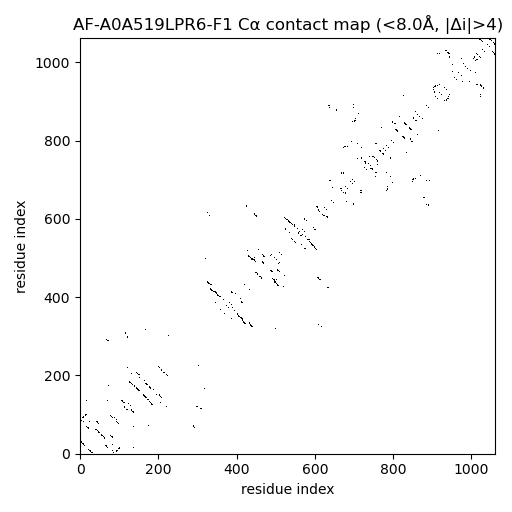0.688 -1.880 -11.114 1.00 98.00 706 LEU A O 1
ATOM 5504 N N . THR A 1 707 ? -0.248 0.324 -11.069 1.00 97.69 707 THR A N 1
ATOM 5505 C CA . THR A 1 707 ? -1.261 0.714 -12.062 1.00 97.69 707 THR A CA 1
ATOM 5506 C C . THR A 1 707 ? -1.044 0.008 -13.398 1.00 97.69 707 THR A C 1
ATOM 5508 O O . THR A 1 707 ? -1.989 -0.549 -13.958 1.00 97.69 707 THR A O 1
ATOM 5511 N N . GLN A 1 708 ? 0.192 0.019 -13.909 1.00 97.81 708 GLN A N 1
ATOM 5512 C CA . GLN A 1 708 ? 0.501 -0.594 -15.200 1.00 97.81 708 GLN A CA 1
ATOM 5513 C C . GLN A 1 708 ? 0.345 -2.114 -15.131 1.00 97.81 708 GLN A C 1
ATOM 5515 O O . GLN A 1 708 ? -0.430 -2.675 -15.901 1.00 97.81 708 GLN A O 1
ATOM 5520 N N . VAL A 1 709 ? 0.991 -2.777 -14.164 1.00 97.94 709 VAL A N 1
ATOM 5521 C CA . VAL A 1 709 ? 0.922 -4.246 -14.075 1.00 97.94 709 VAL A CA 1
ATOM 5522 C C . VAL A 1 709 ? -0.481 -4.754 -13.755 1.00 97.94 709 VAL A C 1
ATOM 5524 O O . VAL A 1 709 ? -0.855 -5.823 -14.223 1.00 97.94 709 VAL A O 1
ATOM 5527 N N . TYR A 1 710 ? -1.291 -3.997 -13.008 1.00 97.62 710 TYR A N 1
ATOM 5528 C CA . TYR A 1 710 ? -2.684 -4.358 -12.753 1.00 97.62 710 TYR A CA 1
ATOM 5529 C C . TYR A 1 710 ? -3.491 -4.369 -14.052 1.00 97.62 710 TYR A C 1
ATOM 5531 O O . TYR A 1 710 ? -4.245 -5.307 -14.288 1.00 97.62 710 TYR A O 1
ATOM 5539 N N . HIS A 1 711 ? -3.294 -3.388 -14.935 1.00 96.31 711 HIS A N 1
ATOM 5540 C CA . HIS A 1 711 ? -3.952 -3.384 -16.238 1.00 96.31 711 HIS A CA 1
ATOM 5541 C C . HIS A 1 711 ? -3.448 -4.517 -17.151 1.00 96.31 711 HIS A C 1
ATOM 5543 O O . HIS A 1 711 ? -4.253 -5.276 -17.685 1.00 96.31 711 HIS A O 1
ATOM 5549 N N . GLU A 1 712 ? -2.128 -4.673 -17.287 1.00 96.44 712 GLU A N 1
ATOM 5550 C CA . GLU A 1 712 ? -1.498 -5.658 -18.188 1.00 96.44 712 GLU A CA 1
ATOM 5551 C C . GLU A 1 712 ? -1.824 -7.123 -17.854 1.00 96.44 712 GLU A C 1
ATOM 5553 O O . GLU A 1 712 ? -1.707 -8.014 -18.695 1.00 96.44 712 GLU A O 1
ATOM 5558 N N . THR A 1 713 ? -2.233 -7.397 -16.618 1.00 96.62 713 THR A N 1
ATOM 5559 C CA . THR A 1 713 ? -2.511 -8.754 -16.122 1.00 96.62 713 THR A CA 1
ATOM 5560 C C . THR A 1 713 ? -3.998 -9.068 -16.017 1.00 96.62 713 THR A C 1
ATOM 5562 O O . THR A 1 713 ? -4.375 -10.021 -15.328 1.00 96.62 713 THR A O 1
ATOM 5565 N N . ASP A 1 714 ? -4.859 -8.259 -16.645 1.00 95.00 714 ASP A N 1
ATOM 5566 C CA . ASP A 1 714 ? -6.311 -8.330 -16.456 1.00 95.00 714 ASP A CA 1
ATOM 5567 C C . ASP A 1 714 ? -6.654 -8.290 -14.956 1.00 95.00 714 ASP A C 1
ATOM 5569 O O . ASP A 1 714 ? -7.312 -9.174 -14.420 1.00 95.00 714 ASP A O 1
ATOM 5573 N N . LYS A 1 715 ? -6.166 -7.276 -14.233 1.00 95.56 715 LYS A N 1
ATOM 5574 C CA . LYS A 1 715 ? -6.433 -7.064 -12.796 1.00 95.56 715 LYS A CA 1
ATOM 5575 C C . LYS A 1 715 ? -5.784 -8.131 -11.907 1.00 95.56 715 LYS A C 1
ATOM 5577 O O . LYS A 1 715 ? -6.393 -8.603 -10.940 1.00 95.56 715 LYS A O 1
ATOM 5582 N N . PHE A 1 716 ? -4.558 -8.536 -12.245 1.00 96.75 716 PHE A N 1
ATOM 5583 C CA . PHE A 1 716 ? -3.825 -9.670 -11.668 1.00 96.75 716 PHE A CA 1
ATOM 5584 C C . PHE A 1 716 ? -4.565 -11.008 -11.761 1.00 96.75 716 PHE A C 1
ATOM 5586 O O . PHE A 1 716 ? -4.583 -11.791 -10.810 1.00 96.75 716 PHE A O 1
ATOM 5593 N N . GLN A 1 717 ? -5.217 -11.269 -12.889 1.00 95.69 717 GLN A N 1
ATOM 5594 C CA . GLN A 1 717 ? -5.921 -12.524 -13.143 1.00 95.69 717 GLN A CA 1
ATOM 5595 C C . GLN A 1 717 ? -5.124 -13.492 -14.015 1.00 95.69 717 GLN A C 1
ATOM 5597 O O . GLN A 1 717 ? -5.344 -14.700 -13.926 1.00 95.69 717 GLN A O 1
ATOM 5602 N N . THR A 1 718 ? -4.197 -12.989 -14.831 1.00 97.31 718 THR A N 1
ATOM 5603 C CA . THR A 1 718 ? -3.366 -13.816 -15.707 1.00 97.31 718 THR A CA 1
ATOM 5604 C C . THR A 1 718 ? -1.994 -13.196 -15.965 1.00 97.31 718 THR A C 1
ATOM 5606 O O . THR A 1 718 ? -1.786 -11.997 -15.804 1.00 97.31 718 THR A O 1
ATOM 5609 N N . THR A 1 719 ? -1.051 -14.036 -16.374 1.00 97.44 719 THR A N 1
ATOM 5610 C CA . THR A 1 719 ? 0.314 -13.682 -16.798 1.00 97.44 719 THR A CA 1
ATOM 5611 C C . THR A 1 719 ? 0.563 -14.048 -18.261 1.00 97.44 719 THR A C 1
ATOM 5613 O O . THR A 1 719 ? 1.699 -13.973 -18.721 1.00 97.44 719 THR A O 1
ATOM 5616 N N . LEU A 1 720 ? -0.467 -14.487 -18.991 1.00 96.62 720 LEU A N 1
ATOM 5617 C CA . LEU A 1 720 ? -0.369 -14.947 -20.373 1.00 96.62 720 LEU A CA 1
ATOM 5618 C C . LEU A 1 720 ? -1.443 -14.267 -21.224 1.00 96.62 720 LEU A C 1
ATOM 5620 O O . LEU A 1 720 ? -2.621 -14.269 -20.862 1.00 96.62 720 LEU A O 1
ATOM 5624 N N . GLU A 1 721 ? -1.044 -13.720 -22.372 1.00 94.06 721 GLU A N 1
ATOM 5625 C CA . GLU A 1 721 ? -1.975 -13.149 -23.345 1.00 94.06 721 GLU A CA 1
ATOM 5626 C C . GLU A 1 721 ? -3.016 -14.192 -23.797 1.00 94.06 721 GLU A C 1
ATOM 5628 O O . GLU A 1 721 ? -2.680 -15.333 -24.136 1.00 94.06 721 GLU A O 1
ATOM 5633 N N . TYR A 1 722 ? -4.291 -13.790 -23.831 1.00 94.38 722 TYR A N 1
ATOM 5634 C CA . TYR A 1 722 ? -5.401 -14.653 -24.250 1.00 94.38 722 TYR A CA 1
ATOM 5635 C C . TYR A 1 722 ? -5.368 -15.000 -25.744 1.00 94.38 722 TYR A C 1
ATOM 5637 O O . TYR A 1 722 ? -5.785 -16.089 -26.135 1.00 94.38 722 TYR A O 1
ATOM 5645 N N . ALA A 1 723 ? -4.878 -14.090 -26.589 1.00 92.69 723 ALA A N 1
ATOM 5646 C CA . ALA A 1 723 ? -4.763 -14.335 -28.022 1.00 92.69 723 ALA A CA 1
ATOM 5647 C C . ALA A 1 723 ? -3.742 -15.448 -28.315 1.00 92.69 723 ALA A C 1
ATOM 5649 O O . ALA A 1 723 ? -2.790 -15.666 -27.564 1.00 92.69 723 ALA A O 1
ATOM 5650 N N . ASN A 1 724 ? -3.908 -16.154 -29.436 1.00 90.94 724 ASN A N 1
ATOM 5651 C CA . ASN A 1 724 ? -2.981 -17.217 -29.842 1.00 90.94 724 ASN A CA 1
ATOM 5652 C C . ASN A 1 724 ? -1.596 -16.683 -30.264 1.00 90.94 724 ASN A C 1
ATOM 5654 O O . ASN A 1 724 ? -0.629 -17.424 -30.196 1.00 90.94 724 ASN A O 1
ATOM 5658 N N . GLY A 1 725 ? -1.479 -15.399 -30.617 1.00 92.50 725 GLY A N 1
ATOM 5659 C CA . GLY A 1 725 ? -0.219 -14.757 -31.004 1.00 92.50 725 GLY A CA 1
ATOM 5660 C C . GLY A 1 725 ? 0.105 -14.822 -32.499 1.00 92.50 725 GLY A C 1
ATOM 5661 O O . GLY A 1 725 ? 1.097 -14.228 -32.908 1.00 92.50 725 GLY A O 1
ATOM 5662 N N . ILE A 1 726 ? -0.745 -15.439 -33.334 1.00 93.81 726 ILE A N 1
ATOM 5663 C CA . ILE A 1 726 ? -0.517 -15.552 -34.792 1.00 93.81 726 ILE A CA 1
ATOM 5664 C C . ILE A 1 726 ? -0.378 -14.183 -35.472 1.00 93.81 726 ILE A C 1
ATOM 5666 O O . ILE A 1 726 ? 0.354 -14.020 -36.439 1.00 93.81 726 ILE A O 1
ATOM 5670 N N . LYS A 1 727 ? -1.019 -13.152 -34.908 1.00 93.75 727 LYS A N 1
ATOM 5671 C CA . LYS A 1 727 ? -0.902 -11.764 -35.373 1.00 93.75 727 LYS A CA 1
ATOM 5672 C C . LYS A 1 727 ? 0.526 -11.213 -35.286 1.00 93.75 727 LYS A C 1
ATOM 5674 O O . LYS A 1 727 ? 0.758 -10.142 -35.808 1.00 93.75 727 LYS A O 1
ATOM 5679 N N . TYR A 1 728 ? 1.444 -11.875 -34.581 1.00 93.06 728 TYR A N 1
ATOM 5680 C CA . TYR A 1 728 ? 2.845 -11.469 -34.447 1.00 93.06 728 TYR A CA 1
ATOM 5681 C C . TYR A 1 728 ? 3.791 -12.295 -35.334 1.00 93.06 728 TYR A C 1
ATOM 5683 O O . TYR A 1 728 ? 5.007 -12.113 -35.255 1.00 93.06 728 TYR A O 1
ATOM 5691 N N . ASP A 1 729 ? 3.269 -13.222 -36.140 1.00 94.06 729 ASP A N 1
ATOM 5692 C CA . ASP A 1 729 ? 4.080 -14.020 -37.058 1.00 94.06 729 ASP A CA 1
ATOM 5693 C C . ASP A 1 729 ? 4.559 -13.206 -38.273 1.00 94.06 729 ASP A C 1
ATOM 5695 O O . ASP A 1 729 ? 3.896 -12.251 -38.700 1.00 94.06 729 ASP A O 1
ATOM 5699 N N . PRO A 1 730 ? 5.705 -13.587 -38.871 1.00 90.69 730 PRO A N 1
ATOM 5700 C CA . PRO A 1 730 ? 6.133 -13.019 -40.145 1.00 90.69 730 PRO A CA 1
ATOM 5701 C C . PRO A 1 730 ? 5.053 -13.230 -41.218 1.00 90.69 730 PRO A C 1
ATOM 5703 O O . PRO A 1 730 ? 4.498 -14.318 -41.348 1.00 90.69 730 PRO A O 1
ATOM 5706 N N . GLY A 1 731 ? 4.751 -12.178 -41.983 1.00 89.81 731 GLY A N 1
ATOM 5707 C CA . GLY A 1 731 ? 3.678 -12.179 -42.988 1.00 89.81 731 GLY A CA 1
ATOM 5708 C C . GLY A 1 731 ? 2.287 -11.817 -42.449 1.00 89.81 731 GLY A C 1
ATOM 5709 O O . GLY A 1 731 ? 1.389 -11.566 -43.247 1.00 89.81 731 GLY A O 1
ATOM 5710 N N . HIS A 1 732 ? 2.115 -11.729 -41.124 1.00 91.44 732 HIS A N 1
ATOM 5711 C CA . HIS A 1 732 ? 0.881 -11.255 -40.480 1.00 91.44 732 HIS A CA 1
ATOM 5712 C C . HIS A 1 732 ? 1.018 -9.863 -39.840 1.00 91.44 732 HIS A C 1
ATOM 5714 O O . HIS A 1 732 ? 0.003 -9.214 -39.592 1.00 91.44 732 HIS A O 1
ATOM 5720 N N . HIS A 1 733 ? 2.249 -9.401 -39.588 1.00 91.19 733 HIS A N 1
ATOM 5721 C CA . HIS A 1 733 ? 2.548 -8.066 -39.062 1.00 91.19 733 HIS A CA 1
ATOM 5722 C C . HIS A 1 733 ? 3.817 -7.498 -39.692 1.00 91.19 733 HIS A C 1
ATOM 5724 O O . HIS A 1 733 ? 4.845 -8.179 -39.729 1.00 91.19 733 HIS A O 1
ATOM 5730 N N . ASP A 1 734 ? 3.767 -6.236 -40.113 1.00 92.44 734 ASP A N 1
ATOM 5731 C CA . ASP A 1 734 ? 4.861 -5.586 -40.850 1.00 92.44 734 ASP A CA 1
ATOM 5732 C C . ASP A 1 734 ? 6.156 -5.527 -40.023 1.00 92.44 734 ASP A C 1
ATOM 5734 O O . ASP A 1 734 ? 7.242 -5.841 -40.509 1.00 92.44 734 ASP A O 1
ATOM 5738 N N . ASP A 1 735 ? 6.038 -5.239 -38.724 1.00 91.69 735 ASP A N 1
ATOM 5739 C CA . ASP A 1 735 ? 7.194 -5.170 -37.822 1.00 91.69 735 ASP A CA 1
ATOM 5740 C C . ASP A 1 735 ? 7.727 -6.529 -37.324 1.00 91.69 735 ASP A C 1
ATOM 5742 O O . ASP A 1 735 ? 8.676 -6.546 -36.532 1.00 91.69 735 ASP A O 1
ATOM 5746 N N . ALA A 1 736 ? 7.146 -7.670 -37.724 1.00 93.00 736 ALA A N 1
ATOM 5747 C CA . ALA A 1 736 ? 7.510 -8.978 -37.164 1.00 93.00 736 ALA A CA 1
ATOM 5748 C C . ALA A 1 736 ? 9.001 -9.297 -37.351 1.00 93.00 736 ALA A C 1
ATOM 5750 O O . ALA A 1 736 ? 9.704 -9.588 -36.377 1.00 93.00 736 ALA A O 1
ATOM 5751 N N . ALA A 1 737 ? 9.506 -9.142 -38.578 1.00 91.81 737 ALA A N 1
ATOM 5752 C CA . ALA A 1 737 ? 10.909 -9.389 -38.900 1.00 91.81 737 ALA A CA 1
ATOM 5753 C C . ALA A 1 737 ? 11.851 -8.429 -38.148 1.00 91.81 737 ALA A C 1
ATOM 5755 O O . ALA A 1 737 ? 12.845 -8.868 -37.567 1.00 91.81 737 ALA A O 1
ATOM 5756 N N . GLY A 1 738 ? 11.506 -7.135 -38.075 1.00 91.06 738 GLY A N 1
ATOM 5757 C CA . GLY A 1 738 ? 12.276 -6.128 -37.328 1.00 91.06 738 GLY A CA 1
ATOM 5758 C C . GLY A 1 738 ? 12.324 -6.399 -35.818 1.00 91.06 738 GLY A C 1
ATOM 5759 O O . GLY A 1 738 ? 13.314 -6.109 -35.142 1.00 91.06 738 GLY A O 1
ATOM 5760 N N . ASN A 1 739 ? 11.289 -7.048 -35.288 1.00 93.12 739 ASN A N 1
ATOM 5761 C CA . ASN A 1 739 ? 11.198 -7.483 -33.898 1.00 93.12 739 ASN A CA 1
ATOM 5762 C C . ASN A 1 739 ? 11.733 -8.908 -33.649 1.00 93.12 739 ASN A C 1
ATOM 5764 O O . ASN A 1 739 ? 11.680 -9.412 -32.520 1.00 93.12 739 ASN A O 1
ATOM 5768 N N . GLY A 1 740 ? 12.334 -9.523 -34.671 1.00 93.25 740 GLY A N 1
ATOM 5769 C CA . GLY A 1 740 ? 13.043 -10.796 -34.588 1.00 93.25 740 GLY A CA 1
ATOM 5770 C C . GLY A 1 740 ? 12.166 -12.032 -34.770 1.00 93.25 740 GLY A C 1
ATOM 5771 O O . GLY A 1 740 ? 12.694 -13.135 -34.653 1.00 93.25 740 GLY A O 1
ATOM 5772 N N . ASN A 1 741 ? 10.873 -11.879 -35.059 1.00 96.81 741 ASN A N 1
ATOM 5773 C CA . ASN A 1 741 ? 10.002 -12.989 -35.436 1.00 96.81 741 ASN A CA 1
ATOM 5774 C C . ASN A 1 741 ? 10.196 -13.259 -36.935 1.00 96.81 741 ASN A C 1
ATOM 5776 O O . ASN A 1 741 ? 9.710 -12.506 -37.777 1.00 96.81 741 ASN A O 1
ATOM 5780 N N . THR A 1 742 ? 10.958 -14.298 -37.271 1.00 95.25 742 THR A N 1
ATOM 5781 C CA . THR A 1 742 ? 11.401 -14.571 -38.652 1.00 95.25 742 THR A CA 1
ATOM 5782 C C . THR A 1 742 ? 10.917 -15.911 -39.188 1.00 95.25 742 THR A C 1
ATOM 5784 O O . THR A 1 742 ? 11.085 -16.178 -40.374 1.00 95.25 742 THR A O 1
ATOM 5787 N N . VAL A 1 743 ? 10.323 -16.756 -38.342 1.00 94.50 743 VAL A N 1
ATOM 5788 C CA . VAL A 1 743 ? 9.703 -18.024 -38.750 1.00 94.50 743 VAL A CA 1
ATOM 5789 C C . VAL A 1 743 ? 8.256 -18.098 -38.268 1.00 94.50 743 VAL A C 1
ATOM 5791 O O . VAL A 1 743 ? 7.926 -17.542 -37.222 1.00 94.50 743 VAL A O 1
ATOM 5794 N N . ALA A 1 744 ? 7.391 -18.777 -39.024 1.00 93.75 744 ALA A N 1
ATOM 5795 C CA . ALA A 1 744 ? 6.013 -19.026 -38.602 1.00 93.75 744 ALA A CA 1
ATOM 5796 C C . ALA A 1 744 ? 5.987 -19.773 -37.254 1.00 93.75 744 ALA A C 1
ATOM 5798 O O . ALA A 1 744 ? 6.763 -20.709 -37.047 1.00 93.75 744 ALA A O 1
ATOM 5799 N N . GLY A 1 745 ? 5.120 -19.341 -36.336 1.00 93.62 745 GLY A N 1
ATOM 5800 C CA . GLY A 1 745 ? 5.066 -19.808 -34.951 1.00 93.62 745 GLY A CA 1
ATOM 5801 C C . GLY A 1 745 ? 5.917 -18.993 -33.965 1.00 93.62 745 GLY A C 1
ATOM 5802 O O . GLY A 1 745 ? 5.748 -19.153 -32.753 1.00 93.62 745 GLY A O 1
ATOM 5803 N N . ASP A 1 746 ? 6.798 -18.087 -34.422 1.00 96.06 746 ASP A N 1
ATOM 5804 C CA . ASP A 1 746 ? 7.502 -17.155 -33.524 1.00 96.06 746 ASP A CA 1
ATOM 5805 C C . ASP A 1 746 ? 6.506 -16.222 -32.802 1.00 96.06 746 ASP A C 1
ATOM 5807 O O . ASP A 1 746 ? 6.705 -15.882 -31.635 1.00 96.06 746 ASP A O 1
ATOM 5811 N N . GLY A 1 747 ? 5.416 -15.831 -33.459 1.00 95.00 747 GLY A N 1
ATOM 5812 C CA . GLY A 1 747 ? 4.372 -14.980 -32.904 1.00 95.00 747 GLY A CA 1
ATOM 5813 C C . GLY A 1 747 ? 3.677 -15.609 -31.702 1.00 95.00 747 GLY A C 1
ATOM 5814 O O . GLY A 1 747 ? 3.605 -14.996 -30.637 1.00 95.00 747 GLY A O 1
ATOM 5815 N N . GLU A 1 748 ? 3.247 -16.866 -31.819 1.00 94.94 748 GLU A N 1
ATOM 5816 C CA . GLU A 1 748 ? 2.699 -17.631 -30.692 1.00 94.94 748 GLU A CA 1
ATOM 5817 C C . GLU A 1 748 ? 3.738 -17.817 -29.574 1.00 94.94 748 GLU A C 1
ATOM 5819 O O . GLU A 1 748 ? 3.454 -17.605 -28.386 1.00 94.94 748 GLU A O 1
ATOM 5824 N N . ARG A 1 749 ? 4.979 -18.141 -29.952 1.00 96.50 749 ARG A N 1
ATOM 5825 C CA . ARG A 1 749 ? 6.085 -18.372 -29.017 1.00 96.50 749 ARG A CA 1
ATOM 5826 C C . ARG A 1 749 ? 6.424 -17.125 -28.190 1.00 96.50 749 ARG A C 1
ATOM 5828 O O . ARG A 1 749 ? 6.611 -17.232 -26.973 1.00 96.50 749 ARG A O 1
ATOM 5835 N N . TYR A 1 750 ? 6.435 -15.944 -28.806 1.00 97.31 750 TYR A N 1
ATOM 5836 C CA . TYR A 1 750 ? 6.850 -14.673 -28.194 1.00 97.31 750 TYR A CA 1
ATOM 5837 C C . TYR A 1 750 ? 5.710 -13.657 -28.004 1.00 97.31 750 TYR A C 1
ATOM 5839 O O . TYR A 1 750 ? 5.978 -12.460 -27.888 1.00 97.31 750 TYR A O 1
ATOM 5847 N N . LYS A 1 751 ? 4.456 -14.122 -27.924 1.00 95.88 751 LYS A N 1
ATOM 5848 C CA . LYS A 1 751 ? 3.303 -13.328 -27.459 1.00 95.88 751 LYS A CA 1
ATOM 5849 C C . LYS A 1 751 ? 3.429 -12.907 -25.989 1.00 95.88 751 LYS A C 1
ATOM 5851 O O . LYS A 1 751 ? 4.272 -13.470 -25.278 1.00 95.88 751 LYS A O 1
ATOM 5856 N N . GLY A 1 752 ? 2.560 -12.003 -25.535 1.00 96.69 752 GLY A N 1
ATOM 5857 C CA . GLY A 1 752 ? 2.625 -11.386 -24.208 1.00 96.69 752 GLY A CA 1
ATOM 5858 C C . GLY A 1 752 ? 2.678 -12.387 -23.047 1.00 96.69 752 GLY A C 1
ATOM 5859 O O . GLY A 1 752 ? 1.849 -13.301 -22.955 1.00 96.69 752 GLY A O 1
ATOM 5860 N N . LYS A 1 753 ? 3.692 -12.232 -22.178 1.00 98.00 753 LYS A N 1
ATOM 5861 C CA . LYS A 1 753 ? 3.897 -13.022 -20.947 1.00 98.00 753 LYS A CA 1
ATOM 5862 C C . LYS A 1 753 ? 4.415 -12.167 -19.787 1.00 98.00 753 LYS A C 1
ATOM 5864 O O . LYS A 1 753 ? 5.119 -11.182 -20.000 1.00 98.00 753 LYS A O 1
ATOM 5869 N N . GLY A 1 754 ? 4.135 -12.586 -18.557 1.00 97.81 754 GLY A N 1
ATOM 5870 C CA . GLY A 1 754 ? 4.564 -11.899 -17.335 1.00 97.81 754 GLY A CA 1
ATOM 5871 C C . GLY A 1 754 ? 3.710 -10.670 -17.011 1.00 97.81 754 GLY A C 1
ATOM 5872 O O . GLY A 1 754 ? 2.690 -10.421 -17.652 1.00 97.81 754 GLY A O 1
ATOM 5873 N N . LEU A 1 755 ? 4.108 -9.889 -15.999 1.00 98.12 755 LEU A N 1
ATOM 5874 C CA . LEU A 1 755 ? 3.238 -8.823 -15.472 1.00 98.12 755 LEU A CA 1
ATOM 5875 C C . LEU A 1 755 ? 3.154 -7.569 -16.352 1.00 98.12 755 LEU A C 1
ATOM 5877 O O . LEU A 1 755 ? 2.272 -6.749 -16.135 1.00 98.12 755 LEU A O 1
ATOM 5881 N N . MET A 1 756 ? 4.069 -7.409 -17.311 1.00 96.75 756 MET A N 1
ATOM 5882 C CA . MET A 1 756 ? 4.074 -6.303 -18.280 1.00 96.75 756 MET A CA 1
ATOM 5883 C C . MET A 1 756 ? 3.943 -6.808 -19.728 1.00 96.75 756 MET A C 1
ATOM 5885 O O . MET A 1 756 ? 4.365 -6.128 -20.656 1.00 96.75 756 MET A O 1
ATOM 5889 N N . GLN A 1 757 ? 3.430 -8.032 -19.912 1.00 95.88 757 GLN A N 1
ATOM 5890 C CA . GLN A 1 757 ? 3.177 -8.644 -21.224 1.00 95.88 757 GLN A CA 1
ATOM 5891 C C . GLN A 1 757 ? 4.381 -8.562 -22.187 1.00 95.88 757 GLN A C 1
ATOM 5893 O O . GLN A 1 757 ? 4.277 -8.081 -23.318 1.00 95.88 757 GLN A O 1
ATOM 5898 N N . LEU A 1 758 ? 5.547 -9.064 -21.755 1.00 96.94 758 LEU A N 1
ATOM 5899 C CA . LEU A 1 758 ? 6.762 -9.111 -22.572 1.00 96.94 758 LEU A CA 1
ATOM 5900 C C . LEU A 1 758 ? 6.479 -9.814 -23.907 1.00 96.94 758 LEU A C 1
ATOM 5902 O O . LEU A 1 758 ? 6.107 -10.989 -23.940 1.00 96.94 758 LEU A O 1
ATOM 5906 N N . THR A 1 759 ? 6.676 -9.080 -25.001 1.00 95.31 759 THR A N 1
ATOM 5907 C CA . THR A 1 759 ? 6.309 -9.488 -26.365 1.00 95.31 759 THR A CA 1
ATOM 5908 C C . THR A 1 759 ? 7.489 -9.285 -27.312 1.00 95.31 759 THR A C 1
ATOM 5910 O O . THR A 1 759 ? 8.299 -8.386 -27.076 1.00 95.31 759 THR A O 1
ATOM 5913 N N . TRP A 1 760 ? 7.549 -10.078 -28.387 1.00 96.00 760 TRP A N 1
ATOM 5914 C CA . TRP A 1 760 ? 8.560 -10.083 -29.457 1.00 96.00 760 TRP A CA 1
ATOM 5915 C C . TRP A 1 760 ? 9.903 -10.732 -29.109 1.00 96.00 760 TRP A C 1
ATOM 5917 O O . TRP A 1 760 ? 10.527 -10.399 -28.099 1.00 96.00 760 TRP A O 1
ATOM 5927 N N . LYS A 1 761 ? 10.429 -11.583 -30.004 1.00 96.12 761 LYS A N 1
ATOM 5928 C CA . LYS A 1 761 ? 11.688 -12.328 -29.801 1.00 96.12 761 LYS A CA 1
ATOM 5929 C C . LYS A 1 761 ? 12.871 -11.437 -29.420 1.00 96.12 761 LYS A C 1
ATOM 5931 O O . LYS A 1 761 ? 13.651 -11.788 -28.533 1.00 96.12 761 LYS A O 1
ATOM 5936 N N . ASN A 1 762 ? 12.999 -10.258 -30.031 1.00 94.56 762 ASN A N 1
ATOM 5937 C CA . ASN A 1 762 ? 14.080 -9.322 -29.719 1.00 94.56 762 ASN A CA 1
ATOM 5938 C C . ASN A 1 762 ? 14.003 -8.742 -28.301 1.00 94.56 762 ASN A C 1
ATOM 5940 O O . ASN A 1 762 ? 15.039 -8.341 -27.774 1.00 94.56 762 ASN A O 1
ATOM 5944 N N . ASN A 1 763 ? 12.831 -8.679 -27.667 1.00 95.81 763 ASN A N 1
ATOM 5945 C CA . ASN A 1 763 ? 12.731 -8.252 -26.269 1.00 95.81 763 ASN A CA 1
ATOM 5946 C C . ASN A 1 763 ? 13.063 -9.400 -25.313 1.00 95.81 763 ASN A C 1
ATOM 5948 O O . ASN A 1 763 ? 13.768 -9.172 -24.335 1.00 95.81 763 ASN A O 1
ATOM 5952 N N . TYR A 1 764 ? 12.692 -10.641 -25.649 1.00 96.44 764 TYR A N 1
ATOM 5953 C CA . TYR A 1 764 ? 13.149 -11.826 -24.910 1.00 96.44 764 TYR A CA 1
ATOM 5954 C C . TYR A 1 764 ? 14.676 -11.971 -24.953 1.00 96.44 764 TYR A C 1
ATOM 5956 O O . TYR A 1 764 ? 15.284 -12.269 -23.931 1.00 96.44 764 TYR A O 1
ATOM 5964 N N . LYS A 1 765 ? 15.327 -11.687 -26.092 1.00 94.94 765 LYS A N 1
ATOM 5965 C CA . LYS A 1 765 ? 16.802 -11.660 -26.187 1.00 94.94 765 LYS A CA 1
ATOM 5966 C C . LYS A 1 765 ? 17.432 -10.608 -25.268 1.00 94.94 765 LYS A C 1
ATOM 5968 O O . LYS A 1 765 ? 18.417 -10.900 -24.595 1.00 94.94 765 LYS A O 1
ATOM 5973 N N . LYS A 1 766 ? 16.855 -9.401 -25.202 1.00 95.81 766 LYS A N 1
ATOM 5974 C CA . LYS A 1 766 ? 17.328 -8.344 -24.289 1.00 95.81 766 LYS A CA 1
ATOM 5975 C C . LYS A 1 766 ? 17.132 -8.735 -22.826 1.00 95.81 766 LYS A C 1
ATOM 5977 O O . LYS A 1 766 ? 18.049 -8.564 -22.027 1.00 95.81 766 LYS A O 1
ATOM 5982 N N . TYR A 1 767 ? 15.983 -9.319 -22.491 1.00 96.94 767 TYR A N 1
ATOM 5983 C CA . TYR A 1 767 ? 15.723 -9.790 -21.136 1.00 96.94 767 TYR A CA 1
ATOM 5984 C C . TYR A 1 767 ? 16.625 -10.975 -20.746 1.00 96.94 767 TYR A C 1
ATOM 5986 O O . TYR A 1 767 ? 17.148 -10.979 -19.636 1.00 96.94 767 TYR A O 1
ATOM 5994 N N . LYS A 1 768 ? 16.916 -11.915 -21.659 1.00 95.81 768 LYS A N 1
ATOM 5995 C CA . LYS A 1 768 ? 17.937 -12.969 -21.473 1.00 95.81 768 LYS A CA 1
ATOM 5996 C C . LYS A 1 768 ? 19.312 -12.366 -21.183 1.00 95.81 768 LYS A C 1
ATOM 5998 O O . LYS A 1 768 ? 19.972 -12.782 -20.241 1.00 95.81 768 LYS A O 1
ATOM 6003 N N . ALA A 1 769 ? 19.739 -11.352 -21.939 1.00 94.31 769 ALA A N 1
ATOM 6004 C CA . ALA A 1 769 ? 21.008 -10.667 -21.678 1.00 94.31 769 ALA A CA 1
ATOM 6005 C C . ALA A 1 769 ? 21.027 -9.985 -20.296 1.00 94.31 769 ALA A C 1
ATOM 6007 O O . ALA A 1 769 ? 22.057 -9.941 -19.619 1.00 94.31 769 ALA A O 1
ATOM 6008 N N . TYR A 1 770 ? 19.890 -9.443 -19.855 1.00 94.75 770 TYR A N 1
ATOM 6009 C CA . TYR A 1 770 ? 19.751 -8.856 -18.527 1.00 94.75 770 TYR A CA 1
ATOM 6010 C C . TYR A 1 770 ? 19.823 -9.908 -17.408 1.00 94.75 770 TYR A C 1
ATOM 6012 O O . TYR A 1 770 ? 20.698 -9.786 -16.550 1.00 94.75 770 TYR A O 1
ATOM 6020 N N . SER A 1 771 ? 18.936 -10.903 -17.452 1.00 94.44 771 SER A N 1
ATOM 6021 C CA . SER A 1 771 ? 18.681 -11.884 -16.386 1.00 94.44 771 SER A CA 1
ATOM 6022 C C . SER A 1 771 ? 19.661 -13.059 -16.368 1.00 94.44 771 SER A C 1
ATOM 6024 O O . SER A 1 771 ? 19.880 -13.647 -15.317 1.00 94.44 771 SER A O 1
ATOM 6026 N N . GLY A 1 772 ? 20.249 -13.409 -17.515 1.00 92.94 772 GLY A N 1
ATOM 6027 C CA . GLY A 1 772 ? 21.015 -14.644 -17.706 1.00 92.94 772 GLY A CA 1
ATOM 6028 C C . GLY A 1 772 ? 20.149 -15.888 -17.949 1.00 92.94 772 GLY A C 1
ATOM 6029 O O . GLY A 1 772 ? 20.686 -16.956 -18.223 1.00 92.94 772 GLY A O 1
ATOM 6030 N N . GLU A 1 773 ? 18.823 -15.760 -17.896 1.00 95.00 773 GLU A N 1
ATOM 6031 C CA . GLU A 1 773 ? 17.877 -16.871 -18.010 1.00 95.00 773 GLU A CA 1
ATOM 6032 C C . GLU A 1 773 ? 17.541 -17.180 -19.472 1.00 95.00 773 GLU A C 1
ATOM 6034 O O . GLU A 1 773 ? 17.273 -16.270 -20.263 1.00 95.00 773 GLU A O 1
ATOM 6039 N N . ASP A 1 774 ? 17.486 -18.463 -19.850 1.00 94.06 774 ASP A N 1
ATOM 6040 C CA . ASP A 1 774 ? 17.122 -18.860 -21.218 1.00 94.06 774 ASP A CA 1
ATOM 6041 C C . ASP A 1 774 ? 15.609 -18.785 -21.486 1.00 94.06 774 ASP A C 1
ATOM 6043 O O . ASP A 1 774 ? 14.904 -19.774 -21.700 1.00 94.06 774 ASP A O 1
ATOM 6047 N N . VAL A 1 775 ? 15.102 -17.559 -21.504 1.00 96.06 775 VAL A N 1
ATOM 6048 C CA . VAL A 1 775 ? 13.716 -17.226 -21.854 1.00 96.06 775 VAL A CA 1
ATOM 6049 C C . VAL A 1 775 ? 13.490 -17.164 -23.367 1.00 96.06 775 VAL A C 1
ATOM 6051 O O . VAL A 1 775 ? 12.356 -17.059 -23.821 1.00 96.06 775 VAL A O 1
ATOM 6054 N N . VAL A 1 776 ? 14.548 -17.224 -24.181 1.00 95.62 776 VAL A N 1
ATOM 6055 C CA . VAL A 1 776 ? 14.421 -17.271 -25.648 1.00 95.62 776 VAL A CA 1
ATOM 6056 C C . VAL A 1 776 ? 14.127 -18.700 -26.095 1.00 95.62 776 VAL A C 1
ATOM 6058 O O . VAL A 1 776 ? 13.217 -18.910 -26.906 1.00 95.62 776 VAL A O 1
ATOM 6061 N N . GLY A 1 777 ? 14.865 -19.672 -25.544 1.00 95.50 777 GLY A N 1
ATOM 6062 C CA . GLY A 1 777 ? 14.595 -21.096 -25.703 1.00 95.50 777 GLY A CA 1
ATOM 6063 C C . GLY A 1 777 ? 13.314 -21.519 -24.986 1.00 95.50 777 GLY A C 1
ATOM 6064 O O . GLY A 1 777 ? 12.514 -22.246 -25.571 1.00 95.50 777 GLY A O 1
ATOM 6065 N N . SER A 1 778 ? 13.049 -20.981 -23.792 1.00 96.62 778 SER A N 1
ATOM 6066 C CA . SER A 1 778 ? 11.896 -21.364 -22.960 1.00 96.62 778 SER A CA 1
ATOM 6067 C C . SER A 1 778 ? 11.004 -20.169 -22.567 1.00 96.62 778 SER A C 1
ATOM 6069 O O . SER A 1 778 ? 10.911 -19.827 -21.388 1.00 96.62 778 SER A O 1
ATOM 6071 N N . PRO A 1 779 ? 10.304 -19.518 -23.517 1.00 96.88 779 PRO A N 1
ATOM 6072 C CA . PRO A 1 779 ? 9.573 -18.271 -23.257 1.00 96.88 779 PRO A CA 1
ATOM 6073 C C . PRO A 1 779 ? 8.371 -18.426 -22.325 1.00 96.88 779 PRO A C 1
ATOM 6075 O O . PRO A 1 779 ? 8.025 -17.474 -21.630 1.00 96.88 779 PRO A O 1
ATOM 6078 N N . LEU A 1 780 ? 7.754 -19.613 -22.255 1.00 96.50 780 LEU A N 1
ATOM 6079 C CA . LEU A 1 780 ? 6.646 -19.882 -21.327 1.00 96.50 780 LEU A CA 1
ATOM 6080 C C . LEU A 1 780 ? 7.034 -19.672 -19.859 1.00 96.50 780 LEU A C 1
ATOM 6082 O O . LEU A 1 780 ? 6.170 -19.273 -19.079 1.00 96.50 780 LEU A O 1
ATOM 6086 N N . ARG A 1 781 ? 8.321 -19.825 -19.509 1.00 97.94 781 ARG A N 1
ATOM 6087 C CA . ARG A 1 781 ? 8.833 -19.591 -18.151 1.00 97.94 781 ARG A CA 1
ATOM 6088 C C . ARG A 1 781 ? 8.486 -18.193 -17.629 1.00 97.94 781 ARG A C 1
ATOM 6090 O O . ARG A 1 781 ? 8.161 -18.045 -16.461 1.00 97.94 781 ARG A O 1
ATOM 6097 N N . VAL A 1 782 ? 8.436 -17.180 -18.501 1.00 98.12 782 VAL A N 1
ATOM 6098 C CA . VAL A 1 782 ? 8.053 -15.800 -18.130 1.00 98.12 782 VAL A CA 1
ATOM 6099 C C . VAL A 1 782 ? 6.596 -15.706 -17.641 1.00 98.12 782 VAL A C 1
ATOM 6101 O O . VAL A 1 782 ? 6.261 -14.810 -16.872 1.00 98.12 782 VAL A O 1
ATOM 6104 N N . SER A 1 783 ? 5.725 -16.630 -18.058 1.00 97.00 783 SER A N 1
ATOM 6105 C CA . SER A 1 783 ? 4.328 -16.719 -17.602 1.00 97.00 783 SER A CA 1
ATOM 6106 C C . SER A 1 783 ? 4.073 -17.795 -16.542 1.00 97.00 783 SER A C 1
ATOM 6108 O O . SER A 1 783 ? 3.032 -17.733 -15.892 1.00 97.00 783 SER A O 1
ATOM 6110 N N . THR A 1 784 ? 4.972 -18.771 -16.378 1.00 97.25 784 THR A N 1
ATOM 6111 C CA . THR A 1 784 ? 4.786 -19.912 -15.463 1.00 97.25 784 THR A CA 1
ATOM 6112 C C . THR A 1 784 ? 5.644 -19.843 -14.204 1.00 97.25 784 THR A C 1
ATOM 6114 O O . THR A 1 784 ? 5.302 -20.501 -13.236 1.00 97.25 784 THR A O 1
ATOM 6117 N N . GLU A 1 785 ? 6.713 -19.044 -14.176 1.00 97.88 785 GLU A N 1
ATOM 6118 C CA . GLU A 1 785 ? 7.560 -18.855 -12.990 1.00 97.88 785 GLU A CA 1
ATOM 6119 C C . GLU A 1 785 ? 7.341 -17.460 -12.400 1.00 97.88 785 GLU A C 1
ATOM 6121 O O . GLU A 1 785 ? 7.652 -16.444 -13.034 1.00 97.88 785 GLU A O 1
ATOM 6126 N N . LEU A 1 786 ? 6.844 -17.392 -11.162 1.00 97.62 786 LEU A N 1
ATOM 6127 C CA . LEU A 1 786 ? 6.529 -16.140 -10.470 1.00 97.62 786 LEU A CA 1
ATOM 6128 C C . LEU A 1 786 ? 7.723 -15.175 -10.432 1.00 97.62 786 LEU A C 1
ATOM 6130 O O . LEU A 1 786 ? 7.562 -13.973 -10.654 1.00 97.62 786 LEU A O 1
ATOM 6134 N N . ASN A 1 787 ? 8.932 -15.693 -10.197 1.00 96.62 787 ASN A N 1
ATOM 6135 C CA . ASN A 1 787 ? 10.141 -14.872 -10.149 1.00 96.62 787 ASN A CA 1
ATOM 6136 C C . ASN A 1 787 ? 10.412 -14.167 -11.489 1.00 96.62 787 ASN A C 1
ATOM 6138 O O . ASN A 1 787 ? 10.659 -12.963 -11.498 1.00 96.62 787 ASN A O 1
ATOM 6142 N N . LEU A 1 788 ? 10.313 -14.882 -12.615 1.00 98.12 788 LEU A N 1
ATOM 6143 C CA . LEU A 1 788 ? 10.543 -14.313 -13.948 1.00 98.12 788 LEU A CA 1
ATOM 6144 C C . LEU A 1 788 ? 9.405 -13.390 -14.385 1.00 98.12 788 LEU A C 1
ATOM 6146 O O . LEU A 1 788 ? 9.651 -12.368 -15.030 1.00 98.12 788 LEU A O 1
ATOM 6150 N N . ALA A 1 789 ? 8.163 -13.706 -14.009 1.00 98.38 789 ALA A N 1
ATOM 6151 C CA . ALA A 1 789 ? 7.011 -12.855 -14.290 1.00 98.38 789 ALA A CA 1
ATOM 6152 C C . ALA A 1 789 ? 7.158 -11.465 -13.644 1.00 98.38 789 ALA A C 1
ATOM 6154 O O . ALA A 1 789 ? 6.887 -10.453 -14.295 1.00 98.38 789 ALA A O 1
ATOM 6155 N N . VAL A 1 790 ? 7.615 -11.412 -12.385 1.00 98.31 790 VAL A N 1
ATOM 6156 C CA . VAL A 1 790 ? 7.867 -10.159 -11.651 1.00 98.31 790 VAL A CA 1
ATOM 6157 C C . VAL A 1 790 ? 9.132 -9.463 -12.163 1.00 98.31 790 VAL A C 1
ATOM 6159 O O . VAL A 1 790 ? 9.107 -8.263 -12.440 1.00 98.31 790 VAL A O 1
ATOM 6162 N N . ASP A 1 791 ? 10.234 -10.201 -12.305 1.00 98.19 791 ASP A N 1
ATOM 6163 C CA . ASP A 1 791 ? 11.536 -9.644 -12.681 1.00 98.19 791 ASP A CA 1
ATOM 6164 C C . ASP A 1 791 ? 11.524 -9.035 -14.091 1.00 98.19 791 ASP A C 1
ATOM 6166 O O . ASP A 1 791 ? 11.991 -7.913 -14.274 1.00 98.19 791 ASP A O 1
ATOM 6170 N N . SER A 1 792 ? 10.893 -9.699 -15.065 1.00 98.44 792 SER A N 1
ATOM 6171 C CA . SER A 1 792 ? 10.742 -9.166 -16.427 1.00 98.44 792 SER A CA 1
ATOM 6172 C C . SER A 1 792 ? 9.958 -7.851 -16.474 1.00 98.44 792 SER A C 1
ATOM 6174 O O . SER A 1 792 ? 10.307 -6.953 -17.243 1.00 98.44 792 SER A O 1
ATOM 6176 N N . ALA A 1 793 ? 8.942 -7.683 -15.625 1.00 98.44 793 ALA A N 1
ATOM 6177 C CA . ALA A 1 793 ? 8.164 -6.450 -15.552 1.00 98.44 793 ALA A CA 1
ATOM 6178 C C . ALA A 1 793 ? 8.959 -5.290 -14.933 1.00 98.44 793 ALA A C 1
ATOM 6180 O O . ALA A 1 793 ? 8.908 -4.164 -15.432 1.00 98.44 793 ALA A O 1
ATOM 6181 N N . VAL A 1 794 ? 9.734 -5.557 -13.878 1.00 98.06 794 VAL A N 1
ATOM 6182 C CA . VAL A 1 794 ? 10.606 -4.551 -13.247 1.00 98.06 794 VAL A CA 1
ATOM 6183 C C . VAL A 1 794 ? 11.799 -4.203 -14.142 1.00 98.06 794 VAL A C 1
ATOM 6185 O O . VAL A 1 794 ? 12.180 -3.031 -14.246 1.00 98.06 794 VAL A O 1
ATOM 6188 N N . TRP A 1 795 ? 12.348 -5.184 -14.862 1.00 97.69 795 TRP A N 1
ATOM 6189 C CA . TRP A 1 795 ? 13.323 -4.945 -15.922 1.00 97.69 795 TRP A CA 1
ATOM 6190 C C . TRP A 1 795 ? 12.743 -4.025 -16.996 1.00 97.69 795 TRP A C 1
ATOM 6192 O O . TRP A 1 795 ? 13.362 -3.009 -17.309 1.00 97.69 795 TRP A O 1
ATOM 6202 N N . PHE A 1 796 ? 11.541 -4.315 -17.507 1.00 98.06 796 PHE A N 1
ATOM 6203 C CA . PHE A 1 796 ? 10.891 -3.470 -18.509 1.00 98.06 796 PHE A CA 1
ATOM 6204 C C . PHE A 1 796 ? 10.733 -2.026 -18.024 1.00 98.06 796 PHE A C 1
ATOM 6206 O O . PHE A 1 796 ? 11.158 -1.099 -18.715 1.00 98.06 796 PHE A O 1
ATOM 6213 N N . TRP A 1 797 ? 10.208 -1.858 -16.807 1.00 98.00 797 TRP A N 1
ATOM 6214 C CA . TRP A 1 797 ? 10.002 -0.567 -16.150 1.00 98.00 797 TRP A CA 1
ATOM 6215 C C . TRP A 1 797 ? 11.284 0.266 -16.019 1.00 98.00 797 TRP A C 1
ATOM 6217 O O . TRP A 1 797 ? 11.274 1.480 -16.224 1.00 98.00 797 TRP A O 1
ATOM 6227 N N . THR A 1 798 ? 12.398 -0.373 -15.660 1.00 94.44 798 THR A N 1
ATOM 6228 C CA . THR A 1 798 ? 13.647 0.344 -15.369 1.00 94.44 798 THR A CA 1
ATOM 6229 C C . THR A 1 798 ? 14.568 0.504 -16.567 1.00 94.44 798 THR A C 1
ATOM 6231 O O . THR A 1 798 ? 15.297 1.493 -16.632 1.00 94.44 798 THR A O 1
ATOM 6234 N N . GLN A 1 799 ? 14.580 -0.464 -17.485 1.00 93.38 799 GLN A N 1
ATOM 6235 C CA . GLN A 1 799 ? 15.583 -0.527 -18.547 1.00 93.38 799 GLN A CA 1
ATOM 6236 C C . GLN A 1 799 ? 15.213 -1.415 -19.751 1.00 93.38 799 GLN A C 1
ATOM 6238 O O . GLN A 1 799 ? 16.101 -1.756 -20.532 1.00 93.38 799 GLN A O 1
ATOM 6243 N N . GLY A 1 800 ? 13.963 -1.862 -19.901 1.00 90.50 800 GLY A N 1
ATOM 6244 C CA . GLY A 1 800 ? 13.568 -2.739 -21.015 1.00 90.50 800 GLY A CA 1
ATOM 6245 C C . GLY A 1 800 ? 12.779 -2.041 -22.121 1.00 90.50 800 GLY A C 1
ATOM 6246 O O . GLY A 1 800 ? 12.617 -2.614 -23.200 1.00 90.50 800 GLY A O 1
ATOM 6247 N N . LYS A 1 801 ? 12.334 -0.793 -21.910 1.00 94.31 801 LYS A N 1
ATOM 6248 C CA . LYS A 1 801 ? 11.703 0.008 -22.966 1.00 94.31 801 LYS A CA 1
ATOM 6249 C C . LYS A 1 801 ? 12.749 0.558 -23.936 1.00 94.31 801 LYS A C 1
ATOM 6251 O O . LYS A 1 801 ? 13.392 1.573 -23.684 1.00 94.31 801 LYS A O 1
ATOM 6256 N N . VAL A 1 802 ? 12.859 -0.091 -25.090 1.00 92.38 802 VAL A N 1
ATOM 6257 C CA . VAL A 1 802 ? 13.775 0.307 -26.165 1.00 92.38 802 VAL A CA 1
ATOM 6258 C C . VAL A 1 802 ? 13.348 1.637 -26.788 1.00 92.38 802 VAL A C 1
ATOM 6260 O O . VAL A 1 802 ? 12.190 1.813 -27.171 1.00 92.38 802 VAL A O 1
ATOM 6263 N N . LEU A 1 803 ? 14.309 2.547 -26.923 1.00 91.19 803 LEU A N 1
ATOM 6264 C CA . LEU A 1 803 ? 14.188 3.837 -27.594 1.00 91.19 803 LEU A CA 1
ATOM 6265 C C . LEU A 1 803 ? 15.315 4.001 -28.626 1.00 91.19 803 LEU A C 1
ATOM 6267 O O . LEU A 1 803 ? 16.316 3.284 -28.595 1.00 91.19 803 LEU A O 1
ATOM 6271 N N . GLY A 1 804 ? 15.161 4.969 -29.535 1.00 85.75 804 GLY A N 1
ATOM 6272 C CA . GLY A 1 804 ? 16.210 5.324 -30.497 1.00 85.75 804 GLY A CA 1
ATOM 6273 C C . GLY A 1 804 ? 17.509 5.772 -29.813 1.00 85.75 804 GLY A C 1
ATOM 6274 O O . GLY A 1 804 ? 17.496 6.175 -28.645 1.00 85.75 804 GLY A O 1
ATOM 6275 N N . ALA A 1 805 ? 18.625 5.728 -30.544 1.00 78.94 805 ALA A N 1
ATOM 6276 C CA . ALA A 1 805 ? 19.956 6.095 -30.051 1.00 78.94 805 ALA A CA 1
ATOM 6277 C C . ALA A 1 805 ? 20.032 7.535 -29.483 1.00 78.94 805 ALA A C 1
ATOM 6279 O O . ALA A 1 805 ? 19.139 8.359 -29.689 1.00 78.94 805 ALA A O 1
ATOM 6280 N N . GLY A 1 806 ? 21.084 7.835 -28.714 1.00 83.19 806 GLY A N 1
ATOM 6281 C CA . GLY A 1 806 ? 21.328 9.152 -28.099 1.00 83.19 806 GLY A CA 1
ATOM 6282 C C . GLY A 1 806 ? 21.200 9.170 -26.572 1.00 83.19 806 GLY A C 1
ATOM 6283 O O . GLY A 1 806 ? 20.880 8.160 -25.949 1.00 83.19 806 GLY A O 1
ATOM 6284 N N . THR A 1 807 ? 21.451 10.318 -25.952 1.00 84.50 807 THR A N 1
ATOM 6285 C CA . THR A 1 807 ? 21.520 10.471 -24.484 1.00 84.50 807 THR A CA 1
ATOM 6286 C C . THR A 1 807 ? 20.227 10.978 -23.852 1.00 84.50 807 THR A C 1
ATOM 6288 O O . THR A 1 807 ? 20.035 10.808 -22.653 1.00 84.50 807 THR A O 1
ATOM 6291 N N . THR A 1 808 ? 19.308 11.519 -24.653 1.00 87.62 808 THR A N 1
ATOM 6292 C CA . THR A 1 808 ? 18.055 12.118 -24.173 1.00 87.62 808 THR A CA 1
ATOM 6293 C C . THR A 1 808 ? 16.858 11.593 -24.961 1.00 87.62 808 THR A C 1
ATOM 6295 O O . THR A 1 808 ? 16.949 11.292 -26.157 1.00 87.62 808 THR A O 1
ATOM 6298 N N . TRP A 1 809 ? 15.728 11.437 -24.280 1.00 91.06 809 TRP A N 1
ATOM 6299 C CA . TRP A 1 809 ? 14.426 11.164 -24.868 1.00 91.06 809 TRP A CA 1
ATOM 6300 C C . TRP A 1 809 ? 13.520 12.370 -24.661 1.00 91.06 809 TRP A C 1
ATOM 6302 O O . TRP A 1 809 ? 13.276 12.769 -23.524 1.00 91.06 809 TRP A O 1
ATOM 6312 N N . THR A 1 810 ? 13.015 12.926 -25.756 1.00 91.31 810 THR A N 1
ATOM 6313 C CA . THR A 1 810 ? 11.977 13.955 -25.728 1.00 91.31 810 THR A CA 1
ATOM 6314 C C . THR A 1 810 ? 10.626 13.272 -25.838 1.00 91.31 810 THR A C 1
ATOM 6316 O O . THR A 1 810 ? 10.410 12.489 -26.767 1.00 91.31 810 THR A O 1
ATOM 6319 N N . VAL A 1 811 ? 9.720 13.572 -24.912 1.00 88.75 811 VAL A N 1
ATOM 6320 C CA . VAL A 1 811 ? 8.347 13.075 -24.979 1.00 88.75 811 VAL A CA 1
ATOM 6321 C C . VAL A 1 811 ? 7.700 13.614 -26.264 1.00 88.75 811 VAL A C 1
ATOM 6323 O O . VAL A 1 811 ? 7.610 14.838 -26.428 1.00 88.75 811 VAL A O 1
ATOM 6326 N N . PRO A 1 812 ? 7.285 12.736 -27.197 1.00 89.00 812 PRO A N 1
ATOM 6327 C CA . PRO A 1 812 ? 6.700 13.167 -28.460 1.00 89.00 812 PRO A CA 1
ATOM 6328 C C . PRO A 1 812 ? 5.369 13.863 -28.203 1.00 89.00 812 PRO A C 1
ATOM 6330 O O . PRO A 1 812 ? 4.664 13.491 -27.274 1.00 89.00 812 PRO A O 1
ATOM 6333 N N . THR A 1 813 ? 4.991 14.826 -29.043 1.00 85.81 813 THR A N 1
ATOM 6334 C CA . THR A 1 813 ? 3.643 15.405 -28.964 1.00 85.81 813 THR A CA 1
ATOM 6335 C C . THR A 1 813 ? 2.640 14.378 -29.468 1.00 85.81 813 THR A C 1
ATOM 6337 O O . THR A 1 813 ? 2.609 14.037 -30.649 1.00 85.81 813 THR A O 1
ATOM 6340 N N . THR A 1 814 ? 1.846 13.849 -28.549 1.00 82.75 814 THR A N 1
ATOM 6341 C CA . THR A 1 814 ? 0.800 12.864 -28.801 1.00 82.75 814 THR A CA 1
ATOM 6342 C C . THR A 1 814 ? -0.424 13.236 -27.978 1.00 82.75 814 THR A C 1
ATOM 6344 O O . THR A 1 814 ? -0.325 13.981 -27.002 1.00 82.75 814 THR A O 1
ATOM 6347 N N . SER A 1 815 ? -1.571 12.630 -28.285 1.00 78.38 815 SER A N 1
ATOM 6348 C CA . SER A 1 815 ? -2.764 12.809 -27.453 1.00 78.38 815 SER A CA 1
ATOM 6349 C C . SER A 1 815 ? -2.539 12.405 -25.990 1.00 78.38 815 SER A C 1
ATOM 6351 O O . SER A 1 815 ? -3.314 12.831 -25.141 1.00 78.38 815 SER A O 1
ATOM 6353 N N . PHE A 1 816 ? -1.526 11.581 -25.678 1.00 78.00 816 PHE A N 1
ATOM 6354 C CA . PHE A 1 816 ? -1.143 11.139 -24.327 1.00 78.00 816 PHE A CA 1
ATOM 6355 C C . PHE A 1 816 ? -0.470 12.243 -23.538 1.00 78.00 816 PHE A C 1
ATOM 6357 O O . PHE A 1 816 ? -0.920 12.619 -22.461 1.00 78.00 816 PHE A O 1
ATOM 6364 N N . SER A 1 817 ? 0.583 12.778 -24.124 1.00 78.56 817 SER A N 1
ATOM 6365 C CA . SER A 1 817 ? 1.481 13.734 -23.506 1.00 78.56 817 SER A CA 1
ATOM 6366 C C . SER A 1 817 ? 0.900 15.155 -23.445 1.00 78.56 817 SER A C 1
ATOM 6368 O O . SER A 1 817 ? 1.341 15.980 -22.646 1.00 78.56 817 SER A O 1
ATOM 6370 N N . GLU A 1 818 ? -0.145 15.437 -24.234 1.00 76.81 818 GLU A N 1
ATOM 6371 C CA . GLU A 1 818 ? -0.989 16.629 -24.075 1.00 76.81 818 GLU A CA 1
ATOM 6372 C C . GLU A 1 818 ? -1.784 16.601 -22.767 1.00 76.81 818 GLU A C 1
ATOM 6374 O O . GLU A 1 818 ? -1.961 17.639 -22.131 1.00 76.81 818 GLU A O 1
ATOM 6379 N N . TYR A 1 819 ? -2.251 15.419 -22.355 1.00 75.19 819 TYR A N 1
ATOM 6380 C CA . TYR A 1 819 ? -3.136 15.274 -21.202 1.00 75.19 819 TYR A CA 1
ATOM 6381 C C . TYR A 1 819 ? -2.405 15.399 -19.865 1.00 75.19 819 TYR A C 1
ATOM 6383 O O . TYR A 1 819 ? -2.936 16.002 -18.938 1.00 75.19 819 TYR A O 1
ATOM 6391 N N . ASP A 1 820 ? -1.206 14.821 -19.748 1.00 80.81 820 ASP A N 1
ATOM 6392 C CA . ASP A 1 820 ? -0.367 14.945 -18.547 1.00 80.81 820 ASP A CA 1
ATOM 6393 C C . ASP A 1 820 ? 0.676 16.075 -18.659 1.00 80.81 820 ASP A C 1
ATOM 6395 O O . ASP A 1 820 ? 1.540 16.211 -17.793 1.00 80.81 820 ASP A O 1
ATOM 6399 N N . HIS A 1 821 ? 0.567 16.911 -19.700 1.00 81.75 821 HIS A N 1
ATOM 6400 C CA . HIS A 1 821 ? 1.427 18.069 -19.979 1.00 81.75 821 HIS A CA 1
ATOM 6401 C C . HIS A 1 821 ? 2.928 17.743 -20.040 1.00 81.75 821 HIS A C 1
ATOM 6403 O O . HIS A 1 821 ? 3.788 18.574 -19.733 1.00 81.75 821 HIS A O 1
ATOM 6409 N N . SER A 1 822 ? 3.253 16.524 -20.455 1.00 84.50 822 SER A N 1
ATOM 6410 C CA . SER A 1 822 ? 4.621 16.039 -20.621 1.00 84.50 822 SER A CA 1
ATOM 6411 C C . SER A 1 822 ? 5.206 16.330 -22.006 1.00 84.50 822 SER A C 1
ATOM 6413 O O . SER A 1 822 ? 6.403 16.122 -22.199 1.00 84.50 822 SER A O 1
ATOM 6415 N N . ASN A 1 823 ? 4.403 16.817 -22.962 1.00 86.31 823 ASN A N 1
ATOM 6416 C CA . ASN A 1 823 ? 4.843 17.200 -24.310 1.00 86.31 823 ASN A CA 1
ATOM 6417 C C . ASN A 1 823 ? 6.167 17.970 -24.295 1.00 86.31 823 ASN A C 1
ATOM 6419 O O . ASN A 1 823 ? 6.293 18.995 -23.625 1.00 86.31 823 ASN A O 1
ATOM 6423 N N . GLY A 1 824 ? 7.154 17.492 -25.055 1.00 83.06 824 GLY A N 1
ATOM 6424 C CA . GLY A 1 824 ? 8.441 18.171 -25.196 1.00 83.06 824 GLY A CA 1
ATOM 6425 C C . GLY A 1 824 ? 9.346 18.103 -23.960 1.00 83.06 824 GLY A C 1
ATOM 6426 O O . GLY A 1 824 ? 10.490 18.551 -24.033 1.00 83.06 824 GLY A O 1
ATOM 6427 N N . LYS A 1 825 ? 8.896 17.518 -22.839 1.00 82.19 825 LYS A N 1
ATOM 6428 C CA . LYS A 1 825 ? 9.757 17.284 -21.675 1.00 82.19 825 LYS A CA 1
ATOM 6429 C C . LYS A 1 825 ? 10.829 16.260 -22.034 1.00 82.19 825 LYS A C 1
ATOM 6431 O O . LYS A 1 825 ? 10.579 15.285 -22.743 1.00 82.19 825 LYS A O 1
ATOM 6436 N N . GLN A 1 826 ? 12.039 16.505 -21.551 1.00 85.94 826 GLN A N 1
ATOM 6437 C CA . GLN A 1 826 ? 13.209 15.695 -21.854 1.00 85.94 826 GLN A CA 1
ATOM 6438 C C . GLN A 1 826 ? 13.628 14.871 -20.645 1.00 85.94 826 GLN A C 1
ATOM 6440 O O . GLN A 1 826 ? 13.642 15.361 -19.516 1.00 85.94 826 GLN A O 1
ATOM 6445 N N . PHE A 1 827 ? 14.003 13.623 -20.898 1.00 84.81 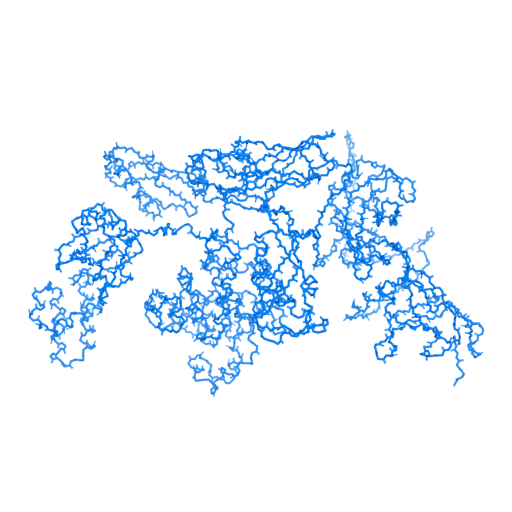827 PHE A N 1
ATOM 6446 C CA . PHE A 1 827 ? 14.460 12.689 -19.882 1.00 84.81 827 PHE A CA 1
ATOM 6447 C C . PHE A 1 827 ? 15.755 12.006 -20.321 1.00 84.81 827 PHE A C 1
ATOM 6449 O O . PHE A 1 827 ? 15.896 11.674 -21.502 1.00 84.81 827 PHE A O 1
ATOM 6456 N N . PRO A 1 828 ? 16.697 11.758 -19.398 1.00 78.88 828 PRO A N 1
ATOM 6457 C CA . PRO A 1 828 ? 17.922 11.050 -19.727 1.00 78.88 828 PRO A CA 1
ATOM 6458 C C . PRO A 1 828 ? 17.616 9.613 -20.162 1.00 78.88 828 PRO A C 1
ATOM 6460 O O . PRO A 1 828 ? 16.792 8.917 -19.560 1.00 78.88 828 PRO A O 1
ATOM 6463 N N . LYS A 1 829 ? 18.318 9.167 -21.203 1.00 88.12 829 LYS A N 1
ATOM 6464 C CA . LYS A 1 829 ? 18.367 7.769 -21.623 1.00 88.12 829 LYS A CA 1
ATOM 6465 C C . LYS A 1 829 ? 19.627 7.112 -21.088 1.00 88.12 829 LYS A C 1
ATOM 6467 O O . LYS A 1 829 ? 20.708 7.695 -21.095 1.00 88.12 829 LYS A O 1
ATOM 6472 N N . THR A 1 830 ? 19.498 5.852 -20.708 1.00 87.75 830 THR A N 1
ATOM 6473 C CA . THR A 1 830 ? 20.629 4.984 -20.390 1.00 87.75 830 THR A CA 1
ATOM 6474 C C . THR A 1 830 ? 20.975 4.150 -21.617 1.00 87.75 830 THR A C 1
ATOM 6476 O O . THR A 1 830 ? 20.086 3.592 -22.263 1.00 87.75 830 THR A O 1
ATOM 6479 N N . GLN A 1 831 ? 22.264 4.059 -21.939 1.00 91.38 831 GLN A N 1
ATOM 6480 C CA . GLN A 1 831 ? 22.772 3.137 -22.953 1.00 91.38 831 GLN A CA 1
ATOM 6481 C C . GLN A 1 831 ? 23.097 1.800 -22.293 1.00 91.38 831 GLN A C 1
ATOM 6483 O O . GLN A 1 831 ? 23.942 1.731 -21.402 1.00 91.38 831 GLN A O 1
ATOM 6488 N N . ILE A 1 832 ? 22.420 0.740 -22.724 1.00 91.19 832 ILE A N 1
ATOM 6489 C CA . ILE A 1 832 ? 22.700 -0.627 -22.296 1.00 91.19 832 ILE A CA 1
ATOM 6490 C C . ILE A 1 832 ? 23.553 -1.284 -23.369 1.00 91.19 832 ILE A C 1
ATOM 6492 O O . ILE A 1 832 ? 23.213 -1.233 -24.549 1.00 91.19 832 ILE A O 1
ATOM 6496 N N . SER A 1 833 ? 24.650 -1.915 -22.958 1.00 91.44 833 SER A N 1
ATOM 6497 C CA . SER A 1 833 ? 25.462 -2.774 -23.813 1.00 91.44 833 SER A CA 1
ATOM 6498 C C . SER A 1 833 ? 25.907 -3.989 -23.012 1.00 91.44 833 SER A C 1
ATOM 6500 O O . SER A 1 833 ? 26.583 -3.849 -21.992 1.00 91.44 833 SER A O 1
ATOM 6502 N N . LYS A 1 834 ? 25.491 -5.181 -23.439 1.00 88.25 834 LYS A N 1
ATOM 6503 C CA . LYS A 1 834 ? 25.865 -6.448 -22.806 1.00 88.25 834 LYS A CA 1
ATOM 6504 C C . LYS A 1 834 ? 26.393 -7.427 -23.841 1.00 88.25 834 LYS A C 1
ATOM 6506 O O . LYS A 1 834 ? 25.740 -7.682 -24.850 1.00 88.25 834 LYS A O 1
ATOM 6511 N N . VAL A 1 835 ? 27.549 -8.011 -23.550 1.00 86.88 835 VAL A N 1
ATOM 6512 C CA . VAL A 1 835 ? 28.119 -9.108 -24.334 1.00 86.88 835 VAL A CA 1
ATOM 6513 C C . VAL A 1 835 ? 27.483 -10.413 -23.866 1.00 86.88 835 VAL A C 1
ATOM 6515 O O . VAL A 1 835 ? 27.479 -10.713 -22.673 1.00 86.88 835 VAL A O 1
ATOM 6518 N N . THR A 1 836 ? 26.929 -11.178 -24.799 1.00 81.94 836 THR A N 1
ATOM 6519 C CA . THR A 1 836 ? 26.369 -12.512 -24.560 1.00 81.94 836 THR A CA 1
ATOM 6520 C C . THR A 1 836 ? 27.081 -13.535 -25.449 1.00 81.94 836 THR A C 1
ATOM 6522 O O . THR A 1 836 ? 27.715 -13.135 -26.429 1.00 81.94 836 THR A O 1
ATOM 6525 N N . PRO A 1 837 ? 26.962 -14.848 -25.171 1.00 77.00 837 PRO A N 1
ATOM 6526 C CA . PRO A 1 837 ? 27.479 -15.882 -26.072 1.00 77.00 837 PRO A CA 1
ATOM 6527 C C . PRO A 1 837 ? 26.926 -15.778 -27.503 1.00 77.00 837 PRO A C 1
ATOM 6529 O O . PRO A 1 837 ? 27.613 -16.130 -28.455 1.00 77.00 837 PRO A O 1
ATOM 6532 N N . ASP A 1 838 ? 25.713 -15.236 -27.650 1.00 74.56 838 ASP A N 1
ATOM 6533 C CA . ASP A 1 838 ? 25.001 -15.079 -28.922 1.00 74.56 838 ASP A CA 1
ATOM 6534 C C . ASP A 1 838 ? 25.313 -13.728 -29.619 1.00 74.56 838 ASP A C 1
ATOM 6536 O O . ASP A 1 838 ? 24.701 -13.396 -30.636 1.00 74.56 838 ASP A O 1
ATOM 6540 N N . GLY A 1 839 ? 26.236 -12.924 -29.067 1.00 83.06 839 GLY A N 1
ATOM 6541 C CA . GLY A 1 839 ? 26.636 -11.603 -29.569 1.00 83.06 839 GLY A CA 1
ATOM 6542 C C . GLY A 1 839 ? 26.378 -10.449 -28.591 1.00 83.06 839 GLY A C 1
ATOM 6543 O O . GLY A 1 839 ? 25.970 -10.646 -27.443 1.00 83.06 839 GLY A O 1
ATOM 6544 N N . THR A 1 840 ? 26.625 -9.216 -29.037 1.00 87.38 840 THR A N 1
ATOM 6545 C CA . THR A 1 840 ? 26.406 -8.007 -28.224 1.00 87.38 840 THR A CA 1
ATOM 6546 C C . THR A 1 840 ? 24.980 -7.489 -28.384 1.00 87.38 840 THR A C 1
ATOM 6548 O O . THR A 1 840 ? 24.515 -7.243 -29.496 1.00 87.38 840 THR A O 1
ATOM 6551 N N . VAL A 1 841 ? 24.292 -7.279 -27.262 1.00 89.31 841 VAL A N 1
ATOM 6552 C CA . VAL A 1 841 ? 22.979 -6.634 -27.200 1.00 89.31 841 VAL A CA 1
ATOM 6553 C C . VAL A 1 841 ? 23.165 -5.192 -26.739 1.00 89.31 841 VAL A C 1
ATOM 6555 O O . VAL A 1 841 ? 23.556 -4.962 -25.594 1.00 89.31 841 VAL A O 1
ATOM 6558 N N . SER A 1 842 ? 22.847 -4.230 -27.610 1.00 90.25 842 SER A N 1
ATOM 6559 C CA . SER A 1 842 ? 22.938 -2.799 -27.302 1.00 90.25 842 SER A CA 1
ATOM 6560 C C . SER A 1 842 ? 21.656 -2.051 -27.651 1.00 90.25 842 SER A C 1
ATOM 6562 O O . SER A 1 842 ? 21.066 -2.289 -28.704 1.00 90.25 842 SER A O 1
ATOM 6564 N N . TYR A 1 843 ? 21.209 -1.162 -26.764 1.00 93.00 843 TYR A N 1
ATOM 6565 C CA . TYR A 1 843 ? 20.030 -0.321 -26.976 1.00 93.00 843 TYR A CA 1
ATOM 6566 C C . TYR A 1 843 ? 19.974 0.847 -25.979 1.00 93.00 843 TYR A C 1
ATOM 6568 O O . TYR A 1 843 ? 20.537 0.777 -24.886 1.00 93.00 843 TYR A O 1
ATOM 6576 N N . ALA A 1 844 ? 19.248 1.906 -26.341 1.00 93.19 844 ALA A N 1
ATOM 6577 C CA . ALA A 1 844 ? 18.935 3.009 -25.438 1.00 93.19 844 ALA A CA 1
ATOM 6578 C C . ALA A 1 844 ? 17.594 2.756 -24.735 1.00 93.19 844 ALA A C 1
ATOM 6580 O O . ALA A 1 844 ? 16.667 2.214 -25.340 1.00 93.19 844 ALA A O 1
ATOM 6581 N N . THR A 1 845 ? 17.466 3.174 -23.479 1.00 94.75 845 THR A N 1
ATOM 6582 C CA . THR A 1 845 ? 16.238 3.013 -22.683 1.00 94.75 845 THR A CA 1
ATOM 6583 C C . THR A 1 845 ? 16.008 4.204 -21.766 1.00 94.75 845 THR A C 1
ATOM 6585 O O . THR A 1 845 ? 16.927 4.974 -21.499 1.00 94.75 845 THR A O 1
ATOM 6588 N N . ILE A 1 846 ? 14.789 4.335 -21.252 1.00 93.00 846 ILE A N 1
ATOM 6589 C CA . ILE A 1 846 ? 14.439 5.244 -20.157 1.00 93.00 846 ILE A CA 1
ATOM 6590 C C . ILE A 1 846 ? 14.060 4.445 -18.908 1.00 93.00 846 ILE A C 1
ATOM 6592 O O . ILE A 1 846 ? 13.479 3.366 -19.018 1.00 93.00 846 ILE A O 1
ATOM 6596 N N . ASN A 1 847 ? 14.360 4.992 -17.729 1.00 93.31 847 ASN A N 1
ATOM 6597 C CA . ASN A 1 847 ? 13.831 4.495 -16.464 1.00 93.31 847 ASN A CA 1
ATOM 6598 C C . ASN A 1 847 ? 12.497 5.189 -16.148 1.00 93.31 847 ASN A C 1
ATOM 6600 O O . ASN A 1 847 ? 12.462 6.401 -15.917 1.00 93.31 847 ASN A O 1
ATOM 6604 N N . MET A 1 848 ? 11.400 4.427 -16.101 1.00 95.50 848 MET A N 1
ATOM 6605 C CA . MET A 1 848 ? 10.055 4.968 -15.872 1.00 95.50 848 MET A CA 1
ATOM 6606 C C . MET A 1 848 ? 9.867 5.592 -14.483 1.00 95.50 848 MET A C 1
ATOM 6608 O O . MET A 1 848 ? 8.944 6.386 -14.308 1.00 95.50 848 MET A O 1
ATOM 6612 N N . ASN A 1 849 ? 10.761 5.335 -13.516 1.00 89.19 849 ASN A N 1
ATOM 6613 C CA . ASN A 1 849 ? 10.767 6.055 -12.238 1.00 89.19 849 ASN A CA 1
ATOM 6614 C C . ASN A 1 849 ? 10.813 7.579 -12.437 1.00 89.19 849 ASN A C 1
ATOM 6616 O O . ASN A 1 849 ? 10.129 8.300 -11.716 1.00 89.19 849 ASN A O 1
ATOM 6620 N N . LEU A 1 850 ? 11.552 8.060 -13.445 1.00 86.31 850 LEU A N 1
ATOM 6621 C CA . LEU A 1 850 ? 11.678 9.489 -13.758 1.00 86.31 850 LEU A CA 1
ATOM 6622 C C . LEU A 1 850 ? 10.341 10.113 -14.174 1.00 86.31 850 LEU A C 1
ATOM 6624 O O . LEU A 1 850 ? 10.047 11.254 -13.827 1.00 86.31 850 LEU A O 1
ATOM 6628 N N . LEU A 1 851 ? 9.530 9.351 -14.907 1.00 89.62 851 LEU A N 1
ATOM 6629 C CA . LEU A 1 851 ? 8.206 9.767 -15.365 1.00 89.62 851 LEU A CA 1
ATOM 6630 C C . LEU A 1 851 ? 7.183 9.665 -14.232 1.00 89.62 851 LEU A C 1
ATOM 6632 O O . LEU A 1 851 ? 6.343 10.547 -14.070 1.00 89.62 851 LEU A O 1
ATOM 6636 N N . ALA A 1 852 ? 7.282 8.612 -13.417 1.00 87.44 852 ALA A N 1
ATOM 6637 C CA . ALA A 1 852 ? 6.402 8.408 -12.275 1.00 87.44 852 ALA A CA 1
ATOM 6638 C C . ALA A 1 852 ? 6.598 9.500 -11.216 1.00 87.44 852 ALA A C 1
ATOM 6640 O O . ALA A 1 852 ? 5.620 9.985 -10.659 1.00 87.44 852 ALA A O 1
ATOM 6641 N N . ASP A 1 853 ? 7.833 9.956 -10.986 1.00 78.19 853 ASP A N 1
ATOM 6642 C CA . ASP A 1 853 ? 8.118 11.079 -10.081 1.00 78.19 853 ASP A CA 1
ATOM 6643 C C . ASP A 1 853 ? 7.494 12.405 -10.547 1.00 78.19 853 ASP A C 1
ATOM 6645 O O . ASP A 1 853 ? 7.257 13.293 -9.728 1.00 78.19 853 ASP A O 1
ATOM 6649 N N . LYS A 1 854 ? 7.219 12.537 -11.850 1.00 79.38 854 LYS A N 1
ATOM 6650 C CA . LYS A 1 854 ? 6.497 13.669 -12.453 1.00 79.38 854 LYS A CA 1
ATOM 6651 C C . LYS A 1 854 ? 4.997 13.417 -12.612 1.00 79.38 854 LYS A C 1
ATOM 6653 O O . LYS A 1 854 ? 4.285 14.295 -13.078 1.00 79.38 854 LYS A O 1
ATOM 6658 N N . ASP A 1 855 ? 4.525 12.247 -12.188 1.00 84.38 855 ASP A N 1
ATOM 6659 C CA . ASP A 1 855 ? 3.130 11.821 -12.249 1.00 84.38 855 ASP A CA 1
ATOM 6660 C C . ASP A 1 855 ? 2.551 11.685 -13.679 1.00 84.38 855 ASP A C 1
ATOM 6662 O O . ASP A 1 855 ? 1.348 11.822 -13.899 1.00 84.38 855 ASP A O 1
ATOM 6666 N N . TYR A 1 856 ? 3.401 11.368 -14.663 1.00 92.00 856 TYR A N 1
ATOM 6667 C CA . TYR A 1 856 ? 3.046 11.301 -16.090 1.00 92.00 856 TYR A CA 1
ATOM 6668 C C . TYR A 1 856 ? 2.436 9.952 -16.506 1.00 92.00 856 TYR A C 1
ATOM 6670 O O . TYR A 1 856 ? 3.044 9.155 -17.226 1.00 92.00 856 TYR A O 1
ATOM 6678 N N . ILE A 1 857 ? 1.220 9.670 -16.022 1.00 92.06 857 ILE A N 1
ATOM 6679 C CA . ILE A 1 857 ? 0.530 8.383 -16.238 1.00 92.06 857 ILE A CA 1
ATOM 6680 C C . ILE A 1 857 ? 0.315 8.049 -17.713 1.00 92.06 857 ILE A C 1
ATOM 6682 O O . ILE A 1 857 ? 0.465 6.894 -18.117 1.00 92.06 857 ILE A O 1
ATOM 6686 N N . ASP A 1 858 ? -0.033 9.032 -18.529 1.00 90.31 858 ASP A N 1
ATOM 6687 C CA . ASP A 1 858 ? -0.386 8.794 -19.922 1.00 90.31 858 ASP A CA 1
ATOM 6688 C C . ASP A 1 858 ? 0.858 8.553 -20.766 1.00 90.31 858 ASP A C 1
ATOM 6690 O O . ASP A 1 858 ? 0.867 7.660 -21.613 1.00 90.31 858 ASP A O 1
ATOM 6694 N N . THR A 1 859 ? 1.932 9.275 -20.464 1.00 92.19 859 THR A N 1
ATOM 6695 C CA . THR A 1 859 ? 3.256 9.058 -21.050 1.00 92.19 859 THR A CA 1
ATOM 6696 C C . THR A 1 859 ? 3.794 7.671 -20.723 1.00 92.19 859 THR A C 1
ATOM 6698 O O . THR A 1 859 ? 4.267 6.959 -21.610 1.00 92.19 859 THR A O 1
ATOM 6701 N N . ILE A 1 860 ? 3.685 7.250 -19.458 1.00 95.00 860 ILE A N 1
ATOM 6702 C CA . ILE A 1 860 ? 4.069 5.897 -19.034 1.00 95.00 860 ILE A CA 1
ATOM 6703 C C . ILE A 1 860 ? 3.219 4.859 -19.771 1.00 95.00 860 ILE A C 1
ATOM 6705 O O . ILE A 1 860 ? 3.761 3.910 -20.330 1.00 95.00 860 ILE A O 1
ATOM 6709 N N . SER A 1 861 ? 1.902 5.059 -19.832 1.00 93.44 861 SER A N 1
ATOM 6710 C CA . SER A 1 861 ? 0.982 4.134 -20.508 1.00 93.44 861 SER A CA 1
ATOM 6711 C C . SER A 1 861 ? 1.290 4.007 -22.004 1.00 93.44 861 SER A C 1
ATOM 6713 O O . SER A 1 861 ? 1.270 2.903 -22.551 1.00 93.44 861 SER A O 1
ATOM 6715 N N . TRP A 1 862 ? 1.650 5.115 -22.659 1.00 92.12 862 TRP A N 1
ATOM 6716 C CA . TRP A 1 862 ? 2.105 5.117 -24.048 1.00 92.12 862 TRP A CA 1
ATOM 6717 C C . TRP A 1 862 ? 3.418 4.346 -24.225 1.00 92.12 862 TRP A C 1
ATOM 6719 O O . TRP A 1 862 ? 3.558 3.573 -25.169 1.00 92.12 862 TRP A O 1
ATOM 6729 N N . LEU A 1 863 ? 4.377 4.479 -23.306 1.00 92.56 863 LEU A N 1
ATOM 6730 C CA . LEU A 1 863 ? 5.612 3.695 -23.372 1.00 92.56 863 LEU A CA 1
ATOM 6731 C C . LEU A 1 863 ? 5.374 2.197 -23.158 1.00 92.56 863 LEU A C 1
ATOM 6733 O O . LEU A 1 863 ? 6.060 1.394 -23.795 1.00 92.56 863 LEU A O 1
ATOM 6737 N N . VAL A 1 864 ? 4.421 1.824 -22.303 1.00 92.62 864 VAL A N 1
ATOM 6738 C CA . VAL A 1 864 ? 4.083 0.422 -22.026 1.00 92.62 864 VAL A CA 1
ATOM 6739 C C . VAL A 1 864 ? 3.401 -0.238 -23.230 1.00 92.62 864 VAL A C 1
ATOM 6741 O O . VAL A 1 864 ? 3.887 -1.263 -23.695 1.00 92.62 864 VAL A O 1
ATOM 6744 N N . ASN A 1 865 ? 2.340 0.362 -23.782 1.00 85.19 865 ASN A N 1
ATOM 6745 C CA . ASN A 1 865 ? 1.486 -0.299 -24.786 1.00 85.19 865 ASN A CA 1
ATOM 6746 C C . ASN A 1 865 ? 1.571 0.307 -26.207 1.00 85.19 865 ASN A C 1
ATOM 6748 O O . ASN A 1 865 ? 1.056 -0.256 -27.165 1.00 85.19 865 ASN A O 1
ATOM 6752 N N . GLY A 1 866 ? 2.183 1.480 -26.385 1.00 73.88 866 GLY A N 1
ATOM 6753 C CA . GLY A 1 866 ? 2.334 2.142 -27.692 1.00 73.88 866 GLY A CA 1
ATOM 6754 C C . GLY A 1 866 ? 1.054 2.747 -28.296 1.00 73.88 866 GLY A C 1
ATOM 6755 O O . GLY A 1 866 ? 1.147 3.467 -29.287 1.00 73.88 866 GLY A O 1
ATOM 6756 N N . GLY A 1 867 ? -0.128 2.508 -27.709 1.00 73.69 867 GLY A N 1
ATOM 6757 C CA . GLY A 1 867 ? -1.431 2.946 -28.230 1.00 73.69 867 GLY A CA 1
ATOM 6758 C C . GLY A 1 867 ? -2.463 3.300 -27.149 1.00 73.69 867 GLY A C 1
ATOM 6759 O O . GLY A 1 867 ? -2.182 3.253 -25.955 1.00 73.69 867 GLY A O 1
ATOM 6760 N N . GLY A 1 868 ? -3.672 3.706 -27.569 1.00 69.62 868 GLY A N 1
ATOM 6761 C CA . GLY A 1 868 ? -4.724 4.253 -26.680 1.00 69.62 868 GLY A CA 1
ATOM 6762 C C . GLY A 1 868 ? -5.490 3.225 -25.857 1.00 69.62 868 GLY A C 1
ATOM 6763 O O . GLY A 1 868 ? -6.291 3.597 -25.000 1.00 69.62 868 GLY A O 1
ATOM 6764 N N . ASN A 1 869 ? -5.254 1.944 -26.120 1.00 78.88 869 ASN A N 1
ATOM 6765 C CA . ASN A 1 869 ? -6.019 0.861 -25.531 1.00 78.88 869 ASN A CA 1
ATOM 6766 C C . ASN A 1 869 ? -5.718 0.747 -24.027 1.00 78.88 869 ASN A C 1
ATOM 6768 O O . ASN A 1 869 ? -4.552 0.664 -23.628 1.00 78.88 869 ASN A O 1
ATOM 6772 N N . GLY A 1 870 ? -6.764 0.776 -23.197 1.00 82.75 870 GLY A N 1
ATOM 6773 C CA . GLY A 1 870 ? -6.631 0.703 -21.741 1.00 82.75 870 GLY A CA 1
ATOM 6774 C C . GLY A 1 870 ? -6.251 2.009 -21.032 1.00 82.75 870 GLY A C 1
ATOM 6775 O O . GLY A 1 870 ? -5.957 2.002 -19.836 1.00 82.75 870 GLY A O 1
ATOM 6776 N N . ARG A 1 871 ? -6.173 3.133 -21.758 1.00 87.00 871 ARG A N 1
ATOM 6777 C CA . ARG A 1 871 ? -5.687 4.417 -21.224 1.00 87.00 871 ARG A CA 1
ATOM 6778 C C . ARG A 1 871 ? -6.584 4.967 -20.116 1.00 87.00 871 ARG A C 1
ATOM 6780 O O . ARG A 1 871 ? -6.076 5.440 -19.101 1.00 87.00 871 ARG A O 1
ATOM 6787 N N . GLN A 1 872 ? -7.901 4.927 -20.307 1.00 88.19 872 GLN A N 1
ATOM 6788 C CA . GLN A 1 872 ? -8.837 5.471 -19.324 1.00 88.19 872 GLN A CA 1
ATOM 6789 C C . GLN A 1 872 ? -8.844 4.616 -18.053 1.00 88.19 872 GLN A C 1
ATOM 6791 O O . GLN A 1 872 ? -8.749 5.152 -16.953 1.00 88.19 872 GLN A O 1
ATOM 6796 N N . GLU A 1 873 ? -8.818 3.295 -18.210 1.00 91.62 873 GLU A N 1
ATOM 6797 C CA . GLU A 1 873 ? -8.732 2.332 -17.119 1.00 91.62 873 GLU A CA 1
ATOM 6798 C C . GLU A 1 873 ? -7.479 2.568 -16.272 1.00 91.62 873 GLU A C 1
ATOM 6800 O O . GLU A 1 873 ? -7.572 2.660 -15.052 1.00 91.62 873 GLU A O 1
ATOM 6805 N N . ARG A 1 874 ? -6.307 2.768 -16.893 1.00 94.12 874 ARG A N 1
ATOM 6806 C CA . ARG A 1 874 ? -5.065 3.077 -16.158 1.00 94.12 874 ARG A CA 1
ATOM 6807 C C . ARG A 1 874 ? -5.158 4.374 -15.358 1.00 94.12 874 ARG A C 1
ATOM 6809 O O . ARG A 1 874 ? -4.661 4.422 -14.235 1.00 94.12 874 ARG A O 1
ATOM 6816 N N . ARG A 1 875 ? -5.805 5.421 -15.880 1.00 92.38 875 ARG A N 1
ATOM 6817 C CA . ARG A 1 875 ? -6.038 6.662 -15.116 1.00 92.38 875 ARG A CA 1
ATOM 6818 C C . ARG A 1 875 ? -6.957 6.424 -13.922 1.00 92.38 875 ARG A C 1
ATOM 6820 O O . ARG A 1 875 ? -6.697 6.951 -12.839 1.00 92.38 875 ARG A O 1
ATOM 6827 N N . ASP A 1 876 ? -8.009 5.635 -14.110 1.00 91.31 876 ASP A N 1
ATOM 6828 C CA . ASP A 1 876 ? -8.961 5.308 -13.050 1.00 91.31 876 ASP A CA 1
ATOM 6829 C C . ASP A 1 876 ? -8.299 4.452 -11.960 1.00 91.31 876 ASP A C 1
ATOM 6831 O O . ASP A 1 876 ? -8.444 4.750 -10.771 1.00 91.31 876 ASP A O 1
ATOM 6835 N N . TYR A 1 877 ? -7.465 3.484 -12.349 1.00 94.69 877 TYR A N 1
ATOM 6836 C CA . TYR A 1 877 ? -6.633 2.699 -11.435 1.00 94.69 877 TYR A CA 1
ATOM 6837 C C . TYR A 1 877 ? -5.642 3.579 -10.685 1.00 94.69 877 TYR A C 1
ATOM 6839 O O . TYR A 1 877 ? -5.603 3.525 -9.459 1.00 94.69 877 TYR A O 1
ATOM 6847 N N . LEU A 1 878 ? -4.907 4.457 -11.374 1.00 94.06 878 LEU A N 1
ATOM 6848 C CA . LEU A 1 878 ? -3.995 5.402 -10.728 1.00 94.06 878 LEU A CA 1
ATOM 6849 C C . LEU A 1 878 ? -4.727 6.232 -9.668 1.00 94.06 878 LEU A C 1
ATOM 6851 O O . LEU A 1 878 ? -4.243 6.384 -8.546 1.00 94.06 878 LEU A O 1
ATOM 6855 N N . LYS A 1 879 ? -5.906 6.763 -10.011 1.00 88.38 879 LYS A N 1
ATOM 6856 C CA . LYS A 1 879 ? -6.732 7.561 -9.102 1.00 88.38 879 LYS A CA 1
ATOM 6857 C C . LYS A 1 879 ? -7.163 6.749 -7.883 1.00 88.38 879 LYS A C 1
ATOM 6859 O O . LYS A 1 879 ? -7.107 7.271 -6.772 1.00 88.38 879 LYS A O 1
ATOM 6864 N N . GLU A 1 880 ? -7.579 5.501 -8.064 1.00 89.12 880 GLU A N 1
ATOM 6865 C CA . GLU A 1 880 ? -8.011 4.651 -6.956 1.00 89.12 880 GLU A CA 1
ATOM 6866 C C . GLU A 1 880 ? -6.837 4.219 -6.070 1.00 89.12 880 GLU A C 1
ATOM 6868 O O . GLU A 1 880 ? -6.902 4.378 -4.852 1.00 89.12 880 GLU A O 1
ATOM 6873 N N . ILE A 1 881 ? -5.710 3.800 -6.654 1.00 93.31 881 ILE A N 1
ATOM 6874 C CA . ILE A 1 881 ? -4.500 3.465 -5.890 1.00 93.31 881 ILE A CA 1
ATOM 6875 C C . ILE A 1 881 ? -3.994 4.696 -5.129 1.00 93.31 881 ILE A C 1
ATOM 6877 O O . ILE A 1 881 ? -3.657 4.571 -3.954 1.00 93.31 881 ILE A O 1
ATOM 6881 N N . LYS A 1 882 ? -4.023 5.904 -5.715 1.00 87.69 882 LYS A N 1
ATOM 6882 C CA . LYS A 1 882 ? -3.701 7.150 -4.991 1.00 87.69 882 LYS A CA 1
ATOM 6883 C C . LYS A 1 882 ? -4.600 7.375 -3.779 1.00 87.69 882 LYS A C 1
ATOM 6885 O O . LYS A 1 882 ? -4.083 7.774 -2.740 1.00 87.69 882 LYS A O 1
ATOM 6890 N N . LYS A 1 883 ? -5.906 7.097 -3.866 1.00 81.88 883 LYS A N 1
ATOM 6891 C CA . LYS A 1 883 ? -6.809 7.177 -2.702 1.00 81.88 883 LYS A CA 1
ATOM 6892 C C . LYS A 1 883 ? -6.465 6.134 -1.646 1.00 81.88 883 LYS A C 1
ATOM 6894 O O . LYS A 1 883 ? -6.437 6.461 -0.465 1.00 81.88 883 LYS A O 1
ATOM 6899 N N . ILE A 1 884 ? -6.179 4.896 -2.054 1.00 83.31 884 ILE A N 1
ATOM 6900 C CA . ILE A 1 884 ? -5.785 3.815 -1.137 1.00 83.31 884 ILE A CA 1
ATOM 6901 C C . ILE A 1 884 ? -4.483 4.177 -0.415 1.00 83.31 884 ILE A C 1
ATOM 6903 O O . ILE A 1 884 ? -4.367 3.973 0.791 1.00 83.31 884 ILE A O 1
ATOM 6907 N N . PHE A 1 885 ? -3.543 4.770 -1.149 1.00 81.06 885 PHE A N 1
ATOM 6908 C CA . PHE A 1 885 ? -2.285 5.288 -0.633 1.00 81.06 885 PHE A CA 1
ATOM 6909 C C . PHE A 1 885 ? -2.450 6.636 0.075 1.00 81.06 885 PHE A C 1
ATOM 6911 O O . PHE A 1 885 ? -1.469 7.155 0.574 1.00 81.06 885 PHE A O 1
ATOM 6918 N N . ASN A 1 886 ? -3.637 7.244 0.094 1.00 70.62 886 ASN A N 1
ATOM 6919 C CA . ASN A 1 886 ? -3.871 8.623 0.525 1.00 70.62 886 ASN A CA 1
ATOM 6920 C C . ASN A 1 886 ? -2.791 9.625 0.037 1.00 70.62 886 ASN A C 1
ATOM 6922 O O . ASN A 1 886 ? -2.253 10.438 0.790 1.00 70.62 886 ASN A O 1
ATOM 6926 N N . TYR A 1 887 ? -2.417 9.529 -1.240 1.00 67.06 887 TYR A N 1
ATOM 6927 C CA . TYR A 1 887 ? -1.409 10.371 -1.883 1.00 67.06 887 TYR A CA 1
ATOM 6928 C C . TYR A 1 887 ? -2.048 11.638 -2.482 1.00 67.06 887 TYR A C 1
ATOM 6930 O O . TYR A 1 887 ? -3.088 11.528 -3.135 1.00 67.06 887 TYR A O 1
ATOM 6938 N N . PRO A 1 888 ? -1.438 12.834 -2.332 1.00 53.38 888 PRO A N 1
ATOM 6939 C CA . PRO A 1 888 ? -0.164 13.126 -1.654 1.00 53.38 888 PRO A CA 1
ATOM 6940 C C . PRO A 1 888 ? -0.291 13.384 -0.138 1.00 53.38 888 PRO A C 1
ATOM 6942 O O . PRO A 1 888 ? 0.726 13.531 0.537 1.00 53.38 888 PRO A O 1
ATOM 6945 N N . GLN A 1 889 ? -1.513 13.436 0.399 1.00 48.00 889 GLN A N 1
ATOM 6946 C CA . GLN A 1 889 ? -1.827 13.950 1.742 1.00 48.00 889 GLN A CA 1
ATOM 6947 C C . GLN A 1 889 ? -1.068 13.249 2.884 1.00 48.00 889 GLN A C 1
ATOM 6949 O O . GLN A 1 889 ? -0.463 13.918 3.729 1.00 48.00 889 GLN A O 1
ATOM 6954 N N . ASP A 1 890 ? -1.022 11.916 2.879 1.00 46.66 890 ASP A N 1
ATOM 6955 C CA . ASP A 1 890 ? -0.301 11.119 3.880 1.00 46.66 890 ASP A CA 1
ATOM 6956 C C . ASP A 1 890 ? 1.088 10.666 3.410 1.00 46.66 890 ASP A C 1
ATOM 6958 O O . ASP A 1 890 ? 1.880 10.151 4.200 1.00 46.66 890 ASP A O 1
ATOM 6962 N N . CYS A 1 891 ? 1.385 10.844 2.120 1.00 52.19 891 CYS A N 1
ATOM 6963 C CA . CYS A 1 891 ? 2.351 10.002 1.419 1.00 52.19 891 CYS A CA 1
ATOM 6964 C C . CYS A 1 891 ? 3.281 10.720 0.440 1.00 52.19 891 CYS A C 1
ATOM 6966 O O . CYS A 1 891 ? 3.991 10.071 -0.334 1.00 52.19 891 CYS A O 1
ATOM 6968 N N . ALA A 1 892 ? 3.290 12.049 0.437 1.00 41.94 892 ALA A N 1
ATOM 6969 C CA . ALA A 1 892 ? 4.337 12.781 -0.250 1.00 41.94 892 ALA A CA 1
ATOM 6970 C C . ALA A 1 892 ? 5.677 12.529 0.452 1.00 41.94 892 ALA A C 1
ATOM 6972 O O . ALA A 1 892 ? 5.782 12.615 1.678 1.00 41.94 892 ALA A O 1
ATOM 6973 N N . ASN A 1 893 ? 6.718 12.258 -0.336 1.00 37.75 893 ASN A N 1
ATOM 6974 C CA . ASN A 1 893 ? 8.080 12.482 0.119 1.00 37.75 893 ASN A CA 1
ATOM 6975 C C . ASN A 1 893 ? 8.162 13.930 0.623 1.00 37.75 893 ASN A C 1
ATOM 6977 O O . ASN A 1 893 ? 8.147 14.866 -0.175 1.00 37.75 893 ASN A O 1
ATOM 6981 N N . ALA A 1 894 ? 8.265 14.108 1.940 1.00 30.16 894 ALA A N 1
ATOM 6982 C CA . ALA A 1 894 ? 8.921 15.278 2.498 1.00 30.16 894 ALA A CA 1
ATOM 6983 C C . ALA A 1 894 ? 10.338 15.284 1.903 1.00 30.16 894 ALA A C 1
ATOM 6985 O O . ALA A 1 894 ? 11.174 14.444 2.232 1.00 30.16 894 ALA A O 1
ATOM 6986 N N . GLY A 1 895 ? 10.504 16.131 0.894 1.00 29.03 895 GLY A N 1
ATOM 6987 C CA . GLY A 1 895 ? 11.552 16.081 -0.122 1.00 29.03 895 GLY A CA 1
ATOM 6988 C C . GLY A 1 895 ? 11.233 17.007 -1.300 1.00 29.03 895 GLY A C 1
ATOM 6989 O O . GLY A 1 895 ? 12.145 17.479 -1.963 1.00 29.03 895 GLY A O 1
ATOM 6990 N N . SER A 1 896 ? 9.962 17.371 -1.491 1.00 26.53 896 SER A N 1
ATOM 6991 C CA . SER A 1 896 ? 9.599 18.685 -2.024 1.00 26.53 896 SER A CA 1
ATOM 6992 C C . SER A 1 896 ? 9.224 19.580 -0.847 1.00 26.53 896 SER A C 1
ATOM 6994 O O . SER A 1 896 ? 8.203 19.348 -0.190 1.00 26.53 896 SER A O 1
ATOM 6996 N N . ALA A 1 897 ? 10.062 20.574 -0.556 1.00 26.77 897 ALA A N 1
ATOM 6997 C CA . ALA A 1 897 ? 9.627 21.733 0.205 1.00 26.77 897 ALA A CA 1
ATOM 6998 C C . ALA A 1 897 ? 8.335 22.275 -0.423 1.00 26.77 897 ALA A C 1
ATOM 7000 O O . ALA A 1 897 ? 8.121 22.167 -1.630 1.00 26.77 897 ALA A O 1
ATOM 7001 N N . SER A 1 898 ? 7.464 22.785 0.437 1.00 26.59 898 SER A N 1
ATOM 7002 C CA . SER A 1 898 ? 6.259 23.536 0.111 1.00 26.59 898 SER A CA 1
ATOM 7003 C C . SER A 1 898 ? 6.324 24.250 -1.244 1.00 26.59 898 SER A C 1
ATOM 7005 O O . SER A 1 898 ? 6.979 25.283 -1.362 1.00 26.59 898 SER A O 1
ATOM 7007 N N . ALA A 1 899 ? 5.543 23.781 -2.218 1.00 28.38 899 ALA A N 1
ATOM 7008 C CA . ALA A 1 899 ? 4.966 24.674 -3.215 1.00 28.38 899 ALA A CA 1
ATOM 7009 C C . ALA A 1 899 ? 3.887 25.506 -2.500 1.00 28.38 899 ALA A C 1
ATOM 7011 O O . ALA A 1 899 ? 2.687 25.264 -2.618 1.00 28.38 899 ALA A O 1
ATOM 7012 N N . GLY A 1 900 ? 4.345 26.424 -1.647 1.00 29.50 900 GLY A N 1
ATOM 7013 C CA . GLY A 1 900 ? 3.588 27.616 -1.327 1.00 29.50 900 GLY A CA 1
ATOM 7014 C C . GLY A 1 900 ? 3.628 28.475 -2.578 1.00 29.50 900 GLY A C 1
ATOM 7015 O O . GLY A 1 900 ? 4.699 28.717 -3.123 1.00 29.50 900 GLY A O 1
ATOM 7016 N N . ASN A 1 901 ? 2.457 28.857 -3.064 1.00 40.12 901 ASN A N 1
ATOM 7017 C CA . ASN A 1 901 ? 2.291 29.743 -4.203 1.00 40.12 901 ASN A CA 1
ATOM 7018 C C . ASN A 1 901 ? 3.039 31.062 -3.912 1.00 40.12 901 ASN A C 1
ATOM 7020 O O . ASN A 1 901 ? 2.538 31.892 -3.157 1.00 40.12 901 ASN A O 1
ATOM 7024 N N . SER A 1 902 ? 4.262 31.218 -4.428 1.00 46.44 902 SER A N 1
ATOM 7025 C CA . SER A 1 902 ? 5.167 32.339 -4.125 1.00 46.44 902 SER A CA 1
ATOM 7026 C C . SER A 1 902 ? 4.768 33.636 -4.833 1.00 46.44 902 SER A C 1
ATOM 7028 O O . SER A 1 902 ? 5.389 34.670 -4.608 1.00 46.44 902 SER A O 1
ATOM 7030 N N . GLY A 1 903 ? 3.736 33.607 -5.684 1.00 52.22 903 GLY A N 1
ATOM 7031 C CA . GLY A 1 903 ? 3.294 34.764 -6.467 1.00 52.22 903 GLY A CA 1
ATOM 7032 C C . GLY A 1 903 ? 4.307 35.235 -7.518 1.00 52.22 903 GLY A C 1
ATOM 7033 O O . GLY A 1 903 ? 4.008 36.182 -8.240 1.00 52.22 903 GLY A O 1
ATOM 7034 N N . VAL A 1 904 ? 5.469 34.577 -7.622 1.00 67.94 904 VAL A N 1
ATOM 7035 C CA . VAL A 1 904 ? 6.523 34.848 -8.602 1.00 67.94 904 VAL A CA 1
ATOM 7036 C C . VAL A 1 904 ? 6.420 33.838 -9.741 1.00 67.94 904 VAL A C 1
ATOM 7038 O O . VAL A 1 904 ? 6.463 32.631 -9.515 1.00 67.94 904 VAL A O 1
ATOM 7041 N N . THR A 1 905 ? 6.309 34.328 -10.971 1.00 76.31 905 THR A N 1
ATOM 7042 C CA . THR A 1 905 ? 6.225 33.530 -12.195 1.00 76.31 905 THR A CA 1
ATOM 7043 C C . THR A 1 905 ? 7.516 33.679 -12.996 1.00 76.31 905 THR A C 1
ATOM 7045 O O . THR A 1 905 ? 7.941 34.789 -13.319 1.00 76.31 905 THR A O 1
ATOM 7048 N N . ILE A 1 906 ? 8.153 32.556 -13.338 1.00 85.44 906 ILE A N 1
ATOM 7049 C CA . ILE A 1 906 ? 9.353 32.541 -14.183 1.00 85.44 906 ILE A CA 1
ATOM 7050 C C . ILE A 1 906 ? 8.943 32.192 -15.614 1.00 85.44 906 ILE A C 1
ATOM 7052 O O . ILE A 1 906 ? 8.448 31.099 -15.888 1.00 85.44 906 ILE A O 1
ATOM 7056 N N . HIS A 1 907 ? 9.180 33.121 -16.529 1.00 85.19 907 HIS A N 1
ATOM 7057 C CA . HIS A 1 907 ? 8.859 33.017 -17.946 1.00 85.19 907 HIS A CA 1
ATOM 7058 C C . HIS A 1 907 ? 10.106 32.659 -18.744 1.00 85.19 907 HIS A C 1
ATOM 7060 O O . HIS A 1 907 ? 11.156 33.268 -18.566 1.00 85.19 907 HIS A O 1
ATOM 7066 N N . PHE A 1 908 ? 9.976 31.722 -19.675 1.00 84.56 908 PHE A N 1
ATOM 7067 C CA . PHE A 1 908 ? 11.033 31.344 -20.611 1.00 84.56 908 PHE A CA 1
ATOM 7068 C C . PHE A 1 908 ? 10.650 31.853 -21.994 1.00 84.56 908 PHE A C 1
ATOM 7070 O O . PHE A 1 908 ? 9.630 31.435 -22.540 1.00 84.56 908 PHE A O 1
ATOM 7077 N N . VAL A 1 909 ? 11.411 32.807 -22.530 1.00 72.94 909 VAL A N 1
ATOM 7078 C CA . VAL A 1 909 ? 11.027 33.536 -23.744 1.00 72.94 909 VAL A CA 1
ATOM 7079 C C . VAL A 1 909 ? 12.151 33.504 -24.771 1.00 72.94 909 VAL A C 1
ATOM 7081 O O . VAL A 1 909 ? 13.204 34.097 -24.563 1.00 72.94 909 VAL A O 1
ATOM 7084 N N . GLY A 1 910 ? 11.875 32.868 -25.910 1.00 64.06 910 GLY A N 1
ATOM 7085 C CA . GLY A 1 910 ? 12.806 32.702 -27.028 1.00 64.06 910 GLY A CA 1
ATOM 7086 C C . GLY A 1 910 ? 13.296 31.260 -27.174 1.00 64.06 910 GLY A C 1
ATOM 7087 O O . GLY A 1 910 ? 13.317 30.499 -26.210 1.00 64.06 910 GLY A O 1
ATOM 7088 N N . ASP A 1 911 ? 13.719 30.892 -28.383 1.00 59.41 911 ASP A N 1
ATOM 7089 C CA . ASP A 1 911 ? 14.011 29.496 -28.762 1.00 59.41 911 ASP A CA 1
ATOM 7090 C C . ASP A 1 911 ? 15.198 28.872 -28.005 1.00 59.41 911 ASP A C 1
ATOM 7092 O O . ASP A 1 911 ? 15.374 27.657 -27.997 1.00 59.41 911 ASP A O 1
ATOM 7096 N N . THR A 1 912 ? 16.010 29.701 -27.341 1.00 68.19 912 THR A N 1
ATOM 7097 C CA . THR A 1 912 ? 17.187 29.276 -26.563 1.00 68.19 912 THR A CA 1
ATOM 7098 C C . THR A 1 912 ? 16.986 29.378 -25.048 1.00 68.19 912 THR A C 1
ATOM 7100 O O . THR A 1 912 ? 17.901 29.060 -24.288 1.00 68.19 912 THR A O 1
ATOM 7103 N N . ALA A 1 913 ? 15.805 29.813 -24.593 1.00 76.00 913 ALA A N 1
ATOM 7104 C CA . ALA A 1 913 ? 15.422 29.884 -23.187 1.00 76.00 913 ALA A CA 1
ATOM 7105 C C . ALA A 1 913 ? 14.700 28.594 -22.789 1.00 76.00 913 ALA A C 1
ATOM 7107 O O . ALA A 1 913 ? 13.473 28.531 -22.771 1.00 76.00 913 ALA A O 1
ATOM 7108 N N . LEU A 1 914 ? 15.447 27.531 -22.500 1.00 69.38 914 LEU A N 1
ATOM 7109 C CA . LEU A 1 914 ? 14.843 26.237 -22.202 1.00 69.38 914 LEU A CA 1
ATOM 7110 C C . LEU A 1 914 ? 14.548 26.105 -20.713 1.00 69.38 914 LEU A C 1
ATOM 7112 O O . LEU A 1 914 ? 15.422 26.272 -19.868 1.00 69.38 914 LEU A O 1
ATOM 7116 N N . GLU A 1 915 ? 13.321 25.702 -20.390 1.00 70.50 915 GLU A N 1
ATOM 7117 C CA . GLU A 1 915 ? 12.907 25.448 -19.010 1.00 70.50 915 GLU A CA 1
ATOM 7118 C C . GLU A 1 915 ? 13.831 24.414 -18.321 1.00 70.50 915 GLU A C 1
ATOM 7120 O O . GLU A 1 915 ? 14.200 24.558 -17.155 1.00 70.50 915 GLU A O 1
ATOM 7125 N N . SER A 1 916 ? 14.272 23.400 -19.066 1.00 63.41 916 SER A N 1
ATOM 7126 C CA . SER A 1 916 ? 15.228 22.381 -18.616 1.00 63.41 916 SER A CA 1
ATOM 7127 C C . SER A 1 916 ? 16.669 22.879 -18.475 1.00 63.41 916 SER A C 1
ATOM 7129 O O . SER A 1 916 ? 17.489 22.174 -17.893 1.00 63.41 916 SER A O 1
ATOM 7131 N N . GLY A 1 917 ? 16.994 24.059 -19.008 1.00 65.19 917 GLY A N 1
ATOM 7132 C CA . GLY A 1 917 ? 18.326 24.663 -18.938 1.00 65.19 917 GLY A CA 1
ATOM 7133 C C . GLY A 1 917 ? 18.664 25.263 -17.570 1.00 65.19 917 GLY A C 1
ATOM 7134 O O . GLY A 1 917 ? 19.802 25.679 -17.358 1.00 65.19 917 GLY A O 1
ATOM 7135 N N . ILE A 1 918 ? 17.699 25.281 -16.642 1.00 76.12 918 ILE A N 1
ATOM 7136 C CA . ILE A 1 918 ? 17.917 25.589 -15.228 1.00 76.12 918 ILE A CA 1
ATOM 7137 C C . ILE A 1 918 ? 17.302 24.508 -14.323 1.00 76.12 918 ILE A C 1
ATOM 7139 O O . ILE A 1 918 ? 16.220 23.979 -14.585 1.00 76.12 918 ILE A O 1
ATOM 7143 N N . SER A 1 919 ? 17.981 24.181 -13.228 1.00 74.69 919 SER A N 1
ATOM 7144 C CA . SER A 1 919 ? 17.561 23.181 -12.250 1.00 74.69 919 SER A CA 1
ATOM 7145 C C . SER A 1 919 ? 16.424 23.689 -11.356 1.00 74.69 919 SER A C 1
ATOM 7147 O O . SER A 1 919 ? 16.149 24.889 -11.265 1.00 74.69 919 SER A O 1
ATOM 7149 N N . GLN A 1 920 ? 15.795 22.775 -10.609 1.00 71.69 920 GLN A N 1
ATOM 7150 C CA . GLN A 1 920 ? 14.816 23.159 -9.589 1.00 71.69 920 GLN A CA 1
ATOM 7151 C C . GLN A 1 920 ? 15.438 24.026 -8.484 1.00 71.69 920 GLN A C 1
ATOM 7153 O O . GLN A 1 920 ? 14.765 24.902 -7.951 1.00 71.69 920 GLN A O 1
ATOM 7158 N N . ARG A 1 921 ? 16.725 23.825 -8.174 1.00 71.94 921 ARG A N 1
ATOM 7159 C CA . ARG A 1 921 ? 17.455 24.642 -7.199 1.00 71.94 921 ARG A CA 1
ATOM 7160 C C . ARG A 1 921 ? 17.560 26.088 -7.683 1.00 71.94 921 ARG A C 1
ATOM 7162 O O . ARG A 1 921 ? 17.219 27.002 -6.942 1.00 71.94 921 ARG A O 1
ATOM 7169 N N . THR A 1 922 ? 17.945 26.287 -8.941 1.00 81.50 922 THR A N 1
ATOM 7170 C CA . THR A 1 922 ? 17.994 27.609 -9.583 1.00 81.50 922 THR A CA 1
ATOM 7171 C C . THR A 1 922 ? 16.623 28.275 -9.641 1.00 81.50 922 THR A C 1
ATOM 7173 O O . THR A 1 922 ? 16.518 29.467 -9.373 1.00 81.50 922 THR A O 1
ATOM 7176 N N . ARG A 1 923 ? 15.554 27.515 -9.914 1.00 81.94 923 ARG A N 1
ATOM 7177 C CA . ARG A 1 923 ? 14.175 28.036 -9.874 1.00 81.94 923 ARG A CA 1
ATOM 7178 C C . ARG A 1 923 ? 13.789 28.549 -8.498 1.00 81.94 923 ARG A C 1
ATOM 7180 O O . ARG A 1 923 ? 13.321 29.673 -8.393 1.00 81.94 923 ARG A O 1
ATOM 7187 N N . THR A 1 924 ? 14.042 27.766 -7.454 1.00 75.94 924 THR A N 1
ATOM 7188 C CA . THR A 1 924 ? 13.745 28.182 -6.080 1.00 75.94 924 THR A CA 1
ATOM 7189 C C . THR A 1 924 ? 14.553 29.418 -5.683 1.00 75.94 924 THR A C 1
ATOM 7191 O O . THR A 1 924 ? 14.000 30.327 -5.076 1.00 75.94 924 THR A O 1
ATOM 7194 N N . ILE A 1 925 ? 15.821 29.521 -6.101 1.00 85.75 925 ILE A N 1
ATOM 7195 C CA . ILE A 1 925 ? 16.627 30.736 -5.895 1.00 85.75 925 ILE A CA 1
ATOM 7196 C C . ILE A 1 925 ? 15.976 31.945 -6.579 1.00 85.75 925 ILE A C 1
ATOM 7198 O O . ILE A 1 925 ? 15.852 32.999 -5.962 1.00 85.75 925 ILE A O 1
ATOM 7202 N N . LEU A 1 926 ? 15.542 31.801 -7.833 1.00 88.31 926 LEU A N 1
ATOM 7203 C CA . LEU A 1 926 ? 14.894 32.879 -8.580 1.00 88.31 926 LEU A CA 1
ATOM 7204 C C . LEU A 1 926 ? 13.533 33.270 -7.989 1.00 88.31 926 LEU A C 1
ATOM 7206 O O . LEU A 1 926 ? 13.214 34.452 -7.966 1.00 88.31 926 LEU A O 1
ATOM 7210 N N . GLU A 1 927 ? 12.760 32.318 -7.467 1.00 82.69 927 GLU A N 1
ATOM 7211 C CA . GLU A 1 927 ? 11.508 32.586 -6.748 1.00 82.69 927 GLU A CA 1
ATOM 7212 C C . GLU A 1 927 ? 11.770 33.348 -5.439 1.00 82.69 927 GLU A C 1
ATOM 7214 O O . GLU A 1 927 ? 11.130 34.364 -5.180 1.00 82.69 927 GLU A O 1
ATOM 7219 N N . GLU A 1 928 ? 12.749 32.918 -4.638 1.00 80.25 928 GLU A N 1
ATOM 7220 C CA . GLU A 1 928 ? 13.140 33.593 -3.393 1.00 80.25 928 GLU A CA 1
ATOM 7221 C C . GLU A 1 928 ? 13.660 35.012 -3.651 1.00 80.25 928 GLU A C 1
ATOM 7223 O O . GLU A 1 928 ? 13.268 35.962 -2.969 1.00 80.25 928 GLU A O 1
ATOM 7228 N N . VAL A 1 929 ? 14.518 35.168 -4.661 1.00 89.12 929 VAL A N 1
ATOM 7229 C CA . VAL A 1 929 ? 15.044 36.470 -5.080 1.00 89.12 929 VAL A CA 1
ATOM 7230 C C . VAL A 1 929 ? 13.934 37.339 -5.662 1.00 89.12 929 VAL A C 1
ATOM 7232 O O . VAL A 1 929 ? 13.890 38.532 -5.369 1.00 89.12 929 VAL A O 1
ATOM 7235 N N . GLY A 1 930 ? 13.008 36.767 -6.433 1.00 86.06 930 GLY A N 1
ATOM 7236 C CA . GLY A 1 930 ? 11.830 37.458 -6.951 1.00 86.06 930 GLY A CA 1
ATOM 7237 C C . GLY A 1 930 ? 10.966 38.025 -5.829 1.00 86.06 930 GLY A C 1
ATOM 7238 O O . GLY A 1 930 ? 10.659 39.214 -5.839 1.00 86.06 930 GLY A O 1
ATOM 7239 N N . VAL A 1 931 ? 10.677 37.231 -4.794 1.00 81.38 931 VAL A N 1
ATOM 7240 C CA . VAL A 1 931 ? 9.930 37.696 -3.614 1.00 81.38 931 VAL A CA 1
ATOM 7241 C C . VAL A 1 931 ? 10.693 38.804 -2.879 1.00 81.38 931 VAL A C 1
ATOM 7243 O O . VAL A 1 931 ? 10.124 39.862 -2.605 1.00 81.38 931 VAL A O 1
ATOM 7246 N N . ALA A 1 932 ? 11.982 38.599 -2.589 1.00 77.00 932 ALA A N 1
ATOM 7247 C CA . ALA A 1 932 ? 12.797 39.552 -1.828 1.00 77.00 932 ALA A CA 1
ATOM 7248 C C . ALA A 1 932 ? 12.993 40.894 -2.559 1.00 77.00 932 ALA A C 1
ATOM 7250 O O . ALA A 1 932 ? 12.964 41.954 -1.936 1.00 77.00 932 ALA A O 1
ATOM 7251 N N . SER A 1 933 ? 13.123 40.852 -3.887 1.00 88.88 933 SER A N 1
ATOM 7252 C CA . SER A 1 933 ? 13.268 42.033 -4.747 1.00 88.88 933 SER A CA 1
ATOM 7253 C C . SER A 1 933 ? 11.936 42.591 -5.267 1.00 88.88 933 SER A C 1
ATOM 7255 O O . SER A 1 933 ? 11.926 43.561 -6.026 1.00 88.88 933 SER A O 1
ATOM 7257 N N . LYS A 1 934 ? 10.797 42.001 -4.874 1.00 87.31 934 LYS A N 1
ATOM 7258 C CA . LYS A 1 934 ? 9.446 42.358 -5.348 1.00 87.31 934 LYS A CA 1
ATOM 7259 C C . LYS A 1 934 ? 9.302 42.300 -6.877 1.00 87.31 934 LYS A C 1
ATOM 7261 O O . LYS A 1 934 ? 8.623 43.131 -7.478 1.00 87.31 934 LYS A O 1
ATOM 7266 N N . ASN A 1 935 ? 9.962 41.333 -7.506 1.00 82.94 935 ASN A N 1
ATOM 7267 C CA . ASN A 1 935 ? 9.806 40.987 -8.913 1.00 82.94 935 ASN A CA 1
ATOM 7268 C C . ASN A 1 935 ? 8.916 39.744 -9.024 1.00 82.94 935 ASN A C 1
ATOM 7270 O O . ASN A 1 935 ? 9.384 38.622 -8.847 1.00 82.94 935 ASN A O 1
ATOM 7274 N N . ASN A 1 936 ? 7.633 39.956 -9.326 1.00 84.19 936 ASN A N 1
ATOM 7275 C CA . ASN A 1 936 ? 6.650 38.875 -9.465 1.00 84.19 936 ASN A CA 1
ATOM 7276 C C . ASN A 1 936 ? 6.730 38.160 -10.821 1.00 84.19 936 ASN A C 1
ATOM 7278 O O . ASN A 1 936 ? 6.188 37.073 -10.962 1.00 84.19 936 ASN A O 1
ATOM 7282 N N . ASP A 1 937 ? 7.413 38.737 -11.809 1.00 85.00 937 ASP A N 1
ATOM 7283 C CA . ASP A 1 937 ? 7.634 38.118 -13.112 1.00 85.00 937 ASP A CA 1
ATOM 7284 C C . ASP A 1 937 ? 9.115 38.219 -13.483 1.00 85.00 937 ASP A C 1
ATOM 7286 O O . ASP A 1 937 ? 9.688 39.309 -13.526 1.00 85.00 937 ASP A O 1
ATOM 7290 N N . ILE A 1 938 ? 9.743 37.077 -13.760 1.00 93.00 938 ILE A N 1
ATOM 7291 C CA . ILE A 1 938 ? 11.157 36.992 -14.146 1.00 93.00 938 ILE A CA 1
ATOM 7292 C C . ILE A 1 938 ? 11.233 36.351 -15.526 1.00 93.00 938 ILE A C 1
ATOM 7294 O O . ILE A 1 938 ? 10.765 35.234 -15.713 1.00 93.00 938 ILE A O 1
ATOM 7298 N N . TYR A 1 939 ? 11.834 37.039 -16.495 1.00 93.19 939 TYR A N 1
ATOM 7299 C CA . TYR A 1 939 ? 11.900 36.578 -17.882 1.00 93.19 939 TYR A CA 1
ATOM 7300 C C . TYR A 1 939 ? 13.306 36.102 -18.229 1.00 93.19 939 TYR A C 1
ATOM 7302 O O . TYR A 1 939 ? 14.214 36.920 -18.382 1.00 93.19 939 TYR A O 1
ATOM 7310 N N . ILE A 1 940 ? 13.465 34.792 -18.391 1.00 93.69 940 ILE A N 1
ATOM 7311 C CA . ILE A 1 940 ? 14.688 34.163 -18.878 1.00 93.69 940 ILE A CA 1
ATOM 7312 C C . ILE A 1 940 ? 14.661 34.151 -20.405 1.00 93.69 940 ILE A C 1
ATOM 7314 O O . ILE A 1 940 ? 13.716 33.644 -21.010 1.00 93.69 940 ILE A O 1
ATOM 7318 N N . THR A 1 941 ? 15.694 34.719 -21.024 1.00 88.12 941 THR A N 1
ATOM 7319 C CA . THR A 1 941 ? 15.793 34.896 -22.482 1.00 88.12 941 THR A CA 1
ATOM 7320 C C . THR A 1 941 ? 16.770 33.942 -23.154 1.00 88.12 941 THR A C 1
ATOM 7322 O O . THR A 1 941 ? 16.708 33.763 -24.368 1.00 88.12 941 THR A O 1
ATOM 7325 N N . SER A 1 942 ? 17.650 33.298 -22.386 1.00 85.38 942 SER A N 1
ATOM 7326 C CA . SER A 1 942 ? 18.467 32.187 -22.872 1.00 85.38 942 SER A CA 1
ATOM 7327 C C . SER A 1 942 ? 18.993 31.336 -21.708 1.00 85.38 942 SER A C 1
ATOM 7329 O O . SER A 1 942 ? 19.089 31.827 -20.585 1.00 85.38 942 SER A O 1
ATOM 7331 N N . THR A 1 943 ? 19.298 30.060 -21.947 1.00 89.12 943 THR A N 1
ATOM 7332 C CA . THR A 1 943 ? 19.876 29.124 -20.959 1.00 89.12 943 THR A CA 1
ATOM 7333 C C . THR A 1 943 ? 21.114 28.416 -21.520 1.00 89.12 943 THR A C 1
ATOM 7335 O O . THR A 1 943 ? 21.567 28.753 -22.616 1.00 89.12 943 THR A O 1
ATOM 7338 N N . ALA A 1 944 ? 21.679 27.449 -20.788 1.00 81.25 944 ALA A N 1
ATOM 7339 C CA . ALA A 1 944 ? 22.768 26.603 -21.274 1.00 81.25 944 ALA A CA 1
ATOM 7340 C C . ALA A 1 944 ? 22.358 25.820 -22.541 1.00 81.25 944 ALA A C 1
ATOM 7342 O O . ALA A 1 944 ? 21.188 25.460 -22.706 1.00 81.25 944 ALA A O 1
ATOM 7343 N N . ARG A 1 945 ? 23.313 25.590 -23.448 1.00 78.25 945 ARG A N 1
ATOM 7344 C CA . ARG A 1 945 ? 23.129 25.093 -24.822 1.00 78.25 945 ARG A CA 1
ATOM 7345 C C . ARG A 1 945 ? 24.132 23.986 -25.127 1.00 78.25 945 ARG A C 1
ATOM 7347 O O . ARG A 1 945 ? 25.170 23.880 -24.478 1.00 78.25 945 ARG A O 1
ATOM 7354 N N . THR A 1 946 ? 23.841 23.178 -26.141 1.00 81.12 946 THR A N 1
ATOM 7355 C CA . THR A 1 946 ? 24.795 22.182 -26.646 1.00 81.12 946 THR A CA 1
ATOM 7356 C C . THR A 1 946 ? 25.750 22.792 -27.682 1.00 81.12 946 THR A C 1
ATOM 7358 O O . THR A 1 946 ? 25.405 23.803 -28.303 1.00 81.12 946 THR A O 1
ATOM 7361 N N . PRO A 1 947 ? 26.932 22.186 -27.920 1.00 81.81 947 PRO A N 1
ATOM 7362 C CA . PRO A 1 947 ? 27.835 22.583 -29.003 1.00 81.81 947 PRO A CA 1
ATOM 7363 C C . PRO A 1 947 ? 27.147 22.661 -30.371 1.00 81.81 947 PRO A C 1
ATOM 7365 O O . PRO A 1 947 ? 27.358 23.630 -31.096 1.00 81.81 947 PRO A O 1
ATOM 7368 N N . GLY A 1 948 ? 26.267 21.707 -30.690 1.00 80.00 948 GLY A N 1
ATOM 7369 C CA . GLY A 1 948 ? 25.479 21.713 -31.926 1.00 80.00 948 GLY A CA 1
ATOM 7370 C C . GLY A 1 948 ? 24.475 22.865 -32.012 1.00 80.00 948 GLY A C 1
ATOM 7371 O O . GLY A 1 948 ? 24.371 23.516 -33.053 1.00 80.00 948 GLY A O 1
ATOM 7372 N N . ASP A 1 949 ? 23.780 23.191 -30.917 1.00 77.56 949 ASP A N 1
ATOM 7373 C CA . ASP A 1 949 ? 22.875 24.349 -30.889 1.00 77.56 949 ASP A CA 1
ATOM 7374 C C . ASP A 1 949 ? 23.650 25.662 -31.037 1.00 77.56 949 ASP A C 1
ATOM 7376 O O . ASP A 1 949 ? 23.233 26.557 -31.772 1.00 77.56 949 ASP A O 1
ATOM 7380 N N . GLN A 1 950 ? 24.815 25.768 -30.392 1.00 86.75 950 GLN A N 1
ATOM 7381 C CA . GLN A 1 950 ? 25.691 26.925 -30.542 1.00 86.75 950 GLN A CA 1
ATOM 7382 C C . GLN A 1 950 ? 26.238 27.040 -31.973 1.00 86.75 950 GLN A C 1
ATOM 7384 O O . GLN A 1 950 ? 26.259 28.145 -32.511 1.00 86.75 950 GLN A O 1
ATOM 7389 N N . ALA A 1 951 ? 26.615 25.928 -32.613 1.00 87.44 951 ALA A N 1
ATOM 7390 C CA . ALA A 1 951 ? 27.052 25.901 -34.009 1.00 87.44 951 ALA A CA 1
ATOM 7391 C C . ALA A 1 951 ? 25.951 26.382 -34.963 1.00 87.44 951 ALA A C 1
ATOM 7393 O O . ALA A 1 951 ? 26.220 27.213 -35.829 1.00 87.44 951 ALA A O 1
ATOM 7394 N N . ARG A 1 952 ? 24.705 25.926 -34.771 1.00 84.12 952 ARG A N 1
ATOM 7395 C CA . ARG A 1 952 ? 23.551 26.366 -35.573 1.00 84.12 952 ARG A CA 1
ATOM 7396 C C . ARG A 1 952 ? 23.268 27.859 -35.392 1.00 84.12 952 ARG A C 1
ATOM 7398 O O . ARG A 1 952 ? 23.090 28.571 -36.370 1.00 84.12 952 ARG A O 1
ATOM 7405 N N . ILE A 1 953 ? 23.302 28.360 -34.157 1.00 83.25 953 ILE A N 1
ATOM 7406 C CA . ILE A 1 953 ? 23.101 29.792 -33.874 1.00 83.25 953 ILE A CA 1
ATOM 7407 C C . ILE A 1 953 ? 24.202 30.640 -34.520 1.00 83.25 953 ILE A C 1
ATOM 7409 O O . ILE A 1 953 ? 23.920 31.693 -35.093 1.00 83.25 953 ILE A O 1
ATOM 7413 N N . MET A 1 954 ? 25.456 30.185 -34.441 1.00 89.00 954 MET A N 1
ATOM 7414 C CA . MET A 1 954 ? 26.577 30.854 -35.100 1.00 89.00 954 MET A CA 1
ATOM 7415 C C . MET A 1 954 ? 26.398 30.844 -36.621 1.00 89.00 954 MET A C 1
ATOM 7417 O O . MET A 1 954 ? 26.536 31.898 -37.234 1.00 89.00 954 MET A O 1
ATOM 7421 N N . TYR A 1 955 ? 26.013 29.712 -37.219 1.00 91.56 955 TYR A N 1
ATOM 7422 C CA . TYR A 1 955 ? 25.703 29.598 -38.648 1.00 91.56 955 TYR A CA 1
ATOM 7423 C C . TYR A 1 955 ? 24.629 30.611 -39.081 1.00 91.56 955 TYR A C 1
ATOM 7425 O O . TYR A 1 955 ? 24.864 31.418 -39.983 1.00 91.56 955 TYR A O 1
ATOM 7433 N N . ASP A 1 956 ? 23.494 30.647 -38.380 1.00 85.69 956 ASP A N 1
ATOM 7434 C CA . ASP A 1 956 ? 22.376 31.544 -38.691 1.00 85.69 956 ASP A CA 1
ATOM 7435 C C . ASP A 1 956 ? 22.762 33.023 -38.563 1.00 85.69 956 ASP A C 1
ATOM 7437 O O . ASP A 1 956 ? 22.401 33.857 -39.399 1.00 85.69 956 ASP A O 1
ATOM 7441 N N . ASN A 1 957 ? 23.513 33.378 -37.518 1.00 84.44 957 ASN A N 1
ATOM 7442 C CA . ASN A 1 957 ? 23.952 34.754 -37.295 1.00 84.44 957 ASN A CA 1
ATOM 7443 C C . ASN A 1 957 ? 24.956 35.215 -38.358 1.00 84.44 957 ASN A C 1
ATOM 7445 O O . ASN A 1 957 ? 24.877 36.362 -38.816 1.00 84.44 957 ASN A O 1
ATOM 7449 N N . ILE A 1 958 ? 25.861 34.329 -38.787 1.00 89.19 958 ILE A N 1
ATOM 7450 C CA . ILE A 1 958 ? 26.780 34.589 -39.900 1.00 89.19 958 ILE A CA 1
ATOM 7451 C C . ILE A 1 958 ? 25.990 34.778 -41.200 1.00 89.19 958 ILE A C 1
ATOM 7453 O O . ILE A 1 958 ? 26.261 35.730 -41.928 1.00 89.19 958 ILE A O 1
ATOM 7457 N N . GLY A 1 959 ? 24.979 33.946 -41.465 1.00 81.56 959 GLY A N 1
ATOM 7458 C CA . GLY A 1 959 ? 24.102 34.093 -42.630 1.00 81.56 959 GLY A CA 1
ATOM 7459 C C . GLY A 1 959 ? 23.337 35.423 -42.656 1.00 81.56 959 GLY A C 1
ATOM 7460 O O . GLY A 1 959 ? 23.129 35.997 -43.722 1.00 81.56 959 GLY A O 1
ATOM 7461 N N . ARG A 1 960 ? 22.965 35.958 -41.484 1.00 81.25 960 ARG A N 1
ATOM 7462 C CA . ARG A 1 960 ? 22.237 37.237 -41.357 1.00 81.25 960 ARG A CA 1
ATOM 7463 C C . ARG A 1 960 ? 23.122 38.479 -41.430 1.00 81.25 960 ARG A C 1
ATOM 7465 O O . ARG A 1 960 ? 22.684 39.499 -41.952 1.00 81.25 960 ARG A O 1
ATOM 7472 N N . THR A 1 961 ? 24.321 38.432 -40.851 1.00 83.31 961 THR A N 1
ATOM 7473 C CA . THR A 1 961 ? 25.152 39.635 -40.619 1.00 83.31 961 THR A CA 1
ATOM 7474 C C . THR A 1 961 ? 26.518 39.595 -41.302 1.00 83.31 961 THR A C 1
ATOM 7476 O O . THR A 1 961 ? 27.185 40.623 -41.397 1.00 83.31 961 THR A O 1
ATOM 7479 N N . GLY A 1 962 ? 26.921 38.438 -41.828 1.00 86.94 962 GLY A N 1
ATOM 7480 C CA . GLY A 1 962 ? 28.209 38.204 -42.472 1.00 86.94 962 GLY A CA 1
ATOM 7481 C C . GLY A 1 962 ? 29.308 37.759 -41.501 1.00 86.94 962 GLY A C 1
ATOM 7482 O O . GLY A 1 962 ? 29.364 38.172 -40.342 1.00 86.94 962 GLY A O 1
ATOM 7483 N N . ALA A 1 963 ? 30.235 36.930 -41.998 1.00 87.69 963 ALA A N 1
ATOM 7484 C CA . ALA A 1 963 ? 31.309 36.339 -41.191 1.00 87.69 963 ALA A CA 1
ATOM 7485 C C . ALA A 1 963 ? 32.245 37.396 -40.581 1.00 87.69 963 ALA A C 1
ATOM 7487 O O . ALA A 1 963 ? 32.633 37.278 -39.423 1.00 87.69 963 ALA A O 1
ATOM 7488 N N . ALA A 1 964 ? 32.549 38.466 -41.324 1.00 84.12 964 ALA A N 1
ATOM 7489 C CA . ALA A 1 964 ? 33.404 39.554 -40.845 1.00 84.12 964 ALA A CA 1
ATOM 7490 C C . ALA A 1 964 ? 32.805 40.306 -39.641 1.00 84.12 964 ALA A C 1
ATOM 7492 O O . ALA A 1 964 ? 33.545 40.721 -38.756 1.00 84.12 964 ALA A O 1
ATOM 7493 N N . VAL A 1 965 ? 31.475 40.449 -39.585 1.00 83.19 965 VAL A N 1
ATOM 7494 C CA . VAL A 1 965 ? 30.779 41.104 -38.465 1.00 83.19 965 VAL A CA 1
ATOM 7495 C C . VAL A 1 965 ? 30.760 40.193 -37.240 1.00 83.19 965 VAL A C 1
ATOM 7497 O O . VAL A 1 965 ? 31.036 40.648 -36.134 1.00 83.19 965 VAL A O 1
ATOM 7500 N N . GLN A 1 966 ? 30.500 38.897 -37.429 1.00 84.44 966 GLN A N 1
ATOM 7501 C CA . GLN A 1 966 ? 30.486 37.930 -36.326 1.00 84.44 966 GLN A CA 1
ATOM 7502 C C . GLN A 1 966 ? 31.869 37.729 -35.692 1.00 84.44 966 GLN A C 1
ATOM 7504 O O . GLN A 1 966 ? 31.951 37.588 -34.473 1.00 84.44 966 GLN A O 1
ATOM 7509 N N . LYS A 1 967 ? 32.959 37.814 -36.469 1.00 85.62 967 LYS A N 1
ATOM 7510 C CA . LYS A 1 967 ? 34.328 37.785 -35.919 1.00 85.62 967 LYS A CA 1
ATOM 7511 C C . LYS A 1 967 ? 34.660 38.968 -35.000 1.00 85.62 967 LYS A C 1
ATOM 7513 O O . LYS A 1 967 ? 35.573 38.898 -34.193 1.00 85.62 967 LYS A O 1
ATOM 7518 N N . GLY A 1 968 ? 33.906 40.066 -35.082 1.00 77.25 968 GLY A N 1
ATOM 7519 C CA . GLY A 1 968 ? 34.028 41.181 -34.137 1.00 77.25 968 GLY A CA 1
ATOM 7520 C C . GLY A 1 968 ? 33.353 40.937 -32.779 1.00 77.25 968 GLY A C 1
ATOM 7521 O O . GLY A 1 968 ? 33.513 41.758 -31.880 1.00 77.25 968 GLY A O 1
ATOM 7522 N N . ILE A 1 969 ? 32.573 39.856 -32.637 1.00 77.19 969 ILE A N 1
ATOM 7523 C CA . ILE A 1 969 ? 31.751 39.548 -31.451 1.00 77.19 969 ILE A CA 1
ATOM 7524 C C . ILE A 1 969 ? 32.345 38.383 -30.648 1.00 77.19 969 ILE A C 1
ATOM 7526 O O . ILE A 1 969 ? 32.256 38.371 -29.420 1.00 77.19 969 ILE A O 1
ATOM 7530 N N . TYR A 1 970 ? 32.945 37.402 -31.324 1.00 79.12 970 TYR A N 1
ATOM 7531 C CA . TYR A 1 970 ? 33.533 36.227 -30.687 1.00 79.12 970 TYR A CA 1
ATOM 7532 C C . TYR A 1 970 ? 35.025 36.414 -30.373 1.00 79.12 970 TYR A C 1
ATOM 7534 O O . TYR A 1 970 ? 35.728 37.201 -30.996 1.00 79.12 970 TYR A O 1
ATOM 7542 N N . ALA A 1 971 ? 35.521 35.669 -29.381 1.00 78.81 971 ALA A N 1
ATOM 7543 C CA . ALA A 1 971 ? 36.956 35.548 -29.123 1.00 78.81 971 ALA A CA 1
ATOM 7544 C C . ALA A 1 971 ? 37.617 34.578 -30.126 1.00 78.81 971 ALA A C 1
ATOM 7546 O O . ALA A 1 971 ? 36.925 33.876 -30.860 1.00 78.81 971 ALA A O 1
ATOM 7547 N N . ASN A 1 972 ? 38.952 34.466 -30.104 1.00 86.25 972 ASN A N 1
ATOM 7548 C CA . ASN A 1 972 ? 39.745 33.658 -31.051 1.00 86.25 972 ASN A CA 1
ATOM 7549 C C . ASN A 1 972 ? 39.190 32.229 -31.276 1.00 86.25 972 ASN A C 1
ATOM 7551 O O . ASN A 1 972 ? 39.132 31.753 -32.405 1.00 86.25 972 ASN A O 1
ATOM 7555 N N . ALA A 1 973 ? 38.701 31.560 -30.227 1.00 86.19 973 ALA A N 1
ATOM 7556 C CA . ALA A 1 973 ? 38.090 30.236 -30.367 1.00 86.19 973 ALA A CA 1
ATOM 7557 C C . ALA A 1 973 ? 36.799 30.250 -31.214 1.00 86.19 973 ALA A C 1
ATOM 7559 O O . ALA A 1 973 ? 36.590 29.360 -32.033 1.00 86.19 973 ALA A O 1
ATOM 7560 N N . GLY A 1 974 ? 35.945 31.268 -31.074 1.00 87.88 974 GLY A N 1
ATOM 7561 C CA . GLY A 1 974 ? 34.757 31.419 -31.916 1.00 87.88 974 GLY A CA 1
ATOM 7562 C C . GLY A 1 974 ? 35.085 31.854 -33.347 1.00 87.88 974 GLY A C 1
ATOM 7563 O O . GLY A 1 974 ? 34.431 31.382 -34.276 1.00 87.88 974 GLY A O 1
ATOM 7564 N N . ASP A 1 975 ? 36.145 32.640 -33.560 1.00 90.88 975 ASP A N 1
ATOM 7565 C CA . ASP A 1 975 ? 36.627 32.983 -34.908 1.00 90.88 975 ASP A CA 1
ATOM 7566 C C . ASP A 1 975 ? 37.028 31.746 -35.709 1.00 90.88 975 ASP A C 1
ATOM 7568 O O . ASP A 1 975 ? 36.691 31.631 -36.887 1.00 90.88 975 ASP A O 1
ATOM 7572 N N . GLN A 1 976 ? 37.683 30.786 -35.054 1.00 92.00 976 GLN A N 1
ATOM 7573 C CA . GLN A 1 976 ? 38.066 29.517 -35.673 1.00 92.00 976 GLN A CA 1
ATOM 7574 C C . GLN A 1 976 ? 36.851 28.664 -36.061 1.00 92.00 976 GLN A C 1
ATOM 7576 O O . GLN A 1 976 ? 36.907 27.926 -37.042 1.00 92.00 976 GLN A O 1
ATOM 7581 N N . VAL A 1 977 ? 35.734 28.779 -35.338 1.00 93.69 977 VAL A N 1
ATOM 7582 C CA . VAL A 1 977 ? 34.463 28.131 -35.706 1.00 93.69 977 VAL A CA 1
ATOM 7583 C C . VAL A 1 977 ? 33.816 28.852 -36.898 1.00 93.69 977 VAL A C 1
ATOM 7585 O O . VAL A 1 977 ? 33.287 28.207 -37.803 1.00 93.69 977 VAL A O 1
ATOM 7588 N N . ILE A 1 978 ? 33.915 30.184 -36.965 1.00 93.81 978 ILE A N 1
ATOM 7589 C CA . ILE A 1 978 ? 33.465 30.987 -38.119 1.00 93.81 978 ILE A CA 1
ATOM 7590 C C . ILE A 1 978 ? 34.319 30.698 -39.374 1.00 93.81 978 ILE A C 1
ATOM 7592 O O . ILE A 1 978 ? 33.818 30.727 -40.502 1.00 93.81 978 ILE A O 1
ATOM 7596 N N . ASP A 1 979 ? 35.599 30.361 -39.214 1.00 93.94 979 ASP A N 1
ATOM 7597 C CA . ASP A 1 979 ? 36.448 29.926 -40.331 1.00 93.94 979 ASP A CA 1
ATOM 7598 C C . ASP A 1 979 ? 35.984 28.595 -40.926 1.00 93.94 979 ASP A C 1
ATOM 7600 O O . ASP A 1 979 ? 35.991 28.433 -42.148 1.00 93.94 979 ASP A O 1
ATOM 7604 N N . VAL A 1 980 ? 35.484 27.679 -40.091 1.00 94.69 980 VAL A N 1
ATOM 7605 C CA . VAL A 1 980 ? 34.883 26.419 -40.552 1.00 94.69 980 VAL A CA 1
ATOM 7606 C C . VAL A 1 980 ? 33.608 26.668 -41.359 1.00 94.69 980 VAL A C 1
ATOM 7608 O O . VAL A 1 980 ? 33.434 26.057 -42.416 1.00 94.69 980 VAL A O 1
ATOM 7611 N N . TYR A 1 981 ? 32.772 27.628 -40.944 1.00 95.06 981 TYR A N 1
ATOM 7612 C CA . TYR A 1 981 ? 31.638 28.091 -41.754 1.00 95.06 981 TYR A CA 1
ATOM 7613 C C . TYR A 1 981 ? 32.087 28.560 -43.145 1.00 95.06 981 TYR A C 1
ATOM 7615 O O . TYR A 1 981 ? 31.537 28.153 -44.174 1.00 95.06 981 TYR A O 1
ATOM 7623 N N . THR A 1 982 ? 33.115 29.410 -43.180 1.00 93.44 982 THR A N 1
ATOM 7624 C CA . THR A 1 982 ? 33.603 30.038 -44.415 1.00 93.44 982 THR A CA 1
ATOM 7625 C C . THR A 1 982 ? 34.212 28.997 -45.358 1.00 93.44 982 THR A C 1
ATOM 7627 O O . THR A 1 982 ? 33.908 28.980 -46.552 1.00 93.44 982 THR A O 1
ATOM 7630 N N . ALA A 1 983 ? 35.012 28.073 -44.822 1.00 91.25 983 ALA A N 1
ATOM 7631 C CA . ALA A 1 983 ? 35.615 26.979 -45.578 1.00 91.25 983 ALA A CA 1
ATOM 7632 C C . ALA A 1 983 ? 34.564 26.006 -46.135 1.00 91.25 983 ALA A C 1
ATOM 7634 O O . ALA A 1 983 ? 34.636 25.622 -47.303 1.00 91.25 983 ALA A O 1
ATOM 7635 N N . GLY A 1 984 ? 33.562 25.641 -45.329 1.00 91.94 984 GLY A N 1
ATOM 7636 C CA . GLY A 1 984 ? 32.469 24.769 -45.756 1.00 91.94 984 GLY A CA 1
ATOM 7637 C C . GLY A 1 984 ? 31.603 25.393 -46.854 1.00 91.94 984 GLY A C 1
ATOM 7638 O O . GLY A 1 984 ? 31.256 24.714 -47.821 1.00 91.94 984 GLY A O 1
ATOM 7639 N N . THR A 1 985 ? 31.337 26.699 -46.760 1.00 89.62 985 THR A N 1
ATOM 7640 C CA . THR A 1 985 ? 30.586 27.452 -47.778 1.00 89.62 985 THR A CA 1
ATOM 7641 C C . THR A 1 985 ? 31.345 27.515 -49.107 1.00 89.62 985 THR A C 1
ATOM 7643 O O . THR A 1 985 ? 30.771 27.229 -50.156 1.00 89.62 985 THR A O 1
ATOM 7646 N N . ASN A 1 986 ? 32.651 27.807 -49.075 1.00 91.44 986 ASN A N 1
ATOM 7647 C CA . ASN A 1 986 ? 33.503 27.828 -50.273 1.00 91.44 986 ASN A CA 1
ATOM 7648 C C . ASN A 1 986 ? 33.645 26.445 -50.927 1.00 91.44 986 ASN A C 1
ATOM 7650 O O . ASN A 1 986 ? 33.830 26.344 -52.135 1.00 91.44 986 ASN A O 1
ATOM 7654 N N . ALA A 1 987 ? 33.542 25.379 -50.132 1.00 89.88 987 ALA A N 1
ATOM 7655 C CA . ALA A 1 987 ? 33.528 24.000 -50.606 1.00 89.88 987 ALA A CA 1
ATOM 7656 C C . ALA A 1 987 ? 32.134 23.521 -51.061 1.00 89.88 987 ALA A C 1
ATOM 7658 O O . ALA A 1 987 ? 31.967 22.334 -51.338 1.00 89.88 987 ALA A O 1
ATOM 7659 N N . HIS A 1 988 ? 31.136 24.412 -51.120 1.00 90.44 988 HIS A N 1
ATOM 7660 C CA . HIS A 1 988 ? 29.747 24.108 -51.481 1.00 90.44 988 HIS A CA 1
ATOM 7661 C C . HIS A 1 988 ? 29.114 22.979 -50.647 1.00 90.44 988 HIS A C 1
ATOM 7663 O O . HIS A 1 988 ? 28.277 22.220 -51.141 1.00 90.44 988 HIS A O 1
ATOM 7669 N N . LYS A 1 989 ? 29.507 22.853 -49.373 1.00 89.12 989 LYS A N 1
ATOM 7670 C CA . LYS A 1 989 ? 28.880 21.904 -48.448 1.00 89.12 989 LYS A CA 1
ATOM 7671 C C . LYS A 1 989 ? 27.452 22.341 -48.117 1.00 89.12 989 LYS A C 1
ATOM 7673 O O . LYS A 1 989 ? 27.124 23.525 -48.120 1.00 89.12 989 LYS A O 1
ATOM 7678 N N . THR A 1 990 ? 26.602 21.369 -47.806 1.00 89.56 990 THR A N 1
ATOM 7679 C CA . THR A 1 990 ? 25.236 21.638 -47.331 1.00 89.56 990 THR A CA 1
ATOM 7680 C C . THR A 1 990 ? 25.259 22.290 -45.946 1.00 89.56 990 THR A C 1
ATOM 7682 O O . THR A 1 990 ? 26.177 22.043 -45.166 1.00 89.56 990 THR A O 1
ATOM 7685 N N . GLU A 1 991 ? 24.231 23.073 -45.606 1.00 86.69 991 GLU A N 1
ATOM 7686 C CA . GLU A 1 991 ? 24.068 23.693 -44.277 1.00 86.69 991 GLU A CA 1
ATOM 7687 C C . GLU A 1 991 ? 24.305 22.692 -43.138 1.00 86.69 991 GLU A C 1
ATOM 7689 O O . GLU A 1 991 ? 25.104 22.947 -42.241 1.00 86.69 991 GLU A O 1
ATOM 7694 N N . ALA A 1 992 ? 23.688 21.510 -43.224 1.00 79.44 992 ALA A N 1
ATOM 7695 C CA . ALA A 1 992 ? 23.832 20.464 -42.218 1.00 79.44 992 ALA A CA 1
ATOM 7696 C C . ALA A 1 992 ? 25.291 20.006 -42.038 1.00 79.44 992 ALA A C 1
ATOM 7698 O O . ALA A 1 992 ? 25.736 19.813 -40.910 1.00 79.44 992 ALA A O 1
ATOM 7699 N N . GLN A 1 993 ? 26.047 19.870 -43.131 1.00 86.00 993 GLN A N 1
ATOM 7700 C CA . GLN A 1 993 ? 27.465 19.501 -43.076 1.00 86.00 993 GLN A CA 1
ATOM 7701 C C . GLN A 1 993 ? 28.316 20.622 -42.476 1.00 86.00 993 GLN A C 1
ATOM 7703 O O . GLN A 1 993 ? 29.226 20.347 -41.704 1.00 86.00 993 GLN A O 1
ATOM 7708 N N . ILE A 1 994 ? 28.011 21.880 -42.798 1.00 91.25 994 ILE A N 1
ATOM 7709 C CA . ILE A 1 994 ? 28.744 23.028 -42.258 1.00 91.25 994 ILE A CA 1
ATOM 7710 C C . ILE A 1 994 ? 28.492 23.158 -40.754 1.00 91.25 994 ILE A C 1
ATOM 7712 O O . ILE A 1 994 ? 29.442 23.291 -39.991 1.00 91.25 994 ILE A O 1
ATOM 7716 N N . VAL A 1 995 ? 27.236 23.065 -40.310 1.00 89.94 995 VAL A N 1
ATOM 7717 C CA . VAL A 1 995 ? 26.882 23.100 -38.882 1.00 89.94 995 VAL A CA 1
ATOM 7718 C C . VAL A 1 995 ? 27.530 21.936 -38.128 1.00 89.94 995 VAL A C 1
ATOM 7720 O O . VAL A 1 995 ? 28.036 22.138 -37.027 1.00 89.94 995 VAL A O 1
ATOM 7723 N N . GLN A 1 996 ? 27.584 20.742 -38.726 1.00 86.69 996 GLN A N 1
ATOM 7724 C CA . GLN A 1 996 ? 28.259 19.583 -38.138 1.00 86.69 996 GLN A CA 1
ATOM 7725 C C . GLN A 1 996 ? 29.778 19.787 -38.022 1.00 86.69 996 GLN A C 1
ATOM 7727 O O . GLN A 1 996 ? 30.364 19.466 -36.988 1.00 86.69 996 GLN A O 1
ATOM 7732 N N . ASP A 1 997 ? 30.418 20.348 -39.049 1.00 90.69 997 ASP A N 1
ATOM 7733 C CA . ASP A 1 997 ? 31.846 20.674 -39.008 1.00 90.69 997 ASP A CA 1
ATOM 7734 C C . ASP A 1 997 ? 32.130 21.766 -37.958 1.00 90.69 997 ASP A C 1
ATOM 7736 O O . ASP A 1 997 ? 33.114 21.691 -37.218 1.00 90.69 997 ASP A O 1
ATOM 7740 N N . MET A 1 998 ? 31.253 22.770 -37.849 1.00 94.81 998 MET A N 1
ATOM 7741 C CA . MET A 1 998 ? 31.336 23.821 -36.832 1.00 94.81 998 MET A CA 1
ATOM 7742 C C . MET A 1 998 ? 31.175 23.249 -35.420 1.00 94.81 998 MET A C 1
ATOM 7744 O O . MET A 1 998 ? 31.953 23.592 -34.535 1.00 94.81 998 MET A O 1
ATOM 7748 N N . GLU A 1 999 ? 30.218 22.346 -35.201 1.00 92.31 999 GLU A N 1
ATOM 7749 C CA . GLU A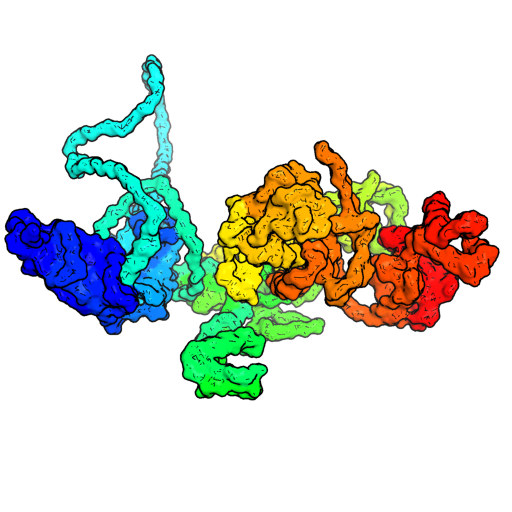 1 999 ? 30.046 21.637 -33.930 1.00 92.31 999 GLU A CA 1
ATOM 7750 C C . GLU A 1 999 ? 31.288 20.811 -33.577 1.00 92.31 999 GLU A C 1
ATOM 7752 O O . GLU A 1 999 ? 31.767 20.860 -32.441 1.00 92.31 999 GLU A O 1
ATOM 7757 N N . ALA A 1 1000 ? 31.850 20.082 -34.546 1.00 89.25 1000 ALA A N 1
ATOM 7758 C CA . ALA A 1 1000 ? 33.091 19.339 -34.354 1.00 89.25 1000 ALA A CA 1
ATOM 7759 C C . ALA A 1 1000 ? 34.231 20.274 -33.926 1.00 89.25 1000 ALA A C 1
ATOM 7761 O O . ALA A 1 1000 ? 34.975 19.947 -33.000 1.00 89.25 1000 ALA A O 1
ATOM 7762 N N . LYS A 1 1001 ? 34.312 21.471 -34.521 1.00 94.62 1001 LYS A N 1
ATOM 7763 C CA . LYS A 1 1001 ? 35.311 22.473 -34.144 1.00 94.62 1001 LYS A CA 1
ATOM 7764 C C . LYS A 1 1001 ? 35.082 23.050 -32.747 1.00 94.62 1001 LYS A C 1
ATOM 7766 O O . LYS A 1 1001 ? 36.042 23.211 -32.002 1.00 94.62 1001 LYS A O 1
ATOM 7771 N N . ILE A 1 1002 ? 33.835 23.307 -32.352 1.00 91.56 1002 ILE A N 1
ATOM 7772 C CA . ILE A 1 1002 ? 33.501 23.738 -30.982 1.00 91.56 1002 ILE A CA 1
ATOM 7773 C C . ILE A 1 1002 ? 33.945 22.683 -29.962 1.00 91.56 1002 ILE A C 1
ATOM 7775 O O . ILE A 1 1002 ? 34.519 23.021 -28.927 1.00 91.56 1002 ILE A O 1
ATOM 7779 N N . ASN A 1 1003 ? 33.712 21.405 -30.260 1.00 84.62 1003 ASN A N 1
ATOM 7780 C CA . ASN A 1 1003 ? 34.143 20.304 -29.404 1.00 84.62 1003 ASN A CA 1
ATOM 7781 C C . ASN A 1 1003 ? 35.675 20.176 -29.345 1.00 84.62 1003 ASN A C 1
ATOM 7783 O O . ASN A 1 1003 ? 36.217 19.945 -28.267 1.00 84.62 1003 ASN A O 1
ATOM 7787 N N . GLU A 1 1004 ? 36.373 20.371 -30.468 1.00 89.81 1004 GLU A N 1
ATOM 7788 C CA . GLU A 1 1004 ? 37.842 20.360 -30.545 1.00 89.81 1004 GLU A CA 1
ATOM 7789 C C . GLU A 1 1004 ? 38.477 21.472 -29.693 1.00 89.81 1004 GLU A C 1
ATOM 7791 O O . GLU A 1 1004 ? 39.448 21.233 -28.979 1.00 89.81 1004 GLU A O 1
ATOM 7796 N N . LEU A 1 1005 ? 37.915 22.684 -29.741 1.00 85.62 1005 LEU A N 1
ATOM 7797 C CA . LEU A 1 1005 ? 38.444 23.863 -29.044 1.00 85.62 1005 LEU A CA 1
ATOM 7798 C C . LEU A 1 1005 ? 38.069 23.928 -27.558 1.00 85.62 1005 LEU A C 1
ATOM 7800 O O . LEU A 1 1005 ? 38.551 24.800 -26.830 1.00 85.62 1005 LEU A O 1
ATOM 7804 N N . GLY A 1 1006 ? 37.210 23.019 -27.101 1.00 79.62 1006 GLY A N 1
ATOM 7805 C CA . GLY A 1 1006 ? 36.613 23.067 -25.775 1.00 79.62 1006 GLY A CA 1
ATOM 7806 C C . GLY A 1 1006 ? 35.384 23.987 -25.760 1.00 79.62 1006 GLY A C 1
ATOM 7807 O O . GLY A 1 1006 ? 35.535 25.201 -25.868 1.00 79.62 1006 GLY A O 1
ATOM 7808 N N . PRO A 1 1007 ? 34.166 23.459 -25.555 1.00 80.00 1007 PRO A N 1
ATOM 7809 C CA . PRO A 1 1007 ? 32.921 24.225 -25.673 1.00 80.00 1007 PRO A CA 1
ATOM 7810 C C . PRO A 1 1007 ? 32.879 25.534 -24.861 1.00 80.00 1007 PRO A C 1
ATOM 7812 O O . PRO A 1 1007 ? 32.474 26.580 -25.371 1.00 80.00 1007 PRO A O 1
ATOM 7815 N N . SER A 1 1008 ? 33.377 25.521 -23.623 1.00 75.62 1008 SER A N 1
ATOM 7816 C CA . SER A 1 1008 ? 33.394 26.698 -22.743 1.00 75.62 1008 SER A CA 1
ATOM 7817 C C . SER A 1 1008 ? 34.378 27.796 -23.171 1.00 75.62 1008 SER A C 1
ATOM 7819 O O . SER A 1 1008 ? 34.280 28.913 -22.671 1.00 75.62 1008 SER A O 1
ATOM 7821 N N . SER A 1 1009 ? 35.322 27.512 -24.081 1.00 80.75 1009 SER A N 1
ATOM 7822 C CA . SER A 1 1009 ? 36.207 28.529 -24.672 1.00 80.75 1009 SER A CA 1
ATOM 7823 C C . SER A 1 1009 ? 35.516 29.319 -25.791 1.00 80.75 1009 SER A C 1
ATOM 7825 O O . SER A 1 1009 ? 35.922 30.441 -26.097 1.00 80.75 1009 SER A O 1
ATOM 7827 N N . VAL A 1 1010 ? 34.447 28.753 -26.369 1.00 81.94 1010 VAL A N 1
ATOM 7828 C CA . VAL A 1 1010 ? 33.673 29.341 -27.470 1.00 81.94 1010 VAL A CA 1
ATOM 7829 C C . VAL A 1 1010 ? 32.455 30.117 -26.959 1.00 81.94 1010 VAL A C 1
ATOM 7831 O O . VAL A 1 1010 ? 32.135 31.174 -27.501 1.00 81.94 1010 VAL A O 1
ATOM 7834 N N . SER A 1 1011 ? 31.762 29.627 -25.924 1.00 83.50 1011 SER A N 1
ATOM 7835 C CA . SER A 1 1011 ? 30.633 30.343 -25.310 1.00 83.50 1011 SER A CA 1
ATOM 7836 C C . SER A 1 1011 ? 30.396 29.937 -23.857 1.00 83.50 1011 SER A C 1
ATOM 7838 O O . SER A 1 1011 ? 30.438 28.756 -23.519 1.00 83.50 1011 SER A O 1
ATOM 7840 N N . LYS A 1 1012 ? 30.041 30.909 -23.007 1.00 80.19 1012 LYS A N 1
ATOM 7841 C CA . LYS A 1 1012 ? 29.661 30.670 -21.602 1.00 80.19 1012 LYS A CA 1
ATOM 7842 C C . LYS A 1 1012 ? 28.363 29.876 -21.455 1.00 80.19 1012 LYS A C 1
ATOM 7844 O O . LYS A 1 1012 ? 28.182 29.152 -20.484 1.00 80.19 1012 LYS A O 1
ATOM 7849 N N . HIS A 1 1013 ? 27.483 29.936 -22.457 1.00 80.50 1013 HIS A N 1
ATOM 7850 C CA . HIS A 1 1013 ? 26.267 29.122 -22.482 1.00 80.50 1013 HIS A CA 1
ATOM 7851 C C . HIS A 1 1013 ? 26.535 27.648 -22.808 1.00 80.50 1013 HIS A C 1
ATOM 7853 O O . HIS A 1 1013 ? 25.619 26.849 -22.693 1.00 80.50 1013 HIS A O 1
ATOM 7859 N N . LEU A 1 1014 ? 27.760 27.255 -23.167 1.00 78.31 1014 LEU A N 1
ATOM 7860 C CA . LEU A 1 1014 ? 28.144 25.848 -23.344 1.00 78.31 1014 LEU A CA 1
ATOM 7861 C C . LEU A 1 1014 ? 28.597 25.186 -22.025 1.00 78.31 1014 LEU A C 1
ATOM 7863 O O . LEU A 1 1014 ? 29.354 24.214 -22.037 1.00 78.31 1014 LEU A O 1
ATOM 7867 N N . ALA A 1 1015 ? 28.162 25.728 -20.884 1.00 66.94 1015 ALA A N 1
ATOM 7868 C CA . ALA A 1 1015 ? 28.395 25.159 -19.563 1.00 66.94 1015 ALA A CA 1
ATOM 7869 C C . ALA A 1 1015 ? 27.509 23.924 -19.314 1.00 66.94 1015 ALA A C 1
ATOM 7871 O O . ALA A 1 1015 ? 26.373 23.859 -19.781 1.00 66.94 1015 ALA A O 1
ATOM 7872 N N . ASP A 1 1016 ? 28.016 22.952 -18.548 1.00 70.19 1016 ASP A N 1
ATOM 7873 C CA . ASP A 1 1016 ? 27.229 21.789 -18.124 1.00 70.19 1016 ASP A CA 1
ATOM 7874 C C . ASP A 1 1016 ? 26.168 22.225 -17.096 1.00 70.19 1016 ASP A C 1
ATOM 7876 O O . ASP A 1 1016 ? 26.540 22.591 -15.977 1.00 70.19 1016 ASP A O 1
ATOM 7880 N N . PRO A 1 1017 ? 24.860 22.143 -17.406 1.00 66.19 1017 PRO A N 1
ATOM 7881 C CA . PRO A 1 1017 ? 23.791 22.563 -16.503 1.00 66.19 1017 PRO A CA 1
ATOM 7882 C C . PRO A 1 1017 ? 23.676 21.711 -15.229 1.00 66.19 1017 PRO A C 1
ATOM 7884 O O . PRO A 1 1017 ? 22.919 22.073 -14.333 1.00 66.19 1017 PRO A O 1
ATOM 7887 N N . ASN A 1 1018 ? 24.407 20.599 -15.103 1.00 63.69 1018 ASN A N 1
ATOM 7888 C CA . ASN A 1 1018 ? 24.509 19.843 -13.849 1.00 63.69 1018 ASN A CA 1
ATOM 7889 C C . ASN A 1 1018 ? 25.618 20.363 -12.923 1.00 63.69 1018 ASN A C 1
ATOM 7891 O O . ASN A 1 1018 ? 25.661 19.991 -11.753 1.00 63.69 1018 ASN A O 1
ATOM 7895 N N . VAL A 1 1019 ? 26.513 21.203 -13.446 1.00 76.00 1019 VAL A N 1
ATOM 7896 C CA . VAL A 1 1019 ? 27.633 21.814 -12.719 1.00 76.00 1019 VAL A CA 1
ATOM 7897 C C . VAL A 1 1019 ? 27.388 23.313 -12.529 1.00 76.00 1019 VAL A C 1
ATOM 7899 O O . VAL A 1 1019 ? 27.596 23.844 -11.440 1.00 76.00 1019 VAL A O 1
ATOM 7902 N N . MET A 1 1020 ? 26.900 23.988 -13.571 1.00 81.88 1020 MET A N 1
ATOM 7903 C CA . MET A 1 1020 ? 26.645 25.425 -13.616 1.00 81.88 1020 MET A CA 1
ATOM 7904 C C . MET A 1 1020 ? 25.404 25.715 -14.466 1.00 81.88 1020 MET A C 1
ATOM 7906 O O . MET A 1 1020 ? 25.370 25.404 -15.653 1.00 81.88 1020 MET A O 1
ATOM 7910 N N . ASN A 1 1021 ? 24.376 26.340 -13.892 1.00 90.31 1021 ASN A N 1
ATOM 7911 C CA . ASN A 1 1021 ? 23.283 26.893 -14.689 1.00 90.31 1021 ASN A CA 1
ATOM 7912 C C . ASN A 1 1021 ? 23.661 28.285 -15.164 1.00 90.31 1021 ASN A C 1
ATOM 7914 O O . ASN A 1 1021 ? 23.710 29.208 -14.355 1.00 90.31 1021 ASN A O 1
ATOM 7918 N N . THR A 1 1022 ? 23.863 28.411 -16.471 1.00 89.25 1022 THR A N 1
ATOM 7919 C CA . THR A 1 1022 ? 24.106 29.683 -17.148 1.00 89.25 1022 THR A CA 1
ATOM 7920 C C . THR A 1 1022 ? 22.839 30.127 -17.867 1.00 89.25 1022 THR A C 1
ATOM 7922 O O . THR A 1 1022 ? 22.312 29.392 -18.707 1.00 89.25 1022 THR A O 1
ATOM 7925 N N . PHE A 1 1023 ? 22.323 31.307 -17.537 1.00 92.81 1023 PHE A N 1
ATOM 7926 C CA . PHE A 1 1023 ? 21.094 31.833 -18.124 1.00 92.81 1023 PHE A CA 1
ATOM 7927 C C . PHE A 1 1023 ? 21.041 33.360 -18.098 1.00 92.81 1023 PHE A C 1
ATOM 7929 O O . PHE A 1 1023 ? 21.639 34.000 -17.240 1.00 92.81 1023 PHE A O 1
ATOM 7936 N N . ASP A 1 1024 ? 20.275 33.935 -19.021 1.00 93.38 1024 ASP A N 1
ATOM 7937 C CA . ASP A 1 1024 ? 20.104 35.383 -19.140 1.00 93.38 1024 ASP A CA 1
ATOM 7938 C C . ASP A 1 1024 ? 18.727 35.807 -18.637 1.00 93.38 1024 ASP A C 1
ATOM 7940 O O . ASP A 1 1024 ? 17.713 35.292 -19.111 1.00 93.38 1024 ASP A O 1
ATOM 7944 N N . VAL A 1 1025 ? 18.676 36.777 -17.724 1.00 94.94 1025 VAL A N 1
ATOM 7945 C CA . VAL A 1 1025 ? 17.432 37.399 -17.244 1.00 94.94 1025 VAL A CA 1
ATOM 7946 C C . VAL A 1 1025 ? 17.268 38.782 -17.867 1.00 94.94 1025 VAL A C 1
ATOM 7948 O O . VAL A 1 1025 ? 18.137 39.638 -17.728 1.00 94.94 1025 VAL A O 1
ATOM 7951 N N . SER A 1 1026 ? 16.136 39.047 -18.518 1.00 93.00 1026 SER A N 1
ATOM 7952 C CA . SER A 1 1026 ? 15.884 40.338 -19.167 1.00 93.00 1026 SER A CA 1
ATOM 7953 C C . SER A 1 1026 ? 15.778 41.483 -18.153 1.00 93.00 1026 SER A C 1
ATOM 7955 O O . SER A 1 1026 ? 14.801 41.569 -17.410 1.00 93.00 1026 SER A O 1
ATOM 7957 N N . ILE A 1 1027 ? 16.730 42.425 -18.186 1.00 94.44 1027 ILE A N 1
ATOM 7958 C CA . ILE A 1 1027 ? 16.757 43.580 -17.269 1.00 94.44 1027 ILE A CA 1
ATOM 7959 C C . ILE A 1 1027 ? 15.521 44.459 -17.473 1.00 94.44 1027 ILE A C 1
ATOM 7961 O O . ILE A 1 1027 ? 14.881 44.872 -16.512 1.00 94.44 1027 ILE A O 1
ATOM 7965 N N . ARG A 1 1028 ? 15.137 44.706 -18.733 1.00 90.00 1028 ARG A N 1
ATOM 7966 C CA . ARG A 1 1028 ? 14.001 45.580 -19.084 1.00 90.00 1028 ARG A CA 1
ATOM 7967 C C . ARG A 1 1028 ? 12.641 45.050 -18.629 1.00 90.00 1028 ARG A C 1
ATOM 7969 O O . ARG A 1 1028 ? 11.686 45.820 -18.610 1.00 90.00 1028 ARG A O 1
ATOM 7976 N N . ARG A 1 1029 ? 12.533 43.749 -18.346 1.00 89.12 1029 ARG A N 1
ATOM 7977 C CA . ARG A 1 1029 ? 11.276 43.109 -17.934 1.00 89.12 1029 ARG A CA 1
ATOM 7978 C C . ARG A 1 1029 ? 11.189 42.856 -16.431 1.00 89.12 1029 ARG A C 1
ATOM 7980 O O . ARG A 1 1029 ? 10.149 42.396 -15.975 1.00 89.12 1029 ARG A O 1
ATOM 7987 N N . LEU A 1 1030 ? 12.240 43.170 -15.676 1.00 91.19 1030 LEU A N 1
ATOM 7988 C CA . LEU A 1 1030 ? 12.196 43.178 -14.218 1.00 91.19 1030 LEU A CA 1
ATOM 7989 C C . LEU A 1 1030 ? 11.571 44.489 -13.729 1.00 91.19 1030 LEU A C 1
ATOM 7991 O O . LEU A 1 1030 ? 11.931 45.570 -14.190 1.00 91.19 1030 LEU A O 1
ATOM 7995 N N . THR A 1 1031 ? 10.656 44.394 -12.766 1.00 89.12 1031 THR A N 1
ATOM 7996 C CA . THR A 1 1031 ? 10.031 45.550 -12.109 1.00 89.12 1031 THR A CA 1
ATOM 7997 C C . THR A 1 1031 ? 11.041 46.339 -11.268 1.00 89.12 1031 THR A C 1
ATOM 7999 O O . THR A 1 1031 ? 11.063 47.563 -11.339 1.00 89.12 1031 THR A O 1
ATOM 8002 N N . ASN A 1 1032 ? 11.916 45.653 -10.524 1.00 89.00 1032 ASN A N 1
ATOM 8003 C CA . ASN A 1 1032 ? 12.968 46.244 -9.687 1.00 89.00 1032 ASN A CA 1
ATOM 8004 C C . ASN A 1 1032 ? 14.321 45.591 -10.009 1.00 89.00 1032 ASN A C 1
ATOM 8006 O O . ASN A 1 1032 ? 14.798 44.708 -9.292 1.00 89.00 1032 ASN A O 1
ATOM 8010 N N . ALA A 1 1033 ? 14.935 45.991 -11.125 1.00 90.38 1033 ALA A N 1
ATOM 8011 C CA . ALA A 1 1033 ? 16.139 45.340 -11.646 1.00 90.38 1033 ALA A CA 1
ATOM 8012 C C . ALA A 1 1033 ? 17.387 45.503 -10.752 1.00 90.38 1033 ALA A C 1
ATOM 8014 O O . ALA A 1 1033 ? 18.216 44.595 -10.700 1.00 90.38 1033 ALA A O 1
ATOM 8015 N N . ASN A 1 1034 ? 17.536 46.633 -10.051 1.00 90.31 1034 ASN A N 1
ATOM 8016 C CA . ASN A 1 1034 ? 18.670 46.855 -9.142 1.00 90.31 1034 ASN A CA 1
ATOM 8017 C C . ASN A 1 1034 ? 18.556 45.990 -7.883 1.00 90.31 1034 ASN A C 1
ATOM 8019 O O . ASN A 1 1034 ? 19.528 45.343 -7.501 1.00 90.31 1034 ASN A O 1
ATOM 8023 N N . ASP A 1 1035 ? 17.357 45.902 -7.303 1.00 88.00 1035 ASP A N 1
ATOM 8024 C CA . ASP A 1 1035 ? 17.102 45.061 -6.132 1.00 88.00 1035 ASP A CA 1
ATOM 8025 C C . ASP A 1 1035 ? 17.254 43.579 -6.485 1.00 88.00 1035 ASP A C 1
ATOM 8027 O O . ASP A 1 1035 ? 17.869 42.834 -5.729 1.00 88.00 1035 ASP A O 1
ATOM 8031 N N . PHE A 1 1036 ? 16.800 43.155 -7.672 1.00 95.31 1036 PHE A N 1
ATOM 8032 C CA . PHE A 1 1036 ? 17.054 41.800 -8.174 1.00 95.31 1036 PHE A CA 1
ATOM 8033 C C . PHE A 1 1036 ? 18.556 41.497 -8.228 1.00 95.31 1036 PHE A C 1
ATOM 8035 O O . PHE A 1 1036 ? 18.997 40.466 -7.727 1.00 95.31 1036 PHE A O 1
ATOM 8042 N N . LYS A 1 1037 ? 19.360 42.415 -8.782 1.00 93.94 1037 LYS A N 1
ATOM 8043 C CA . LYS A 1 1037 ? 20.820 42.274 -8.858 1.00 93.94 1037 LYS A CA 1
ATOM 8044 C C . LYS A 1 1037 ? 21.452 42.197 -7.467 1.00 93.94 1037 LYS A C 1
ATOM 8046 O O . LYS A 1 1037 ? 22.266 41.311 -7.226 1.00 93.94 1037 LYS A O 1
ATOM 8051 N N . THR A 1 1038 ? 21.060 43.080 -6.549 1.00 90.50 1038 THR A N 1
ATOM 8052 C CA . THR A 1 1038 ? 21.559 43.087 -5.165 1.00 90.50 1038 THR A CA 1
ATOM 8053 C C . THR A 1 1038 ? 21.184 41.812 -4.409 1.00 90.50 1038 THR A C 1
ATOM 8055 O O . THR A 1 1038 ? 22.035 41.246 -3.729 1.00 90.50 1038 THR A O 1
ATOM 8058 N N . GLU A 1 1039 ? 19.952 41.318 -4.542 1.00 91.44 1039 GLU A N 1
ATOM 8059 C CA . GLU A 1 1039 ? 19.518 40.065 -3.910 1.00 91.44 1039 GLU A CA 1
ATOM 8060 C C . GLU A 1 1039 ? 20.196 38.836 -4.531 1.00 91.44 1039 GLU A C 1
ATOM 8062 O O . GLU A 1 1039 ? 20.638 37.950 -3.798 1.00 91.44 1039 GLU A O 1
ATOM 8067 N N . MET A 1 1040 ? 20.377 38.802 -5.857 1.00 90.94 1040 MET A N 1
ATOM 8068 C CA . MET A 1 1040 ? 21.170 37.762 -6.524 1.00 90.94 1040 MET A CA 1
ATOM 8069 C C . MET A 1 1040 ? 22.619 37.751 -6.025 1.00 90.94 1040 MET A C 1
ATOM 8071 O O . MET A 1 1040 ? 23.165 36.684 -5.761 1.00 90.94 1040 MET A O 1
ATOM 8075 N N . GLN A 1 1041 ? 23.239 38.920 -5.838 1.00 90.81 1041 GLN A N 1
ATOM 8076 C CA . GLN A 1 1041 ? 24.621 39.042 -5.354 1.00 90.81 1041 GLN A CA 1
ATOM 8077 C C . GLN A 1 1041 ? 24.814 38.600 -3.895 1.00 90.81 1041 GLN A C 1
ATOM 8079 O O . GLN A 1 1041 ? 25.941 38.321 -3.492 1.00 90.81 1041 GLN A O 1
ATOM 8084 N N . LYS A 1 1042 ? 23.739 38.496 -3.103 1.00 84.56 1042 LYS A N 1
ATOM 8085 C CA . LYS A 1 1042 ? 23.780 37.915 -1.750 1.00 84.56 1042 LYS A CA 1
ATOM 8086 C C . LYS A 1 1042 ? 23.777 36.383 -1.761 1.00 84.56 1042 LYS A C 1
ATOM 8088 O O . LYS A 1 1042 ? 24.047 35.778 -0.724 1.00 84.56 1042 LYS A O 1
ATOM 8093 N N . ARG A 1 1043 ? 23.439 35.747 -2.891 1.00 83.12 1043 ARG A N 1
ATOM 8094 C CA . ARG A 1 1043 ? 23.358 34.284 -3.003 1.00 83.12 1043 ARG A CA 1
ATOM 8095 C C . ARG A 1 1043 ? 24.754 33.687 -3.036 1.00 83.12 1043 ARG A C 1
ATOM 8097 O O . ARG A 1 1043 ? 25.570 34.036 -3.883 1.00 83.12 1043 ARG A O 1
ATOM 8104 N N . THR A 1 1044 ? 25.007 32.736 -2.147 1.00 78.56 1044 THR A N 1
ATOM 8105 C CA . THR A 1 1044 ? 26.286 32.018 -2.092 1.00 78.56 1044 THR A CA 1
ATOM 8106 C C . THR A 1 1044 ? 26.473 31.092 -3.292 1.00 78.56 1044 THR A C 1
ATOM 8108 O O . THR A 1 1044 ? 27.598 30.735 -3.629 1.00 78.56 1044 THR A O 1
ATOM 8111 N N . GLU A 1 1045 ? 25.380 30.708 -3.955 1.00 86.00 1045 GLU A N 1
ATOM 8112 C CA . GLU A 1 1045 ? 25.396 29.874 -5.154 1.00 86.00 1045 GLU A CA 1
ATOM 8113 C C . GLU A 1 1045 ? 25.796 30.625 -6.427 1.00 86.00 1045 GLU A C 1
ATOM 8115 O O . GLU A 1 1045 ? 26.195 29.983 -7.402 1.00 86.00 1045 GLU A O 1
ATOM 8120 N N . LEU A 1 1046 ? 25.695 31.958 -6.433 1.00 92.00 1046 LEU A N 1
ATOM 8121 C CA . LEU A 1 1046 ? 26.024 32.773 -7.594 1.00 92.00 1046 LEU A CA 1
ATOM 8122 C C . LEU A 1 1046 ? 27.527 32.675 -7.887 1.00 92.00 1046 LEU A C 1
ATOM 8124 O O . LEU A 1 1046 ? 28.354 33.129 -7.101 1.00 92.00 1046 LEU A O 1
ATOM 8128 N N . HIS A 1 1047 ? 27.881 32.084 -9.026 1.00 88.19 1047 HIS A N 1
ATOM 8129 C CA . HIS A 1 1047 ? 29.256 32.050 -9.514 1.00 88.19 1047 HIS A CA 1
ATOM 8130 C C . HIS A 1 1047 ? 29.651 33.399 -10.109 1.00 88.19 1047 HIS A C 1
ATOM 8132 O O . HIS A 1 1047 ? 30.689 33.965 -9.771 1.00 88.19 1047 HIS A O 1
ATOM 8138 N N . GLN A 1 1048 ? 28.804 33.918 -10.996 1.00 88.31 1048 GLN A N 1
ATOM 8139 C CA . GLN A 1 1048 ? 29.055 35.152 -11.718 1.00 88.31 1048 GLN A CA 1
ATOM 8140 C C . GLN A 1 1048 ? 27.723 35.782 -12.137 1.00 88.31 1048 GLN A C 1
ATOM 8142 O O . GLN A 1 1048 ? 26.794 35.088 -12.541 1.00 88.31 1048 GLN A O 1
ATOM 8147 N N . LEU A 1 1049 ? 27.627 37.109 -12.027 1.00 92.44 1049 LEU A N 1
ATOM 8148 C CA . LEU A 1 1049 ? 26.535 37.895 -12.600 1.00 92.44 1049 LEU A CA 1
ATOM 8149 C C . LEU A 1 1049 ? 27.135 39.050 -13.392 1.00 92.44 1049 LEU A C 1
ATOM 8151 O O . LEU A 1 1049 ? 27.808 39.905 -12.812 1.00 92.44 1049 LEU A O 1
ATOM 8155 N N . LEU A 1 1050 ? 26.885 39.072 -14.698 1.00 88.00 1050 LEU A N 1
ATOM 8156 C CA . LEU A 1 1050 ? 27.345 40.118 -15.609 1.00 88.00 1050 LEU A CA 1
ATOM 8157 C C . LEU A 1 1050 ? 26.160 40.899 -16.166 1.00 88.00 1050 LEU A C 1
ATOM 8159 O O . LEU A 1 1050 ? 25.046 40.392 -16.263 1.00 88.00 1050 LEU A O 1
ATOM 8163 N N . ASP A 1 1051 ? 26.413 42.157 -16.500 1.00 87.62 1051 ASP A N 1
ATOM 8164 C CA . ASP A 1 1051 ? 25.431 43.081 -17.058 1.00 87.62 1051 ASP A CA 1
ATOM 8165 C C . ASP A 1 1051 ? 25.767 43.290 -18.533 1.00 87.62 1051 ASP A C 1
ATOM 8167 O O . ASP A 1 1051 ? 26.627 44.103 -18.878 1.00 87.62 1051 ASP A O 1
ATOM 8171 N N . GLU A 1 1052 ? 25.184 42.459 -19.395 1.00 78.88 1052 GLU A N 1
ATOM 8172 C CA . GLU A 1 1052 ? 25.598 42.340 -20.791 1.00 78.88 1052 GLU A CA 1
ATOM 8173 C C . GLU A 1 1052 ? 24.372 42.258 -21.706 1.00 78.88 1052 GLU A C 1
ATOM 8175 O O . GLU A 1 1052 ? 23.391 41.573 -21.425 1.00 78.88 1052 GLU A O 1
ATOM 8180 N N . ASN A 1 1053 ? 24.409 42.983 -22.828 1.00 75.94 1053 ASN A N 1
ATOM 8181 C CA . ASN A 1 1053 ? 23.386 42.925 -23.883 1.00 75.94 1053 ASN A CA 1
ATOM 8182 C C . ASN A 1 1053 ? 21.930 43.154 -23.411 1.00 75.94 1053 ASN A C 1
ATOM 8184 O O . ASN A 1 1053 ? 20.983 42.654 -24.016 1.00 75.94 1053 ASN A O 1
ATOM 8188 N N . GLY A 1 1054 ? 21.727 43.942 -22.347 1.00 81.31 1054 GLY A N 1
ATOM 8189 C CA . GLY A 1 1054 ? 20.395 44.239 -21.802 1.00 81.31 1054 GLY A CA 1
ATOM 8190 C C . GLY A 1 1054 ? 19.779 43.107 -20.969 1.00 81.31 1054 GLY A C 1
ATOM 8191 O O . GLY A 1 1054 ? 18.572 43.141 -20.692 1.00 81.31 1054 GLY A O 1
ATOM 8192 N N . ALA A 1 1055 ? 20.590 42.130 -20.563 1.00 89.81 1055 ALA A N 1
ATOM 8193 C CA . ALA A 1 1055 ? 20.233 41.052 -19.657 1.00 89.81 1055 ALA A CA 1
ATOM 8194 C C . ALA A 1 1055 ? 21.257 40.928 -18.514 1.00 89.81 1055 ALA A C 1
ATOM 8196 O O . ALA A 1 1055 ? 22.422 41.298 -18.651 1.00 89.81 1055 ALA A O 1
ATOM 8197 N N . TYR A 1 1056 ? 20.816 40.389 -17.379 1.00 94.75 1056 TYR A N 1
ATOM 8198 C CA . TYR A 1 1056 ? 21.735 39.853 -16.388 1.00 94.75 1056 TYR A CA 1
ATOM 8199 C C . TYR A 1 1056 ? 22.109 38.445 -16.820 1.00 94.75 1056 TYR A C 1
ATOM 8201 O O . TYR A 1 1056 ? 21.261 37.554 -16.791 1.00 94.75 1056 TYR A O 1
ATOM 8209 N N . HIS A 1 1057 ? 23.362 38.264 -17.221 1.00 92.75 1057 HIS A N 1
ATOM 8210 C CA . HIS A 1 1057 ? 23.934 36.950 -17.459 1.00 92.75 1057 HIS A CA 1
ATOM 8211 C C . HIS A 1 1057 ? 24.305 36.347 -16.111 1.00 92.75 1057 HIS A C 1
ATOM 8213 O O . HIS A 1 1057 ? 25.167 36.876 -15.406 1.00 92.75 1057 HIS A O 1
ATOM 8219 N N . VAL A 1 1058 ? 23.612 35.286 -15.723 1.00 93.44 1058 VAL A N 1
ATOM 8220 C CA . VAL A 1 1058 ? 23.709 34.676 -14.402 1.00 93.44 1058 VAL A CA 1
ATOM 8221 C C . VAL A 1 1058 ? 24.266 33.268 -14.539 1.00 93.44 1058 VAL A C 1
ATOM 8223 O O . VAL A 1 1058 ? 23.710 32.429 -15.243 1.00 93.44 1058 VAL A O 1
ATOM 8226 N N . GLU A 1 1059 ? 25.332 33.000 -13.798 1.00 92.62 1059 GLU A N 1
ATOM 8227 C CA . GLU A 1 1059 ? 25.908 31.674 -13.622 1.00 92.62 1059 GLU A CA 1
ATOM 8228 C C . GLU A 1 1059 ? 25.706 31.243 -12.167 1.00 92.62 1059 GLU A C 1
ATOM 8230 O O . GLU A 1 1059 ? 26.212 31.880 -11.240 1.00 92.62 1059 GLU A O 1
ATOM 8235 N N . ILE A 1 1060 ? 24.940 30.175 -11.948 1.00 90.00 1060 ILE A N 1
ATOM 8236 C CA . ILE A 1 1060 ? 24.676 29.611 -10.618 1.00 90.00 1060 ILE A CA 1
ATOM 8237 C C . ILE A 1 1060 ? 25.310 28.229 -10.518 1.00 90.00 1060 ILE A C 1
ATOM 8239 O O . ILE A 1 1060 ? 24.965 27.329 -11.290 1.00 90.00 1060 ILE A O 1
ATOM 8243 N N . ASN A 1 1061 ? 26.171 28.032 -9.520 1.00 84.31 1061 ASN A N 1
ATOM 8244 C CA . ASN A 1 1061 ? 26.748 26.723 -9.219 1.00 84.31 1061 ASN A CA 1
ATOM 8245 C C . ASN A 1 1061 ? 25.646 25.762 -8.754 1.00 84.31 1061 ASN A C 1
ATOM 8247 O O . ASN A 1 1061 ? 24.876 26.094 -7.846 1.00 84.31 1061 ASN A O 1
ATOM 8251 N N . GLN A 1 1062 ? 25.587 24.574 -9.358 1.00 79.44 1062 GLN A N 1
ATOM 8252 C CA . GLN A 1 1062 ? 24.533 23.591 -9.085 1.00 79.44 1062 GLN A CA 1
ATOM 8253 C C . GLN A 1 1062 ? 24.815 22.661 -7.910 1.00 79.44 1062 GLN A C 1
ATOM 8255 O O . GLN A 1 1062 ? 25.993 22.368 -7.601 1.00 79.44 1062 GLN A O 1
#

Sequence (1062 aa):
MSKKGVSKISGNASPKVGEATTYTVTDWYPATPQNQRNVGGVTWELFKKRSNGRFTTTNIKKTGSGTFTFGEVAQRNTYRLEAYLYESEGDGASTIEITPQPVAIPKINKVELQYVDDSPGTVFSYREKMRARAQCVNLTGQKLKFSLWEDDAAGDGHNANNLLIETKEATVDSTGVATAEFMLTRALMQKAMQGETDPKQLEFYVTVEYFQNRKHATDNVNVNNPSHVPATTPQSRPQEPASNPTPSQPAPTSNVAPRAANSPAADKPQSQKEEKGIVDRVTDWWNKLELWDWAESPGTIKPTQPPTQQPADGKAVSVVQDTGVEDILDAYFAKKEYTKQTGEAAGTFEYTIGSNGNKSATAAEKENIARIILGKSAIKALSEKKEYTTLEAIKAGLTKDVYNKNEKVTFQTFKLGAEFKKVNSAPLDTKLYLVARTSGLNGKQATLIVKEKDGLIKGSAGAVLPLLEITEAQMEQATPAGTAVPGTEKSQFTGTIENGVIKIPIHLRPKSDDELTQWKEKVSKGKEDGEYTYKFRGENRITDENSKKTVAETILKNAKSGNASNQKIADGKSAYVDDIIKALSIKTYQKDETVKFKLYKKQQELLFIQAKAQGEKQHDKEFLKAEGAYFVIGKNCFCNRDITLTEFETILKKLRESEGVANTTGLFYRDNCNLDDKTNASFLAKINEKFKAHEINTCIRKIHFLTQVYHETDKFQTTLEYANGIKYDPGHHDDAAGNGNTVAGDGERYKGKGLMQLTWKNNYKKYKAYSGEDVVGSPLRVSTELNLAVDSAVWFWTQGKVLGAGTTWTVPTTSFSEYDHSNGKQFPKTQISKVTPDGTVSYATINMNLLADKDYIDTISWLVNGGGNGRQERRDYLKEIKKIFNYPQDCANAGSASAGNSGVTIHFVGDTALESGISQRTRTILEEVGVASKNNDIYITSTARTPGDQARIMYDNIGRTGAAVQKGIYANAGDQVIDVYTAGTNAHKTEAQIVQDMEAKINELGPSSVSKHLADPNVMNTFDVSIRRLTNANDFKTEMQKRTELHQLLDENGAYHVEINQ

Solvent-accessible surface area (backbone atoms only — not comparable to full-atom values): 59412 Å² total; per-residue (Å²): 131,81,63,61,33,50,44,25,51,50,64,73,47,58,41,46,42,74,42,79,44,65,40,45,82,74,40,60,27,86,68,38,53,78,95,69,72,47,64,66,61,26,35,31,36,39,23,38,52,45,97,88,70,50,71,41,77,62,83,49,68,33,67,41,51,49,63,46,19,34,23,57,49,28,49,79,44,44,35,36,42,35,44,24,57,79,66,84,75,94,60,66,54,26,42,47,64,31,42,33,34,84,50,93,67,63,44,77,77,47,58,43,53,17,34,66,73,70,46,83,45,54,68,73,56,68,79,31,52,41,27,40,37,37,40,28,35,75,39,56,77,38,66,31,42,38,37,35,32,38,60,81,63,98,68,93,73,95,57,93,84,39,47,78,73,52,75,44,75,24,54,17,34,96,60,18,40,23,61,44,77,44,73,44,41,65,71,62,52,57,58,55,62,73,77,58,94,55,85,56,54,52,35,36,35,46,34,47,31,77,52,102,85,56,85,47,70,38,74,82,37,63,31,76,52,91,78,82,71,80,86,82,79,86,89,84,88,91,85,88,86,90,87,86,88,89,90,83,88,84,87,86,92,82,81,81,85,89,88,86,90,92,66,101,81,77,90,82,86,89,82,82,89,82,90,87,72,101,74,62,75,66,61,56,57,57,44,59,45,32,39,62,75,81,82,92,75,92,68,87,89,69,101,82,72,77,80,80,78,72,70,94,83,86,90,83,89,86,81,83,78,78,54,94,57,66,44,82,76,48,50,48,42,22,44,82,40,53,74,41,80,60,84,42,80,64,50,73,47,80,44,70,36,87,50,68,76,46,52,29,72,46,73,71,35,25,51,52,53,22,53,57,53,64,69,33,69,78,52,59,51,30,47,81,74,34,27,42,69,50,60,67,34,40,38,68,28,56,77,52,52,60,43,37,54,74,39,74,38,53,24,52,25,21,31,31,33,79,38,73,45,78,46,59,50,43,38,75,75,37,76,39,27,46,35,36,35,34,35,50,40,56,75,26,54,34,39,42,30,42,23,26,58,73,12,62,73,87,69,37,60,63,36,72,52,54,26,18,40,39,51,77,71,59,71,75,51,84,84,64,89,95,56,86,71,81,60,48,71,36,59,63,49,73,47,61,19,53,87,29,32,34,77,44,42,30,34,46,32,53,74,46,69,68,56,38,48,52,42,52,48,33,56,70,53,22,40,80,60,61,70,45,76,45,50,36,90,42,78,44,78,23,86,43,74,68,48,35,48,54,51,20,48,50,51,50,54,44,35,64,68,32,52,101,74,30,68,48,60,57,88,75,55,46,74,55,53,69,49,36,39,70,50,53,69,79,41,73,43,48,58,71,40,73,44,60,28,60,22,16,29,77,49,82,40,34,31,30,36,41,42,33,34,57,66,100,55,83,45,78,48,74,26,36,80,50,93,93,49,36,32,33,58,30,54,82,39,63,40,75,53,74,76,49,67,70,54,48,49,48,50,48,26,54,56,26,56,77,70,72,44,86,75,36,78,75,43,40,74,39,92,79,28,66,46,75,63,56,48,71,63,61,53,47,52,54,50,42,55,50,24,64,78,68,68,42,31,47,37,52,29,40,41,50,50,52,25,50,34,30,60,56,8,66,70,39,26,31,24,47,54,87,67,74,25,61,68,39,10,46,92,60,30,90,60,14,54,83,34,55,13,75,45,83,61,37,8,43,61,26,36,34,24,11,34,59,36,54,48,39,47,51,48,36,50,51,48,23,69,71,73,71,47,69,37,67,87,40,40,64,46,30,29,27,34,51,68,46,12,53,48,54,31,53,42,33,45,50,60,53,43,78,48,73,79,68,59,62,44,63,38,62,85,41,86,40,15,62,74,56,67,41,46,66,44,73,44,70,32,49,79,46,75,47,84,47,98,93,45,74,52,71,50,16,16,42,45,47,58,68,40,27,74,69,64,27,61,40,49,51,47,36,69,74,68,72,52,76,79,65,50,67,58,39,53,53,41,38,55,51,47,30,56,76,50,36,53,60,86,47,28,54,67,88,80,63,74,81,87,62,88,71,75,43,46,81,42,64,47,58,100,52,18,47,75,82,25,44,49,73,68,56,49,51,51,51,42,55,34,18,55,77,28,65,20,47,47,45,43,30,49,29,23,32,46,51,52,57,56,52,22,46,52,50,51,53,51,28,74,74,64,34,62,77,55,49,48,74,74,44,55,74,59,31,37,56,30,52,47,40,42,52,54,26,54,77,67,69,48,53,69,71,56,25,31,51,52,18,18,52,43,33,58,73,68,38,40,61,66,54,36,72,37,40,38,56,53,80,56,29,25,24,34,26,34,38,42,87,64,34,78,34,48,67,45,36,51,55,49,48,70,69,40,86,47,49,72,45,78,45,86,52,98,69,19,39,39,36,31,32,53,96

Radius of gyration: 40.61 Å; Cα contacts (8 Å, |Δi|>4): 2028; chains: 1; bounding box: 91×114×100 Å

pLDDT: mean 77.8, std 20.14, range [21.31, 98.44]

Nearest PDB structures (foldseek):
  7ms2-assembly1_B  TM=5.872E-01  e=1.087E-02  Acetivibrio thermocellus AD2
  7ms2-assembly1_A  TM=5.830E-01  e=9.868E-03  Acetivibrio thermocellus AD2
  2z3f-assembly1_C  TM=5.300E-01  e=2.681E-03  Schizosaccharomyces pombe
  2z34-assembly1_B  TM=5.232E-01  e=2.353E-02  Schizosaccharomyces pombe
  5wab-assembly1_A  TM=4.723E-01  e=1.786E-01  Bifidobacterium adolescentis ATCC 15703

Mean predicted aligned error: 22.57 Å